Protein AF-A0A137QHN8-F1 (afdb_monomer_lite)

Foldseek 3Di:
DDDDDDDDDDDDDDDDDDDDDDDDPPPPDPVVVLLVDPVSLLVVLLVLCVDDCSLVVLVVQLVPDPSSVVSSLLNNLQEEAECVVLVVQQDPQQWDDPPDPETAGPDQDDPVRCPRSQVSLQSYAEYAYACVVDVHVRCLVSLVPDPDQASRANHAEYHAEDADLVSLVSVLNHLAANHAEYAYHYEDDHPCVLVSLLSSLVHYQYQYYHYAYQEDDDPCNLVSNLSNLNHQYYHDHYPPCLALSVLQSQLPNPRHAEYHYEPAPHDLVSNVNVCPNQPPDDDDDDDDDDDDDDDDDDDDPDPCVVVVVVVVVVVPPPDPDDDDPSHGPANHAYYEYEYALQSVLSNLVPDQYAHQYYAYAYAPPHDQVSLLSSLQSCCVRHQARHAEDEYHYNDPDDPPDDQQAAAHANVSQDARANHAYDHYAHQNHQADALVRLLSCLARYQQYAYYAGRLPHDDAPDAHNAEPLSLLSNQLRHQQHAEEEHAHAHDADDPVSLPDLSSAHQNHAYYEHEHHHDDALVRSLSNCCRRHLNHNYYHYDPDPVDPPDDVVRVVSSVSNVVCNVVSSVVVVVVVVVDDDDDDPDDPPPDPPDPPPDDDDDDDDDDDDDDDDDDDDDDDDDDDDDDDDDDDDDDDDDDDDDDDDDDDDDDDDDDDDDDDDDDDDDDDDDDDDDDPPPPDDDDDDDDDDDDDDDDDDDDDDDDDDDDDDDDPVVCPPPPVVPLVPPVVVLVVVLVVLLVVLVVCLVVVNNVVSLVVLVVSLVVCLVVVPPVSNLVSLQSSLVSCVVSVPLVSNLVSLQVQLPDDRHDLVSNVNNLVVLLVCLVVCCPPVHDVSSVSSLVSSLVSLPPPLSCLVVNLVSLLVVLVVLCVCLVVDPDPVSSLVSLVVSLVSLVVRPLLPNPPDDLVVSLVSLLVNLVSLLVNQVSQQVVVVVDDDDDDPGGSVVSLVVSVVSLVSRDVVVLVDPPCQVVSLVSLVSSLVSVLSSCVVVLVLLVNLVSLVVNLPRPVQVVVLDPRNVVSLVSNLLSLLLHADDPSSLVVLVVNLPDPSCVVVVLSNVVSVVLNDLDQDDPVVCCVSCVVPVCVDPQVVDPVSVVSSLLSSLLSNVLSCLVPDQKDALVVNCVSSVHDSVVSVVSVVVCCVVVVFDWDAPPVVRMIGRDDDDDPVNVVVVVVVVVVVVVVVVVVVVVVVVVVVVVVVVVVVVVVVVVD

Secondary structure (DSSP, 8-state):
-----------------------------THHHHTT-HHHHHHHHHHHHHSTTHHHHHHHHHTT-HHHHHHHHHHHHSEES-SHHHHTTS-TTTBPP-SSSS--BSSPPPTTTTHHHHHHHTT--EEEEETTT---TTTHHHHHS-SSS-SSTT--EEEEEESSHHHHHHHGGG--TT--EEEEEE-S--TTHHHHHHHHHHH---SEEEEE-SSPPPTTHHHHHTT-TT-SEEEEESTTTT-HHHHHHHHT-TT--EEEEE-TT--HHHHHHTTTTTS--S-PPPP-----------S----HHHHHHHHHHHSSSS--SS-----TTTT--EEEEES-HHHHHHHHHT--S--SEEEEEE-SSPPHHHHHHHHHHHHHHHTTT--EEEEEES--S--SS-----B---TT----TT--EEEE--SSS-B--HHHHHHHHHH-TT--EEEE-TT---SSS--S-BGGGHHHHHHH-TT--EEE---EEPPPPHHHHH-GGG--TT--EEE-TT-EES-HHHHHHHHHHH-TT--EEE----TTSTT--HHHHHHHHHHHHHHHHHHHHHHHHHHTS-PPP----------------------------------------------------------PPPP--------------------------------TT-----------------------------S-SSSHHHHHSTTTSHHHHHHHHHHHHHHHHHHHHHHHTT-HHHHHHHHHHHHHHHHHTT-HHHHHHHHHHHHHHHHHTT-HHHHHHHHHHHHHSTT--HHHHHHHHHHHHHTHHHHHHHT-HHHHHHHHHHHHHHHTT-GGGHHHHHHHHHHHHHHHHHHHHH-SSHHHHHHHHHHHHHHHHT--GGG-TTS-HHHHHHHHHHHHHHHHHHHHHHHHHHTTS-S---S-STHHHHHHHHHHHHHS-TTGGG-GGGHHHHHHHHHHHHHHHHHHHHHTT-HHHHHHHHHHHHTSHHHHH-TTTHHHHHHHHHHHHHHHSPP-HHHHHHHHHHHH-HHHHT-HHHHHHHHHHHS-----HHHHHHHHHHHHTTSGGGSSHHHHHHHHHHHHHHHHHHHHHH-SEEEHHHHHHHHT--HHHHHHHHHHHHHTTSS--EEETTTTEEE-S----HHHHHHHHHHHHHHHHHHHHHHHHHHHHHHHHHHHHHHHHHHHH-

Structure (mmCIF, N/CA/C/O backbone):
data_AF-A0A137QHN8-F1
#
_entry.id   AF-A0A137QHN8-F1
#
loop_
_atom_site.group_PDB
_atom_site.id
_atom_site.type_symbol
_atom_site.label_atom_id
_atom_site.label_alt_id
_atom_site.label_comp_id
_atom_site.label_asym_id
_atom_site.label_entity_id
_atom_site.label_seq_id
_atom_site.pdbx_PDB_ins_code
_atom_site.Cartn_x
_atom_site.Cartn_y
_atom_site.Cartn_z
_atom_site.occupancy
_atom_site.B_iso_or_equiv
_atom_site.auth_seq_id
_atom_site.auth_comp_id
_atom_site.auth_asym_id
_atom_site.auth_atom_id
_atom_site.pdbx_PDB_model_num
ATOM 1 N N . MET A 1 1 ? -27.269 -1.041 -76.968 1.00 34.88 1 MET A N 1
ATOM 2 C CA . MET A 1 1 ? -27.097 -1.698 -78.283 1.00 34.88 1 MET A CA 1
ATOM 3 C C . MET A 1 1 ? -26.861 -3.197 -78.068 1.00 34.88 1 MET A C 1
ATOM 5 O O . MET A 1 1 ? -26.045 -3.518 -77.224 1.00 34.88 1 MET A O 1
ATOM 9 N N . ALA A 1 2 ? -27.638 -4.041 -78.771 1.00 32.44 2 ALA A N 1
ATOM 10 C CA . ALA A 1 2 ? -27.547 -5.503 -79.041 1.00 32.44 2 ALA A CA 1
ATOM 11 C C . ALA A 1 2 ? -27.070 -6.482 -77.922 1.00 32.44 2 ALA A C 1
ATOM 13 O O . ALA A 1 2 ? -25.924 -6.430 -77.510 1.00 32.44 2 ALA A O 1
ATOM 14 N N . LYS A 1 3 ? -27.911 -7.346 -77.311 1.00 33.31 3 LYS A N 1
ATOM 15 C CA . LYS A 1 3 ? -28.491 -8.661 -77.743 1.00 33.31 3 LYS A CA 1
ATOM 16 C C . LYS A 1 3 ? -27.482 -9.778 -78.115 1.00 33.31 3 LYS A C 1
ATOM 18 O O . LYS A 1 3 ? -26.904 -9.681 -79.189 1.00 33.31 3 LYS A O 1
ATOM 23 N N . LYS A 1 4 ? -27.462 -10.883 -77.326 1.00 33.84 4 LYS A N 1
ATOM 24 C CA . LYS A 1 4 ? -27.634 -12.337 -77.690 1.00 33.84 4 LYS A CA 1
ATOM 25 C C . LYS A 1 4 ? -26.834 -13.302 -76.770 1.00 33.84 4 LYS A C 1
ATOM 27 O O . LYS A 1 4 ? -25.630 -13.151 -76.658 1.00 33.84 4 LYS A O 1
ATOM 32 N N . THR A 1 5 ? -27.490 -14.137 -75.936 1.00 35.00 5 THR A N 1
ATOM 33 C CA . THR A 1 5 ? -27.808 -15.600 -76.101 1.00 35.00 5 THR A CA 1
ATOM 34 C C . THR A 1 5 ? -26.565 -16.497 -76.279 1.00 35.00 5 THR A C 1
ATOM 36 O O . THR A 1 5 ? -25.790 -16.217 -77.177 1.00 35.00 5 THR A O 1
ATOM 39 N N . GLY A 1 6 ? -26.274 -17.591 -75.557 1.00 32.88 6 GLY A N 1
ATOM 40 C CA . GLY A 1 6 ? -27.089 -18.614 -74.882 1.00 32.88 6 GLY A CA 1
ATOM 41 C C . GLY A 1 6 ? -27.035 -19.953 -75.658 1.00 32.88 6 GLY A C 1
ATOM 42 O O . GLY A 1 6 ? -27.482 -19.946 -76.800 1.00 32.88 6 GLY A O 1
ATOM 43 N N . ARG A 1 7 ? -26.524 -21.056 -75.051 1.00 29.73 7 ARG A N 1
ATOM 44 C CA . ARG A 1 7 ? -26.784 -22.526 -75.277 1.00 29.73 7 ARG A CA 1
ATOM 45 C C . ARG A 1 7 ? -25.543 -23.401 -74.970 1.00 29.73 7 ARG A C 1
ATOM 47 O O . ARG A 1 7 ? -24.463 -23.101 -75.452 1.00 29.73 7 ARG A O 1
ATOM 54 N N . ASN A 1 8 ? -25.621 -24.354 -74.027 1.00 30.72 8 ASN A N 1
ATOM 55 C CA . ASN A 1 8 ? -25.974 -25.794 -74.161 1.00 30.72 8 ASN A CA 1
ATOM 56 C C . ASN A 1 8 ? -25.097 -26.601 -75.144 1.00 30.72 8 ASN A C 1
ATOM 58 O O . ASN A 1 8 ? -25.213 -26.373 -76.341 1.00 30.72 8 ASN A O 1
ATOM 62 N N . ASN A 1 9 ? -24.369 -27.642 -74.695 1.00 28.55 9 ASN A N 1
ATOM 63 C CA . ASN A 1 9 ? -24.865 -29.036 -74.645 1.00 28.55 9 ASN A CA 1
ATOM 64 C C . ASN A 1 9 ? -23.818 -30.073 -74.159 1.00 28.55 9 ASN A C 1
ATOM 66 O O . ASN A 1 9 ? -22.615 -29.892 -74.300 1.00 28.55 9 ASN A O 1
ATOM 70 N N . ARG A 1 10 ? -24.341 -31.182 -73.615 1.00 33.44 10 ARG A N 1
ATOM 71 C CA . ARG A 1 10 ? -23.687 -32.432 -73.155 1.00 33.44 10 ARG A CA 1
ATOM 72 C C . ARG A 1 10 ? -23.207 -33.331 -74.314 1.00 33.44 10 ARG A C 1
ATOM 74 O O . ARG A 1 10 ? -23.874 -33.302 -75.341 1.00 33.44 10 ARG A O 1
ATOM 81 N N . HIS A 1 11 ? -22.261 -34.259 -74.068 1.00 31.05 11 HIS A N 1
ATOM 82 C CA . HIS A 1 11 ? -22.323 -35.733 -74.335 1.00 31.05 11 HIS A CA 1
ATOM 83 C C . HIS A 1 11 ? -20.973 -36.422 -73.982 1.00 31.05 11 HIS A C 1
ATOM 85 O O . HIS A 1 11 ? -19.928 -35.854 -74.266 1.00 31.05 11 HIS A O 1
ATOM 91 N N . ARG A 1 12 ? -20.953 -37.472 -73.124 1.00 28.77 12 ARG A N 1
ATOM 92 C CA . ARG A 1 12 ? -20.819 -38.938 -73.419 1.00 28.77 12 ARG A CA 1
ATOM 93 C C . ARG A 1 12 ? -19.609 -39.270 -74.316 1.00 28.77 12 ARG A C 1
ATOM 95 O O . ARG A 1 12 ? -19.515 -38.684 -75.377 1.00 28.77 12 ARG A O 1
ATOM 102 N N . GLY A 1 13 ? -18.695 -40.209 -74.066 1.00 29.89 13 GLY A N 1
ATOM 103 C CA . GLY A 1 13 ? -18.495 -41.333 -73.135 1.00 29.89 13 GLY A CA 1
ATOM 104 C C . GLY A 1 13 ? -17.502 -42.308 -73.823 1.00 29.89 13 GLY A C 1
ATOM 105 O O . GLY A 1 13 ? -17.411 -42.244 -75.041 1.00 29.89 13 GLY A O 1
ATOM 106 N N . HIS A 1 14 ? -16.741 -43.137 -73.089 1.00 30.39 14 HIS A N 1
ATOM 107 C CA . HIS A 1 14 ? -16.327 -44.523 -73.439 1.00 30.39 14 HIS A CA 1
ATOM 108 C C . HIS A 1 14 ? -15.144 -45.028 -72.586 1.00 30.39 14 HIS A C 1
ATOM 110 O O . HIS A 1 14 ? -14.139 -44.349 -72.400 1.00 30.39 14 HIS A O 1
ATOM 116 N N . TYR A 1 15 ? -15.307 -46.254 -72.082 1.00 32.75 15 TYR A N 1
ATOM 117 C CA . TYR A 1 15 ? -14.342 -47.086 -71.359 1.00 32.75 15 TYR A CA 1
ATOM 118 C C . TYR A 1 15 ? -13.464 -47.885 -72.336 1.00 32.75 15 TYR A C 1
ATOM 120 O O . TYR A 1 15 ? -14.028 -48.448 -73.265 1.00 32.75 15 TYR A O 1
ATOM 128 N N . THR A 1 16 ? -12.161 -48.054 -72.049 1.00 29.50 16 THR A N 1
ATOM 129 C CA . THR A 1 16 ? -11.463 -49.366 -72.102 1.00 29.50 16 THR A CA 1
ATOM 130 C C . THR A 1 16 ? -10.076 -49.321 -71.442 1.00 29.50 16 THR A C 1
ATOM 132 O O . THR A 1 16 ? -9.439 -48.278 -71.335 1.00 29.50 16 THR A O 1
ATOM 135 N N . ILE A 1 17 ? -9.680 -50.493 -70.955 1.00 37.50 17 ILE A N 1
ATOM 136 C CA . ILE A 1 17 ? -8.702 -50.848 -69.915 1.00 37.50 17 ILE A CA 1
ATOM 137 C C . ILE A 1 17 ? -7.257 -50.922 -70.445 1.00 37.50 17 ILE A C 1
ATOM 139 O O . ILE A 1 17 ? -7.048 -51.464 -71.523 1.00 37.50 17 ILE A O 1
ATOM 143 N N . THR A 1 18 ? -6.259 -50.475 -69.664 1.00 29.88 18 THR A N 1
ATOM 144 C CA . THR A 1 18 ? -4.958 -51.167 -69.442 1.00 29.88 18 THR A CA 1
ATOM 145 C C . THR A 1 18 ? -4.103 -50.440 -68.389 1.00 29.88 18 THR A C 1
ATOM 147 O O . THR A 1 18 ? -4.167 -49.228 -68.216 1.00 29.88 18 THR A O 1
ATOM 150 N N . GLN A 1 19 ? -3.361 -51.236 -67.621 1.00 37.19 19 GLN A N 1
ATOM 151 C CA . GLN A 1 19 ? -2.779 -50.961 -66.305 1.00 37.19 19 GLN A CA 1
ATOM 152 C C . GLN A 1 19 ? -1.736 -49.825 -66.266 1.00 37.19 19 GLN A C 1
ATOM 154 O O . GLN A 1 19 ? -0.745 -49.847 -66.992 1.00 37.19 19 GLN A O 1
ATOM 159 N N . ARG A 1 20 ? -1.886 -48.897 -65.309 1.00 31.11 20 ARG A N 1
ATOM 160 C CA . ARG A 1 20 ? -0.785 -48.102 -64.738 1.00 31.11 20 ARG A CA 1
ATOM 161 C C . ARG A 1 20 ? -0.940 -48.040 -63.218 1.00 31.11 20 ARG A C 1
ATOM 163 O O . ARG A 1 20 ? -2.051 -47.934 -62.712 1.00 31.11 20 ARG A O 1
ATOM 170 N N . ALA A 1 21 ? 0.200 -48.171 -62.542 1.00 31.52 21 ALA A N 1
ATOM 171 C CA . ALA A 1 21 ? 0.400 -48.221 -61.096 1.00 31.52 21 ALA A CA 1
ATOM 172 C C . ALA A 1 21 ? -0.452 -47.210 -60.297 1.00 31.52 21 ALA A C 1
ATOM 174 O O . ALA A 1 21 ? -0.741 -46.128 -60.816 1.00 31.52 21 ALA A O 1
ATOM 175 N N . PRO A 1 22 ? -0.812 -47.515 -59.031 1.00 33.41 22 PRO A N 1
ATOM 176 C CA . PRO A 1 22 ? -1.567 -46.581 -58.205 1.00 33.41 22 PRO A CA 1
ATOM 177 C C . PRO A 1 22 ? -0.802 -45.252 -58.098 1.00 33.41 22 PRO A C 1
ATOM 179 O O . PRO A 1 22 ? 0.387 -45.262 -57.754 1.00 33.41 22 PRO A O 1
ATOM 182 N N . PRO A 1 23 ? -1.435 -44.100 -58.386 1.00 33.59 23 PRO A N 1
ATOM 183 C CA . PRO A 1 23 ? -0.834 -42.828 -58.043 1.00 33.59 23 PRO A CA 1
ATOM 184 C C . PRO A 1 23 ? -0.726 -42.784 -56.520 1.00 33.59 23 PRO A C 1
ATOM 186 O O . PRO A 1 23 ? -1.703 -43.000 -55.803 1.00 33.59 23 PRO A O 1
ATOM 189 N N . LYS A 1 24 ? 0.493 -42.542 -56.033 1.00 31.95 24 LYS A N 1
ATOM 190 C CA . LYS A 1 24 ? 0.761 -42.231 -54.627 1.00 31.95 24 LYS A CA 1
ATOM 191 C C . LYS A 1 24 ? -0.287 -41.217 -54.146 1.00 31.95 24 LYS A C 1
ATOM 193 O O . LYS A 1 24 ? -0.530 -40.254 -54.880 1.00 31.95 24 LYS A O 1
ATOM 198 N N . PRO A 1 25 ? -0.880 -41.376 -52.949 1.00 32.56 25 PRO A N 1
ATOM 199 C CA . PRO A 1 25 ? -1.679 -40.308 -52.380 1.00 32.56 25 PRO A CA 1
ATOM 200 C C . PRO A 1 25 ? -0.764 -39.091 -52.271 1.00 32.56 25 PRO A C 1
ATOM 202 O O . PRO A 1 25 ? 0.235 -39.107 -51.549 1.00 32.56 25 PRO A O 1
ATOM 205 N N . VAL A 1 26 ? -1.067 -38.045 -53.038 1.00 36.53 26 VAL A N 1
ATOM 206 C CA . VAL A 1 26 ? -0.554 -36.721 -52.721 1.00 36.53 26 VAL A CA 1
ATOM 207 C C . VAL A 1 26 ? -1.151 -36.429 -51.357 1.00 36.53 26 VAL A C 1
ATOM 209 O O . VAL A 1 26 ? -2.350 -36.181 -51.246 1.00 36.53 26 VAL A O 1
ATOM 212 N N . MET A 1 27 ? -0.333 -36.551 -50.312 1.00 35.56 27 MET A N 1
ATOM 213 C CA . MET A 1 27 ? -0.651 -35.994 -49.009 1.00 35.56 27 MET A CA 1
ATOM 214 C C . MET A 1 27 ? -0.806 -34.487 -49.211 1.00 35.56 27 MET A C 1
ATOM 216 O O . MET A 1 27 ? 0.162 -33.732 -49.137 1.00 35.56 27 MET A O 1
ATOM 220 N N . MET A 1 28 ? -2.024 -34.054 -49.536 1.00 33.47 28 MET A N 1
ATOM 221 C CA . MET A 1 28 ? -2.431 -32.679 -49.318 1.00 33.47 28 MET A CA 1
ATOM 222 C C . MET A 1 28 ? -2.337 -32.459 -47.815 1.00 33.47 28 MET A C 1
ATOM 224 O O . MET A 1 28 ? -3.014 -33.108 -47.020 1.00 33.47 28 MET A O 1
ATOM 228 N N . THR A 1 29 ? -1.395 -31.609 -47.440 1.00 37.59 29 THR A N 1
ATOM 229 C CA . THR A 1 29 ? -1.089 -31.266 -46.062 1.00 37.59 29 THR A CA 1
ATOM 230 C C . THR A 1 29 ? -2.341 -30.709 -45.364 1.00 37.59 29 THR A C 1
ATOM 232 O O . THR A 1 29 ? -3.020 -29.845 -45.923 1.00 37.59 29 THR A O 1
ATOM 235 N N . PRO A 1 30 ? -2.645 -31.128 -44.122 1.00 43.91 30 PRO A N 1
ATOM 236 C CA . PRO A 1 30 ? -3.827 -30.672 -43.376 1.00 43.91 30 PRO A CA 1
ATOM 237 C C . PRO A 1 30 ? -3.821 -29.163 -43.050 1.00 43.91 30 PRO A C 1
ATOM 239 O O . PRO A 1 30 ? -4.833 -28.612 -42.625 1.00 43.91 30 PRO A O 1
ATOM 242 N N . ILE A 1 31 ? -2.702 -28.472 -43.291 1.00 45.50 31 ILE A N 1
ATOM 243 C CA . ILE A 1 31 ? -2.509 -27.039 -43.023 1.00 45.50 31 ILE A CA 1
ATOM 244 C C . ILE A 1 31 ? -3.373 -26.150 -43.937 1.00 45.50 31 ILE A C 1
ATOM 246 O O . ILE A 1 31 ? -3.768 -25.062 -43.526 1.00 45.50 31 ILE A O 1
ATOM 250 N N . LEU A 1 32 ? -3.711 -26.596 -45.153 1.00 45.44 32 LEU A N 1
ATOM 251 C CA . LEU A 1 32 ? -4.478 -25.778 -46.106 1.00 45.44 32 LEU A CA 1
ATOM 252 C C . LEU A 1 32 ? -5.994 -25.767 -45.839 1.00 45.44 32 LEU A C 1
ATOM 254 O O . LEU A 1 32 ? -6.652 -24.796 -46.203 1.00 45.44 32 LEU A O 1
ATOM 258 N N . ASN A 1 33 ? -6.546 -26.773 -45.149 1.00 49.44 33 ASN A N 1
ATOM 259 C CA . ASN A 1 33 ? -7.982 -26.813 -44.833 1.00 49.44 33 ASN A CA 1
ATOM 260 C C . ASN A 1 33 ? -8.372 -25.858 -43.691 1.00 49.44 33 ASN A C 1
ATOM 262 O O . ASN A 1 33 ? -9.469 -25.307 -43.713 1.00 49.44 33 ASN A O 1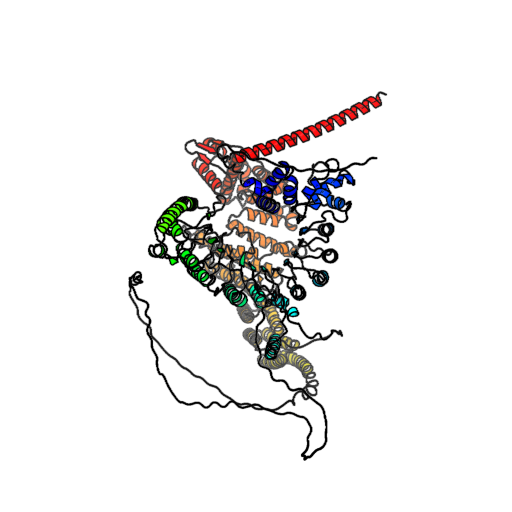
ATOM 266 N N . ILE A 1 34 ? -7.467 -25.593 -42.740 1.00 54.78 34 ILE A N 1
ATOM 267 C CA . ILE A 1 34 ? -7.697 -24.641 -41.633 1.00 54.78 34 ILE A CA 1
ATOM 268 C C . ILE A 1 34 ? -7.901 -23.209 -42.162 1.00 54.78 34 ILE A C 1
ATOM 270 O O . ILE A 1 34 ? -8.618 -22.421 -41.554 1.00 54.78 34 ILE A O 1
ATOM 274 N N . LEU A 1 35 ? -7.305 -22.885 -43.315 1.00 55.78 35 LEU A N 1
ATOM 275 C CA . LEU A 1 35 ? -7.346 -21.553 -43.928 1.00 55.78 35 LEU A CA 1
ATOM 276 C C . LEU A 1 35 ? -8.621 -21.271 -44.734 1.00 55.78 35 LEU A C 1
ATOM 278 O O . LEU A 1 35 ? -8.878 -20.119 -45.080 1.00 55.78 35 LEU A O 1
ATOM 282 N N . HIS A 1 36 ? -9.399 -22.307 -45.055 1.00 61.34 36 HIS A N 1
ATOM 283 C CA . HIS A 1 36 ? -10.691 -22.162 -45.726 1.00 61.34 36 HIS A CA 1
ATOM 284 C C . HIS A 1 36 ? -11.846 -21.965 -44.740 1.00 61.34 36 HIS A C 1
ATOM 286 O O . HIS A 1 36 ? -12.849 -21.354 -45.106 1.00 61.34 36 HIS A O 1
ATOM 292 N N . ASP A 1 37 ? -11.696 -22.435 -43.500 1.00 73.81 37 ASP A N 1
ATOM 293 C CA . ASP A 1 37 ? -12.655 -22.175 -42.434 1.00 73.81 37 ASP A CA 1
ATOM 294 C C . ASP A 1 37 ? -12.382 -20.802 -41.795 1.00 73.81 37 ASP A C 1
ATOM 296 O O . ASP A 1 37 ? -11.355 -20.554 -41.148 1.00 73.81 37 ASP A O 1
ATOM 300 N N . GLN A 1 38 ? -13.326 -19.883 -42.005 1.00 69.56 38 GLN A N 1
ATOM 301 C CA . GLN A 1 38 ? -13.260 -18.509 -41.520 1.00 69.56 38 GLN A CA 1
ATOM 302 C C . GLN A 1 38 ? -13.273 -18.442 -39.984 1.00 69.56 38 GLN A C 1
ATOM 304 O O . GLN A 1 38 ? -12.639 -17.552 -39.407 1.00 69.56 38 GLN A O 1
ATOM 309 N N . GLU A 1 39 ? -13.936 -19.382 -39.305 1.00 74.56 39 GLU A N 1
ATOM 310 C CA . GLU A 1 39 ? -13.979 -19.418 -37.843 1.00 74.56 39 GLU A CA 1
ATOM 311 C C . GLU A 1 39 ? -12.677 -19.945 -37.246 1.00 74.56 39 GLU A C 1
ATOM 313 O O . GLU A 1 39 ? -12.149 -19.341 -36.306 1.00 74.56 39 GLU A O 1
ATOM 318 N N . ALA A 1 40 ? -12.127 -21.020 -37.817 1.00 74.75 40 ALA A N 1
ATOM 319 C CA . ALA A 1 40 ? -10.840 -21.572 -37.404 1.00 74.75 40 ALA A CA 1
ATOM 320 C C . ALA A 1 40 ? -9.700 -20.569 -37.632 1.00 74.75 40 ALA A C 1
ATOM 322 O O . ALA A 1 40 ? -8.876 -20.351 -36.740 1.00 74.75 40 ALA A O 1
ATOM 323 N N . THR A 1 41 ? -9.695 -19.887 -38.784 1.00 77.31 41 THR A N 1
ATOM 324 C CA . THR A 1 41 ? -8.713 -18.837 -39.092 1.00 77.31 41 THR A CA 1
ATOM 325 C C . THR A 1 41 ? -8.815 -17.676 -38.103 1.00 77.31 41 THR A C 1
ATOM 327 O O . THR A 1 41 ? -7.796 -17.206 -37.601 1.00 77.31 41 THR A O 1
ATOM 330 N N . ARG A 1 42 ? -10.034 -17.233 -37.764 1.00 77.56 42 ARG A N 1
ATOM 331 C CA . ARG A 1 42 ? -10.245 -16.177 -36.764 1.00 77.56 42 ARG A CA 1
ATOM 332 C C . ARG A 1 42 ? -9.722 -16.586 -35.385 1.00 77.56 42 ARG A C 1
ATOM 334 O O . ARG A 1 42 ? -8.950 -15.828 -34.807 1.00 77.56 42 ARG A O 1
ATOM 341 N N . LYS A 1 43 ? -10.082 -17.776 -34.889 1.00 79.50 43 LYS A N 1
ATOM 342 C CA . LYS A 1 43 ? -9.610 -18.284 -33.586 1.00 79.50 43 LYS A CA 1
ATOM 343 C C . LYS A 1 43 ? -8.087 -18.422 -33.544 1.00 79.50 43 LYS A C 1
ATOM 345 O O . LYS A 1 43 ? -7.464 -18.059 -32.555 1.00 79.50 43 LYS A O 1
ATOM 350 N N . LEU A 1 44 ? -7.471 -18.889 -34.630 1.00 82.19 44 LEU A N 1
ATOM 351 C CA . LEU A 1 44 ? -6.014 -18.975 -34.738 1.00 82.19 44 LEU A CA 1
ATOM 352 C C . LEU A 1 44 ? -5.356 -17.589 -34.652 1.00 82.19 44 LEU A C 1
ATOM 354 O O . LEU A 1 44 ? -4.376 -17.418 -33.932 1.00 82.19 44 LEU A O 1
ATOM 358 N N . LEU A 1 45 ? -5.902 -16.589 -35.349 1.00 81.75 45 LEU A N 1
ATOM 359 C CA . LEU A 1 45 ? -5.400 -15.215 -35.274 1.00 81.75 45 LEU A CA 1
ATOM 360 C C . LEU A 1 45 ? -5.603 -14.603 -33.879 1.00 81.75 45 LEU A C 1
ATOM 362 O O . LEU A 1 45 ? -4.717 -13.888 -33.419 1.00 81.75 45 LEU A O 1
ATOM 366 N N . GLU A 1 46 ? -6.705 -14.912 -33.189 1.00 82.38 46 GLU A N 1
ATOM 367 C CA . GLU A 1 46 ? -6.949 -14.503 -31.794 1.00 82.38 46 GLU A CA 1
ATOM 368 C C . GLU A 1 46 ? -5.897 -15.087 -30.841 1.00 82.38 46 GLU A C 1
ATOM 370 O O . GLU A 1 46 ? -5.268 -14.336 -30.099 1.00 82.38 46 GLU A O 1
ATOM 375 N N . VAL A 1 47 ? -5.602 -16.385 -30.948 1.00 81.62 47 VAL A N 1
ATOM 376 C CA . VAL A 1 47 ? -4.533 -17.034 -30.166 1.00 81.62 47 VAL A CA 1
ATOM 377 C C . VAL A 1 47 ? -3.163 -16.408 -30.463 1.00 81.62 47 VAL A C 1
ATOM 379 O O . VAL A 1 47 ? -2.336 -16.240 -29.566 1.00 81.62 47 VAL A O 1
ATOM 382 N N . ILE A 1 48 ? -2.908 -16.007 -31.714 1.00 82.12 48 ILE A N 1
ATOM 383 C CA . ILE A 1 48 ? -1.667 -15.309 -32.076 1.00 82.12 48 ILE A CA 1
ATOM 384 C C . ILE A 1 48 ? -1.598 -13.921 -31.422 1.00 82.12 48 ILE A C 1
ATOM 386 O O . ILE A 1 48 ? -0.503 -13.545 -31.006 1.00 82.12 48 ILE A O 1
ATOM 390 N N . VAL A 1 49 ? -2.704 -13.169 -31.284 1.00 80.75 49 VAL A N 1
ATOM 391 C CA . VAL A 1 49 ? -2.706 -11.877 -30.551 1.00 80.75 49 VAL A CA 1
ATOM 392 C C . VAL A 1 49 ? -2.233 -12.067 -29.114 1.00 80.75 49 VAL A C 1
ATOM 394 O O . VAL A 1 49 ? -1.438 -11.257 -28.639 1.00 80.75 49 VAL A O 1
ATOM 397 N N . GLU A 1 50 ? -2.717 -13.117 -28.448 1.00 75.25 50 GLU A N 1
ATOM 398 C CA . GLU A 1 50 ? -2.465 -13.395 -27.027 1.00 75.25 50 GLU A CA 1
ATOM 399 C C . GLU A 1 50 ? -1.015 -13.827 -26.740 1.00 75.25 50 GLU A C 1
ATOM 401 O O . GLU A 1 50 ? -0.563 -13.786 -25.595 1.00 75.25 50 GLU A O 1
ATOM 406 N N . SER A 1 51 ? -0.248 -14.198 -27.771 1.00 76.56 51 SER A N 1
ATOM 407 C CA . SER A 1 51 ? 1.173 -14.541 -27.642 1.00 76.56 51 SER A CA 1
ATOM 408 C C . SER A 1 51 ? 2.075 -13.319 -27.394 1.00 76.56 51 SER A C 1
ATOM 410 O O . SER A 1 51 ? 1.771 -12.186 -27.784 1.00 76.56 51 SER A O 1
ATOM 412 N N . SER A 1 52 ? 3.248 -13.535 -26.788 1.00 62.62 52 SER A N 1
ATOM 413 C CA . SER A 1 52 ? 4.251 -12.478 -26.622 1.00 62.62 52 SER A CA 1
ATOM 414 C C . SER A 1 52 ? 4.719 -11.974 -27.999 1.00 62.62 52 SER A C 1
ATOM 416 O O . SER A 1 52 ? 5.213 -12.731 -28.829 1.00 62.62 52 SER A O 1
ATOM 418 N N . ASN A 1 53 ? 4.541 -10.673 -28.265 1.00 73.25 53 ASN A N 1
ATOM 419 C CA . ASN A 1 53 ? 4.697 -10.016 -29.580 1.00 73.25 53 ASN A CA 1
ATOM 420 C C . ASN A 1 53 ? 3.601 -10.301 -30.634 1.00 73.25 53 ASN A C 1
ATOM 422 O O . ASN A 1 53 ? 3.782 -9.965 -31.812 1.00 73.25 53 ASN A O 1
ATOM 426 N N . GLY A 1 54 ? 2.441 -10.821 -30.230 1.00 79.00 54 GLY A N 1
ATOM 427 C CA . GLY A 1 54 ? 1.316 -11.167 -31.105 1.00 79.00 54 GLY A CA 1
ATOM 428 C C . GLY A 1 54 ? 0.861 -10.062 -32.064 1.00 79.00 54 GLY A C 1
ATOM 429 O O . GLY A 1 54 ? 0.806 -10.282 -33.276 1.00 79.00 54 GLY A O 1
ATOM 430 N N . LYS A 1 55 ? 0.637 -8.828 -31.573 1.00 80.56 55 LYS A N 1
ATOM 431 C CA . LYS A 1 55 ? 0.232 -7.669 -32.410 1.00 80.56 55 LYS A CA 1
ATOM 432 C C . LYS A 1 55 ? 1.248 -7.367 -33.533 1.00 80.56 55 LYS A C 1
ATOM 434 O O . LYS A 1 55 ? 0.876 -7.061 -34.671 1.00 80.56 55 LYS A O 1
ATOM 439 N N . ARG A 1 56 ? 2.554 -7.512 -33.260 1.00 82.62 56 ARG A N 1
ATOM 440 C CA . ARG A 1 56 ? 3.627 -7.327 -34.261 1.00 82.62 56 ARG A CA 1
ATOM 441 C C . ARG A 1 56 ? 3.616 -8.448 -35.297 1.00 82.62 56 ARG A C 1
ATOM 443 O O . ARG A 1 56 ? 3.798 -8.190 -36.485 1.00 82.62 56 ARG A O 1
ATOM 450 N N . THR A 1 57 ? 3.392 -9.678 -34.862 1.00 82.19 57 THR A N 1
ATOM 451 C CA . THR A 1 57 ? 3.277 -10.840 -35.745 1.00 82.19 57 THR A CA 1
ATOM 452 C C . THR A 1 57 ? 2.058 -10.712 -36.664 1.00 82.19 57 THR A C 1
ATOM 454 O O . THR A 1 57 ? 2.197 -10.852 -37.877 1.00 82.19 57 THR A O 1
ATOM 457 N N . LEU A 1 58 ? 0.903 -10.300 -36.139 1.00 83.50 58 LEU A N 1
ATOM 458 C CA . LEU A 1 58 ? -0.319 -10.056 -36.915 1.00 83.50 58 LEU A CA 1
ATOM 459 C C . LEU A 1 58 ? -0.197 -8.930 -37.937 1.00 83.50 58 LEU A C 1
ATOM 461 O O . LEU A 1 58 ? -0.623 -9.097 -39.076 1.00 83.50 58 LEU A O 1
ATOM 465 N N . SER A 1 59 ? 0.440 -7.811 -37.581 1.00 85.06 59 SER A N 1
ATOM 466 C CA . SER A 1 59 ? 0.699 -6.738 -38.555 1.00 85.06 59 SER A CA 1
ATOM 467 C C . SER A 1 59 ? 1.609 -7.189 -39.705 1.00 85.06 59 SER A C 1
ATOM 469 O O . SER A 1 59 ? 1.455 -6.725 -40.835 1.00 85.06 59 SER A O 1
ATOM 471 N N . ARG A 1 60 ? 2.533 -8.127 -39.456 1.00 84.00 60 ARG A N 1
ATOM 472 C CA . ARG A 1 60 ? 3.326 -8.770 -40.514 1.00 84.00 60 ARG A CA 1
ATOM 473 C C . ARG A 1 60 ? 2.463 -9.717 -41.346 1.00 84.00 60 ARG A C 1
ATOM 475 O O . ARG A 1 60 ? 2.518 -9.617 -42.565 1.00 84.00 60 ARG A O 1
ATOM 482 N N . PHE A 1 61 ? 1.629 -10.550 -40.720 1.00 79.88 61 PHE A N 1
ATOM 483 C CA . PHE A 1 61 ? 0.684 -11.440 -41.414 1.00 79.88 61 PHE A CA 1
ATOM 484 C C . PHE A 1 61 ? -0.309 -10.684 -42.306 1.00 79.88 61 PHE A C 1
ATOM 486 O O . PHE A 1 61 ? -0.563 -11.100 -43.432 1.00 79.88 61 PHE A O 1
ATOM 493 N N . ALA A 1 62 ? -0.803 -9.526 -41.866 1.00 82.19 62 ALA A N 1
ATOM 494 C CA . ALA A 1 62 ? -1.672 -8.678 -42.680 1.00 82.19 62 ALA A CA 1
ATOM 495 C C . ALA A 1 62 ? -0.987 -8.191 -43.975 1.00 82.19 62 ALA A C 1
ATOM 497 O O . ALA A 1 62 ? -1.655 -7.905 -44.966 1.00 82.19 62 ALA A O 1
ATOM 498 N N . ARG A 1 63 ? 0.353 -8.122 -43.988 1.00 84.81 63 ARG A N 1
ATOM 499 C CA . ARG A 1 63 ? 1.164 -7.652 -45.121 1.00 84.81 63 ARG A CA 1
ATOM 500 C C . ARG A 1 63 ? 1.671 -8.772 -46.036 1.00 84.81 63 ARG A C 1
ATOM 502 O O . ARG A 1 63 ? 2.242 -8.451 -47.075 1.00 84.81 63 ARG A O 1
ATOM 509 N N . THR A 1 64 ? 1.498 -10.051 -45.686 1.00 83.94 64 THR A N 1
ATOM 510 C CA . THR A 1 64 ? 2.026 -11.171 -46.491 1.00 83.94 64 THR A CA 1
ATOM 511 C C . THR A 1 64 ? 1.091 -11.608 -47.618 1.00 83.94 64 THR A C 1
ATOM 513 O O . THR A 1 64 ? 1.572 -11.950 -48.695 1.00 83.94 64 THR A O 1
ATOM 516 N N . CYS A 1 65 ? -0.231 -11.610 -47.413 1.00 75.31 65 CYS A N 1
ATOM 517 C CA . CYS A 1 65 ? -1.189 -12.121 -48.401 1.00 75.31 65 CYS A CA 1
ATOM 518 C C . CYS A 1 65 ? -2.542 -11.392 -48.347 1.00 75.31 65 CYS A C 1
ATOM 520 O O . CYS A 1 65 ? -3.046 -11.060 -47.275 1.00 75.31 65 CYS A O 1
ATOM 522 N N . ARG A 1 66 ? -3.170 -11.189 -49.517 1.00 75.75 66 ARG A N 1
ATOM 523 C CA . ARG A 1 66 ? -4.467 -10.493 -49.652 1.00 75.75 66 ARG A CA 1
ATOM 524 C C . ARG A 1 66 ? -5.616 -11.200 -48.924 1.00 75.75 66 ARG A C 1
ATOM 526 O O . ARG A 1 66 ? -6.487 -10.512 -48.406 1.00 75.75 66 ARG A O 1
ATOM 533 N N . ALA A 1 67 ? -5.597 -12.534 -48.852 1.00 73.00 67 ALA A N 1
ATOM 534 C CA . ALA A 1 67 ? -6.616 -13.314 -48.145 1.00 73.00 67 ALA A CA 1
ATOM 535 C C . ALA A 1 67 ? -6.539 -13.131 -46.619 1.00 73.00 67 ALA A C 1
ATOM 537 O O . ALA A 1 67 ? -7.567 -13.052 -45.957 1.00 73.00 67 ALA A O 1
ATOM 538 N N . PHE A 1 68 ? -5.327 -12.990 -46.070 1.00 73.25 68 PHE A N 1
ATOM 539 C CA . PHE A 1 68 ? -5.108 -12.756 -44.640 1.00 73.25 68 PHE A CA 1
ATOM 540 C C . PHE A 1 68 ? -5.214 -11.287 -44.243 1.00 73.25 68 PHE A C 1
ATOM 542 O O . PHE A 1 68 ? -5.488 -10.998 -43.085 1.00 73.25 68 PHE A O 1
ATOM 549 N N . CYS A 1 69 ? -5.025 -10.361 -45.186 1.00 81.31 69 CYS A N 1
ATOM 550 C CA . CYS A 1 69 ? -5.055 -8.925 -44.924 1.00 81.31 69 CYS A CA 1
ATOM 551 C C . CYS A 1 69 ? -6.356 -8.486 -44.233 1.00 81.31 69 CYS A C 1
ATOM 553 O O . CYS A 1 69 ? -6.293 -7.832 -43.200 1.00 81.31 69 CYS A O 1
ATOM 555 N N . GLY A 1 70 ? -7.525 -8.902 -44.732 1.00 83.19 70 GLY A N 1
ATOM 556 C CA . GLY A 1 70 ? -8.816 -8.564 -44.118 1.00 83.19 70 GLY A CA 1
ATOM 557 C C . GLY A 1 70 ? -8.968 -9.110 -42.689 1.00 83.19 70 GLY A C 1
ATOM 558 O O . GLY A 1 70 ? -9.014 -8.306 -41.758 1.00 83.19 70 GLY A O 1
ATOM 559 N N . PRO A 1 71 ? -8.973 -10.445 -42.495 1.00 83.38 71 PRO A N 1
ATOM 560 C CA . PRO A 1 71 ? -9.151 -11.062 -41.178 1.00 83.38 71 PRO A CA 1
ATOM 561 C C . PRO A 1 71 ? -8.080 -10.663 -40.154 1.00 83.38 71 PRO A C 1
ATOM 563 O O . PRO A 1 71 ? -8.391 -10.457 -38.983 1.00 83.38 71 PRO A O 1
ATOM 566 N N . ALA A 1 72 ? -6.819 -10.511 -40.576 1.00 84.12 72 ALA A N 1
ATOM 567 C CA . ALA A 1 72 ? -5.745 -10.082 -39.682 1.00 84.12 72 ALA A CA 1
ATOM 568 C C . ALA A 1 72 ? -5.888 -8.609 -39.275 1.00 84.12 72 ALA A C 1
ATOM 570 O O . ALA A 1 72 ? -5.603 -8.280 -38.126 1.00 84.12 72 ALA A O 1
ATOM 571 N N . LEU A 1 73 ? -6.345 -7.725 -40.174 1.00 86.00 73 LEU A N 1
ATOM 572 C CA . LEU A 1 73 ? -6.645 -6.333 -39.824 1.00 86.00 73 LEU A CA 1
ATOM 573 C C . LEU A 1 73 ? -7.873 -6.221 -38.918 1.00 86.00 73 LEU A C 1
ATOM 575 O O . LEU A 1 73 ? -7.849 -5.395 -38.012 1.00 86.00 73 LEU A O 1
ATOM 579 N N . ASP A 1 74 ? -8.898 -7.056 -39.116 1.00 86.56 74 ASP A N 1
ATOM 580 C CA . ASP A 1 74 ? -10.064 -7.111 -38.223 1.00 86.56 74 ASP A CA 1
ATOM 581 C C . ASP A 1 74 ? -9.660 -7.464 -36.796 1.00 86.56 74 ASP A C 1
ATOM 583 O O . ASP A 1 74 ? -10.100 -6.805 -35.863 1.00 86.56 74 ASP A O 1
ATOM 587 N N . VAL A 1 75 ? -8.780 -8.452 -36.618 1.00 86.56 75 VAL A N 1
ATOM 588 C CA . VAL A 1 75 ? -8.278 -8.842 -35.293 1.00 86.56 75 VAL A CA 1
ATOM 589 C C . VAL A 1 75 ? -7.311 -7.793 -34.722 1.00 86.56 75 VAL A C 1
ATOM 591 O O . VAL A 1 75 ? -7.386 -7.480 -33.536 1.00 86.56 75 VAL A O 1
ATOM 594 N N . LEU A 1 76 ? -6.436 -7.206 -35.549 1.00 86.56 76 LEU A N 1
ATOM 595 C CA . LEU A 1 76 ? -5.444 -6.213 -35.113 1.00 86.56 76 LEU A CA 1
ATOM 596 C C . LEU A 1 76 ? -6.079 -4.890 -34.657 1.00 86.56 76 LEU A C 1
ATOM 598 O O . LEU A 1 76 ? -5.619 -4.309 -33.678 1.00 86.56 76 LEU A O 1
ATOM 602 N N . TRP A 1 77 ? -7.104 -4.412 -35.370 1.00 88.31 77 TRP A N 1
ATOM 603 C CA . TRP A 1 77 ? -7.798 -3.151 -35.074 1.00 88.31 77 TRP A CA 1
ATOM 604 C C . TRP A 1 77 ? -9.011 -3.324 -34.154 1.00 88.31 77 TRP A C 1
ATOM 606 O O . TRP A 1 77 ? -9.603 -2.325 -33.754 1.00 88.31 77 TRP A O 1
ATOM 616 N N . ARG A 1 78 ? -9.369 -4.564 -33.780 1.00 88.06 78 ARG A N 1
ATOM 617 C CA . ARG A 1 78 ? -10.493 -4.848 -32.875 1.00 88.06 78 ARG A CA 1
ATOM 618 C C . ARG A 1 78 ? -10.358 -4.134 -31.534 1.00 88.06 78 ARG A C 1
ATOM 620 O O . ARG A 1 78 ? -11.353 -3.611 -31.035 1.00 88.06 78 ARG A O 1
ATOM 627 N N . GLU A 1 79 ? -9.153 -4.153 -30.962 1.00 87.56 79 GLU A N 1
ATOM 628 C CA . GLU A 1 79 ? -8.847 -3.659 -29.616 1.00 87.56 79 GLU A CA 1
ATOM 629 C C . GLU A 1 79 ? -7.707 -2.640 -29.660 1.00 87.56 79 GLU A C 1
ATOM 631 O O . GLU A 1 79 ? -6.553 -2.976 -29.955 1.00 87.56 79 GLU A O 1
ATOM 636 N N . LEU A 1 80 ? -8.035 -1.383 -29.362 1.00 87.38 80 LEU A N 1
ATOM 637 C CA . LEU A 1 80 ? -7.085 -0.275 -29.358 1.00 87.38 80 LEU A CA 1
ATOM 638 C C . LEU A 1 80 ? -6.831 0.227 -27.934 1.00 87.38 80 LEU A C 1
ATOM 640 O O . LEU A 1 80 ? -7.753 0.637 -27.236 1.00 87.38 80 LEU A O 1
ATOM 644 N N . ASP A 1 81 ? -5.558 0.267 -27.540 1.00 83.81 81 ASP A N 1
ATOM 645 C CA . ASP A 1 81 ? -5.127 0.752 -26.218 1.00 83.81 81 ASP A CA 1
ATOM 646 C C . ASP A 1 81 ? -4.952 2.287 -26.173 1.00 83.81 81 ASP A C 1
ATOM 648 O O . ASP A 1 81 ? -4.659 2.864 -25.126 1.00 83.81 81 ASP A O 1
ATOM 652 N N . SER A 1 82 ? -5.060 2.961 -27.326 1.00 84.38 82 SER A N 1
ATOM 653 C CA . SER A 1 82 ? -4.996 4.423 -27.446 1.00 84.38 82 SER A CA 1
ATOM 654 C C . SER A 1 82 ? -5.646 4.916 -28.745 1.00 84.38 82 SER A C 1
ATOM 656 O O . SER A 1 82 ? -5.830 4.149 -29.690 1.00 84.38 82 SER A O 1
ATOM 658 N N . LEU A 1 83 ? -5.928 6.222 -28.821 1.00 82.44 83 LEU A N 1
ATOM 659 C CA . LEU A 1 83 ? -6.415 6.897 -30.036 1.00 82.44 83 LEU A CA 1
ATOM 660 C C . LEU A 1 83 ? -5.298 7.198 -31.058 1.00 82.44 83 LEU A C 1
ATOM 662 O O . LEU A 1 83 ? -5.581 7.564 -32.198 1.00 82.44 83 LEU A O 1
ATOM 666 N N . VAL A 1 84 ? -4.026 7.028 -30.682 1.00 81.62 84 VAL A N 1
ATOM 667 C CA . VAL A 1 84 ? -2.860 7.367 -31.519 1.00 81.62 84 VAL A CA 1
ATOM 668 C C . VAL A 1 84 ? -2.842 6.628 -32.868 1.00 81.62 84 VAL A C 1
ATOM 670 O O . VAL A 1 84 ? -2.563 7.282 -33.873 1.00 81.62 84 VAL A O 1
ATOM 673 N N . PRO A 1 85 ? -3.169 5.320 -32.964 1.00 82.75 85 PRO A N 1
ATOM 674 C CA . PRO A 1 85 ? -3.209 4.613 -34.244 1.00 82.75 85 PRO A CA 1
ATOM 675 C C . PRO A 1 85 ? -4.226 5.195 -35.228 1.00 82.75 85 PRO A C 1
ATOM 677 O O . PRO A 1 85 ? -3.935 5.252 -36.416 1.00 82.75 85 PRO A O 1
ATOM 680 N N . ILE A 1 86 ? -5.379 5.670 -34.741 1.00 83.56 86 ILE A N 1
ATOM 681 C CA . ILE A 1 86 ? -6.410 6.311 -35.575 1.00 83.56 86 ILE A CA 1
ATOM 682 C C . ILE A 1 86 ? -5.887 7.649 -36.102 1.00 83.56 86 ILE A C 1
ATOM 684 O O . ILE A 1 86 ? -6.007 7.946 -37.286 1.00 83.56 86 ILE A O 1
ATOM 688 N N . ILE A 1 87 ? -5.236 8.429 -35.239 1.00 79.38 87 ILE A N 1
ATOM 689 C CA . ILE A 1 87 ? -4.647 9.722 -35.606 1.00 79.38 87 ILE A CA 1
ATOM 690 C C . ILE A 1 87 ? -3.495 9.541 -36.608 1.00 79.38 87 ILE A C 1
ATOM 692 O O . ILE A 1 87 ? -3.303 10.363 -37.501 1.00 79.38 87 ILE A O 1
ATOM 696 N N . GLY A 1 88 ? -2.743 8.445 -36.499 1.00 77.94 88 GLY A N 1
ATOM 697 C CA . GLY A 1 88 ? -1.660 8.099 -37.420 1.00 77.94 88 GLY A CA 1
ATOM 698 C C . GLY A 1 88 ? -2.108 7.759 -38.847 1.00 77.94 88 GLY A C 1
ATOM 699 O O . GLY A 1 88 ? -1.247 7.651 -39.717 1.00 77.94 88 GLY A O 1
ATOM 700 N N . LEU A 1 89 ? -3.414 7.595 -39.095 1.00 81.25 89 LEU A N 1
ATOM 701 C CA . LEU A 1 89 ? -3.970 7.374 -40.434 1.00 81.25 89 LEU A CA 1
ATOM 702 C C . LEU A 1 89 ? -4.168 8.676 -41.224 1.00 81.25 89 LEU A C 1
ATOM 704 O O . LEU A 1 89 ? -4.323 8.610 -42.441 1.00 81.25 89 LEU A O 1
ATOM 708 N N . PHE A 1 90 ? -4.148 9.845 -40.570 1.00 80.12 90 PHE A N 1
ATOM 709 C CA . PHE A 1 90 ? -4.233 11.119 -41.284 1.00 80.12 90 PHE A CA 1
ATOM 710 C C . PHE A 1 90 ? -2.954 11.374 -42.098 1.00 80.12 90 PHE A C 1
ATOM 712 O O . PHE A 1 90 ? -1.843 11.153 -41.598 1.00 80.12 90 PHE A O 1
ATOM 719 N N . PRO A 1 91 ? -3.072 11.874 -43.339 1.00 76.88 91 PRO A N 1
ATOM 720 C CA . PRO A 1 91 ? -1.916 12.082 -44.194 1.00 76.88 91 PRO A CA 1
ATOM 721 C C . PRO A 1 91 ? -0.950 13.145 -43.633 1.00 76.88 91 PRO A C 1
ATOM 723 O O . PRO A 1 91 ? -1.314 14.100 -42.939 1.00 76.88 91 PRO A O 1
ATOM 726 N N . HIS A 1 92 ? 0.344 12.963 -43.919 1.00 69.75 92 HIS A N 1
ATOM 727 C CA . HIS A 1 92 ? 1.443 13.738 -43.320 1.00 69.75 92 HIS A CA 1
ATOM 728 C C . HIS A 1 92 ? 1.421 15.246 -43.637 1.00 69.75 92 HIS A C 1
ATOM 730 O O . HIS A 1 92 ? 2.130 16.016 -42.994 1.00 69.75 92 HIS A O 1
ATOM 736 N N . ASN A 1 93 ? 0.629 15.672 -44.622 1.00 69.19 93 ASN A N 1
ATOM 737 C CA . ASN A 1 93 ? 0.389 17.072 -44.988 1.00 69.19 93 ASN A CA 1
ATOM 738 C C . ASN A 1 93 ? -0.497 17.824 -43.972 1.00 69.19 93 ASN A C 1
ATOM 740 O O . ASN A 1 93 ? -0.475 19.053 -43.945 1.00 69.19 93 ASN A O 1
ATOM 744 N N . ILE A 1 94 ? -1.249 17.110 -43.131 1.00 70.56 94 ILE A N 1
ATOM 745 C CA . ILE A 1 94 ? -2.169 17.682 -42.133 1.00 70.56 94 ILE A CA 1
ATOM 746 C C . ILE A 1 94 ? -1.540 17.693 -40.735 1.00 70.56 94 ILE A C 1
ATOM 748 O O . ILE A 1 94 ? -1.815 18.580 -39.925 1.00 70.56 94 ILE A O 1
ATOM 752 N N . MET A 1 95 ? -0.642 16.748 -40.464 1.00 66.62 95 MET A N 1
ATOM 753 C CA . MET A 1 95 ? -0.012 16.545 -39.160 1.00 66.62 95 MET A CA 1
ATOM 754 C C . MET A 1 95 ? 1.292 17.352 -39.021 1.00 66.62 95 MET A C 1
ATOM 756 O O . MET A 1 95 ? 2.184 17.274 -39.867 1.00 66.62 95 MET A O 1
ATOM 760 N N . LYS A 1 96 ? 1.461 18.112 -37.928 1.00 63.16 96 LYS A N 1
ATOM 761 C CA . LYS A 1 96 ? 2.729 18.801 -37.613 1.00 63.16 96 LYS A CA 1
ATOM 762 C C . LYS A 1 96 ? 3.835 17.779 -37.343 1.00 63.16 96 LYS A C 1
ATOM 764 O O . LYS A 1 96 ? 3.632 16.811 -36.614 1.00 63.16 96 LYS A O 1
ATOM 769 N N . LYS A 1 97 ? 5.040 18.035 -37.871 1.00 55.16 97 LYS A N 1
ATOM 770 C CA . LYS A 1 97 ? 6.230 17.223 -37.561 1.00 55.16 97 LYS A CA 1
ATOM 771 C C . LYS A 1 97 ? 6.488 17.203 -36.040 1.00 55.16 97 LYS A C 1
ATOM 773 O O . LYS A 1 97 ? 6.449 18.266 -35.412 1.00 55.16 97 LYS A O 1
ATOM 778 N N . PRO A 1 98 ? 6.797 16.035 -35.449 1.00 53.00 98 PRO A N 1
ATOM 779 C CA . PRO A 1 98 ? 6.863 15.840 -34.002 1.00 53.00 98 PRO A CA 1
ATOM 780 C C . PRO A 1 98 ? 8.148 16.445 -33.415 1.00 53.00 98 PRO A C 1
ATOM 782 O O . PRO A 1 98 ? 9.139 15.757 -33.202 1.00 53.00 98 PRO A O 1
ATOM 785 N N . ARG A 1 99 ? 8.168 17.761 -33.170 1.00 47.94 99 ARG A N 1
ATOM 786 C CA . ARG A 1 99 ? 9.279 18.439 -32.467 1.00 47.94 99 ARG A CA 1
ATOM 787 C C . ARG A 1 99 ? 9.016 18.685 -30.970 1.00 47.94 99 ARG A C 1
ATOM 789 O O . ARG A 1 99 ? 9.934 19.105 -30.274 1.00 47.94 99 ARG A O 1
ATOM 796 N N . LYS A 1 100 ? 7.804 18.410 -30.471 1.00 39.16 100 LYS A N 1
ATOM 797 C CA . LYS A 1 100 ? 7.382 18.466 -29.052 1.00 39.16 100 LYS A CA 1
ATOM 798 C C . LYS A 1 100 ? 6.362 17.344 -28.772 1.00 39.16 100 LYS A C 1
ATOM 800 O O . LYS A 1 100 ? 5.745 16.883 -29.734 1.00 39.16 100 LYS A O 1
ATOM 805 N N . PRO A 1 101 ? 6.162 16.901 -27.514 1.00 39.78 101 PRO A N 1
ATOM 806 C CA . PRO A 1 101 ? 5.144 15.905 -27.189 1.00 39.78 101 PRO A CA 1
ATOM 807 C C . PRO A 1 101 ? 3.762 16.556 -27.321 1.00 39.78 101 PRO A C 1
ATOM 809 O O . PRO A 1 101 ? 3.295 17.253 -26.428 1.00 39.78 101 PRO A O 1
ATOM 812 N N . GLY A 1 102 ? 3.157 16.411 -28.495 1.00 52.22 102 GLY A N 1
ATOM 813 C CA . GLY A 1 102 ? 1.839 16.946 -28.813 1.00 52.22 102 GLY A CA 1
ATOM 814 C C . GLY A 1 102 ? 1.543 16.789 -30.299 1.00 52.22 102 GLY A C 1
ATOM 815 O O . GLY A 1 102 ? 2.280 17.299 -31.145 1.00 52.22 102 GLY A O 1
ATOM 816 N N . PHE A 1 103 ? 0.468 16.071 -30.621 1.00 58.72 103 PHE A N 1
ATOM 817 C CA . PHE A 1 103 ? -0.047 15.976 -31.983 1.00 58.72 103 PHE A CA 1
ATOM 818 C C . PHE A 1 103 ? -0.792 17.277 -32.301 1.00 58.72 103 PHE A C 1
ATOM 820 O O . PHE A 1 103 ? -1.816 17.588 -31.694 1.00 58.72 103 PHE A O 1
ATOM 827 N N . GLY A 1 104 ? -0.240 18.081 -33.207 1.00 56.97 104 GLY A N 1
ATOM 828 C CA . GLY A 1 104 ? -0.842 19.339 -33.643 1.00 56.97 104 GLY A CA 1
ATOM 829 C C . GLY A 1 104 ? -1.121 19.317 -35.138 1.00 56.97 104 GLY A C 1
ATOM 830 O O . GLY A 1 104 ? -0.367 18.718 -35.899 1.00 56.97 104 GLY A O 1
ATOM 831 N N . LEU A 1 105 ? -2.176 20.000 -35.564 1.00 58.84 105 LEU A N 1
ATOM 832 C CA . LEU A 1 105 ? -2.556 20.091 -36.972 1.00 58.84 105 LEU A CA 1
ATOM 833 C C . LEU A 1 105 ? -1.937 21.333 -37.628 1.00 58.84 105 LEU A C 1
ATOM 835 O O . LEU A 1 105 ? -1.690 22.349 -36.962 1.00 58.84 105 LEU A O 1
ATOM 839 N N . ILE A 1 106 ? -1.644 21.228 -38.926 1.00 65.62 106 ILE A N 1
ATOM 840 C CA . ILE A 1 106 ? -1.222 22.336 -39.800 1.00 65.62 106 ILE A CA 1
ATOM 841 C C . ILE A 1 106 ? -2.453 22.997 -40.442 1.00 65.62 106 ILE A C 1
ATOM 843 O O . ILE A 1 106 ? -2.492 24.221 -40.536 1.00 65.62 106 ILE A O 1
ATOM 847 N N . ARG A 1 107 ? -3.455 22.197 -40.835 1.00 70.12 107 ARG A N 1
ATOM 848 C CA . ARG A 1 107 ? -4.744 22.618 -41.416 1.00 70.12 107 ARG A CA 1
ATOM 849 C C . ARG A 1 107 ? -5.882 21.716 -40.913 1.00 70.12 107 ARG A C 1
ATOM 851 O O . ARG A 1 107 ? -5.596 20.615 -40.448 1.00 70.12 107 ARG A O 1
ATOM 858 N N . ALA A 1 108 ? -7.135 22.165 -41.005 1.00 67.56 108 ALA A N 1
ATOM 859 C CA . ALA A 1 108 ? -8.302 21.305 -40.768 1.00 67.56 108 ALA A CA 1
ATOM 860 C C . ALA A 1 108 ? -8.438 20.261 -41.904 1.00 67.56 108 ALA A C 1
ATOM 862 O O . ALA A 1 108 ? -8.075 20.579 -43.039 1.00 67.56 108 ALA A O 1
ATOM 863 N N . PRO A 1 109 ? -8.881 19.023 -41.618 1.00 72.12 109 PRO A N 1
ATOM 864 C CA . PRO A 1 109 ? -8.989 17.953 -42.607 1.00 72.12 109 PRO A CA 1
ATOM 865 C C . PRO A 1 109 ? -10.210 18.153 -43.507 1.00 72.12 109 PRO A C 1
ATOM 867 O O . PRO A 1 109 ? -11.292 18.504 -43.041 1.00 72.12 109 PRO A O 1
ATOM 870 N N . GLU A 1 110 ? -10.044 17.880 -44.796 1.00 76.00 110 GLU A N 1
ATOM 871 C CA . GLU A 1 110 ? -11.134 17.908 -45.774 1.00 76.00 110 GLU A CA 1
ATOM 872 C C . GLU A 1 110 ? -11.790 16.518 -45.876 1.00 76.00 110 GLU A C 1
ATOM 874 O O . GLU A 1 110 ? -11.239 15.523 -45.403 1.00 76.00 110 GLU A O 1
ATOM 879 N N . SER A 1 111 ? -12.971 16.403 -46.496 1.00 74.25 111 SER A N 1
ATOM 880 C CA . SER A 1 111 ? -13.729 15.136 -46.549 1.00 74.25 111 SER A CA 1
ATOM 881 C C . SER A 1 111 ? -12.959 13.958 -47.175 1.00 74.25 111 SER A C 1
ATOM 883 O O . SER A 1 111 ? -13.243 12.806 -46.847 1.00 74.25 111 SER A O 1
ATOM 885 N N . GLU A 1 112 ? -11.972 14.226 -48.034 1.00 77.12 112 GLU A N 1
ATOM 886 C CA . GLU A 1 112 ? -11.108 13.215 -48.662 1.00 77.12 112 GLU A CA 1
ATOM 887 C C . GLU A 1 112 ? -10.102 12.597 -47.677 1.00 77.12 112 GLU A C 1
ATOM 889 O O . GLU A 1 112 ? -9.814 11.400 -47.744 1.00 77.12 112 GLU A O 1
ATOM 894 N N . ASP A 1 113 ? -9.637 13.378 -46.699 1.00 78.94 113 ASP A N 1
ATOM 895 C CA . ASP A 1 113 ? -8.639 12.958 -45.709 1.00 78.94 113 ASP A CA 1
ATOM 896 C C . ASP A 1 113 ? -9.211 11.944 -44.693 1.00 78.94 113 ASP A C 1
ATOM 898 O O . ASP A 1 113 ? -8.467 11.258 -43.990 1.00 78.94 113 ASP A O 1
ATOM 902 N N . TRP A 1 114 ? -10.542 11.813 -44.633 1.00 81.00 114 TRP A N 1
ATOM 903 C CA . TRP A 1 114 ? -11.252 10.901 -43.732 1.00 81.00 114 TRP A CA 1
ATOM 904 C C . TRP A 1 114 ? -11.465 9.492 -44.299 1.00 81.00 114 TRP A C 1
ATOM 906 O O . TRP A 1 114 ? -11.849 8.602 -43.540 1.00 81.00 114 TRP A O 1
ATOM 916 N N . ILE A 1 115 ? -11.232 9.255 -45.597 1.00 83.00 115 ILE A N 1
ATOM 917 C CA . ILE A 1 115 ? -11.591 7.992 -46.277 1.00 83.00 115 ILE A CA 1
ATOM 918 C C . ILE A 1 115 ? -10.880 6.785 -45.646 1.00 83.00 115 ILE A C 1
ATOM 920 O O . ILE A 1 115 ? -11.523 5.781 -45.322 1.00 83.00 115 ILE A O 1
ATOM 924 N N . ASP A 1 116 ? -9.565 6.885 -45.435 1.00 81.31 116 ASP A N 1
ATOM 925 C CA . ASP A 1 116 ? -8.784 5.805 -44.829 1.00 81.31 116 ASP A CA 1
ATOM 926 C C . ASP A 1 116 ? -9.095 5.655 -43.335 1.00 81.31 116 ASP A C 1
ATOM 928 O O . ASP A 1 116 ? -9.271 4.535 -42.858 1.00 81.31 116 ASP A O 1
ATOM 932 N N . VAL A 1 117 ? -9.256 6.768 -42.611 1.00 83.19 117 VAL A N 1
ATOM 933 C CA . VAL A 1 117 ? -9.618 6.780 -41.182 1.00 83.19 117 VAL A CA 1
ATOM 934 C C . VAL A 1 117 ? -10.917 6.007 -40.956 1.00 83.19 117 VAL A C 1
ATOM 936 O O . VAL A 1 117 ? -10.959 5.056 -40.177 1.00 83.19 117 VAL A O 1
ATOM 939 N N . ILE A 1 118 ? -11.950 6.350 -41.721 1.00 85.25 118 ILE A N 1
ATOM 940 C CA . ILE A 1 118 ? -13.266 5.712 -41.712 1.00 85.25 118 ILE A CA 1
ATOM 941 C C . ILE A 1 118 ? -13.169 4.190 -41.899 1.00 85.25 118 ILE A C 1
ATOM 943 O O . ILE A 1 118 ? -13.777 3.428 -41.149 1.00 85.25 118 ILE A O 1
ATOM 947 N N . LYS A 1 119 ? -12.379 3.738 -42.880 1.00 85.38 119 LYS A N 1
ATOM 948 C CA . LYS A 1 119 ? -12.274 2.319 -43.246 1.00 85.38 119 LYS A CA 1
ATOM 949 C C . LYS A 1 119 ? -11.700 1.455 -42.120 1.00 85.38 119 LYS A C 1
ATOM 951 O O . LYS A 1 119 ? -12.048 0.276 -42.012 1.00 85.38 119 LYS A O 1
ATOM 956 N N . TYR A 1 120 ? -10.789 2.010 -41.322 1.00 86.50 120 TYR A N 1
ATOM 957 C CA . TYR A 1 120 ? -10.217 1.319 -40.165 1.00 86.50 120 TYR A CA 1
ATOM 958 C C . TYR A 1 120 ? -11.072 1.502 -38.907 1.00 86.50 120 TYR A C 1
ATOM 960 O O . TYR A 1 120 ? -11.208 0.554 -38.137 1.00 86.50 120 TYR A O 1
ATOM 968 N N . CYS A 1 121 ? -11.708 2.663 -38.728 1.00 85.75 121 CYS A N 1
ATOM 969 C CA . CYS A 1 121 ? -12.629 2.928 -37.623 1.00 85.75 121 CYS A CA 1
ATOM 970 C C . CYS A 1 121 ? -13.820 1.956 -37.579 1.00 85.75 121 CYS A C 1
ATOM 972 O O . CYS A 1 121 ? -14.209 1.538 -36.491 1.00 85.75 121 CYS A O 1
ATOM 974 N N . ASP A 1 122 ? -14.339 1.521 -38.734 1.00 88.19 122 ASP A N 1
ATOM 975 C CA . ASP A 1 122 ? -15.434 0.538 -38.814 1.00 88.19 122 ASP A CA 1
ATOM 976 C C . ASP A 1 122 ? -15.070 -0.840 -38.207 1.00 88.19 122 ASP A C 1
ATOM 978 O O . ASP A 1 122 ? -15.964 -1.629 -37.884 1.00 88.19 122 ASP A O 1
ATOM 982 N N . ARG A 1 123 ? -13.770 -1.136 -38.032 1.00 89.50 123 ARG A N 1
ATOM 983 C CA . ARG A 1 123 ? -13.250 -2.404 -37.477 1.00 89.50 123 ARG A CA 1
ATOM 984 C C . ARG A 1 123 ? -13.066 -2.377 -35.957 1.00 89.50 123 ARG A C 1
ATOM 986 O O . ARG A 1 123 ? -12.929 -3.437 -35.346 1.00 89.50 123 ARG A O 1
ATOM 993 N N . VAL A 1 124 ? -13.046 -1.190 -35.351 1.00 91.12 124 VAL A N 1
ATOM 994 C CA . VAL A 1 124 ? -12.768 -1.014 -33.920 1.00 91.12 124 VAL A CA 1
ATOM 995 C C . VAL A 1 124 ? -13.997 -1.398 -33.102 1.00 91.12 124 VAL A C 1
ATOM 997 O O . VAL A 1 124 ? -15.080 -0.853 -33.308 1.00 91.12 124 VAL A O 1
ATOM 1000 N N . ARG A 1 125 ? -13.817 -2.316 -32.146 1.00 91.25 125 ARG A N 1
ATOM 1001 C CA . ARG A 1 125 ? -14.883 -2.776 -31.238 1.00 91.25 125 ARG A CA 1
ATOM 1002 C C . ARG A 1 125 ? -14.619 -2.430 -29.782 1.00 91.25 125 ARG A C 1
ATOM 1004 O O . ARG A 1 125 ? -15.573 -2.213 -29.043 1.00 91.25 125 ARG A O 1
ATOM 1011 N N . ARG A 1 126 ? -13.350 -2.370 -29.371 1.00 92.19 126 ARG A N 1
ATOM 1012 C CA . ARG A 1 126 ? -12.939 -1.997 -28.016 1.00 92.19 126 ARG A CA 1
ATOM 1013 C C . ARG A 1 126 ? -11.915 -0.881 -28.063 1.00 92.19 126 ARG A C 1
ATOM 1015 O O . ARG A 1 126 ? -10.944 -0.971 -28.820 1.00 92.19 126 ARG A O 1
ATOM 1022 N N . ILE A 1 127 ? -12.100 0.133 -27.230 1.00 91.44 127 ILE A N 1
ATOM 1023 C CA . ILE A 1 127 ? -11.116 1.202 -27.092 1.00 91.44 127 ILE A CA 1
ATOM 1024 C C . ILE A 1 127 ? -10.848 1.534 -25.631 1.00 91.44 127 ILE A C 1
ATOM 1026 O O . ILE A 1 127 ? -11.773 1.670 -24.831 1.00 91.44 127 ILE A O 1
ATOM 1030 N N . THR A 1 128 ? -9.565 1.680 -25.309 1.00 90.69 128 THR A N 1
ATOM 1031 C CA . THR A 1 128 ? -9.089 2.161 -24.016 1.00 90.69 128 THR A CA 1
ATOM 1032 C C . THR A 1 128 ? -8.427 3.517 -24.199 1.00 90.69 128 THR A C 1
ATOM 1034 O O . THR A 1 128 ? -7.571 3.698 -25.066 1.00 90.69 128 THR A O 1
ATOM 1037 N N . TYR A 1 129 ? -8.812 4.482 -23.374 1.00 89.06 129 TYR A N 1
ATOM 1038 C CA . TYR A 1 129 ? -8.188 5.795 -23.329 1.00 89.06 129 TYR A CA 1
ATOM 1039 C C . TYR A 1 129 ? -7.820 6.151 -21.893 1.00 89.06 129 TYR A C 1
ATOM 1041 O O . TYR A 1 129 ? -8.640 6.037 -20.985 1.00 89.06 129 TYR A O 1
ATOM 1049 N N . ASN A 1 130 ? -6.577 6.590 -21.702 1.00 86.19 130 ASN A N 1
ATOM 1050 C CA . ASN A 1 130 ? -6.078 7.105 -20.437 1.00 86.19 130 ASN A CA 1
ATOM 1051 C C . ASN A 1 130 ? -5.576 8.538 -20.629 1.00 86.19 130 ASN A C 1
ATOM 1053 O O . ASN A 1 130 ? -4.602 8.757 -21.356 1.00 86.19 130 ASN A O 1
ATOM 1057 N N . GLU A 1 131 ? -6.244 9.497 -19.988 1.00 82.69 131 GLU A N 1
ATOM 1058 C CA . GLU A 1 131 ? -5.917 10.922 -20.081 1.00 82.69 131 GLU A CA 1
ATOM 1059 C C . GLU A 1 131 ? -4.510 11.242 -19.548 1.00 82.69 131 GLU A C 1
ATOM 1061 O O . GLU A 1 131 ? -3.808 12.053 -20.150 1.00 82.69 131 GLU A O 1
ATOM 1066 N N . ALA A 1 132 ? -4.050 10.540 -18.505 1.00 78.06 132 ALA A N 1
ATOM 1067 C CA . ALA A 1 132 ? -2.744 10.772 -17.882 1.00 78.06 132 ALA A CA 1
ATOM 1068 C C . ALA A 1 132 ? -1.569 10.481 -18.832 1.00 78.06 132 ALA A C 1
ATOM 1070 O O . ALA A 1 132 ? -0.556 11.179 -18.834 1.00 78.06 132 ALA A O 1
ATOM 1071 N N . THR A 1 133 ? -1.695 9.428 -19.648 1.00 74.69 133 THR A N 1
ATOM 1072 C CA . THR A 1 133 ? -0.630 8.979 -20.558 1.00 74.69 133 THR A CA 1
ATOM 1073 C C . THR A 1 133 ? -0.766 9.570 -21.958 1.00 74.69 133 THR A C 1
ATOM 1075 O O . THR A 1 133 ? 0.233 9.723 -22.659 1.00 74.69 133 THR A O 1
ATOM 1078 N N . ASN A 1 134 ? -1.990 9.907 -22.379 1.00 67.00 134 ASN A N 1
ATOM 1079 C CA . ASN A 1 134 ? -2.299 10.362 -23.732 1.00 67.00 134 ASN A CA 1
ATOM 1080 C C . ASN A 1 134 ? -2.785 11.818 -23.709 1.00 67.00 134 ASN A C 1
ATOM 1082 O O . ASN A 1 134 ? -3.981 12.072 -23.811 1.00 67.00 134 ASN A O 1
ATOM 1086 N N . ASN A 1 135 ? -1.873 12.794 -23.635 1.00 62.97 135 ASN A N 1
ATOM 1087 C CA . ASN A 1 135 ? -2.244 14.212 -23.729 1.00 62.97 135 ASN A CA 1
ATOM 1088 C C . ASN A 1 135 ? -2.603 14.596 -25.185 1.00 62.97 135 ASN A C 1
ATOM 1090 O O . ASN A 1 135 ? -1.802 15.169 -25.925 1.00 62.97 135 ASN A O 1
ATOM 1094 N N . LEU A 1 136 ? -3.807 14.203 -25.615 1.00 67.81 136 LEU A N 1
ATOM 1095 C CA . LEU A 1 136 ? -4.374 14.425 -26.952 1.00 67.81 136 LEU A CA 1
ATOM 1096 C C . LEU A 1 136 ? -5.409 15.561 -26.972 1.00 67.81 136 LEU A C 1
ATOM 1098 O O . LEU A 1 136 ? -6.227 15.631 -27.887 1.00 67.81 136 LEU A O 1
ATOM 1102 N N . ALA A 1 137 ? -5.378 16.470 -25.990 1.00 64.69 137 ALA A N 1
ATOM 1103 C CA . ALA A 1 137 ? -6.355 17.555 -25.849 1.00 64.69 137 ALA A CA 1
ATOM 1104 C C . ALA A 1 137 ? -6.532 18.394 -27.133 1.00 64.69 137 ALA A C 1
ATOM 1106 O O . ALA A 1 137 ? -7.643 18.804 -27.454 1.00 64.69 137 ALA A O 1
ATOM 1107 N N . THR A 1 138 ? -5.458 18.590 -27.903 1.00 67.69 138 THR A N 1
ATOM 1108 C CA . THR A 1 138 ? -5.450 19.335 -29.174 1.00 67.69 138 THR A CA 1
ATOM 1109 C C . THR A 1 138 ? -6.104 18.602 -30.347 1.00 67.69 138 THR A C 1
ATOM 1111 O O . THR A 1 138 ? -6.357 19.227 -31.373 1.00 67.69 138 THR A O 1
ATOM 1114 N N . VAL A 1 139 ? -6.358 17.295 -30.225 1.00 69.62 139 VAL A N 1
ATOM 1115 C CA . VAL A 1 139 ? -6.896 16.450 -31.303 1.00 69.62 139 VAL A CA 1
ATOM 1116 C C . VAL A 1 139 ? -8.398 16.209 -31.150 1.00 69.62 139 VAL A C 1
ATOM 1118 O O . VAL A 1 139 ? -9.064 15.927 -32.131 1.00 69.62 139 VAL A O 1
ATOM 1121 N N . PHE A 1 140 ? -8.985 16.366 -29.966 1.00 75.94 140 PHE A N 1
ATOM 1122 C CA . PHE A 1 140 ? -10.432 16.169 -29.798 1.00 75.94 140 PHE A CA 1
ATOM 1123 C C . PHE A 1 140 ? -11.316 17.133 -30.610 1.00 75.94 140 PHE A C 1
ATOM 1125 O O . PHE A 1 140 ? -12.260 16.637 -31.219 1.00 75.94 140 PHE A O 1
ATOM 1132 N N . PRO A 1 141 ? -10.981 18.431 -30.762 1.00 71.81 141 PRO A N 1
ATOM 1133 C CA . PRO A 1 141 ? -11.719 19.321 -31.665 1.00 71.81 141 PRO A CA 1
ATOM 1134 C C . PRO A 1 141 ? -11.716 18.853 -33.134 1.00 71.81 141 PRO A C 1
ATOM 1136 O O . PRO A 1 141 ? -12.644 19.139 -33.879 1.00 71.81 141 PRO A O 1
ATOM 1139 N N . LEU A 1 142 ? -10.703 18.080 -33.558 1.00 71.19 142 LEU A N 1
ATOM 1140 C CA . LEU A 1 142 ? -10.662 17.444 -34.886 1.00 71.19 142 LEU A CA 1
ATOM 1141 C C . LEU A 1 142 ? -11.757 16.390 -35.057 1.00 71.19 142 LEU A C 1
ATOM 1143 O O . LEU A 1 142 ? -12.315 16.214 -36.132 1.00 71.19 142 LEU A O 1
ATOM 1147 N N . LEU A 1 143 ? -11.992 15.633 -33.989 1.00 73.38 143 LEU A N 1
ATOM 1148 C CA . LEU A 1 143 ? -12.947 14.534 -33.945 1.00 73.38 143 LEU A CA 1
ATOM 1149 C C . LEU A 1 143 ? -14.390 15.045 -33.769 1.00 73.38 143 LEU A C 1
ATOM 1151 O O . LEU A 1 143 ? -15.347 14.299 -33.999 1.00 73.38 143 LEU A O 1
ATOM 1155 N N . GLU A 1 144 ? -14.557 16.309 -33.382 1.00 73.31 144 GLU A N 1
ATOM 1156 C CA . GLU A 1 144 ? -15.849 16.997 -33.361 1.00 73.31 144 GLU A CA 1
ATOM 1157 C C . GLU A 1 144 ? -16.310 17.375 -34.776 1.00 73.31 144 GLU A C 1
ATOM 1159 O O . GLU A 1 144 ? -17.472 17.137 -35.099 1.00 73.31 144 GLU A O 1
ATOM 1164 N N . ASP A 1 145 ? -15.407 17.833 -35.654 1.00 72.31 145 ASP A N 1
ATOM 1165 C CA . ASP A 1 145 ? -15.697 18.213 -37.055 1.00 72.31 145 ASP A CA 1
ATOM 1166 C C . ASP A 1 145 ? -15.729 17.006 -38.022 1.00 72.31 145 ASP A C 1
ATOM 1168 O O . ASP A 1 145 ? -15.192 16.997 -39.132 1.00 72.31 145 ASP A O 1
ATOM 1172 N N . ARG A 1 146 ? -16.315 15.906 -37.549 1.00 75.31 146 ARG A N 1
ATOM 1173 C CA . ARG A 1 146 ? -16.355 14.615 -38.242 1.00 75.31 146 ARG A CA 1
ATOM 1174 C C . ARG A 1 146 ? -17.428 14.582 -39.343 1.00 75.31 146 ARG A C 1
ATOM 1176 O O . ARG A 1 146 ? -18.552 15.025 -39.121 1.00 75.31 146 ARG A O 1
ATOM 1183 N N . PRO A 1 147 ? -17.179 13.905 -40.483 1.00 73.75 147 PRO A N 1
ATOM 1184 C CA . PRO A 1 147 ? -18.154 13.786 -41.577 1.00 73.75 147 PRO A CA 1
ATOM 1185 C C . PRO A 1 147 ? -19.307 12.799 -41.294 1.00 73.75 147 PRO A C 1
ATOM 1187 O O . PRO A 1 147 ? -20.136 12.544 -42.165 1.00 73.75 147 PRO A O 1
ATOM 1190 N N . ARG A 1 148 ? -19.346 12.177 -40.106 1.00 77.50 148 ARG A N 1
ATOM 1191 C CA . ARG A 1 148 ? -20.322 11.147 -39.707 1.00 77.50 148 ARG A CA 1
ATOM 1192 C C . ARG A 1 148 ? -20.778 11.377 -38.271 1.00 77.50 148 ARG A C 1
ATOM 1194 O O . ARG A 1 148 ? -19.994 11.832 -37.450 1.00 77.50 148 ARG A O 1
ATOM 1201 N N . ALA A 1 149 ? -22.003 10.968 -37.935 1.00 76.06 149 ALA A N 1
ATOM 1202 C CA . ALA A 1 149 ? -22.553 11.130 -36.582 1.00 76.06 149 ALA A CA 1
ATOM 1203 C C . ALA A 1 149 ? -21.671 10.497 -35.482 1.00 76.06 149 ALA A C 1
ATOM 1205 O O . ALA A 1 149 ? -21.460 11.113 -34.435 1.00 76.06 149 ALA A O 1
ATOM 1206 N N . TYR A 1 150 ? -21.087 9.323 -35.754 1.00 82.69 150 TYR A N 1
ATOM 1207 C CA . TYR A 1 150 ? -20.166 8.610 -34.864 1.00 82.69 150 TYR A CA 1
ATOM 1208 C C . TYR A 1 150 ? -18.879 8.243 -35.612 1.00 82.69 150 TYR A C 1
ATOM 1210 O O . TYR A 1 150 ? -18.945 7.710 -36.720 1.00 82.69 150 TYR A O 1
ATOM 1218 N N . ILE A 1 151 ? -17.712 8.496 -35.005 1.00 82.69 151 ILE A N 1
ATOM 1219 C CA . ILE A 1 151 ? -16.408 8.090 -35.571 1.00 82.69 151 ILE A CA 1
ATOM 1220 C C . ILE A 1 151 ? -16.234 6.574 -35.522 1.00 82.69 151 ILE A C 1
ATOM 1222 O O . ILE A 1 151 ? -15.713 5.994 -36.465 1.00 82.69 151 ILE A O 1
ATOM 1226 N N . LEU A 1 152 ? -16.681 5.939 -34.435 1.00 87.25 152 LEU A N 1
ATOM 1227 C CA . LEU A 1 152 ? -16.598 4.495 -34.224 1.00 87.25 152 LEU A CA 1
ATOM 1228 C C . LEU A 1 152 ? -18.020 3.916 -34.208 1.00 87.25 152 LEU A C 1
ATOM 1230 O O . LEU A 1 152 ? -18.628 3.845 -33.142 1.00 87.25 152 LEU A O 1
ATOM 1234 N N . PRO A 1 153 ? -18.603 3.548 -35.361 1.00 83.69 153 PRO A N 1
ATOM 1235 C CA . PRO A 1 153 ? -20.006 3.135 -35.432 1.00 83.69 153 PRO A CA 1
ATOM 1236 C C . PRO A 1 153 ? -20.278 1.736 -34.858 1.00 83.69 153 PRO A C 1
ATOM 1238 O O . PRO A 1 153 ? -21.405 1.478 -34.459 1.00 83.69 153 PRO A O 1
ATOM 1241 N N . ASN A 1 154 ? -19.264 0.863 -34.793 1.00 89.62 154 ASN A N 1
ATOM 1242 C CA . ASN A 1 154 ? -19.373 -0.525 -34.315 1.00 89.62 154 ASN A CA 1
ATOM 1243 C C . ASN A 1 154 ? -18.704 -0.748 -32.945 1.00 89.62 154 ASN A C 1
ATOM 1245 O O . ASN A 1 154 ? -18.354 -1.879 -32.602 1.00 89.62 154 ASN A O 1
ATOM 1249 N N . LEU A 1 155 ? -18.478 0.322 -32.173 1.00 91.88 155 LEU A N 1
ATOM 1250 C CA . LEU A 1 155 ? -17.878 0.207 -30.844 1.00 91.88 155 LEU A CA 1
ATOM 1251 C C . LEU A 1 155 ? -18.825 -0.563 -29.911 1.00 91.88 155 LEU A C 1
ATOM 1253 O O . LEU A 1 155 ? -19.998 -0.211 -29.794 1.00 91.88 155 LEU A O 1
ATOM 1257 N N . GLU A 1 156 ? -18.308 -1.607 -29.265 1.00 92.69 156 GLU A N 1
ATOM 1258 C CA . GLU A 1 156 ? -19.032 -2.454 -28.311 1.00 92.69 156 GLU A CA 1
ATOM 1259 C C . GLU A 1 156 ? -18.576 -2.192 -26.865 1.00 92.69 156 GLU A C 1
ATOM 1261 O O . GLU A 1 156 ? -19.400 -2.274 -25.955 1.00 92.69 156 GLU A O 1
ATOM 1266 N N . GLU A 1 157 ? -17.299 -1.853 -26.646 1.00 93.69 157 GLU A N 1
ATOM 1267 C CA . GLU A 1 157 ? -16.721 -1.615 -25.317 1.00 93.69 157 GLU A CA 1
ATOM 1268 C C . GLU A 1 157 ? -15.852 -0.350 -25.269 1.00 93.69 157 GLU A C 1
ATOM 1270 O O . GLU A 1 157 ? -14.937 -0.166 -26.078 1.00 93.69 157 GLU A O 1
ATOM 1275 N N . LEU A 1 158 ? -16.113 0.506 -24.283 1.00 93.56 158 LEU A N 1
ATOM 1276 C CA . LEU A 1 158 ? -15.393 1.758 -24.063 1.00 93.56 158 LEU A CA 1
ATOM 1277 C C . LEU A 1 158 ? -14.800 1.776 -22.653 1.00 93.56 158 LEU A C 1
ATOM 1279 O O . LEU A 1 158 ? -15.539 1.794 -21.675 1.00 93.56 158 LEU A O 1
ATOM 1283 N N . THR A 1 159 ? -13.472 1.818 -22.549 1.00 93.56 159 THR A N 1
ATOM 1284 C CA . THR A 1 159 ? -12.764 2.036 -21.280 1.00 93.56 159 THR A CA 1
ATOM 1285 C C . THR A 1 159 ? -12.149 3.429 -21.273 1.00 93.56 159 THR A C 1
ATOM 1287 O O . THR A 1 159 ? -11.261 3.728 -22.074 1.00 93.56 159 THR A O 1
ATOM 1290 N N . TRP A 1 160 ? -12.606 4.291 -20.371 1.00 91.81 160 TRP A N 1
ATOM 1291 C CA . TRP A 1 160 ? -12.216 5.697 -20.329 1.00 91.81 160 TRP A CA 1
ATOM 1292 C C . TRP A 1 160 ? -11.724 6.091 -18.939 1.00 91.81 160 TRP A C 1
ATOM 1294 O O . TRP A 1 160 ? -12.479 6.032 -17.968 1.00 91.81 160 TRP A O 1
ATOM 1304 N N . LYS A 1 161 ? -10.456 6.503 -18.845 1.00 90.38 161 LYS A N 1
ATOM 1305 C CA . LYS A 1 161 ? -9.858 7.039 -17.616 1.00 90.38 161 LYS A CA 1
ATOM 1306 C C . LYS A 1 161 ? -9.720 8.552 -17.731 1.00 90.38 161 LYS A C 1
ATOM 1308 O O . LYS A 1 161 ? -8.914 9.029 -18.537 1.00 90.38 161 LYS A O 1
ATOM 1313 N N . ALA A 1 162 ? -10.521 9.278 -16.958 1.00 87.06 162 ALA A N 1
ATOM 1314 C CA . ALA A 1 162 ? -10.597 10.733 -16.966 1.00 87.06 162 ALA A CA 1
ATOM 1315 C C . ALA A 1 162 ? -10.057 11.330 -15.657 1.00 87.06 162 ALA A C 1
ATOM 1317 O O . ALA A 1 162 ? -10.376 10.873 -14.559 1.00 87.06 162 ALA A O 1
ATOM 1318 N N . GLN A 1 163 ? -9.270 12.393 -15.795 1.00 84.00 163 GLN A N 1
ATOM 1319 C CA . GLN A 1 163 ? -8.770 13.231 -14.703 1.00 84.00 163 GLN A CA 1
ATOM 1320 C C . GLN A 1 163 ? -9.447 14.606 -14.688 1.00 84.00 163 GLN A C 1
ATOM 1322 O O . GLN A 1 163 ? -9.531 15.229 -13.629 1.00 84.00 163 GLN A O 1
ATOM 1327 N N . THR A 1 164 ? -9.926 15.086 -15.844 1.00 84.81 164 THR A N 1
ATOM 1328 C CA . THR A 1 164 ? -10.525 16.421 -15.997 1.00 84.81 164 THR A CA 1
ATOM 1329 C C . THR A 1 164 ? -11.981 16.373 -16.471 1.00 84.81 164 THR A C 1
ATOM 1331 O O . THR A 1 164 ? -12.405 15.426 -17.135 1.00 84.81 164 THR A O 1
ATOM 1334 N N . ALA A 1 165 ? -12.749 17.434 -16.184 1.00 81.75 165 ALA A N 1
ATOM 1335 C CA . ALA A 1 165 ? -14.141 17.573 -16.635 1.00 81.75 165 ALA A CA 1
ATOM 1336 C C . ALA A 1 165 ? -14.251 17.540 -18.167 1.00 81.75 165 ALA A C 1
ATOM 1338 O O . ALA A 1 165 ? -15.032 16.775 -18.727 1.00 81.75 165 ALA A O 1
ATOM 1339 N N . SER A 1 166 ? -13.373 18.274 -18.856 1.00 81.25 166 SER A N 1
ATOM 1340 C CA . SER A 1 166 ? -13.299 18.254 -20.320 1.00 81.25 166 SER A CA 1
ATOM 1341 C C . SER A 1 166 ? -12.908 16.876 -20.863 1.00 81.25 166 SER A C 1
ATOM 1343 O O . SER A 1 166 ? -13.334 16.493 -21.949 1.00 81.25 166 SER A O 1
ATOM 1345 N N . GLY A 1 167 ? -12.095 16.109 -20.129 1.00 83.06 167 GLY A N 1
ATOM 1346 C CA . GLY A 1 167 ? -11.778 14.715 -20.443 1.00 83.06 167 GLY A CA 1
ATOM 1347 C C . GLY A 1 167 ? -13.016 13.817 -20.465 1.00 83.06 167 GLY A C 1
ATOM 1348 O O . GLY A 1 167 ? -13.141 12.977 -21.358 1.00 83.06 167 GLY A O 1
ATOM 1349 N N . LEU A 1 168 ? -13.944 14.019 -19.527 1.00 85.31 168 LEU A N 1
ATOM 1350 C CA . LEU A 1 168 ? -15.217 13.300 -19.466 1.00 85.31 168 LEU A CA 1
ATOM 1351 C C . LEU A 1 168 ? -16.196 13.762 -20.556 1.00 85.31 168 LEU A C 1
ATOM 1353 O O . LEU A 1 168 ? -16.796 12.922 -21.222 1.00 85.31 168 LEU A O 1
ATOM 1357 N N . GLU A 1 169 ? -16.315 15.069 -20.806 1.00 83.62 169 GLU A N 1
ATOM 1358 C CA . GLU A 1 169 ? -17.146 15.594 -21.904 1.00 83.62 169 GLU A CA 1
ATOM 1359 C C . GLU A 1 169 ? -16.717 15.012 -23.257 1.00 83.62 169 GLU A C 1
ATOM 1361 O O . GLU A 1 169 ? -17.560 14.606 -24.057 1.00 83.62 169 GLU A O 1
ATOM 1366 N N . ARG A 1 170 ? -15.408 14.862 -23.495 1.00 85.38 170 ARG A N 1
ATOM 1367 C CA . ARG A 1 170 ? -14.884 14.241 -24.725 1.00 85.38 170 ARG A CA 1
ATOM 1368 C C . ARG A 1 170 ? -15.289 12.774 -24.885 1.00 85.38 170 ARG A C 1
ATOM 1370 O O . ARG A 1 170 ? -15.387 12.306 -26.019 1.00 85.38 170 ARG A O 1
ATOM 1377 N N . ALA A 1 171 ? -15.559 12.054 -23.794 1.00 87.69 171 ALA A N 1
ATOM 1378 C CA . ALA A 1 171 ? -16.042 10.675 -23.864 1.00 87.69 171 ALA A CA 1
ATOM 1379 C C . ALA A 1 171 ? -17.431 10.586 -24.523 1.00 87.69 171 ALA A C 1
ATOM 1381 O O . ALA A 1 171 ? -17.735 9.582 -25.170 1.00 87.69 171 ALA A O 1
ATOM 1382 N N . SER A 1 172 ? -18.247 11.648 -24.433 1.00 86.94 172 SER A N 1
ATOM 1383 C CA . SER A 1 172 ? -19.599 11.690 -25.018 1.00 86.94 172 SER A CA 1
ATOM 1384 C C . SER A 1 172 ? -19.604 11.456 -26.534 1.00 86.94 172 SER A C 1
ATOM 1386 O O . SER A 1 172 ? -20.536 10.863 -27.078 1.00 86.94 172 SER A O 1
ATOM 1388 N N . MET A 1 173 ? -18.519 11.826 -27.227 1.00 84.19 173 MET A N 1
ATOM 1389 C CA . MET A 1 173 ? -18.360 11.618 -28.670 1.00 84.19 173 MET A CA 1
ATOM 1390 C C . MET A 1 173 ? -18.313 10.143 -29.085 1.00 84.19 173 MET A C 1
ATOM 1392 O O . MET A 1 173 ? -18.570 9.827 -30.248 1.00 84.19 173 MET A O 1
ATOM 1396 N N . PHE A 1 174 ? -17.978 9.250 -28.152 1.00 87.69 174 PHE A N 1
ATOM 1397 C CA . PHE A 1 174 ? -17.855 7.812 -28.385 1.00 87.69 174 PHE A CA 1
ATOM 1398 C C . PHE A 1 174 ? -19.076 7.021 -27.886 1.00 87.69 174 PHE A C 1
ATOM 1400 O O . PHE A 1 174 ? -19.102 5.799 -28.021 1.00 87.69 174 PHE A O 1
ATOM 1407 N N . LEU A 1 175 ? -20.105 7.699 -27.359 1.00 88.25 175 LEU A N 1
ATOM 1408 C CA . LEU A 1 175 ? -21.369 7.082 -26.954 1.00 88.25 175 LEU A CA 1
ATOM 1409 C C . LEU A 1 175 ? -22.236 6.792 -28.184 1.00 88.25 175 LEU A C 1
ATOM 1411 O O . LEU A 1 175 ? -23.009 7.640 -28.638 1.00 88.25 175 LEU A O 1
ATOM 1415 N N . ASN A 1 176 ? -22.096 5.588 -28.736 1.00 88.00 176 ASN A N 1
ATOM 1416 C CA . ASN A 1 176 ? -22.903 5.110 -29.854 1.00 88.00 176 ASN A CA 1
ATOM 1417 C C . ASN A 1 176 ? -24.018 4.141 -29.382 1.00 88.00 176 ASN A C 1
ATOM 1419 O O . ASN A 1 176 ? -23.926 3.566 -28.297 1.00 88.00 176 ASN A O 1
ATOM 1423 N N . PRO A 1 177 ? -25.066 3.904 -30.192 1.00 87.38 177 PRO A N 1
ATOM 1424 C CA . PRO A 1 177 ? -26.141 2.977 -29.825 1.00 87.38 177 PRO A CA 1
ATOM 1425 C C . PRO A 1 177 ? -25.727 1.497 -29.765 1.00 87.38 177 PRO A C 1
ATOM 1427 O O . PRO A 1 177 ? -26.452 0.691 -29.185 1.00 87.38 177 PRO A O 1
ATOM 1430 N N . THR A 1 178 ? -24.601 1.117 -30.384 1.00 89.69 178 THR A N 1
ATOM 1431 C CA . THR A 1 178 ? -24.094 -0.268 -30.386 1.00 89.69 178 THR A CA 1
ATOM 1432 C C . THR A 1 178 ? -23.270 -0.605 -29.143 1.00 89.69 178 THR A C 1
ATOM 1434 O O . THR A 1 178 ? -22.904 -1.769 -28.965 1.00 89.69 178 THR A O 1
ATOM 1437 N N . LEU A 1 179 ? -22.977 0.390 -28.300 1.00 91.88 179 LEU A N 1
ATOM 1438 C CA . LEU A 1 179 ? -22.163 0.246 -27.105 1.00 91.88 179 LEU A CA 1
ATOM 1439 C C . LEU A 1 179 ? -22.875 -0.665 -26.106 1.00 91.88 179 LEU A C 1
ATOM 1441 O O . LEU A 1 179 ? -24.011 -0.409 -25.703 1.00 91.88 179 LEU A O 1
ATOM 1445 N N . LYS A 1 180 ? -22.185 -1.731 -25.704 1.00 92.00 180 LYS A N 1
ATOM 1446 C CA . LYS A 1 180 ? -22.679 -2.731 -24.753 1.00 92.00 180 LYS A CA 1
ATOM 1447 C C . LYS A 1 180 ? -22.037 -2.564 -23.385 1.00 92.00 180 LYS A C 1
ATOM 1449 O O . LYS A 1 180 ? -22.716 -2.744 -22.379 1.00 92.00 180 LYS A O 1
ATOM 1454 N N . VAL A 1 181 ? -20.746 -2.243 -23.335 1.00 93.75 181 VAL A N 1
ATOM 1455 C CA . VAL A 1 181 ? -19.979 -2.166 -22.087 1.00 93.75 181 VAL A CA 1
ATOM 1456 C C . VAL A 1 181 ? -19.277 -0.821 -21.979 1.00 93.75 181 VAL A C 1
ATOM 1458 O O . VAL A 1 181 ? -18.621 -0.377 -22.922 1.00 93.75 181 VAL A O 1
ATOM 1461 N N . ILE A 1 182 ? -19.383 -0.184 -20.816 1.00 93.88 182 ILE A N 1
ATOM 1462 C CA . ILE A 1 182 ? -18.612 1.016 -20.496 1.00 93.88 182 ILE A CA 1
ATOM 1463 C C . ILE A 1 182 ? -17.885 0.845 -19.162 1.00 93.88 182 ILE A C 1
ATOM 1465 O O . ILE A 1 182 ? -18.489 0.423 -18.177 1.00 93.88 182 ILE A O 1
ATOM 1469 N N . ASN A 1 183 ? -16.599 1.189 -19.141 1.00 93.88 183 ASN A N 1
ATOM 1470 C CA . ASN A 1 183 ? -15.755 1.189 -17.953 1.00 93.88 183 ASN A CA 1
ATOM 1471 C C . ASN A 1 183 ? -15.198 2.602 -17.747 1.00 93.88 183 ASN A C 1
ATOM 1473 O O . ASN A 1 183 ? -14.387 3.080 -18.543 1.00 93.88 183 ASN A O 1
ATOM 1477 N N . LEU A 1 184 ? -15.637 3.278 -16.692 1.00 91.88 184 LEU A N 1
ATOM 1478 C CA . LEU A 1 184 ? -15.260 4.652 -16.372 1.00 91.88 184 LEU A CA 1
ATOM 1479 C C . LEU A 1 184 ? -14.373 4.665 -15.130 1.00 91.88 184 LEU A C 1
ATOM 1481 O O . LEU A 1 184 ? -14.772 4.175 -14.076 1.00 91.88 184 LEU A O 1
ATOM 1485 N N . GLN A 1 185 ? -13.183 5.251 -15.246 1.00 91.31 185 GLN A N 1
ATOM 1486 C CA . GLN A 1 185 ? -12.301 5.512 -14.108 1.00 91.31 185 GLN A CA 1
ATOM 1487 C C . GLN A 1 185 ? -12.121 7.020 -13.967 1.00 91.31 185 GLN A C 1
ATOM 1489 O O . GLN A 1 185 ? -11.589 7.659 -14.874 1.00 91.31 185 GLN A O 1
ATOM 1494 N N . ILE A 1 186 ? -12.592 7.589 -12.861 1.00 88.12 186 ILE A N 1
ATOM 1495 C CA . ILE A 1 186 ? -12.539 9.033 -12.612 1.00 88.12 186 ILE A CA 1
ATOM 1496 C C . ILE A 1 186 ? -11.681 9.281 -11.377 1.00 88.12 186 ILE A C 1
ATOM 1498 O O . ILE A 1 186 ? -12.018 8.792 -10.305 1.00 88.12 186 ILE A O 1
ATOM 1502 N N . GLU A 1 187 ? -10.593 10.039 -11.512 1.00 81.94 187 GLU A N 1
ATOM 1503 C CA . GLU A 1 187 ? -9.644 10.288 -10.411 1.00 81.94 187 GLU A CA 1
ATOM 1504 C C . GLU A 1 187 ? -9.991 11.520 -9.549 1.00 81.94 187 GLU A C 1
ATOM 1506 O O . GLU A 1 187 ? -9.485 11.645 -8.436 1.00 81.94 187 GLU A O 1
ATOM 1511 N N . SER A 1 188 ? -10.850 12.429 -10.029 1.00 79.50 188 SER A N 1
ATOM 1512 C CA . SER A 1 188 ? -11.193 13.695 -9.359 1.00 79.50 188 SER A CA 1
ATOM 1513 C C . SER A 1 188 ? -12.707 13.962 -9.328 1.00 79.50 188 SER A C 1
ATOM 1515 O O . SER A 1 188 ? -13.460 13.397 -10.114 1.00 79.50 188 SER A O 1
ATOM 1517 N N . GLN A 1 189 ? -13.178 14.828 -8.420 1.00 71.75 189 GLN A N 1
ATOM 1518 C CA . GLN A 1 189 ? -14.601 15.199 -8.330 1.00 71.75 189 GLN A CA 1
ATOM 1519 C C . GLN A 1 189 ? -15.033 15.970 -9.586 1.00 71.75 189 GLN A C 1
ATOM 1521 O O . GLN A 1 189 ? -14.576 17.093 -9.809 1.00 71.75 189 GLN A O 1
ATOM 1526 N N . LEU A 1 190 ? -15.935 15.393 -10.389 1.00 74.31 190 LEU A N 1
ATOM 1527 C CA . LEU A 1 190 ? -16.446 16.011 -11.616 1.00 74.31 190 LEU A CA 1
ATOM 1528 C C . LEU A 1 190 ? -17.945 16.343 -11.486 1.00 74.31 190 LEU A C 1
ATOM 1530 O O . LEU A 1 190 ? -18.781 15.449 -11.625 1.00 74.31 190 LEU A O 1
ATOM 1534 N N . PRO A 1 191 ? -18.328 17.623 -11.305 1.00 69.62 191 PRO A N 1
ATOM 1535 C CA . PRO A 1 191 ? -19.731 18.015 -11.114 1.00 69.62 191 PRO A CA 1
ATOM 1536 C C . PRO A 1 191 ? -20.624 17.730 -12.335 1.00 69.62 191 PRO A C 1
ATOM 1538 O O . PRO A 1 191 ? -21.838 17.624 -12.212 1.00 69.62 191 PRO A O 1
ATOM 1541 N N . GLN A 1 192 ? -20.037 17.570 -13.524 1.00 75.06 192 GLN A N 1
ATOM 1542 C CA . GLN A 1 192 ? -20.760 17.278 -14.767 1.00 75.06 192 GLN A CA 1
ATOM 1543 C C . GLN A 1 192 ? -21.082 15.785 -14.970 1.00 75.06 192 GLN A C 1
ATOM 1545 O O . GLN A 1 192 ? -21.717 15.430 -15.965 1.00 75.06 192 GLN A O 1
ATOM 1550 N N . PHE A 1 193 ? -20.666 14.896 -14.062 1.00 82.62 193 PHE A N 1
ATOM 1551 C CA . PHE A 1 193 ? -20.834 13.450 -14.238 1.00 82.62 193 PHE A CA 1
ATOM 1552 C C . PHE A 1 193 ? -22.305 13.018 -14.367 1.00 82.62 193 PHE A C 1
ATOM 1554 O O . PHE A 1 193 ? -22.624 12.190 -15.218 1.00 82.62 193 PHE A O 1
ATOM 1561 N N . GLY A 1 194 ? -23.221 13.643 -13.617 1.00 81.94 194 GLY A N 1
ATOM 1562 C CA . GLY A 1 194 ? -24.661 13.380 -13.745 1.00 81.94 194 GLY A CA 1
ATOM 1563 C C . GLY A 1 194 ? -25.211 13.686 -15.146 1.00 81.94 194 GLY A C 1
ATOM 1564 O O . GLY A 1 194 ? -25.977 12.897 -15.696 1.00 81.94 194 GLY A O 1
ATOM 1565 N N . ASN A 1 195 ? -24.757 14.773 -15.780 1.00 85.12 195 ASN A N 1
ATOM 1566 C CA . ASN A 1 195 ? -25.170 15.129 -17.145 1.00 85.12 195 ASN A CA 1
ATOM 1567 C C . ASN A 1 195 ? -24.664 14.107 -18.169 1.00 85.12 195 ASN A C 1
ATOM 1569 O O . ASN A 1 195 ? -25.393 13.727 -19.083 1.00 85.12 195 ASN A O 1
ATOM 1573 N N . PHE A 1 196 ? -23.430 13.631 -17.992 1.00 88.62 196 PHE A N 1
ATOM 1574 C CA . PHE A 1 196 ? -22.867 12.578 -18.831 1.00 88.62 196 PHE A CA 1
ATOM 1575 C C . PHE A 1 196 ? -23.647 11.263 -18.692 1.00 88.62 196 PHE A C 1
ATOM 1577 O O . PHE A 1 196 ? -23.955 10.629 -19.700 1.00 88.62 196 PHE A O 1
ATOM 1584 N N . LEU A 1 197 ? -24.017 10.864 -17.469 1.00 87.62 197 LEU A N 1
ATOM 1585 C CA . LEU A 1 197 ? -24.833 9.668 -17.240 1.00 87.62 197 LEU A CA 1
ATOM 1586 C C . LEU A 1 197 ? -26.229 9.784 -17.863 1.00 87.62 197 LEU A C 1
ATOM 1588 O O . LEU A 1 197 ? -26.709 8.809 -18.439 1.00 87.62 197 LEU A O 1
ATOM 1592 N N . ALA A 1 198 ? -26.856 10.962 -17.799 1.00 86.25 198 ALA A N 1
ATOM 1593 C CA . ALA A 1 198 ? -28.129 11.219 -18.471 1.00 86.25 198 ALA A CA 1
ATOM 1594 C C . ALA A 1 198 ? -28.005 11.052 -19.998 1.00 86.25 198 ALA A C 1
ATOM 1596 O O . ALA A 1 198 ? -28.824 10.375 -20.626 1.00 86.25 198 ALA A O 1
ATOM 1597 N N . ASP A 1 199 ? -26.947 11.615 -20.590 1.00 86.44 199 ASP A N 1
ATOM 1598 C CA . ASP A 1 199 ? -26.677 11.507 -22.025 1.00 86.44 199 ASP A CA 1
ATOM 1599 C C . ASP A 1 199 ? -26.413 10.050 -22.440 1.00 86.44 199 ASP A C 1
ATOM 1601 O O . ASP A 1 199 ? -27.016 9.535 -23.386 1.00 86.44 199 ASP A O 1
ATOM 1605 N N . LEU A 1 200 ? -25.600 9.338 -21.661 1.00 89.38 200 LEU A N 1
ATOM 1606 C CA . LEU A 1 200 ? -25.311 7.917 -21.834 1.00 89.38 200 LEU A CA 1
ATOM 1607 C C . LEU A 1 200 ? -26.567 7.052 -21.750 1.00 89.38 200 LEU A C 1
ATOM 1609 O O . LEU A 1 200 ? -26.785 6.204 -22.622 1.00 89.38 200 LEU A O 1
ATOM 1613 N N . ALA A 1 201 ? -27.412 7.282 -20.746 1.00 86.62 201 ALA A N 1
ATOM 1614 C CA . ALA A 1 201 ? -28.639 6.523 -20.560 1.00 86.62 201 ALA A CA 1
ATOM 1615 C C . ALA A 1 201 ? -29.639 6.742 -21.707 1.00 86.62 201 ALA A C 1
ATOM 1617 O O . ALA A 1 201 ? -30.403 5.829 -22.019 1.00 86.62 201 ALA A O 1
ATOM 1618 N N . SER A 1 202 ? -29.619 7.918 -22.346 1.00 88.06 202 SER A N 1
ATOM 1619 C CA . SER A 1 202 ? -30.500 8.243 -23.474 1.00 88.06 202 SER A CA 1
ATOM 1620 C C . SER A 1 202 ? -30.060 7.608 -24.801 1.00 88.06 202 SER A C 1
ATOM 1622 O O . SER A 1 202 ? -30.906 7.206 -25.601 1.00 88.06 202 SER A O 1
ATOM 1624 N N . ARG A 1 203 ? -28.744 7.490 -25.041 1.00 87.25 203 ARG A N 1
ATOM 1625 C CA . ARG A 1 203 ? -28.187 7.048 -26.335 1.00 87.25 203 ARG A CA 1
ATOM 1626 C C . ARG A 1 203 ? -27.874 5.558 -26.410 1.00 87.25 203 ARG A C 1
ATOM 1628 O O . ARG A 1 203 ? -27.780 5.025 -27.515 1.00 87.25 203 ARG A O 1
ATOM 1635 N N . THR A 1 204 ? -27.678 4.893 -25.273 1.00 89.50 204 THR A N 1
ATOM 1636 C CA . THR A 1 204 ? -27.121 3.529 -25.219 1.00 89.50 204 THR A CA 1
ATOM 1637 C C . THR A 1 204 ? -28.067 2.536 -24.541 1.00 89.50 204 THR A C 1
ATOM 1639 O O . THR A 1 204 ? -28.988 2.922 -23.823 1.00 89.50 204 THR A O 1
ATOM 1642 N N . LYS A 1 205 ? -27.862 1.235 -24.783 1.00 89.19 205 LYS A N 1
ATOM 1643 C CA . LYS A 1 205 ? -28.535 0.135 -24.070 1.00 89.19 205 LYS A CA 1
ATOM 1644 C C . LYS A 1 205 ? -27.477 -0.832 -23.558 1.00 89.19 205 LYS A C 1
ATOM 1646 O O . LYS A 1 205 ? -27.141 -1.807 -24.229 1.00 89.19 205 LYS A O 1
ATOM 1651 N N . LEU A 1 206 ? -26.930 -0.521 -22.392 1.00 91.62 206 LEU A N 1
ATOM 1652 C CA . LEU A 1 206 ? -25.765 -1.210 -21.858 1.00 91.62 206 LEU A CA 1
ATOM 1653 C C . LEU A 1 206 ? -26.124 -2.592 -21.306 1.00 91.62 206 LEU A C 1
ATOM 1655 O O . LEU A 1 206 ? -27.159 -2.790 -20.670 1.00 91.62 206 LEU A O 1
ATOM 1659 N N . THR A 1 207 ? -25.214 -3.538 -21.518 1.00 92.19 207 THR A N 1
ATOM 1660 C CA . THR A 1 207 ? -25.166 -4.841 -20.848 1.00 92.19 207 THR A CA 1
ATOM 1661 C C . THR A 1 207 ? -24.131 -4.856 -19.723 1.00 92.19 207 THR A C 1
ATOM 1663 O O . THR A 1 207 ? -24.225 -5.691 -18.831 1.00 92.19 207 THR A O 1
ATOM 1666 N N . GLY A 1 208 ? -23.135 -3.966 -19.753 1.00 93.12 208 GLY A N 1
ATOM 1667 C CA . GLY A 1 208 ? -22.097 -3.861 -18.732 1.00 93.12 208 GLY A CA 1
ATOM 1668 C C . GLY A 1 208 ? -21.810 -2.412 -18.354 1.00 93.12 208 GLY A C 1
ATOM 1669 O O . GLY A 1 208 ? -21.603 -1.573 -19.229 1.00 93.12 208 GLY A O 1
ATOM 1670 N N . PHE A 1 209 ? -21.769 -2.129 -17.059 1.00 93.38 209 PHE A N 1
ATOM 1671 C CA . PHE A 1 209 ? -21.407 -0.820 -16.526 1.00 93.38 209 PHE A CA 1
ATOM 1672 C C . PHE A 1 209 ? -20.376 -0.989 -15.413 1.00 93.38 209 PHE A C 1
ATOM 1674 O O . PHE A 1 209 ? -20.617 -1.729 -14.462 1.00 93.38 209 PHE A O 1
ATOM 1681 N N . SER A 1 210 ? -19.237 -0.316 -15.537 1.00 92.88 210 SER A N 1
ATOM 1682 C CA . SER A 1 210 ? -18.186 -0.274 -14.524 1.00 92.88 210 SER A CA 1
ATOM 1683 C C . SER A 1 210 ? -17.831 1.173 -14.213 1.00 92.88 210 SER A C 1
ATOM 1685 O O . SER A 1 210 ? -17.589 1.973 -15.122 1.00 92.88 210 SER A O 1
ATOM 1687 N N . PHE A 1 211 ? -17.821 1.509 -12.930 1.00 91.56 211 PHE A N 1
ATOM 1688 C CA . PHE A 1 211 ? -17.469 2.825 -12.425 1.00 91.56 211 PHE A CA 1
ATOM 1689 C C . PHE A 1 211 ? -16.501 2.690 -11.252 1.00 91.56 211 PHE A C 1
ATOM 1691 O O . PHE A 1 211 ? -16.827 2.087 -10.230 1.00 91.56 211 PHE A O 1
ATOM 1698 N N . THR A 1 212 ? -15.315 3.273 -11.401 1.00 90.50 212 THR A N 1
ATOM 1699 C CA . THR A 1 212 ? -14.291 3.341 -10.357 1.00 90.50 212 THR A CA 1
ATOM 1700 C C . THR A 1 212 ? -13.947 4.796 -10.088 1.00 90.50 212 THR A C 1
ATOM 1702 O O . THR A 1 212 ? -13.507 5.507 -10.995 1.00 90.50 212 THR A O 1
ATOM 1705 N N . SER A 1 213 ? -14.115 5.249 -8.851 1.00 87.19 213 SER A N 1
ATOM 1706 C CA . SER A 1 213 ? -13.763 6.611 -8.472 1.00 87.19 213 SER A CA 1
ATOM 1707 C C . SER A 1 213 ? -13.495 6.739 -6.970 1.00 87.19 213 SER A C 1
ATOM 1709 O O . SER A 1 213 ? -14.207 6.124 -6.184 1.00 87.19 213 SER A O 1
ATOM 1711 N N . PRO A 1 214 ? -12.525 7.564 -6.529 1.00 80.75 214 PRO A N 1
ATOM 1712 C CA . PRO A 1 214 ? -12.341 7.866 -5.111 1.00 80.75 214 PRO A CA 1
ATOM 1713 C C . PRO A 1 214 ? -13.411 8.837 -4.575 1.00 80.75 214 PRO A C 1
ATOM 1715 O O . PRO A 1 214 ? -13.367 9.225 -3.411 1.00 80.75 214 PRO A O 1
ATOM 1718 N N . THR A 1 215 ? -14.351 9.273 -5.418 1.00 80.38 215 THR A N 1
ATOM 1719 C CA . THR A 1 215 ? -15.366 10.276 -5.100 1.00 80.38 215 THR A CA 1
ATOM 1720 C C . THR A 1 215 ? -16.759 9.686 -4.978 1.00 80.38 215 THR A C 1
ATOM 1722 O O . THR A 1 215 ? -17.061 8.691 -5.631 1.00 80.38 215 THR A O 1
ATOM 1725 N N . PHE A 1 216 ? -17.622 10.335 -4.193 1.00 79.88 216 PHE A N 1
ATOM 1726 C CA . PHE A 1 216 ? -19.004 9.898 -4.003 1.00 79.88 216 PHE A CA 1
ATOM 1727 C C . PHE A 1 216 ? -19.793 9.804 -5.315 1.00 79.88 216 PHE A C 1
ATOM 1729 O O . PHE A 1 216 ? -19.649 10.641 -6.209 1.00 79.88 216 PHE A O 1
ATOM 1736 N N . LEU A 1 217 ? -20.652 8.788 -5.406 1.00 82.38 217 LEU A N 1
ATOM 1737 C CA . LEU A 1 217 ? -21.652 8.693 -6.467 1.00 82.38 217 LEU A CA 1
ATOM 1738 C C . LEU A 1 217 ? -22.661 9.855 -6.372 1.00 82.38 217 LEU A C 1
ATOM 1740 O O . LEU A 1 217 ? -22.992 10.274 -5.264 1.00 82.38 217 LEU A O 1
ATOM 1744 N N . PRO A 1 218 ? -23.183 10.367 -7.503 1.00 81.19 218 PRO A N 1
ATOM 1745 C CA . PRO A 1 218 ? -24.252 11.364 -7.489 1.00 81.19 218 PRO A CA 1
ATOM 1746 C C . PRO A 1 218 ? -25.529 10.843 -6.819 1.00 81.19 218 PRO A C 1
ATOM 1748 O O . PRO A 1 218 ? -25.939 9.713 -7.081 1.00 81.19 218 PRO A O 1
ATOM 1751 N N . ASP A 1 219 ? -26.223 11.695 -6.062 1.00 78.75 219 ASP A N 1
ATOM 1752 C CA . ASP A 1 219 ? -27.467 11.327 -5.362 1.00 78.75 219 ASP A CA 1
ATOM 1753 C C . ASP A 1 219 ? -28.577 10.839 -6.315 1.00 78.75 219 ASP A C 1
ATOM 1755 O O . ASP A 1 219 ? -29.391 9.991 -5.963 1.00 78.75 219 ASP A O 1
ATOM 1759 N N . ASN A 1 220 ? -28.588 11.332 -7.558 1.00 81.25 220 ASN A N 1
ATOM 1760 C CA . ASN A 1 220 ? -29.546 10.955 -8.603 1.00 81.25 220 ASN A CA 1
ATOM 1761 C C . ASN A 1 220 ? -29.072 9.792 -9.498 1.00 81.25 220 ASN A C 1
ATOM 1763 O O . ASN A 1 220 ? -29.659 9.542 -10.551 1.00 81.25 220 ASN A O 1
ATOM 1767 N N . PHE A 1 221 ? -28.005 9.080 -9.127 1.00 85.69 221 PHE A N 1
ATOM 1768 C CA . PHE A 1 221 ? -27.404 8.024 -9.950 1.00 85.69 221 PHE A CA 1
ATOM 1769 C C . PHE A 1 221 ? -28.403 6.927 -10.362 1.00 85.69 221 PHE A C 1
ATOM 1771 O O . PHE A 1 221 ? -28.465 6.533 -11.530 1.00 85.69 221 PHE A O 1
ATOM 1778 N N . THR A 1 222 ? -29.212 6.453 -9.414 1.00 84.25 222 THR A N 1
ATOM 1779 C CA . THR A 1 222 ? -30.204 5.387 -9.629 1.00 84.25 222 THR A CA 1
ATOM 1780 C C . THR A 1 222 ? -31.340 5.841 -10.546 1.00 84.25 222 THR A C 1
ATOM 1782 O O . THR A 1 222 ? -31.751 5.093 -11.438 1.00 84.25 222 THR A O 1
ATOM 1785 N N . ASP A 1 223 ? -31.784 7.090 -10.392 1.00 83.56 223 ASP A N 1
ATOM 1786 C CA . ASP A 1 223 ? -32.791 7.720 -11.246 1.00 83.56 223 ASP A CA 1
ATOM 1787 C C . ASP A 1 223 ? -32.272 7.957 -12.663 1.00 83.56 223 ASP A C 1
ATOM 1789 O O . ASP A 1 223 ? -33.035 7.867 -13.616 1.00 83.56 223 ASP A O 1
ATOM 1793 N N . LEU A 1 224 ? -30.979 8.206 -12.865 1.00 83.75 224 LEU A N 1
ATOM 1794 C CA . LEU A 1 224 ? -30.425 8.378 -14.212 1.00 83.75 224 LEU A CA 1
ATOM 1795 C C . LEU A 1 224 ? -30.324 7.047 -14.975 1.00 83.75 224 LEU A C 1
ATOM 1797 O O . LEU A 1 224 ? -30.563 7.001 -16.183 1.00 83.75 224 LEU A O 1
ATOM 1801 N N . LEU A 1 225 ? -30.032 5.946 -14.277 1.00 83.75 225 LEU A N 1
ATOM 1802 C CA . LEU A 1 225 ? -29.836 4.623 -14.883 1.00 83.75 225 LEU A CA 1
ATOM 1803 C C . LEU A 1 225 ? -31.075 3.713 -14.854 1.00 83.75 225 LEU A C 1
ATOM 1805 O O . LEU A 1 225 ? -31.007 2.579 -15.332 1.00 83.75 225 LEU A O 1
ATOM 1809 N N . HIS A 1 226 ? -32.230 4.183 -14.372 1.00 81.50 226 HIS A N 1
ATOM 1810 C CA . HIS A 1 226 ? -33.473 3.391 -14.315 1.00 81.50 226 HIS A CA 1
ATOM 1811 C C . HIS A 1 226 ? -33.911 2.803 -15.674 1.00 81.50 226 HIS A C 1
ATOM 1813 O O . HIS A 1 226 ? -34.517 1.729 -15.734 1.00 81.50 226 HIS A O 1
ATOM 1819 N N . ASN A 1 227 ? -33.588 3.490 -16.777 1.00 81.19 227 ASN A N 1
ATOM 1820 C CA . ASN A 1 227 ? -33.928 3.065 -18.137 1.00 81.19 227 ASN A CA 1
ATOM 1821 C C . ASN A 1 227 ? -33.056 1.904 -18.652 1.00 81.19 227 ASN A C 1
ATOM 1823 O O . ASN A 1 227 ? -33.423 1.234 -19.620 1.00 81.19 227 ASN A O 1
ATOM 1827 N N . GLN A 1 228 ? -31.937 1.604 -17.987 1.00 83.50 228 GLN A N 1
ATOM 1828 C CA . GLN A 1 228 ? -30.969 0.582 -18.396 1.00 83.50 228 GLN A CA 1
ATOM 1829 C C . GLN A 1 228 ? -31.319 -0.812 -17.848 1.00 83.50 228 GLN A C 1
ATOM 1831 O O . GLN A 1 228 ? -30.542 -1.456 -17.149 1.00 83.50 228 GLN A O 1
ATOM 1836 N N . LYS A 1 229 ? -32.494 -1.337 -18.216 1.00 82.69 229 LYS A N 1
ATOM 1837 C CA . LYS A 1 229 ? -32.966 -2.673 -17.781 1.00 82.69 229 LYS A CA 1
ATOM 1838 C C . LYS A 1 229 ? -32.187 -3.854 -18.390 1.00 82.69 229 LYS A C 1
ATOM 1840 O O . LYS A 1 229 ? -32.444 -5.005 -18.041 1.00 82.69 229 LYS A O 1
ATOM 1845 N N . GLY A 1 230 ? -31.290 -3.579 -19.340 1.00 85.38 230 GLY A N 1
ATOM 1846 C CA . GLY A 1 230 ? -30.481 -4.572 -20.051 1.00 85.38 230 GLY A CA 1
ATOM 1847 C C . GLY A 1 230 ? -29.168 -4.954 -19.362 1.00 85.38 230 GLY A C 1
ATOM 1848 O O . GLY A 1 230 ? -28.481 -5.834 -19.874 1.00 85.38 230 GLY A O 1
ATOM 1849 N N . LEU A 1 231 ? -28.828 -4.320 -18.234 1.00 91.50 231 LEU A N 1
ATOM 1850 C CA . LEU A 1 231 ? -27.562 -4.534 -17.534 1.00 91.50 231 LEU A CA 1
ATOM 1851 C C . LEU A 1 231 ? -27.445 -5.970 -16.998 1.00 91.50 231 LEU A C 1
ATOM 1853 O O . LEU A 1 231 ? -28.263 -6.426 -16.200 1.00 91.50 231 LEU A O 1
ATOM 1857 N N . GLU A 1 232 ? -26.398 -6.666 -17.441 1.00 93.06 232 GLU A N 1
ATOM 1858 C CA . GLU A 1 232 ? -26.001 -8.002 -16.986 1.00 93.06 232 GLU A CA 1
ATOM 1859 C C . GLU A 1 232 ? -24.795 -7.964 -16.040 1.00 93.06 232 GLU A C 1
ATOM 1861 O O . GLU A 1 232 ? -24.675 -8.827 -15.170 1.00 93.06 232 GLU A O 1
ATOM 1866 N N . LYS A 1 233 ? -23.909 -6.972 -16.192 1.00 93.44 233 LYS A N 1
ATOM 1867 C CA . LYS A 1 233 ? -22.736 -6.759 -15.339 1.00 93.44 233 LYS A CA 1
ATOM 1868 C C . LYS A 1 233 ? -22.733 -5.340 -14.773 1.00 93.44 233 LYS A C 1
ATOM 1870 O O . LYS A 1 233 ? -22.797 -4.381 -15.540 1.00 93.44 233 LYS A O 1
ATOM 1875 N N . VAL A 1 234 ? -22.599 -5.214 -13.456 1.00 93.81 234 VAL A N 1
ATOM 1876 C CA . VAL A 1 234 ? -22.446 -3.930 -12.760 1.00 93.81 234 VAL A CA 1
ATOM 1877 C C . VAL A 1 234 ? -21.231 -3.995 -11.837 1.00 93.81 234 VAL A C 1
ATOM 1879 O O . VAL A 1 234 ? -21.122 -4.908 -11.025 1.00 93.81 234 VAL A O 1
ATOM 1882 N N . GLU A 1 235 ? -20.320 -3.037 -11.970 1.00 92.81 235 GLU A N 1
ATOM 1883 C CA . GLU A 1 235 ? -19.143 -2.857 -11.118 1.00 92.81 235 GLU A CA 1
ATOM 1884 C C . GLU A 1 235 ? -19.137 -1.429 -10.571 1.00 92.81 235 GLU A C 1
ATOM 1886 O O . GLU A 1 235 ? -19.094 -0.467 -11.338 1.00 92.81 235 GLU A O 1
ATOM 1891 N N . LEU A 1 236 ? -19.213 -1.291 -9.248 1.00 92.31 236 LEU A N 1
ATOM 1892 C CA . LEU A 1 236 ? -19.226 -0.004 -8.560 1.00 92.31 236 LEU A CA 1
ATOM 1893 C C . LEU A 1 236 ? -18.150 -0.010 -7.474 1.00 92.31 236 LEU A C 1
ATOM 1895 O O . LEU A 1 236 ? -18.279 -0.681 -6.453 1.00 92.31 236 LEU A O 1
ATOM 1899 N N . VAL A 1 237 ? -17.091 0.756 -7.710 1.00 88.94 237 VAL A N 1
ATOM 1900 C CA . VAL A 1 237 ? -15.979 0.964 -6.778 1.00 88.94 237 VAL A CA 1
ATOM 1901 C C . VAL A 1 237 ? -15.894 2.462 -6.518 1.00 88.94 237 VAL A C 1
ATOM 1903 O O . VAL A 1 237 ? -15.132 3.178 -7.167 1.00 88.94 237 VAL A O 1
ATOM 1906 N N . ALA A 1 238 ? -16.772 2.955 -5.648 1.00 85.06 238 ALA A N 1
ATOM 1907 C CA . ALA A 1 238 ? -16.829 4.357 -5.262 1.00 85.06 238 ALA A CA 1
ATOM 1908 C C . ALA A 1 238 ? -17.500 4.529 -3.891 1.00 85.06 238 ALA A C 1
ATOM 1910 O O . ALA A 1 238 ? -18.429 3.776 -3.575 1.00 85.06 238 ALA A O 1
ATOM 1911 N N . PRO A 1 239 ? -17.097 5.535 -3.093 1.00 78.88 239 PRO A N 1
ATOM 1912 C CA . PRO A 1 239 ? -17.815 5.903 -1.878 1.00 78.88 239 PRO A CA 1
ATOM 1913 C C . PRO A 1 239 ? -19.313 6.126 -2.150 1.00 78.88 239 PRO A C 1
ATOM 1915 O O . PRO A 1 239 ? -19.696 6.776 -3.123 1.00 78.88 239 PRO A O 1
ATOM 1918 N N . GLY A 1 240 ? -20.178 5.569 -1.301 1.00 78.56 240 GLY A N 1
ATOM 1919 C CA . GLY A 1 240 ? -21.636 5.640 -1.468 1.00 78.56 240 GLY A CA 1
ATOM 1920 C C . GLY A 1 240 ? -22.258 4.520 -2.313 1.00 78.56 240 GLY A C 1
ATOM 1921 O O . GLY A 1 240 ? -23.481 4.435 -2.358 1.00 78.56 240 GLY A O 1
ATOM 1922 N N . ALA A 1 241 ? -21.466 3.617 -2.911 1.00 84.25 241 ALA A N 1
ATOM 1923 C CA . ALA A 1 241 ? -21.972 2.447 -3.648 1.00 84.25 241 ALA A CA 1
ATOM 1924 C C . ALA A 1 241 ? -22.824 1.485 -2.791 1.00 84.25 241 ALA A C 1
ATOM 1926 O O . ALA A 1 241 ? -23.660 0.763 -3.333 1.00 84.25 241 ALA A O 1
ATOM 1927 N N . LEU A 1 242 ? -22.650 1.511 -1.464 1.00 84.94 242 LEU A N 1
ATOM 1928 C CA . LEU A 1 242 ? -23.414 0.714 -0.497 1.00 84.94 242 LEU A CA 1
ATOM 1929 C C . LEU A 1 242 ? -24.717 1.371 -0.014 1.00 84.94 242 LEU A C 1
ATOM 1931 O O . LEU A 1 242 ? -25.353 0.883 0.916 1.00 84.94 242 LEU A O 1
ATOM 1935 N N . GLY A 1 243 ? -25.157 2.463 -0.642 1.00 86.38 243 GLY A N 1
ATOM 1936 C CA . GLY A 1 243 ? -26.437 3.085 -0.308 1.00 86.38 243 GLY A CA 1
ATOM 1937 C C . GLY A 1 243 ? -27.642 2.169 -0.574 1.00 86.38 243 GLY A C 1
ATOM 1938 O O . GLY A 1 243 ? -27.701 1.468 -1.588 1.00 86.38 243 GLY A O 1
ATOM 1939 N N . SER A 1 244 ? -28.656 2.243 0.295 1.00 86.62 244 SER A N 1
ATOM 1940 C CA . SER A 1 244 ? -29.912 1.472 0.179 1.00 86.62 244 SER A CA 1
ATOM 1941 C C . SER A 1 244 ? -30.626 1.632 -1.176 1.00 86.62 244 SER A C 1
ATOM 1943 O O . SER A 1 244 ? -31.257 0.697 -1.676 1.00 86.62 244 SER A O 1
ATOM 1945 N N . ASP A 1 245 ? -30.509 2.802 -1.810 1.00 85.50 245 ASP A N 1
ATOM 1946 C CA . ASP A 1 245 ? -31.126 3.075 -3.111 1.00 85.50 245 ASP A CA 1
ATOM 1947 C C . ASP A 1 245 ? -30.422 2.327 -4.253 1.00 85.50 245 ASP A C 1
ATOM 1949 O O . ASP A 1 245 ? -31.082 1.836 -5.173 1.00 85.50 245 ASP A O 1
ATOM 1953 N N . ILE A 1 246 ? -29.098 2.163 -4.168 1.00 88.44 246 ILE A N 1
ATOM 1954 C CA . ILE A 1 246 ? -28.303 1.379 -5.125 1.00 88.44 246 ILE A CA 1
ATOM 1955 C C . ILE A 1 246 ? -28.586 -0.111 -4.940 1.00 88.44 246 ILE A C 1
ATOM 1957 O O . ILE A 1 246 ? -28.744 -0.830 -5.932 1.00 88.44 246 ILE A O 1
ATOM 1961 N N . GLY A 1 247 ? -28.743 -0.568 -3.696 1.00 87.25 247 GLY A N 1
ATOM 1962 C CA . GLY A 1 247 ? -29.211 -1.921 -3.393 1.00 87.25 247 GLY A CA 1
ATOM 1963 C C . GLY A 1 247 ? -30.569 -2.214 -4.028 1.00 87.25 247 GLY A C 1
ATOM 1964 O O . GLY A 1 247 ? -30.719 -3.179 -4.779 1.00 87.25 247 GLY A O 1
ATOM 1965 N N . LYS A 1 248 ? -31.545 -1.317 -3.846 1.00 85.75 248 LYS A N 1
ATOM 1966 C CA . LYS A 1 248 ? -32.872 -1.428 -4.475 1.00 85.75 248 LYS A CA 1
ATOM 1967 C C . LYS A 1 248 ? -32.810 -1.398 -6.002 1.00 85.75 248 LYS A C 1
ATOM 1969 O O . LYS A 1 248 ? -33.535 -2.147 -6.657 1.00 85.75 248 LYS A O 1
ATOM 1974 N N . TRP A 1 249 ? -31.991 -0.526 -6.584 1.00 88.75 249 TRP A N 1
ATOM 1975 C CA . TRP A 1 249 ? -31.831 -0.438 -8.035 1.00 88.75 249 TRP A CA 1
ATOM 1976 C C . TRP A 1 249 ? -31.200 -1.710 -8.611 1.00 88.75 249 TRP A C 1
ATOM 1978 O O . TRP A 1 249 ? -31.763 -2.296 -9.534 1.00 88.75 249 TRP A O 1
ATOM 1988 N N . SER A 1 250 ? -30.091 -2.177 -8.034 1.00 88.62 250 SER A N 1
ATOM 1989 C CA . SER A 1 250 ? -29.374 -3.368 -8.501 1.00 88.62 250 SER A CA 1
ATOM 1990 C C . SER A 1 250 ? -30.204 -4.648 -8.351 1.00 88.62 250 SER A C 1
ATOM 1992 O O . SER A 1 250 ? -30.243 -5.450 -9.284 1.00 88.62 250 SER A O 1
ATOM 1994 N N . ALA A 1 251 ? -30.961 -4.797 -7.259 1.00 85.50 251 ALA A N 1
ATOM 1995 C CA . ALA A 1 251 ? -31.881 -5.921 -7.067 1.00 85.50 251 ALA A CA 1
ATOM 1996 C C . ALA A 1 251 ? -33.049 -5.931 -8.071 1.00 85.50 251 ALA A C 1
ATOM 1998 O O . ALA A 1 251 ? -33.560 -6.998 -8.410 1.00 85.50 251 ALA A O 1
ATOM 1999 N N . LYS A 1 252 ? -33.468 -4.760 -8.576 1.00 85.44 252 LYS A N 1
ATOM 2000 C CA . LYS A 1 252 ? -34.532 -4.625 -9.589 1.00 85.44 252 LYS A CA 1
ATOM 2001 C C . LYS A 1 252 ? -34.075 -4.940 -11.017 1.00 85.44 252 LYS A C 1
ATOM 2003 O O . LYS A 1 252 ? -34.918 -4.975 -11.916 1.00 85.44 252 LYS A O 1
ATOM 2008 N N . LEU A 1 253 ? -32.779 -5.139 -11.264 1.00 87.12 253 LEU A N 1
ATOM 2009 C CA . LEU A 1 253 ? -32.266 -5.429 -12.603 1.00 87.12 253 LEU A CA 1
ATOM 2010 C C . LEU A 1 253 ? -32.565 -6.894 -12.993 1.00 87.12 253 LEU A C 1
ATOM 2012 O O . LEU A 1 253 ? -31.959 -7.815 -12.449 1.00 87.12 253 LEU A O 1
ATOM 2016 N N . PRO A 1 254 ? -33.434 -7.154 -13.992 1.00 83.44 254 PRO A N 1
ATOM 2017 C CA . PRO A 1 254 ? -33.947 -8.502 -14.284 1.00 83.44 254 PRO A CA 1
ATOM 2018 C C . PRO A 1 254 ? -32.944 -9.419 -15.004 1.00 83.44 254 PRO A C 1
ATOM 2020 O O . PRO A 1 254 ? -33.238 -10.585 -15.288 1.00 83.44 254 PRO A O 1
ATOM 2023 N N . ARG A 1 255 ? -31.791 -8.884 -15.413 1.00 87.56 255 ARG A N 1
ATOM 2024 C CA . ARG A 1 255 ? -30.754 -9.608 -16.162 1.00 87.56 255 ARG A CA 1
ATOM 2025 C C . ARG A 1 255 ? -29.386 -9.568 -15.488 1.00 87.56 255 ARG A C 1
ATOM 2027 O O . ARG A 1 255 ? -28.439 -10.068 -16.087 1.00 87.56 255 ARG A O 1
ATOM 2034 N N . LEU A 1 256 ? -29.286 -9.023 -14.274 1.00 90.88 256 LEU A N 1
ATOM 2035 C CA . LEU A 1 256 ? -28.019 -8.911 -13.562 1.00 90.88 256 LEU A CA 1
ATOM 2036 C C . LEU A 1 256 ? -27.476 -10.306 -13.228 1.00 90.88 256 LEU A C 1
ATOM 2038 O O . LEU A 1 256 ? -28.087 -11.048 -12.467 1.00 90.88 256 LEU A O 1
ATOM 2042 N N . LYS A 1 257 ? -26.332 -10.648 -13.824 1.00 91.94 257 LYS A N 1
ATOM 2043 C CA . LYS A 1 257 ? -25.598 -11.903 -13.611 1.00 91.94 257 LYS A CA 1
ATOM 2044 C C . LYS A 1 257 ? -24.320 -11.692 -12.816 1.00 91.94 257 LYS A C 1
ATOM 2046 O O . LYS A 1 257 ? -23.899 -12.602 -12.113 1.00 91.94 257 LYS A O 1
ATOM 2051 N N . SER A 1 258 ? -23.695 -10.521 -12.949 1.00 93.75 258 SER A N 1
ATOM 2052 C CA . SER A 1 258 ? -22.422 -10.193 -12.311 1.00 93.75 258 SER A CA 1
ATOM 2053 C C . SER A 1 258 ? -22.512 -8.871 -11.560 1.00 93.75 258 SER A C 1
ATOM 2055 O O . SER A 1 258 ? -22.804 -7.842 -12.169 1.00 93.75 258 SER A O 1
ATOM 2057 N N . LEU A 1 259 ? -22.188 -8.892 -10.270 1.00 93.75 259 LEU A N 1
ATOM 2058 C CA . LEU A 1 259 ? -22.127 -7.705 -9.418 1.00 93.75 259 LEU A CA 1
ATOM 2059 C C . LEU A 1 259 ? -20.741 -7.598 -8.781 1.00 93.75 259 LEU A C 1
ATOM 2061 O O . LEU A 1 259 ? -20.214 -8.595 -8.291 1.00 93.75 259 LEU A O 1
ATOM 2065 N N . GLN A 1 260 ? -20.161 -6.402 -8.799 1.00 94.38 260 GLN A N 1
ATOM 2066 C CA . GLN A 1 260 ? -18.913 -6.098 -8.113 1.00 94.38 260 GLN A CA 1
ATOM 2067 C C . GLN A 1 260 ? -19.061 -4.845 -7.253 1.00 94.38 260 GLN A C 1
ATOM 2069 O O . GLN A 1 260 ? -19.470 -3.802 -7.767 1.00 94.38 260 GLN A O 1
ATOM 2074 N N . LEU A 1 261 ? -18.716 -4.963 -5.970 1.00 93.25 261 LEU A N 1
ATOM 2075 C CA . LEU A 1 261 ? -18.823 -3.900 -4.969 1.00 93.25 261 LEU A CA 1
ATOM 2076 C C . LEU A 1 261 ? -17.557 -3.820 -4.111 1.00 93.25 261 LEU A C 1
ATOM 2078 O O . LEU A 1 261 ? -16.873 -4.823 -3.895 1.00 93.25 261 LEU A O 1
ATOM 2082 N N . ASP A 1 262 ? -17.276 -2.622 -3.606 1.00 90.25 262 ASP A N 1
ATOM 2083 C CA . ASP A 1 262 ? -16.204 -2.360 -2.648 1.00 90.25 262 ASP A CA 1
ATOM 2084 C C . ASP A 1 262 ? -16.788 -2.040 -1.263 1.00 90.25 262 ASP A C 1
ATOM 2086 O O . ASP A 1 262 ? -17.553 -1.089 -1.103 1.00 90.25 262 ASP A O 1
ATOM 2090 N N . LEU A 1 263 ? -16.447 -2.877 -0.285 1.00 89.56 263 LEU A N 1
ATOM 2091 C CA . LEU A 1 263 ? -16.852 -2.830 1.120 1.00 89.56 263 LEU A CA 1
ATOM 2092 C C . LEU A 1 263 ? -15.745 -2.265 2.026 1.00 89.56 263 LEU A C 1
ATOM 2094 O O . LEU A 1 263 ? -15.932 -2.191 3.242 1.00 89.56 263 LEU A O 1
ATOM 2098 N N . THR A 1 264 ? -14.586 -1.882 1.476 1.00 85.25 264 THR A N 1
ATOM 2099 C CA . THR A 1 264 ? -13.451 -1.384 2.270 1.00 85.25 264 THR A CA 1
ATOM 2100 C C . THR A 1 264 ? -13.827 -0.136 3.073 1.00 85.25 264 THR A C 1
ATOM 2102 O O . THR A 1 264 ? -14.480 0.778 2.568 1.00 85.25 264 THR A O 1
ATOM 2105 N N . GLY A 1 265 ? -13.450 -0.098 4.355 1.00 79.00 265 GLY A N 1
ATOM 2106 C CA . GLY A 1 265 ? -13.666 1.062 5.230 1.00 79.00 265 GLY A CA 1
ATOM 2107 C C . GLY A 1 265 ? -15.119 1.338 5.650 1.00 79.00 265 GLY A C 1
ATOM 2108 O O . GLY A 1 265 ? -15.383 2.404 6.206 1.00 79.00 265 GLY A O 1
ATOM 2109 N N . HIS A 1 266 ? -16.057 0.416 5.403 1.00 83.25 266 HIS A N 1
ATOM 2110 C CA . HIS A 1 266 ? -17.458 0.536 5.828 1.00 83.25 266 HIS A CA 1
ATOM 2111 C C . HIS A 1 266 ? -17.734 -0.297 7.092 1.00 83.25 266 HIS A C 1
ATOM 2113 O O . HIS A 1 266 ? -17.053 -1.285 7.354 1.00 83.25 266 HIS A O 1
ATOM 2119 N N . SER A 1 267 ? -18.726 0.095 7.898 1.00 85.69 267 SER A N 1
ATOM 2120 C CA . SER A 1 267 ? -19.181 -0.700 9.048 1.00 85.69 267 SER A CA 1
ATOM 2121 C C . SER A 1 267 ? -20.186 -1.773 8.618 1.00 85.69 267 SER A C 1
ATOM 2123 O O . SER A 1 267 ? -20.909 -1.578 7.641 1.00 85.69 267 SER A O 1
ATOM 2125 N N . ALA A 1 268 ? -20.311 -2.859 9.390 1.00 83.06 268 ALA A N 1
ATOM 2126 C CA . ALA A 1 268 ? -21.315 -3.904 9.154 1.00 83.06 268 ALA A CA 1
ATOM 2127 C C . ALA A 1 268 ? -22.741 -3.334 9.005 1.00 83.06 268 ALA A C 1
ATOM 2129 O O . ALA A 1 268 ? -23.464 -3.713 8.093 1.00 83.06 268 ALA A O 1
ATOM 2130 N N . ILE A 1 269 ? -23.098 -2.324 9.808 1.00 82.38 269 ILE A N 1
ATOM 2131 C CA . ILE A 1 269 ? -24.398 -1.629 9.744 1.00 82.38 269 ILE A CA 1
ATOM 2132 C C . ILE A 1 269 ? -24.614 -0.957 8.378 1.00 82.38 269 ILE A C 1
ATOM 2134 O O . ILE A 1 269 ? -25.718 -0.966 7.841 1.00 82.38 269 ILE A O 1
ATOM 2138 N N . ALA A 1 270 ? -23.568 -0.373 7.783 1.00 82.25 270 ALA A N 1
ATOM 2139 C CA . ALA A 1 270 ? -23.673 0.226 6.453 1.00 82.25 270 ALA A CA 1
ATOM 2140 C C . ALA A 1 270 ? -23.887 -0.839 5.362 1.00 82.25 270 ALA A C 1
ATOM 2142 O O . ALA A 1 270 ? -24.599 -0.586 4.391 1.00 82.25 270 ALA A O 1
ATOM 2143 N N . VAL A 1 271 ? -23.306 -2.031 5.538 1.00 85.25 271 VAL A N 1
ATOM 2144 C CA . VAL A 1 271 ? -23.518 -3.187 4.655 1.00 85.25 271 VAL A CA 1
ATOM 2145 C C . VAL A 1 271 ? -24.941 -3.733 4.802 1.00 85.25 271 VAL A C 1
ATOM 2147 O O . VAL A 1 271 ? -25.586 -4.012 3.795 1.00 85.25 271 VAL A O 1
ATOM 2150 N N . GLU A 1 272 ? -25.475 -3.824 6.021 1.00 85.25 272 GLU A N 1
ATOM 2151 C CA . GLU A 1 272 ? -26.880 -4.189 6.260 1.00 85.25 272 GLU A CA 1
ATOM 2152 C C . GLU A 1 272 ? -27.840 -3.163 5.641 1.00 85.25 272 GLU A C 1
ATOM 2154 O O . GLU A 1 272 ? -28.791 -3.536 4.947 1.00 85.25 272 GLU A O 1
ATOM 2159 N N . GLY A 1 273 ? -27.514 -1.872 5.772 1.00 83.56 273 GLY A N 1
ATOM 2160 C CA . GLY A 1 273 ? -28.266 -0.760 5.190 1.00 83.56 273 GLY A CA 1
ATOM 2161 C C . GLY A 1 273 ? -28.431 -0.834 3.666 1.00 83.56 273 GLY A C 1
ATOM 2162 O O . GLY A 1 273 ? -29.422 -0.335 3.126 1.00 83.56 273 GLY A O 1
ATOM 2163 N N . PHE A 1 274 ? -27.527 -1.515 2.951 1.00 87.00 274 PHE A N 1
ATOM 2164 C CA . PHE A 1 274 ? -27.682 -1.802 1.518 1.00 87.00 274 PHE A CA 1
ATOM 2165 C C . PHE A 1 274 ? -28.956 -2.618 1.225 1.00 87.00 274 PHE A C 1
ATOM 2167 O O . PHE A 1 274 ? -29.589 -2.431 0.181 1.00 87.00 274 PHE A O 1
ATOM 2174 N N . PHE A 1 275 ? -29.371 -3.490 2.152 1.00 85.62 275 PHE A N 1
ATOM 2175 C CA . PHE A 1 275 ? -30.500 -4.411 1.992 1.00 85.62 275 PHE A CA 1
ATOM 2176 C C . PHE A 1 275 ? -31.827 -3.916 2.601 1.00 85.62 275 PHE A C 1
ATOM 2178 O O . PHE A 1 275 ? -32.879 -4.477 2.273 1.00 85.62 275 PHE A O 1
ATOM 2185 N N . ASP A 1 276 ? -31.828 -2.863 3.426 1.00 75.75 276 ASP A N 1
ATOM 2186 C CA . ASP A 1 276 ? -33.004 -2.393 4.187 1.00 75.75 276 ASP A CA 1
ATOM 2187 C C . ASP A 1 276 ? -34.245 -2.116 3.325 1.00 75.75 276 ASP A C 1
ATOM 2189 O O . ASP A 1 276 ? -35.362 -2.528 3.649 1.00 75.75 276 ASP A O 1
ATOM 2193 N N . LYS A 1 277 ? -34.061 -1.456 2.176 1.00 66.19 277 LYS A N 1
ATOM 2194 C CA . LYS A 1 277 ? -35.157 -1.108 1.250 1.00 66.19 277 LYS A CA 1
ATOM 2195 C C . LYS A 1 277 ? -35.485 -2.211 0.236 1.00 66.19 277 LYS A C 1
ATOM 2197 O O . LYS A 1 277 ? -36.429 -2.054 -0.540 1.00 66.19 277 LYS A O 1
ATOM 2202 N N . ILE A 1 278 ? -34.709 -3.297 0.203 1.00 68.38 278 ILE A N 1
ATOM 2203 C CA . ILE A 1 278 ? -34.894 -4.422 -0.729 1.00 68.38 278 ILE A CA 1
ATOM 2204 C C . ILE A 1 278 ? -35.944 -5.402 -0.186 1.00 68.38 278 ILE A C 1
ATOM 2206 O O . ILE A 1 278 ? -36.739 -5.939 -0.952 1.00 68.38 278 ILE A O 1
ATOM 2210 N N . LYS A 1 279 ? -35.992 -5.586 1.140 1.00 54.56 279 LYS A N 1
ATOM 2211 C CA . LYS A 1 279 ? -36.909 -6.514 1.831 1.00 54.56 279 LYS A CA 1
ATOM 2212 C C . LYS A 1 279 ? -38.351 -5.981 1.966 1.00 54.56 279 LYS A C 1
ATOM 2214 O O . LYS A 1 279 ? -39.233 -6.713 2.403 1.00 54.56 279 LYS A O 1
ATOM 2219 N N . GLN A 1 280 ? -38.615 -4.728 1.579 1.00 44.22 280 GLN A N 1
ATOM 2220 C CA . GLN A 1 280 ? -39.963 -4.150 1.509 1.00 44.22 280 GLN A CA 1
ATOM 2221 C C . GLN A 1 280 ? -40.605 -4.445 0.145 1.00 44.22 280 GLN A C 1
ATOM 2223 O O . GLN A 1 280 ? -40.601 -3.606 -0.757 1.00 44.22 280 GLN A O 1
ATOM 2228 N N . SER A 1 281 ? -41.170 -5.639 -0.020 1.00 36.34 281 SER A N 1
ATOM 2229 C CA . SER A 1 281 ? -42.074 -5.938 -1.134 1.00 36.34 281 SER A CA 1
ATOM 2230 C C . SER A 1 281 ? -43.453 -6.318 -0.602 1.00 36.34 281 SER A C 1
ATOM 2232 O O . SER A 1 281 ? -43.639 -7.427 -0.108 1.00 36.34 281 SER A O 1
ATOM 2234 N N . GLY A 1 282 ? -44.408 -5.394 -0.742 1.00 37.00 282 GLY A N 1
ATOM 2235 C CA . GLY A 1 282 ? -45.841 -5.618 -0.537 1.00 37.00 282 GLY A CA 1
ATOM 2236 C C . GLY A 1 282 ? -46.451 -4.628 0.454 1.00 37.00 282 GLY A C 1
ATOM 2237 O O . GLY A 1 282 ? -46.125 -4.680 1.630 1.00 37.00 282 GLY A O 1
ATOM 2238 N N . TYR A 1 283 ? -47.364 -3.783 -0.029 1.00 31.36 283 TYR A N 1
ATOM 2239 C CA . TYR A 1 283 ? -48.111 -2.727 0.678 1.00 31.36 283 TYR A CA 1
ATOM 2240 C C . TYR A 1 283 ? -47.417 -1.358 0.765 1.00 31.36 283 TYR A C 1
ATOM 2242 O O . TYR A 1 283 ? -46.884 -0.945 1.792 1.00 31.36 283 TYR A O 1
ATOM 2250 N N . ASP A 1 284 ? -47.512 -0.622 -0.345 1.00 29.84 284 ASP A N 1
ATOM 2251 C CA . ASP A 1 284 ? -47.430 0.836 -0.355 1.00 29.84 284 ASP A CA 1
ATOM 2252 C C . ASP A 1 284 ? -48.626 1.420 0.421 1.00 29.84 284 ASP A C 1
ATOM 2254 O O . ASP A 1 284 ? -49.778 1.263 0.013 1.00 29.84 284 ASP A O 1
ATOM 2258 N N . THR A 1 285 ? -48.371 2.156 1.502 1.00 28.73 285 THR A N 1
ATOM 2259 C CA . THR A 1 285 ? -49.245 3.275 1.890 1.00 28.73 285 THR A CA 1
ATOM 2260 C C . THR A 1 285 ? -48.658 4.559 1.309 1.00 28.73 285 THR A C 1
ATOM 2262 O O . THR A 1 285 ? -47.455 4.787 1.460 1.00 28.73 285 THR A O 1
ATOM 2265 N N . PRO A 1 286 ? -49.464 5.398 0.635 1.00 32.12 286 PRO A N 1
ATOM 2266 C CA . PRO A 1 286 ? -48.960 6.556 -0.082 1.00 32.12 286 PRO A CA 1
ATOM 2267 C C . PRO A 1 286 ? -48.434 7.605 0.897 1.00 32.12 286 PRO A C 1
ATOM 2269 O O . PRO A 1 286 ? -49.049 7.914 1.918 1.00 32.12 286 PRO A O 1
ATOM 2272 N N . SER A 1 287 ? -47.290 8.177 0.552 1.00 36.19 287 SER A N 1
ATOM 2273 C CA . SER A 1 287 ? -46.734 9.358 1.192 1.00 36.19 287 SER A CA 1
ATOM 2274 C C . SER A 1 287 ? -47.661 10.558 0.992 1.00 36.19 287 SER A C 1
ATOM 2276 O O . SER A 1 287 ? -47.963 10.917 -0.144 1.00 36.19 287 SER A O 1
ATOM 2278 N N . SER A 1 288 ? -48.085 11.206 2.084 1.00 29.25 288 SER A N 1
ATOM 2279 C CA . SER A 1 288 ? -48.424 12.640 2.126 1.00 29.25 288 SER A CA 1
ATOM 2280 C C . SER A 1 288 ? -48.784 13.097 3.541 1.00 29.25 288 SER A C 1
ATOM 2282 O O . SER A 1 288 ? -49.848 12.766 4.050 1.00 29.25 288 SER A O 1
ATOM 2284 N N . ILE A 1 289 ? -47.906 13.902 4.144 1.00 28.36 289 ILE A N 1
ATOM 2285 C CA . ILE A 1 289 ? -48.141 15.290 4.600 1.00 28.36 289 ILE A CA 1
ATOM 2286 C C . ILE A 1 289 ? -47.005 15.641 5.563 1.00 28.36 289 ILE A C 1
ATOM 2288 O O . ILE A 1 289 ? -46.804 14.997 6.588 1.00 28.36 289 ILE A O 1
ATOM 2292 N N . GLY A 1 290 ? -46.225 16.651 5.181 1.00 31.89 290 GLY A N 1
ATOM 2293 C CA . GLY A 1 290 ? -45.140 17.169 5.994 1.00 31.89 290 GLY A CA 1
ATOM 2294 C C . GLY A 1 290 ? -45.639 17.878 7.248 1.00 31.89 290 GLY A C 1
ATOM 2295 O O . GLY A 1 290 ? -46.674 18.533 7.232 1.00 31.89 290 GLY A O 1
ATOM 2296 N N . SER A 1 291 ? -44.842 17.801 8.306 1.00 25.53 291 SER A N 1
ATOM 2297 C CA . SER A 1 291 ? -44.642 18.902 9.244 1.00 25.53 291 SER A CA 1
ATOM 2298 C C . SER A 1 291 ? -43.410 18.601 10.085 1.00 25.53 291 SER A C 1
ATOM 2300 O O . SER A 1 291 ? -43.257 17.502 10.610 1.00 25.53 291 SER A O 1
ATOM 2302 N N . HIS A 1 292 ? -42.542 19.600 10.203 1.00 37.62 292 HIS A N 1
ATOM 2303 C CA . HIS A 1 292 ? -41.541 19.685 11.256 1.00 37.62 292 HIS A CA 1
ATOM 2304 C C . HIS A 1 292 ? -42.228 19.632 12.630 1.00 37.62 292 HIS A C 1
ATOM 2306 O O . HIS A 1 292 ? -43.291 20.235 12.782 1.00 37.62 292 HIS A O 1
ATOM 2312 N N . ASP A 1 293 ? -41.618 18.952 13.604 1.00 25.38 293 ASP A N 1
ATOM 2313 C CA . ASP A 1 293 ? -41.185 19.514 14.897 1.00 25.38 293 ASP A CA 1
ATOM 2314 C C . ASP A 1 293 ? -41.070 18.445 16.014 1.00 25.38 293 ASP A C 1
ATOM 2316 O O . ASP A 1 293 ? -41.829 17.484 16.068 1.00 25.38 293 ASP A O 1
ATOM 2320 N N . SER A 1 294 ? -40.067 18.674 16.868 1.00 29.88 294 SER A N 1
ATOM 2321 C CA . SER A 1 294 ? -39.869 18.270 18.269 1.00 29.88 294 SER A CA 1
ATOM 2322 C C . SER A 1 294 ? -40.010 16.803 18.745 1.00 29.88 294 SER A C 1
ATOM 2324 O O . SER A 1 294 ? -41.084 16.285 19.001 1.00 29.88 294 SER A O 1
ATOM 2326 N N . GLY A 1 295 ? -38.852 16.229 19.110 1.00 31.03 295 GLY A N 1
ATOM 2327 C CA . GLY A 1 295 ? -38.509 15.961 20.516 1.00 31.03 295 GLY A CA 1
ATOM 2328 C C . GLY A 1 295 ? -39.008 14.679 21.212 1.00 31.03 295 GLY A C 1
ATOM 2329 O O . GLY A 1 295 ? -40.197 14.457 21.367 1.00 31.03 295 GLY A O 1
ATOM 2330 N N . ILE A 1 296 ? -38.044 14.000 21.857 1.00 33.16 296 ILE A N 1
ATOM 2331 C CA . ILE A 1 296 ? -38.196 13.236 23.114 1.00 33.16 296 ILE A CA 1
ATOM 2332 C C . ILE A 1 296 ? -38.912 11.873 22.982 1.00 33.16 296 ILE A C 1
ATOM 2334 O O . ILE A 1 296 ? -40.128 11.805 23.061 1.00 33.16 296 ILE A O 1
ATOM 2338 N N . PHE A 1 297 ? -38.150 10.770 22.897 1.00 25.22 297 PHE A N 1
ATOM 2339 C CA . PHE A 1 297 ? -38.071 9.707 23.923 1.00 25.22 297 PHE A CA 1
ATOM 2340 C C . PHE A 1 297 ? -37.173 8.529 23.483 1.00 25.22 297 PHE A C 1
ATOM 2342 O O . PHE A 1 297 ? -37.178 8.112 22.333 1.00 25.22 297 PHE A O 1
ATOM 2349 N N . SER A 1 298 ? -36.466 7.996 24.489 1.00 30.86 298 SER A N 1
ATOM 2350 C CA . SER A 1 298 ? -36.044 6.597 24.695 1.00 30.86 298 SER A CA 1
ATOM 2351 C C . SER A 1 298 ? -35.033 5.928 23.753 1.00 30.86 298 SER A C 1
ATOM 2353 O O . SER A 1 298 ? -35.375 5.382 22.713 1.00 30.86 298 SER A O 1
ATOM 2355 N N . ASN A 1 299 ? -33.805 5.819 24.281 1.00 32.41 299 ASN A N 1
ATOM 2356 C CA . ASN A 1 299 ? -32.977 4.616 24.179 1.00 32.41 299 ASN A CA 1
ATOM 2357 C C . ASN A 1 299 ? -33.806 3.376 24.546 1.00 32.41 299 ASN A C 1
ATOM 2359 O O . ASN A 1 299 ? -34.214 3.254 25.699 1.00 32.41 299 ASN A O 1
ATOM 2363 N N . GLU A 1 300 ? -34.028 2.531 23.546 1.00 35.03 300 GLU A N 1
ATOM 2364 C CA . GLU A 1 300 ? -34.296 1.083 23.525 1.00 35.03 300 GLU A CA 1
ATOM 2365 C C . GLU A 1 300 ? -35.122 0.829 22.254 1.00 35.03 300 GLU A C 1
ATOM 2367 O O . GLU A 1 300 ? -36.322 0.561 22.294 1.00 35.03 300 GLU A O 1
ATOM 2372 N N . GLU A 1 301 ? -34.484 0.987 21.087 1.00 30.44 301 GLU A N 1
ATOM 2373 C CA . GLU A 1 301 ? -35.046 0.475 19.837 1.00 30.44 301 GLU A CA 1
ATOM 2374 C C . GLU A 1 301 ? -34.948 -1.051 19.884 1.00 30.44 301 GLU A C 1
ATOM 2376 O O . GLU A 1 301 ? -33.917 -1.646 19.579 1.00 30.44 301 GLU A O 1
ATOM 2381 N N . PHE A 1 302 ? -36.030 -1.692 20.328 1.00 33.41 302 PHE A N 1
ATOM 2382 C CA . PHE A 1 302 ? -36.273 -3.090 20.008 1.00 33.41 302 PHE A CA 1
ATOM 2383 C C . PHE A 1 302 ? -36.296 -3.229 18.486 1.00 33.41 302 PHE A C 1
ATOM 2385 O O . PHE A 1 302 ? -37.062 -2.546 17.803 1.00 33.41 302 PHE A O 1
ATOM 2392 N N . ASP A 1 303 ? -35.458 -4.119 17.965 1.00 35.06 303 ASP A N 1
ATOM 2393 C CA . ASP A 1 303 ? -35.414 -4.447 16.550 1.00 35.06 303 ASP A CA 1
ATOM 2394 C C . ASP A 1 303 ? -36.721 -5.149 16.132 1.00 35.06 303 ASP A C 1
ATOM 2396 O O . ASP A 1 303 ? -36.896 -6.363 16.245 1.00 35.06 303 ASP A O 1
ATOM 2400 N N . TYR A 1 304 ? -37.686 -4.366 15.642 1.00 35.56 304 TYR A N 1
ATOM 2401 C CA . TYR A 1 304 ? -38.944 -4.873 15.085 1.00 35.56 304 TYR A CA 1
ATOM 2402 C C . TYR A 1 304 ? -38.739 -5.666 13.778 1.00 35.56 304 TYR A C 1
ATOM 2404 O O . TYR A 1 304 ? -39.716 -6.175 13.212 1.00 35.56 304 TYR A O 1
ATOM 2412 N N . SER A 1 305 ? -37.502 -5.804 13.279 1.00 43.66 305 SER A N 1
ATOM 2413 C CA . SER A 1 305 ? -37.203 -6.631 12.113 1.00 43.66 305 SER A CA 1
ATOM 2414 C C . SER A 1 305 ? -37.347 -8.126 12.416 1.00 43.66 305 SER A C 1
ATOM 2416 O O . SER A 1 305 ? -37.880 -8.851 11.574 1.00 43.66 305 SER A O 1
ATOM 2418 N N . GLU A 1 306 ? -37.014 -8.587 13.629 1.00 40.19 306 GLU A N 1
ATOM 2419 C CA . GLU A 1 306 ? -37.240 -9.979 14.043 1.00 40.19 306 GLU A CA 1
ATOM 2420 C C . GLU A 1 306 ? -38.727 -10.300 14.195 1.00 40.19 306 GLU A C 1
ATOM 2422 O O . GLU A 1 306 ? -39.178 -11.354 13.747 1.00 40.19 306 GLU A O 1
ATOM 2427 N N . PHE A 1 307 ? -39.513 -9.363 14.736 1.00 35.28 307 PHE A N 1
ATOM 2428 C CA . PHE A 1 307 ? -40.958 -9.542 14.897 1.00 35.28 307 PHE A CA 1
ATOM 2429 C C . PHE A 1 307 ? -41.701 -9.510 13.548 1.00 35.28 307 PHE A C 1
ATOM 2431 O O . PHE A 1 307 ? -42.682 -10.221 13.355 1.00 35.28 307 PHE A O 1
ATOM 2438 N N . LYS A 1 308 ? -41.210 -8.747 12.560 1.00 40.78 308 LYS A N 1
ATOM 2439 C CA . LYS A 1 308 ? -41.699 -8.840 11.171 1.00 40.78 308 LYS A CA 1
ATOM 2440 C C . LYS A 1 308 ? -41.271 -10.140 10.486 1.00 40.78 308 LYS A C 1
ATOM 2442 O O . LYS A 1 308 ? -42.065 -10.714 9.744 1.00 40.78 308 LYS A O 1
ATOM 2447 N N . ARG A 1 309 ? -40.045 -10.623 10.731 1.00 38.69 309 ARG A N 1
ATOM 2448 C CA . ARG A 1 309 ? -39.534 -11.898 10.187 1.00 38.69 309 ARG A CA 1
ATOM 2449 C C . ARG A 1 309 ? -40.285 -13.105 10.752 1.00 38.69 309 ARG A C 1
ATOM 2451 O O . ARG A 1 309 ? -40.500 -14.063 10.015 1.00 38.69 309 ARG A O 1
ATOM 2458 N N . SER A 1 310 ? -40.706 -13.064 12.016 1.00 38.34 310 SER A N 1
ATOM 2459 C CA . SER A 1 310 ? -41.511 -14.126 12.628 1.00 38.34 310 SER A CA 1
ATOM 2460 C C . SER A 1 310 ? -42.962 -14.110 12.144 1.00 38.34 310 SER A C 1
ATOM 2462 O O . SER A 1 310 ? -43.499 -15.174 11.858 1.00 38.34 310 SER A O 1
ATOM 2464 N N . VAL A 1 311 ? -43.568 -12.932 11.941 1.00 35.47 311 VAL A N 1
ATOM 2465 C CA . VAL A 1 311 ? -44.926 -12.820 11.372 1.00 35.47 311 VAL A CA 1
ATOM 2466 C C . VAL A 1 311 ? -44.980 -13.305 9.918 1.00 35.47 311 VAL A C 1
ATOM 2468 O O . VAL A 1 311 ? -45.912 -14.018 9.569 1.00 35.47 311 VAL A O 1
ATOM 2471 N N . ILE A 1 312 ? -43.966 -13.007 9.094 1.00 41.50 312 ILE A N 1
ATOM 2472 C CA . ILE A 1 312 ? -43.893 -13.503 7.705 1.00 41.50 312 ILE A CA 1
ATOM 2473 C C . ILE A 1 312 ? -43.693 -15.029 7.664 1.00 41.50 312 ILE A C 1
ATOM 2475 O O . ILE A 1 312 ? -44.299 -15.695 6.833 1.00 41.50 312 ILE A O 1
ATOM 2479 N N . ARG A 1 313 ? -42.902 -15.599 8.587 1.00 42.94 313 ARG A N 1
ATOM 2480 C CA . ARG A 1 313 ? -42.717 -17.060 8.696 1.00 42.94 313 ARG A CA 1
ATOM 2481 C C . ARG A 1 313 ? -43.979 -17.797 9.152 1.00 42.94 313 ARG A C 1
ATOM 2483 O O . ARG A 1 313 ? -44.167 -18.934 8.750 1.00 42.94 313 ARG A O 1
ATOM 2490 N N . LEU A 1 314 ? -44.825 -17.159 9.961 1.00 33.31 314 LEU A N 1
ATOM 2491 C CA . LEU A 1 314 ? -46.059 -17.756 10.485 1.00 33.31 314 LEU A CA 1
ATOM 2492 C C . LEU A 1 314 ? -47.239 -17.695 9.502 1.00 33.31 314 LEU A C 1
ATOM 2494 O O . LEU A 1 314 ? -48.188 -18.451 9.663 1.00 33.31 314 LEU A O 1
ATOM 2498 N N . THR A 1 315 ? -47.205 -16.821 8.493 1.00 39.09 315 THR A N 1
ATOM 2499 C CA . THR A 1 315 ? -48.262 -16.732 7.463 1.00 39.09 315 THR A CA 1
ATOM 2500 C C . THR A 1 315 ? -47.990 -17.576 6.216 1.00 39.09 315 THR A C 1
ATOM 2502 O O . THR A 1 315 ? -48.799 -17.570 5.298 1.00 39.09 315 THR A O 1
ATOM 2505 N N . ASP A 1 316 ? -46.855 -18.273 6.167 1.00 37.56 316 ASP A N 1
ATOM 2506 C CA . ASP A 1 316 ? -46.376 -18.999 4.986 1.00 37.56 316 ASP A CA 1
ATOM 2507 C C . ASP A 1 316 ? -46.614 -20.521 5.037 1.00 37.56 316 ASP A C 1
ATOM 2509 O O . ASP A 1 316 ? -46.195 -21.221 4.116 1.00 37.56 316 ASP A O 1
ATOM 2513 N N . GLU A 1 317 ? -47.260 -21.044 6.084 1.00 36.06 317 GLU A N 1
ATOM 2514 C CA . GLU A 1 317 ? -47.460 -22.495 6.249 1.00 36.06 317 GLU A CA 1
ATOM 2515 C C . GLU A 1 317 ? -48.698 -23.053 5.523 1.00 36.06 317 GLU A C 1
ATOM 2517 O O . GLU A 1 317 ? -48.780 -24.261 5.332 1.00 36.06 317 GLU A O 1
ATOM 2522 N N . ASP A 1 318 ? -49.586 -22.203 4.998 1.00 34.53 318 ASP A N 1
ATOM 2523 C CA . ASP A 1 318 ? -50.803 -22.635 4.300 1.00 34.53 318 ASP A CA 1
ATOM 2524 C C . ASP A 1 318 ? -50.933 -21.952 2.927 1.00 34.53 318 ASP A C 1
ATOM 2526 O O . ASP A 1 318 ? -51.678 -20.990 2.796 1.00 34.53 318 ASP A O 1
ATOM 2530 N N . GLU A 1 319 ? -50.171 -22.403 1.918 1.00 33.47 319 GLU A N 1
ATOM 2531 C CA . GLU A 1 319 ? -50.533 -22.412 0.477 1.00 33.47 319 GLU A CA 1
ATOM 2532 C C . GLU A 1 319 ? -49.313 -22.786 -0.400 1.00 33.47 319 GLU A C 1
ATOM 2534 O O . GLU A 1 319 ? -48.726 -21.984 -1.132 1.00 33.47 319 GLU A O 1
ATOM 2539 N N . GLU A 1 320 ? -48.933 -24.068 -0.377 1.00 35.41 320 GLU A N 1
ATOM 2540 C CA . GLU A 1 320 ? -48.104 -24.677 -1.423 1.00 35.41 320 GLU A CA 1
ATOM 2541 C C . GLU A 1 320 ? -48.909 -24.788 -2.731 1.00 35.41 320 GLU A C 1
ATOM 2543 O O . GLU A 1 320 ? -49.475 -25.833 -3.041 1.00 35.41 320 GLU A O 1
ATOM 2548 N N . SER A 1 321 ? -48.996 -23.713 -3.521 1.00 33.12 321 SER A N 1
ATOM 2549 C CA . SER A 1 321 ? -48.968 -23.781 -4.995 1.00 33.12 321 SER A CA 1
ATOM 2550 C C . SER A 1 321 ? -49.100 -22.398 -5.664 1.00 33.12 321 SER A C 1
ATOM 2552 O O . SER A 1 321 ? -49.966 -21.596 -5.350 1.00 33.12 321 SER A O 1
ATOM 2554 N N . VAL A 1 322 ? -48.268 -22.177 -6.694 1.00 32.84 322 VAL A N 1
ATOM 2555 C CA . VAL A 1 322 ? -48.421 -21.219 -7.821 1.00 32.84 322 VAL A CA 1
ATOM 2556 C C . VAL A 1 322 ? -47.662 -19.871 -7.806 1.00 32.84 322 VAL A C 1
ATOM 2558 O O . VAL A 1 322 ? -47.350 -19.397 -8.899 1.00 32.84 322 VAL A O 1
ATOM 2561 N N . TYR A 1 323 ? -47.179 -19.297 -6.697 1.00 32.62 323 TYR A N 1
ATOM 2562 C CA . TYR A 1 323 ? -46.354 -18.066 -6.773 1.00 32.62 323 TYR A CA 1
ATOM 2563 C C . TYR A 1 323 ? -44.900 -18.274 -6.332 1.00 32.62 323 TYR A C 1
ATOM 2565 O O . TYR A 1 323 ? -44.548 -18.204 -5.160 1.00 32.62 323 TYR A O 1
ATOM 2573 N N . LYS A 1 324 ? -44.025 -18.494 -7.321 1.00 35.56 324 LYS A N 1
ATOM 2574 C CA . LYS A 1 324 ? -42.561 -18.437 -7.186 1.00 35.56 324 LYS A CA 1
ATOM 2575 C C . LYS A 1 324 ? -42.178 -17.077 -6.579 1.00 35.56 324 LYS A C 1
ATOM 2577 O O . LYS A 1 324 ? -42.266 -16.058 -7.262 1.00 35.56 324 LYS A O 1
ATOM 2582 N N . ARG A 1 325 ? -41.783 -17.045 -5.301 1.00 38.31 325 ARG A N 1
ATOM 2583 C CA . ARG A 1 325 ? -41.263 -15.837 -4.643 1.00 38.31 325 ARG A CA 1
ATOM 2584 C C . ARG A 1 325 ? -40.020 -15.359 -5.393 1.00 38.31 325 ARG A C 1
ATOM 2586 O O . ARG A 1 325 ? -38.975 -15.999 -5.338 1.00 38.31 325 ARG A O 1
ATOM 2593 N N . THR A 1 326 ? -40.128 -14.248 -6.113 1.00 47.19 326 THR A N 1
ATOM 2594 C CA . THR A 1 326 ? -38.987 -13.575 -6.746 1.00 47.19 326 THR A CA 1
ATOM 2595 C C . THR A 1 326 ? -38.157 -12.895 -5.661 1.00 47.19 326 THR A C 1
ATOM 2597 O O . THR A 1 326 ? -38.435 -11.756 -5.286 1.00 47.19 326 THR A O 1
ATOM 2600 N N . GLY A 1 327 ? -37.179 -13.614 -5.109 1.00 56.97 327 GLY A N 1
ATOM 2601 C CA . GLY A 1 327 ? -36.182 -13.037 -4.210 1.00 56.97 327 GLY A CA 1
ATOM 2602 C C . GLY A 1 327 ? -35.309 -11.992 -4.926 1.00 56.97 327 GLY A C 1
ATOM 2603 O O . GLY A 1 327 ? -35.181 -12.029 -6.156 1.00 56.97 327 GLY A O 1
ATOM 2604 N N . PRO A 1 328 ? -34.708 -11.039 -4.192 1.00 65.81 328 PRO A N 1
ATOM 2605 C CA . PRO A 1 328 ? -33.764 -10.094 -4.779 1.00 65.81 328 PRO A CA 1
ATOM 2606 C C . PRO A 1 328 ? -32.565 -10.836 -5.387 1.00 65.81 328 PRO A C 1
ATOM 2608 O O . PRO A 1 328 ? -32.107 -11.831 -4.834 1.00 65.81 328 PRO A O 1
ATOM 2611 N N . PHE A 1 329 ? -32.055 -10.341 -6.521 1.00 78.31 329 PHE A N 1
ATOM 2612 C CA . PHE A 1 329 ? -30.908 -10.923 -7.239 1.00 78.31 329 PHE A CA 1
ATOM 2613 C C . PHE A 1 329 ? -31.128 -12.337 -7.833 1.00 78.31 329 PHE A C 1
ATOM 2615 O O . PHE A 1 329 ? -30.194 -13.127 -7.899 1.00 78.31 329 PHE A O 1
ATOM 2622 N N . GLU A 1 330 ? -32.326 -12.643 -8.355 1.00 73.75 330 GLU A N 1
ATOM 2623 C CA . GLU A 1 330 ? -32.704 -13.973 -8.898 1.00 73.75 330 GLU A CA 1
ATOM 2624 C C . GLU A 1 330 ? -31.704 -14.586 -9.904 1.00 73.75 330 GLU A C 1
ATOM 2626 O O . GLU A 1 330 ? -31.537 -15.801 -9.956 1.00 73.75 330 GLU A O 1
ATOM 2631 N N . ARG A 1 331 ? -31.042 -13.764 -10.730 1.00 83.62 331 ARG A N 1
ATOM 2632 C CA . ARG A 1 331 ? -30.114 -14.230 -11.781 1.00 83.62 331 ARG A CA 1
ATOM 2633 C C . ARG A 1 331 ? -28.639 -13.999 -11.472 1.00 83.62 331 ARG A C 1
ATOM 2635 O O . ARG A 1 331 ? -27.802 -14.260 -12.340 1.00 83.62 331 ARG A O 1
ATOM 2642 N N . LEU A 1 332 ? -28.323 -13.498 -10.279 1.00 89.25 332 LEU A N 1
ATOM 2643 C CA . LEU A 1 332 ? -26.951 -13.203 -9.901 1.00 89.25 332 LEU A CA 1
ATOM 2644 C C . LEU A 1 332 ? -26.184 -14.514 -9.731 1.00 89.25 332 LEU A C 1
ATOM 2646 O O . LEU A 1 332 ? -26.464 -15.293 -8.830 1.00 89.25 332 LEU A O 1
ATOM 2650 N N . SER A 1 333 ? -25.211 -14.747 -10.609 1.00 91.25 333 SER A N 1
ATOM 2651 C CA . SER A 1 333 ? -24.412 -15.973 -10.624 1.00 91.25 333 SER A CA 1
ATOM 2652 C C . SER A 1 333 ? -22.946 -15.714 -10.296 1.00 91.25 333 SER A C 1
ATOM 2654 O O . SER A 1 333 ? -22.241 -16.642 -9.898 1.00 91.25 333 SER A O 1
ATOM 2656 N N . LYS A 1 334 ? -22.469 -14.481 -10.502 1.00 93.94 334 LYS A N 1
ATOM 2657 C CA . LYS A 1 334 ? -21.100 -14.051 -10.235 1.00 93.94 334 LYS A CA 1
ATOM 2658 C C . LYS A 1 334 ? -21.092 -12.852 -9.292 1.00 93.94 334 LYS A C 1
ATOM 2660 O O . LYS A 1 334 ? -21.687 -11.817 -9.590 1.00 93.94 334 LYS A O 1
ATOM 2665 N N . LEU A 1 335 ? -20.351 -12.968 -8.201 1.00 94.56 335 LEU A N 1
ATOM 2666 C CA . LEU A 1 335 ? -20.188 -11.901 -7.225 1.00 94.56 335 LEU A CA 1
ATOM 2667 C C . LEU A 1 335 ? -18.704 -11.633 -6.997 1.00 94.56 335 LEU A C 1
ATOM 2669 O O . LEU A 1 335 ? -17.924 -12.568 -6.817 1.00 94.56 335 LEU A O 1
ATOM 2673 N N . GLN A 1 336 ? -18.327 -10.357 -7.024 1.00 94.44 336 GLN A N 1
ATOM 2674 C CA . GLN A 1 336 ? -16.991 -9.917 -6.661 1.00 94.44 336 GLN A CA 1
ATOM 2675 C C . GLN A 1 336 ? -17.059 -8.876 -5.544 1.00 94.44 336 GLN A C 1
ATOM 2677 O O . GLN A 1 336 ? -17.691 -7.836 -5.707 1.00 94.44 336 GLN A O 1
ATOM 2682 N N . LEU A 1 337 ? -16.408 -9.146 -4.419 1.00 94.38 337 LEU A N 1
ATOM 2683 C CA . LEU A 1 337 ? -16.404 -8.248 -3.265 1.00 94.38 337 LEU A CA 1
ATOM 2684 C C . LEU A 1 337 ? -14.972 -7.893 -2.886 1.00 94.38 337 LEU A C 1
ATOM 2686 O O . LEU A 1 337 ? -14.100 -8.762 -2.856 1.00 94.38 337 LEU A O 1
ATOM 2690 N N . THR A 1 338 ? -14.750 -6.620 -2.585 1.00 92.88 338 THR A N 1
ATOM 2691 C CA . THR A 1 338 ? -13.496 -6.120 -2.015 1.00 92.88 338 THR A CA 1
ATOM 2692 C C . THR A 1 338 ? -13.757 -5.666 -0.582 1.00 92.88 338 THR A C 1
ATOM 2694 O O . THR A 1 338 ? -14.753 -4.990 -0.367 1.00 92.88 338 THR A O 1
ATOM 2697 N N . GLY A 1 339 ? -12.919 -6.009 0.396 1.00 90.06 339 GLY A N 1
ATOM 2698 C CA . GLY A 1 339 ? -13.071 -5.543 1.783 1.00 90.06 339 GLY A CA 1
ATOM 2699 C C . GLY A 1 339 ? -12.726 -6.582 2.845 1.00 90.06 339 GLY A C 1
ATOM 2700 O O . GLY A 1 339 ? -12.175 -7.639 2.541 1.00 90.06 339 GLY A O 1
ATOM 2701 N N . ASP A 1 340 ? -13.061 -6.261 4.093 1.00 89.81 340 ASP A N 1
ATOM 2702 C CA . ASP A 1 340 ? -12.820 -7.123 5.252 1.00 89.81 340 ASP A CA 1
ATOM 2703 C C . ASP A 1 340 ? -13.775 -8.325 5.253 1.00 89.81 340 ASP A C 1
ATOM 2705 O O . ASP A 1 340 ? -14.931 -8.222 4.830 1.00 89.81 340 ASP A O 1
ATOM 2709 N N . ILE A 1 341 ? -13.314 -9.474 5.757 1.00 91.69 341 ILE A N 1
ATOM 2710 C CA . ILE A 1 341 ? -14.108 -10.715 5.746 1.00 91.69 341 ILE A CA 1
ATOM 2711 C C . ILE A 1 341 ? -15.371 -10.596 6.595 1.00 91.69 341 ILE A C 1
ATOM 2713 O O . ILE A 1 341 ? -16.409 -11.108 6.189 1.00 91.69 341 ILE A O 1
ATOM 2717 N N . SER A 1 342 ? -15.326 -9.884 7.721 1.00 90.62 342 SER A N 1
ATOM 2718 C CA . SER A 1 342 ? -16.504 -9.628 8.558 1.00 90.62 342 SER A CA 1
ATOM 2719 C C . SER A 1 342 ? -17.632 -8.952 7.765 1.00 90.62 342 SER A C 1
ATOM 2721 O O . SER A 1 342 ? -18.766 -9.430 7.756 1.00 90.62 342 SER A O 1
ATOM 2723 N N . ASN A 1 343 ? -17.312 -7.905 7.002 1.00 90.69 343 ASN A N 1
ATOM 2724 C CA . ASN A 1 343 ? -18.265 -7.216 6.129 1.00 90.69 343 ASN A CA 1
ATOM 2725 C C . ASN A 1 343 ? -18.744 -8.100 4.969 1.00 90.69 343 ASN A C 1
ATOM 2727 O O . ASN A 1 343 ? -19.918 -8.055 4.597 1.00 90.69 343 ASN A O 1
ATOM 2731 N N . ILE A 1 344 ? -17.853 -8.919 4.401 1.00 92.31 344 ILE A N 1
ATOM 2732 C CA . ILE A 1 344 ? -18.211 -9.890 3.357 1.00 92.31 344 ILE A CA 1
ATOM 2733 C C . ILE A 1 344 ? -19.187 -10.937 3.910 1.00 92.31 344 ILE A C 1
ATOM 2735 O O . ILE A 1 344 ? -20.174 -11.236 3.242 1.00 92.31 344 ILE A O 1
ATOM 2739 N N . ASN A 1 345 ? -18.970 -11.449 5.123 1.00 92.00 345 ASN A N 1
ATOM 2740 C CA . ASN A 1 345 ? -19.855 -12.416 5.776 1.00 92.00 345 ASN A CA 1
ATOM 2741 C C . ASN A 1 345 ? -21.262 -11.843 5.967 1.00 92.00 345 ASN A C 1
ATOM 2743 O O . ASN A 1 345 ? -22.237 -12.485 5.581 1.00 92.00 345 ASN A O 1
ATOM 2747 N N . VAL A 1 346 ? -21.365 -10.608 6.469 1.00 91.06 346 VAL A N 1
ATOM 2748 C CA . VAL A 1 346 ? -22.648 -9.898 6.620 1.00 91.06 346 VAL A CA 1
ATOM 2749 C C . VAL A 1 346 ? -23.351 -9.733 5.268 1.00 91.06 346 VAL A C 1
ATOM 2751 O O . VAL A 1 346 ? -24.550 -9.988 5.148 1.00 91.06 346 VAL A O 1
ATOM 2754 N N . PHE A 1 347 ? -22.610 -9.366 4.217 1.00 91.56 347 PHE A N 1
ATOM 2755 C CA . PHE A 1 347 ? -23.178 -9.235 2.874 1.00 91.56 347 PHE A CA 1
ATOM 2756 C C . PHE A 1 347 ? -23.683 -10.578 2.327 1.00 91.56 347 PHE A C 1
ATOM 2758 O O . PHE A 1 347 ? -24.790 -10.648 1.791 1.00 91.56 347 PHE A O 1
ATOM 2765 N N . LEU A 1 348 ? -22.882 -11.641 2.453 1.00 90.56 348 LEU A N 1
ATOM 2766 C CA . LEU A 1 348 ? -23.217 -12.977 1.960 1.00 90.56 348 LEU A CA 1
ATOM 2767 C C . LEU A 1 348 ? -24.402 -13.592 2.711 1.00 90.56 348 LEU A C 1
ATOM 2769 O O . LEU A 1 348 ? -25.218 -14.262 2.079 1.00 90.56 348 LEU A O 1
ATOM 2773 N N . ASP A 1 349 ? -24.548 -13.337 4.014 1.00 88.94 349 ASP A N 1
ATOM 2774 C CA . ASP A 1 349 ? -25.677 -13.863 4.787 1.00 88.94 349 ASP A CA 1
ATOM 2775 C C . ASP A 1 349 ? -27.030 -13.313 4.300 1.00 88.94 349 ASP A C 1
ATOM 2777 O O . ASP A 1 349 ? -28.043 -14.022 4.292 1.00 88.94 349 ASP A O 1
ATOM 2781 N N . HIS A 1 350 ? -27.043 -12.072 3.807 1.00 85.25 350 HIS A N 1
ATOM 2782 C CA . HIS A 1 350 ? -28.232 -11.423 3.255 1.00 85.25 350 HIS A CA 1
ATOM 2783 C C . HIS A 1 350 ? -28.575 -11.802 1.808 1.00 85.25 350 HIS A C 1
ATOM 2785 O O . HIS A 1 350 ? -29.649 -11.421 1.327 1.00 85.25 350 HIS A O 1
ATOM 2791 N N . LEU A 1 351 ? -27.725 -12.565 1.118 1.00 85.00 351 LEU A N 1
ATOM 2792 C CA . LEU A 1 351 ? -28.021 -13.064 -0.223 1.00 85.00 351 LEU A CA 1
ATOM 2793 C C . LEU A 1 351 ? -28.857 -14.346 -0.167 1.00 85.00 351 LEU A C 1
ATOM 2795 O O . LEU A 1 351 ? -28.619 -15.248 0.631 1.00 85.00 351 LEU A O 1
ATOM 2799 N N . SER A 1 352 ? -29.841 -14.442 -1.060 1.00 77.62 352 SER A N 1
ATOM 2800 C CA . SER A 1 352 ? -30.688 -15.635 -1.237 1.00 77.62 352 SER A CA 1
ATOM 2801 C C . SER A 1 352 ? -30.530 -16.255 -2.632 1.00 77.62 352 SER A C 1
ATOM 2803 O O . SER A 1 352 ? -31.386 -17.018 -3.064 1.00 77.62 352 SER A O 1
ATOM 2805 N N . CYS A 1 353 ? -29.481 -15.875 -3.367 1.00 81.50 353 CYS A N 1
ATOM 2806 C CA . CYS A 1 353 ? -29.245 -16.281 -4.752 1.00 81.50 353 CYS A CA 1
ATOM 2807 C C . CYS A 1 353 ? -28.214 -17.414 -4.862 1.00 81.50 353 CYS A C 1
ATOM 2809 O O . CYS A 1 353 ? -27.274 -17.491 -4.075 1.00 81.50 353 CYS A O 1
ATOM 2811 N N . ASP A 1 354 ? -28.328 -18.219 -5.916 1.00 84.94 354 ASP A N 1
ATOM 2812 C CA . ASP A 1 354 ? -27.403 -19.316 -6.204 1.00 84.94 354 ASP A CA 1
ATOM 2813 C C . ASP A 1 354 ? -26.135 -18.818 -6.916 1.00 84.94 354 ASP A C 1
ATOM 2815 O O . ASP A 1 354 ? -26.079 -18.684 -8.144 1.00 84.94 354 ASP A O 1
ATOM 2819 N N . LEU A 1 355 ? -25.085 -18.544 -6.140 1.00 90.50 355 LEU A N 1
ATOM 2820 C CA . LEU A 1 355 ? -23.801 -18.098 -6.679 1.00 90.50 355 LEU A CA 1
ATOM 2821 C C . LEU A 1 355 ? -22.996 -19.261 -7.272 1.00 90.50 355 LEU A C 1
ATOM 2823 O O . LEU A 1 355 ? -22.695 -20.246 -6.611 1.00 90.50 355 LEU A O 1
ATOM 2827 N N . THR A 1 356 ? -22.560 -19.091 -8.520 1.00 93.38 356 THR A N 1
ATOM 2828 C CA . THR A 1 356 ? -21.662 -20.031 -9.218 1.00 93.38 356 THR A CA 1
ATOM 2829 C C . THR A 1 356 ? -20.196 -19.605 -9.137 1.00 93.38 356 THR A C 1
ATOM 2831 O O . THR A 1 356 ? -19.302 -20.448 -9.159 1.00 93.38 356 THR A O 1
ATOM 2834 N N . HIS A 1 357 ? -19.930 -18.299 -9.057 1.00 95.69 357 HIS A N 1
ATOM 2835 C CA . HIS A 1 357 ? -18.586 -17.727 -9.043 1.00 95.69 357 HIS A CA 1
ATOM 2836 C C . HIS A 1 357 ? -18.483 -16.663 -7.948 1.00 95.69 357 HIS A C 1
ATOM 2838 O O . HIS A 1 357 ? -19.218 -15.673 -7.986 1.00 95.69 357 HIS A O 1
ATOM 2844 N N . LEU A 1 358 ? -17.541 -16.841 -7.023 1.00 95.81 358 LEU A N 1
ATOM 2845 C CA . LEU A 1 358 ? -17.246 -15.898 -5.947 1.00 95.81 358 LEU A CA 1
ATOM 2846 C C . LEU A 1 358 ? -15.772 -15.480 -6.027 1.00 95.81 358 LEU A C 1
ATOM 2848 O O . LEU A 1 358 ? -14.876 -16.307 -5.853 1.00 95.81 358 LEU A O 1
ATOM 2852 N N . ASP A 1 359 ? -15.534 -14.201 -6.320 1.00 95.31 359 ASP A N 1
ATOM 2853 C CA . ASP A 1 359 ? -14.199 -13.600 -6.400 1.00 95.31 359 ASP A CA 1
ATOM 2854 C C . ASP A 1 359 ? -14.038 -12.585 -5.247 1.00 95.31 359 ASP A C 1
ATOM 2856 O O . ASP A 1 359 ? -14.758 -11.594 -5.179 1.00 95.31 359 ASP A O 1
ATOM 2860 N N . LEU A 1 360 ? -13.095 -12.801 -4.334 1.00 95.31 360 LEU A N 1
ATOM 2861 C CA . LEU A 1 360 ? -12.874 -11.946 -3.165 1.00 95.31 360 LEU A CA 1
ATOM 2862 C C . LEU A 1 360 ? -11.513 -11.253 -3.226 1.00 95.31 360 LEU A C 1
ATOM 2864 O O . LEU A 1 360 ? -10.495 -11.855 -3.593 1.00 95.31 360 LEU A O 1
ATOM 2868 N N . VAL A 1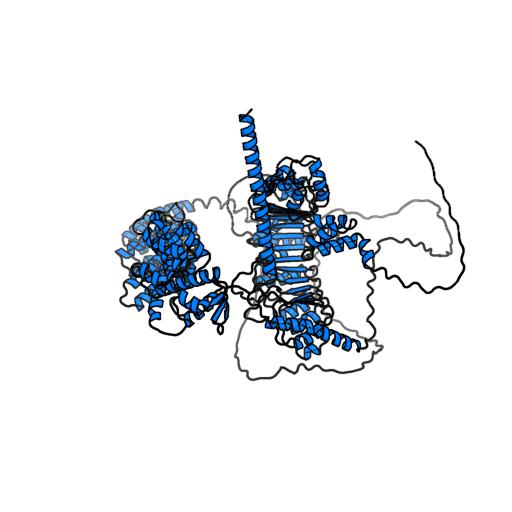 361 ? -11.501 -9.980 -2.846 1.00 93.56 361 VAL A N 1
ATOM 2869 C CA . VAL A 1 361 ? -10.298 -9.164 -2.675 1.00 93.56 361 VAL A CA 1
ATOM 2870 C C . VAL A 1 361 ? -10.245 -8.715 -1.214 1.00 93.56 361 VAL A C 1
ATOM 2872 O O . VAL A 1 361 ? -11.021 -7.853 -0.813 1.00 93.56 361 VAL A O 1
ATOM 2875 N N . ILE A 1 362 ? -9.373 -9.330 -0.418 1.00 92.62 362 ILE A N 1
ATOM 2876 C CA . ILE A 1 362 ? -9.337 -9.161 1.044 1.00 92.62 362 ILE A CA 1
ATOM 2877 C C . ILE A 1 362 ? -7.992 -8.615 1.526 1.00 92.62 362 ILE A C 1
ATOM 2879 O O . ILE A 1 362 ? -6.976 -8.720 0.832 1.00 92.62 362 ILE A O 1
ATOM 2883 N N . GLU A 1 363 ? -7.972 -8.039 2.725 1.00 88.31 363 GLU A N 1
ATOM 2884 C CA . GLU A 1 363 ? -6.723 -7.737 3.428 1.00 88.31 363 GLU A CA 1
ATOM 2885 C C . GLU A 1 363 ? -6.022 -9.038 3.874 1.00 88.31 363 GLU A C 1
ATOM 2887 O O . GLU A 1 363 ? -6.670 -10.022 4.228 1.00 88.31 363 GLU A O 1
ATOM 2892 N N . ASP A 1 364 ? -4.689 -9.059 3.800 1.00 85.75 364 ASP A N 1
ATOM 2893 C CA . ASP A 1 364 ? -3.839 -10.199 4.162 1.00 85.75 364 ASP A CA 1
ATOM 2894 C C . ASP A 1 364 ? -2.883 -9.739 5.279 1.00 85.75 364 ASP A C 1
ATOM 2896 O O . ASP A 1 364 ? -2.170 -8.760 5.041 1.00 85.75 364 ASP A O 1
ATOM 2900 N N . PRO A 1 365 ? -2.848 -10.386 6.464 1.00 85.88 365 PRO A N 1
ATOM 2901 C CA . PRO A 1 365 ? -3.584 -11.592 6.856 1.00 85.88 365 PRO A CA 1
ATOM 2902 C C . PRO A 1 365 ? -5.020 -11.336 7.359 1.00 85.88 365 PRO A C 1
ATOM 2904 O O . PRO A 1 365 ? -5.257 -10.355 8.063 1.00 85.88 365 PRO A O 1
ATOM 2907 N N . PRO A 1 366 ? -5.970 -12.249 7.079 1.00 87.38 366 PRO A N 1
ATOM 2908 C CA . PRO A 1 366 ? -7.327 -12.165 7.605 1.00 87.38 366 PRO A CA 1
ATOM 2909 C C . PRO A 1 366 ? -7.426 -12.560 9.086 1.00 87.38 366 PRO A C 1
ATOM 2911 O O . PRO A 1 366 ? -6.623 -13.356 9.585 1.00 87.38 366 PRO A O 1
ATOM 2914 N N . ASP A 1 367 ? -8.466 -12.073 9.776 1.00 88.62 367 ASP A N 1
ATOM 2915 C CA . ASP A 1 367 ? -8.804 -12.564 11.116 1.00 88.62 367 ASP A CA 1
ATOM 2916 C C . ASP A 1 367 ? -9.245 -14.038 11.070 1.00 88.62 367 ASP A C 1
ATOM 2918 O O . ASP A 1 367 ? -9.978 -14.473 10.178 1.00 88.62 367 ASP A O 1
ATOM 2922 N N . ARG A 1 368 ? -8.772 -14.834 12.036 1.00 86.00 368 ARG A N 1
ATOM 2923 C CA . ARG A 1 368 ? -8.985 -16.289 12.037 1.00 86.00 368 ARG A CA 1
ATOM 2924 C C . ARG A 1 368 ? -10.417 -16.694 12.366 1.00 86.00 368 ARG A C 1
ATOM 2926 O O . ARG A 1 368 ? -10.858 -17.721 11.850 1.00 86.00 368 ARG A O 1
ATOM 2933 N N . ALA A 1 369 ? -11.096 -15.958 13.246 1.00 87.38 369 ALA A N 1
ATOM 2934 C CA . ALA A 1 369 ? -12.477 -16.260 13.606 1.00 87.38 369 ALA A CA 1
ATOM 2935 C C . ALA A 1 369 ? -13.386 -15.940 12.415 1.00 87.38 369 ALA A C 1
ATOM 2937 O O . ALA A 1 369 ? -14.065 -16.836 11.913 1.00 87.38 369 ALA A O 1
ATOM 2938 N N . ASP A 1 370 ? -13.254 -14.730 11.864 1.00 89.19 370 ASP A N 1
ATOM 2939 C CA . ASP A 1 370 ? -14.029 -14.286 10.699 1.00 89.19 370 ASP A CA 1
ATOM 2940 C C . ASP A 1 370 ? -13.810 -15.187 9.470 1.00 89.19 370 ASP A C 1
ATOM 2942 O O . ASP A 1 370 ? -14.748 -15.485 8.727 1.00 89.19 370 ASP A O 1
ATOM 2946 N N . TRP A 1 371 ? -12.575 -15.662 9.256 1.00 91.56 371 TRP A N 1
ATOM 2947 C CA . TRP A 1 371 ? -12.244 -16.604 8.183 1.00 91.56 371 TRP A CA 1
ATOM 2948 C C . TRP A 1 371 ? -12.899 -17.980 8.360 1.00 91.56 371 TRP A C 1
ATOM 2950 O O . TRP A 1 371 ? -13.355 -18.590 7.386 1.00 91.56 371 TRP A O 1
ATOM 2960 N N . SER A 1 372 ? -12.937 -18.491 9.593 1.00 90.25 372 SER A N 1
ATOM 2961 C CA . SER A 1 372 ? -13.611 -19.756 9.894 1.00 90.25 372 SER A CA 1
ATOM 2962 C C . SER A 1 372 ? -15.113 -19.639 9.640 1.00 90.25 372 SER A C 1
ATOM 2964 O O . SER A 1 372 ? -15.694 -20.517 8.995 1.00 90.25 372 SER A O 1
ATOM 2966 N N . ASP A 1 373 ? -15.715 -18.535 10.081 1.00 89.81 373 ASP A N 1
ATOM 2967 C CA . ASP A 1 373 ? -17.135 -18.244 9.877 1.00 89.81 373 ASP A CA 1
ATOM 2968 C C . ASP A 1 373 ? -17.460 -18.094 8.387 1.00 89.81 373 ASP A C 1
ATOM 2970 O O . ASP A 1 373 ? -18.441 -18.660 7.907 1.00 89.81 373 ASP A O 1
ATOM 2974 N N . PHE A 1 374 ? -16.579 -17.442 7.623 1.00 93.69 374 PHE A N 1
ATOM 2975 C CA . PHE A 1 374 ? -16.679 -17.356 6.167 1.00 93.69 374 PHE A CA 1
ATOM 2976 C C . PHE A 1 374 ? -16.694 -18.738 5.500 1.00 93.69 374 PHE A C 1
ATOM 2978 O O . PHE A 1 374 ? -17.565 -19.024 4.674 1.00 93.69 374 PHE A O 1
ATOM 2985 N N . CYS A 1 375 ? -15.752 -19.617 5.861 1.00 91.69 375 CYS A N 1
ATOM 2986 C CA . CYS A 1 375 ? -15.693 -20.970 5.304 1.00 91.69 375 CYS A CA 1
ATOM 2987 C C . CYS A 1 375 ? -16.981 -21.755 5.600 1.00 91.69 375 CYS A C 1
ATOM 2989 O O . CYS A 1 375 ? -17.497 -22.432 4.706 1.00 91.69 375 CYS A O 1
ATOM 2991 N N . GLY A 1 376 ? -17.510 -21.631 6.822 1.00 90.25 376 GLY A N 1
ATOM 2992 C CA . GLY A 1 376 ? -18.779 -22.240 7.223 1.00 90.25 376 GLY A CA 1
ATOM 2993 C C . GLY A 1 376 ? -19.962 -21.700 6.418 1.00 90.25 376 GLY A C 1
ATOM 2994 O O . GLY A 1 376 ? -20.688 -22.481 5.802 1.00 90.25 376 GLY A O 1
ATOM 2995 N N . LEU A 1 377 ? -20.094 -20.373 6.342 1.00 91.06 377 LEU A N 1
ATOM 2996 C CA . LEU A 1 377 ? -21.177 -19.680 5.642 1.00 91.06 377 LEU A CA 1
ATOM 2997 C C . LEU A 1 377 ? -21.220 -20.029 4.149 1.00 91.06 377 LEU A C 1
ATOM 2999 O O . LEU A 1 377 ? -22.289 -20.310 3.605 1.00 91.06 377 LEU A O 1
ATOM 3003 N N . VAL A 1 378 ? -20.064 -20.047 3.476 1.00 91.75 378 VAL A N 1
ATOM 3004 C CA . VAL A 1 378 ? -19.987 -20.393 2.047 1.00 91.75 378 VAL A CA 1
ATOM 3005 C C . VAL A 1 378 ? -20.420 -21.835 1.802 1.00 91.75 378 VAL A C 1
ATOM 3007 O O . VAL A 1 378 ? -21.144 -22.097 0.840 1.00 91.75 378 VAL A O 1
ATOM 3010 N N . CYS A 1 379 ? -20.014 -22.766 2.668 1.00 90.12 379 CYS A N 1
ATOM 3011 C CA . CYS A 1 379 ? -20.430 -24.161 2.546 1.00 90.12 379 CYS A CA 1
ATOM 3012 C C . CYS A 1 379 ? -21.929 -24.342 2.832 1.00 90.12 379 CYS A C 1
ATOM 3014 O O . CYS A 1 379 ? -22.583 -25.122 2.143 1.00 90.12 379 CYS A O 1
ATOM 3016 N N . GLU A 1 380 ? -22.479 -23.617 3.810 1.00 89.38 380 GLU A N 1
ATOM 3017 C CA . GLU A 1 380 ? -23.899 -23.681 4.175 1.00 89.38 380 GLU A CA 1
ATOM 3018 C C . GLU A 1 380 ? -24.805 -23.105 3.077 1.00 89.38 380 GLU A C 1
ATOM 3020 O O . GLU A 1 380 ? -25.766 -23.753 2.664 1.00 89.38 380 GLU A O 1
ATOM 3025 N N . LYS A 1 381 ? -24.489 -21.905 2.575 1.00 85.81 381 LYS A N 1
ATOM 3026 C CA . LYS A 1 381 ? -25.351 -21.167 1.636 1.00 85.81 381 LYS A CA 1
ATOM 3027 C C . LYS A 1 381 ? -25.119 -21.557 0.177 1.00 85.81 381 LYS A C 1
ATOM 3029 O O . LYS A 1 381 ? -26.075 -21.651 -0.586 1.00 85.81 381 LYS A O 1
ATOM 3034 N N . PHE A 1 382 ? -23.864 -21.777 -0.227 1.00 89.31 382 PHE A N 1
ATOM 3035 C CA . PHE A 1 382 ? -23.480 -21.944 -1.639 1.00 89.31 382 PHE A CA 1
ATOM 3036 C C . PHE A 1 382 ? -22.836 -23.305 -1.943 1.00 89.31 382 PHE A C 1
ATOM 3038 O O . PHE A 1 382 ? -22.305 -23.508 -3.036 1.00 89.31 382 PHE A O 1
ATOM 3045 N N . GLY A 1 383 ? -22.906 -24.263 -1.012 1.00 85.56 383 GLY A N 1
ATOM 3046 C CA . GLY A 1 383 ? -22.254 -25.572 -1.117 1.00 85.56 383 GLY A CA 1
ATOM 3047 C C . GLY A 1 383 ? -22.516 -26.318 -2.434 1.00 85.56 383 GLY A C 1
ATOM 3048 O O . GLY A 1 383 ? -21.599 -26.853 -3.056 1.00 85.56 383 GLY A O 1
ATOM 3049 N N . GLN A 1 384 ? -23.775 -26.330 -2.882 1.00 87.62 384 GLN A N 1
ATOM 3050 C CA . GLN A 1 384 ? -24.224 -27.092 -4.057 1.00 87.62 384 GLN A CA 1
ATOM 3051 C C . GLN A 1 384 ? -24.057 -26.348 -5.389 1.00 87.62 384 GLN A C 1
ATOM 3053 O O . GLN A 1 384 ? -24.129 -26.964 -6.451 1.00 87.62 384 GLN A O 1
ATOM 3058 N N . THR A 1 385 ? -23.876 -25.028 -5.352 1.00 91.62 385 THR A N 1
ATOM 3059 C CA . THR A 1 385 ? -23.979 -24.154 -6.532 1.00 91.62 385 THR A CA 1
ATOM 3060 C C . THR A 1 385 ? -22.638 -23.551 -6.933 1.00 91.62 385 THR A C 1
ATOM 3062 O O . THR A 1 385 ? -22.404 -23.315 -8.124 1.00 91.62 385 THR A O 1
ATOM 3065 N N . LEU A 1 386 ? -21.730 -23.356 -5.972 1.00 93.56 386 LEU A N 1
ATOM 3066 C CA . LEU A 1 386 ? -20.453 -22.689 -6.186 1.00 93.56 386 LEU A CA 1
ATOM 3067 C C . LEU A 1 386 ? -19.481 -23.553 -7.002 1.00 93.56 386 LEU A C 1
ATOM 3069 O O . LEU A 1 386 ? -19.032 -24.607 -6.561 1.00 93.56 386 LEU A O 1
ATOM 3073 N N . GLN A 1 387 ? -19.105 -23.062 -8.184 1.00 94.81 387 GLN A N 1
ATOM 3074 C CA . GLN A 1 387 ? -18.173 -23.713 -9.112 1.00 94.81 387 GLN A CA 1
ATOM 3075 C C . GLN A 1 387 ? -16.759 -23.127 -9.042 1.00 94.81 387 GLN A C 1
ATOM 3077 O O . GLN A 1 387 ? -15.783 -23.841 -9.275 1.00 94.81 387 GLN A O 1
ATOM 3082 N N . SER A 1 388 ? -16.620 -21.837 -8.723 1.00 96.31 388 SER A N 1
ATOM 3083 C CA . SER A 1 388 ? -15.323 -21.158 -8.644 1.00 96.31 388 SER A CA 1
ATOM 3084 C C . SER A 1 388 ? -15.247 -20.239 -7.430 1.00 96.31 388 SER A C 1
ATOM 3086 O O . SER A 1 388 ? -16.034 -19.299 -7.328 1.00 96.31 388 SER A O 1
ATOM 3088 N N . LEU A 1 389 ? -14.238 -20.454 -6.585 1.00 95.69 389 LEU A N 1
ATOM 3089 C CA . LEU A 1 389 ? -13.875 -19.584 -5.467 1.00 95.69 389 LEU A CA 1
ATOM 3090 C C . LEU A 1 389 ? -12.460 -19.040 -5.682 1.00 95.69 389 LEU A C 1
ATOM 3092 O O . LEU A 1 389 ? -11.501 -19.813 -5.781 1.00 95.69 389 LEU A O 1
ATOM 3096 N N . ARG A 1 390 ? -12.326 -17.714 -5.767 1.00 95.75 390 ARG A N 1
ATOM 3097 C CA . ARG A 1 390 ? -11.034 -17.028 -5.883 1.00 95.75 390 ARG A CA 1
ATOM 3098 C C . ARG A 1 390 ? -10.868 -16.008 -4.773 1.00 95.75 390 ARG A C 1
ATOM 3100 O O . ARG A 1 390 ? -11.770 -15.217 -4.538 1.00 95.75 390 ARG A O 1
ATOM 3107 N N . ILE A 1 391 ? -9.694 -15.978 -4.160 1.00 94.75 391 ILE A N 1
ATOM 3108 C CA . ILE A 1 391 ? -9.351 -15.078 -3.063 1.00 94.75 391 ILE A CA 1
ATOM 3109 C C . ILE A 1 391 ? -7.994 -14.456 -3.376 1.00 94.75 391 ILE A C 1
ATOM 3111 O O . ILE A 1 391 ? -7.029 -15.163 -3.667 1.00 94.75 391 ILE A O 1
ATOM 3115 N N . THR A 1 392 ? -7.942 -13.129 -3.381 1.00 92.62 392 THR A N 1
ATOM 3116 C CA . THR A 1 392 ? -6.762 -12.335 -3.754 1.00 92.62 392 THR A CA 1
ATOM 3117 C C . THR A 1 392 ? -6.540 -11.199 -2.757 1.00 92.62 392 THR A C 1
ATOM 3119 O O . THR A 1 392 ? -7.496 -10.805 -2.088 1.00 92.62 392 THR A O 1
ATOM 3122 N N . PRO A 1 393 ? -5.323 -10.640 -2.649 1.00 89.69 393 PRO A N 1
ATOM 3123 C CA . PRO A 1 393 ? -5.028 -9.613 -1.666 1.00 89.69 393 PRO A CA 1
ATOM 3124 C C . PRO A 1 393 ? -5.339 -8.215 -2.223 1.00 89.69 393 PRO A C 1
ATOM 3126 O O . PRO A 1 393 ? -5.116 -7.942 -3.410 1.00 89.69 393 PRO A O 1
ATOM 3129 N N . THR A 1 394 ? -5.792 -7.296 -1.367 1.00 82.38 394 THR A N 1
ATOM 3130 C CA . THR A 1 394 ? -6.087 -5.897 -1.739 1.00 82.38 394 THR A CA 1
ATOM 3131 C C . THR A 1 394 ? -4.834 -5.152 -2.217 1.00 82.38 394 THR A C 1
ATOM 3133 O O . THR A 1 394 ? -4.889 -4.380 -3.179 1.00 82.38 394 THR A O 1
ATOM 3136 N N . SER A 1 395 ? -3.666 -5.433 -1.625 1.00 67.25 395 SER A N 1
ATOM 3137 C CA . SER A 1 395 ? -2.378 -4.909 -2.093 1.00 67.25 395 SER A CA 1
ATOM 3138 C C . SER A 1 395 ? -1.652 -5.921 -2.981 1.00 67.25 395 SER A C 1
ATOM 3140 O O . SER A 1 395 ? -1.150 -6.943 -2.522 1.00 67.25 395 SER A O 1
ATOM 3142 N N . LYS A 1 396 ? -1.493 -5.596 -4.269 1.00 51.03 396 LYS A N 1
ATOM 3143 C CA . LYS A 1 396 ? -0.571 -6.322 -5.171 1.00 51.03 396 LYS A CA 1
ATOM 3144 C C . LYS A 1 396 ? 0.900 -5.953 -4.932 1.00 51.03 396 LYS A C 1
ATOM 3146 O O . LYS A 1 396 ? 1.800 -6.607 -5.462 1.00 51.03 396 LYS A O 1
ATOM 3151 N N . LEU A 1 397 ? 1.154 -4.879 -4.179 1.00 43.97 397 LEU A N 1
ATOM 3152 C CA . LEU A 1 397 ? 2.488 -4.410 -3.823 1.00 43.97 397 LEU A CA 1
ATOM 3153 C C . LEU A 1 397 ? 2.925 -5.132 -2.553 1.00 43.97 397 LEU A C 1
ATOM 3155 O O . LEU A 1 397 ? 2.627 -4.702 -1.444 1.00 43.97 397 LEU A O 1
ATOM 3159 N N . VAL A 1 398 ? 3.653 -6.231 -2.749 1.00 44.53 398 VAL A N 1
ATOM 3160 C CA . VAL A 1 398 ? 4.390 -6.914 -1.684 1.00 44.53 398 VAL A CA 1
ATOM 3161 C C . VAL A 1 398 ? 5.231 -5.874 -0.942 1.00 44.53 398 VAL A C 1
ATOM 3163 O O . VAL A 1 398 ? 6.165 -5.301 -1.517 1.00 44.53 398 VAL A O 1
ATOM 3166 N N . SER A 1 399 ? 4.869 -5.604 0.311 1.00 39.62 399 SER A N 1
ATOM 3167 C CA . SER A 1 399 ? 5.607 -4.728 1.213 1.00 39.62 399 SER A CA 1
ATOM 3168 C C . SER A 1 399 ? 7.078 -5.174 1.240 1.00 39.62 399 SER A C 1
ATOM 3170 O O . SER A 1 399 ? 7.404 -6.358 1.318 1.00 39.62 399 SER A O 1
ATOM 3172 N N . LYS A 1 400 ? 8.014 -4.228 1.101 1.00 41.44 400 LYS A N 1
ATOM 3173 C CA . LYS A 1 400 ? 9.468 -4.489 1.129 1.00 41.44 400 LYS A CA 1
ATOM 3174 C C . LYS A 1 400 ? 9.986 -4.768 2.561 1.00 41.44 400 LYS A C 1
ATOM 3176 O O . LYS A 1 400 ? 11.113 -4.396 2.873 1.00 41.44 400 LYS A O 1
ATOM 3181 N N . GLY A 1 401 ? 9.157 -5.350 3.431 1.00 42.56 401 GLY A N 1
ATOM 3182 C CA . GLY A 1 401 ? 9.480 -5.704 4.819 1.00 42.56 401 GLY A CA 1
ATOM 3183 C C . GLY A 1 401 ? 9.780 -7.198 4.997 1.00 42.56 401 GLY A C 1
ATOM 3184 O O . GLY A 1 401 ? 9.550 -7.993 4.085 1.00 42.56 401 GLY A O 1
ATOM 3185 N N . GLU A 1 402 ? 10.314 -7.581 6.164 1.00 45.91 402 GLU A N 1
ATOM 3186 C CA . GLU A 1 402 ? 10.408 -8.989 6.583 1.00 45.91 402 GLU A CA 1
ATOM 3187 C C . GLU A 1 402 ? 8.992 -9.586 6.634 1.00 45.91 402 GLU A C 1
ATOM 3189 O O . GLU A 1 402 ? 8.157 -9.136 7.413 1.00 45.91 402 GLU A O 1
ATOM 3194 N N . GLN A 1 403 ? 8.706 -10.567 5.774 1.00 55.47 403 GLN A N 1
ATOM 3195 C CA . GLN A 1 403 ? 7.396 -11.216 5.715 1.00 55.47 403 GLN A CA 1
ATOM 3196 C C . GLN A 1 403 ? 7.257 -12.211 6.870 1.00 55.47 403 GLN A C 1
ATOM 3198 O O . GLN A 1 403 ? 8.040 -13.159 6.981 1.00 55.47 403 GLN A O 1
ATOM 3203 N N . THR A 1 404 ? 6.255 -12.012 7.722 1.00 62.91 404 THR A N 1
ATOM 3204 C CA . THR A 1 404 ? 5.825 -13.012 8.700 1.00 62.91 404 THR A CA 1
ATOM 3205 C C . THR A 1 404 ? 4.810 -13.930 8.036 1.00 62.91 404 THR A C 1
ATOM 3207 O O . THR A 1 404 ? 3.674 -13.531 7.813 1.00 62.91 404 THR A O 1
ATOM 3210 N N . ASN A 1 405 ? 5.215 -15.155 7.707 1.00 77.25 405 ASN A N 1
ATOM 3211 C CA . ASN A 1 405 ? 4.296 -16.144 7.149 1.00 77.25 405 ASN A CA 1
ATOM 3212 C C . ASN A 1 405 ? 3.335 -16.623 8.257 1.00 77.25 405 ASN A C 1
ATOM 3214 O O . ASN A 1 405 ? 3.791 -17.125 9.289 1.00 77.25 405 ASN A O 1
ATOM 3218 N N . VAL A 1 406 ? 2.024 -16.473 8.057 1.00 83.75 406 VAL A N 1
ATOM 3219 C CA . VAL A 1 406 ? 0.967 -16.849 9.018 1.00 83.75 406 VAL A CA 1
ATOM 3220 C C . VAL A 1 406 ? 0.194 -18.068 8.489 1.00 83.75 406 VAL A C 1
ATOM 3222 O O . VAL A 1 406 ? 0.012 -18.191 7.274 1.00 83.75 406 VAL A O 1
ATOM 3225 N N . PRO A 1 407 ? -0.247 -19.008 9.350 1.00 85.12 407 PRO A N 1
ATOM 3226 C CA . PRO A 1 407 ? -1.093 -20.111 8.910 1.00 85.12 407 PRO A CA 1
ATOM 3227 C C . PRO A 1 407 ? -2.542 -19.692 8.686 1.00 85.12 407 PRO A C 1
ATOM 3229 O O . PRO A 1 407 ? -3.123 -18.990 9.518 1.00 85.12 407 PRO A O 1
ATOM 3232 N N . LEU A 1 408 ? -3.116 -20.196 7.591 1.00 86.00 408 LEU A N 1
ATOM 3233 C CA . LEU A 1 408 ? -4.511 -20.009 7.197 1.00 86.00 408 LEU A CA 1
ATOM 3234 C C . LEU A 1 408 ? -5.252 -21.354 7.299 1.00 86.00 408 LEU A C 1
ATOM 3236 O O . LEU A 1 408 ? -5.175 -22.163 6.372 1.00 86.00 408 LEU A O 1
ATOM 3240 N N . PRO A 1 409 ? -5.927 -21.643 8.425 1.00 84.31 409 PRO A N 1
ATOM 3241 C CA . PRO A 1 409 ? -6.584 -22.929 8.615 1.00 84.31 409 PRO A CA 1
ATOM 3242 C C . PRO A 1 409 ? -7.768 -23.085 7.654 1.00 84.31 409 PRO A C 1
ATOM 3244 O O . PRO A 1 409 ? -8.609 -22.193 7.539 1.00 84.31 409 PRO A O 1
ATOM 3247 N N . LEU A 1 410 ? -7.874 -24.244 7.000 1.00 86.00 410 LEU A N 1
ATOM 3248 C CA . LEU A 1 410 ? -8.994 -24.575 6.103 1.00 86.00 410 LEU A CA 1
ATOM 3249 C C . LEU A 1 410 ? -9.997 -25.541 6.749 1.00 86.00 410 LEU A C 1
ATOM 3251 O O . LEU A 1 410 ? -10.809 -26.164 6.069 1.00 86.00 410 LEU A O 1
ATOM 3255 N N . GLN A 1 411 ? -9.961 -25.673 8.077 1.00 80.06 411 GLN A N 1
ATOM 3256 C CA . GLN A 1 411 ? -10.784 -26.633 8.818 1.00 80.06 411 GLN A CA 1
ATOM 3257 C C . GLN A 1 411 ? -12.290 -26.343 8.751 1.00 80.06 411 GLN A C 1
ATOM 3259 O O . GLN A 1 411 ? -13.075 -27.278 8.886 1.00 80.06 411 GLN A O 1
ATOM 3264 N N . GLY A 1 412 ? -12.682 -25.090 8.501 1.00 77.94 412 GLY A N 1
ATOM 3265 C CA . GLY A 1 412 ? -14.081 -24.688 8.332 1.00 77.94 412 GLY A CA 1
ATOM 3266 C C . GLY A 1 412 ? -14.718 -25.132 7.009 1.00 77.94 412 GLY A C 1
ATOM 3267 O O . GLY A 1 412 ? -15.935 -25.049 6.872 1.00 77.94 412 GLY A O 1
ATOM 3268 N N . LEU A 1 413 ? -13.938 -25.619 6.033 1.00 86.25 413 LEU A N 1
ATOM 3269 C CA . LEU A 1 413 ? -14.485 -26.153 4.782 1.00 86.25 413 LEU A CA 1
ATOM 3270 C C . LEU A 1 413 ? -15.117 -27.531 5.024 1.00 86.25 413 LEU A C 1
ATOM 3272 O O . LEU A 1 413 ? -14.418 -28.492 5.359 1.00 86.25 413 LEU A O 1
ATOM 3276 N N . SER A 1 414 ? -16.434 -27.632 4.831 1.00 86.38 414 SER A N 1
ATOM 3277 C CA . SER A 1 414 ? -17.197 -28.859 5.082 1.00 86.38 414 SER A CA 1
ATOM 3278 C C . SER A 1 414 ? -17.444 -29.672 3.807 1.00 86.38 414 SER A C 1
ATOM 3280 O O . SER A 1 414 ? -16.842 -30.735 3.643 1.00 86.38 414 SER A O 1
ATOM 3282 N N . TYR A 1 415 ? -18.311 -29.203 2.902 1.00 90.00 415 TYR A N 1
ATOM 3283 C CA . TYR A 1 415 ? -18.682 -29.938 1.690 1.00 90.00 415 TYR A CA 1
ATOM 3284 C C . TYR A 1 415 ? -19.083 -29.010 0.530 1.00 90.00 415 TYR A C 1
ATOM 3286 O O . TYR A 1 415 ? -20.090 -28.310 0.594 1.00 90.00 415 TYR A O 1
ATOM 3294 N N . LEU A 1 416 ? -18.294 -29.041 -0.547 1.00 90.44 416 LEU A N 1
ATOM 3295 C CA . LEU A 1 416 ? -18.416 -28.228 -1.763 1.00 90.44 416 LEU A CA 1
ATOM 3296 C C . LEU A 1 416 ? -18.336 -29.135 -3.014 1.00 90.44 416 LEU A C 1
ATOM 3298 O O . LEU A 1 416 ? -17.322 -29.154 -3.720 1.00 90.44 416 LEU A O 1
ATOM 3302 N N . PRO A 1 417 ? -19.384 -29.931 -3.303 1.00 89.06 417 PRO A N 1
ATOM 3303 C CA . PRO A 1 417 ? -19.374 -30.954 -4.354 1.00 89.06 417 PRO A CA 1
ATOM 3304 C C . PRO A 1 417 ? -19.406 -30.417 -5.787 1.00 89.06 417 PRO A C 1
ATOM 3306 O O . PRO A 1 417 ? -19.148 -31.187 -6.708 1.00 89.06 417 PRO A O 1
ATOM 3309 N N . ALA A 1 418 ? -19.763 -29.145 -5.981 1.00 90.69 418 ALA A N 1
ATOM 3310 C CA . ALA A 1 418 ? -19.816 -28.505 -7.295 1.00 90.69 418 ALA A CA 1
ATOM 3311 C C . ALA A 1 418 ? -18.558 -27.679 -7.616 1.00 90.69 418 ALA A C 1
ATOM 3313 O O . ALA A 1 418 ? -18.428 -27.173 -8.733 1.00 90.69 418 ALA A O 1
ATOM 3314 N N . LEU A 1 419 ? -17.626 -27.538 -6.663 1.00 94.31 419 LEU A N 1
ATOM 3315 C CA . LEU A 1 419 ? -16.468 -26.665 -6.816 1.00 94.31 419 LEU A CA 1
ATOM 3316 C C . LEU A 1 419 ? -15.466 -27.268 -7.806 1.00 94.31 419 LEU A C 1
ATOM 3318 O O . LEU A 1 419 ? -14.866 -28.317 -7.565 1.00 94.31 419 LEU A O 1
ATOM 3322 N N . LEU A 1 420 ? -15.272 -26.582 -8.930 1.00 94.94 420 LEU A N 1
ATOM 3323 C CA . LEU A 1 420 ? -14.324 -26.945 -9.985 1.00 94.94 420 LEU A CA 1
ATOM 3324 C C . LEU A 1 420 ? -12.989 -26.216 -9.807 1.00 94.94 420 LEU A C 1
ATOM 3326 O O . LEU A 1 420 ? -11.934 -26.748 -10.158 1.00 94.94 420 LEU A O 1
ATOM 3330 N N . ARG A 1 421 ? -13.012 -24.997 -9.253 1.00 95.75 421 ARG A N 1
ATOM 3331 C CA . ARG A 1 421 ? -11.820 -24.160 -9.090 1.00 95.75 421 ARG A CA 1
ATOM 3332 C C . ARG A 1 421 ? -11.737 -23.519 -7.708 1.00 95.75 421 ARG A C 1
ATOM 3334 O O . ARG A 1 421 ? -12.626 -22.767 -7.323 1.00 95.75 421 ARG A O 1
ATOM 3341 N N . LEU A 1 422 ? -10.604 -23.733 -7.041 1.00 95.56 422 LEU A N 1
ATOM 3342 C CA . LEU A 1 422 ? -10.221 -23.074 -5.794 1.00 95.56 422 LEU A CA 1
ATOM 3343 C C . LEU A 1 422 ? -8.874 -22.368 -5.986 1.00 95.56 422 LEU A C 1
ATOM 3345 O O . LEU A 1 422 ? -7.875 -23.002 -6.331 1.00 95.56 422 LEU A O 1
ATOM 3349 N N . ASP A 1 423 ? -8.855 -21.050 -5.811 1.00 94.81 423 ASP A N 1
ATOM 3350 C CA . ASP A 1 423 ? -7.689 -20.199 -6.068 1.00 94.81 423 ASP A CA 1
ATOM 3351 C C . ASP A 1 423 ? -7.493 -19.242 -4.884 1.00 94.81 423 ASP A C 1
ATOM 3353 O O . ASP A 1 423 ? -8.233 -18.272 -4.751 1.00 94.81 423 ASP A O 1
ATOM 3357 N N . ILE A 1 424 ? -6.539 -19.536 -4.000 1.00 93.81 424 ILE A N 1
ATOM 3358 C CA . ILE A 1 424 ? -6.198 -18.708 -2.835 1.00 93.81 424 ILE A CA 1
ATOM 3359 C C . ILE A 1 424 ? -4.811 -18.121 -3.085 1.00 93.81 424 ILE A C 1
ATOM 3361 O O . ILE A 1 424 ? -3.838 -18.868 -3.147 1.00 93.81 424 ILE A O 1
ATOM 3365 N N . ASP A 1 425 ? -4.705 -16.803 -3.235 1.00 90.56 425 ASP A N 1
ATOM 3366 C CA . ASP A 1 425 ? -3.434 -16.097 -3.433 1.00 90.56 425 ASP A CA 1
ATOM 3367 C C . ASP A 1 425 ? -3.235 -15.045 -2.337 1.00 90.56 425 ASP A C 1
ATOM 3369 O O . ASP A 1 425 ? -3.530 -13.870 -2.524 1.00 90.56 425 ASP A O 1
ATOM 3373 N N . LEU A 1 426 ? -2.761 -15.486 -1.170 1.00 89.81 426 LEU A N 1
ATOM 3374 C CA . LEU A 1 426 ? -2.476 -14.645 -0.005 1.00 89.81 426 LEU A CA 1
ATOM 3375 C C . LEU A 1 426 ? -0.993 -14.816 0.379 1.00 89.81 426 LEU A C 1
ATOM 3377 O O . LEU A 1 426 ? -0.613 -15.857 0.927 1.00 89.81 426 LEU A O 1
ATOM 3381 N N . PRO A 1 427 ? -0.104 -13.886 -0.020 1.00 81.62 427 PRO A N 1
ATOM 3382 C CA . PRO A 1 427 ? 1.338 -14.051 0.141 1.00 81.62 427 PRO A CA 1
ATOM 3383 C C . PRO A 1 427 ? 1.829 -14.034 1.598 1.00 81.62 427 PRO A C 1
ATOM 3385 O O . PRO A 1 427 ? 2.878 -14.630 1.848 1.00 81.62 427 PRO A O 1
ATOM 3388 N N . GLU A 1 428 ? 1.127 -13.384 2.532 1.00 82.25 428 GLU A N 1
ATOM 3389 C CA . GLU A 1 428 ? 1.459 -13.384 3.968 1.00 82.25 428 GLU A CA 1
ATOM 3390 C C . GLU A 1 428 ? 0.831 -14.601 4.673 1.00 82.25 428 GLU A C 1
ATOM 3392 O O . GLU A 1 428 ? 1.513 -15.317 5.414 1.00 82.25 428 GLU A O 1
ATOM 3397 N N . SER A 1 429 ? -0.422 -14.935 4.349 1.00 84.75 429 SER A N 1
ATOM 3398 C CA . SER A 1 429 ? -1.145 -16.110 4.871 1.00 84.75 429 SER A CA 1
ATOM 3399 C C . SER A 1 429 ? -0.891 -17.392 4.066 1.00 84.75 429 SER A C 1
ATOM 3401 O O . SER A 1 429 ? -1.810 -18.016 3.535 1.00 84.75 429 SER A O 1
ATOM 3403 N N . CYS A 1 430 ? 0.379 -17.783 3.932 1.00 82.44 430 CYS A N 1
ATOM 3404 C CA . CYS A 1 430 ? 0.804 -18.860 3.030 1.00 82.44 430 CYS A CA 1
ATOM 3405 C C . CYS A 1 430 ? 1.198 -20.187 3.706 1.00 82.44 430 CYS A C 1
ATOM 3407 O O . CYS A 1 430 ? 1.636 -21.110 3.011 1.00 82.44 430 CYS A O 1
ATOM 3409 N N . ILE A 1 431 ? 1.079 -20.313 5.036 1.00 85.75 431 ILE A N 1
ATOM 3410 C CA . ILE A 1 431 ? 1.385 -21.575 5.731 1.00 85.75 431 ILE A CA 1
ATOM 3411 C C . ILE A 1 431 ? 0.144 -22.475 5.734 1.00 85.75 431 ILE A C 1
ATOM 3413 O O . ILE A 1 431 ? -0.839 -22.197 6.415 1.00 85.75 431 ILE A O 1
ATOM 3417 N N . PHE A 1 432 ? 0.232 -23.589 5.012 1.00 89.19 432 PHE A N 1
ATOM 3418 C CA . PHE A 1 432 ? -0.774 -24.651 4.987 1.00 89.19 432 PHE A CA 1
ATOM 3419 C C . PHE A 1 432 ? -0.191 -25.939 5.576 1.00 89.19 432 PHE A C 1
ATOM 3421 O O . PHE A 1 432 ? 0.993 -26.228 5.386 1.00 89.19 432 PHE A O 1
ATOM 3428 N N . THR A 1 433 ? -1.015 -26.722 6.268 1.00 89.75 433 THR A N 1
ATOM 3429 C CA . THR A 1 433 ? -0.626 -28.001 6.882 1.00 89.75 433 THR A CA 1
ATOM 3430 C C . THR A 1 433 ? -1.088 -29.198 6.039 1.00 89.75 433 THR A C 1
ATOM 3432 O O . THR A 1 433 ? -2.021 -29.075 5.239 1.00 89.75 433 THR A O 1
ATOM 3435 N N . PRO A 1 434 ? -0.502 -30.398 6.219 1.00 88.56 434 PRO A N 1
ATOM 3436 C CA . PRO A 1 434 ? -1.004 -31.619 5.581 1.00 88.56 434 PRO A CA 1
ATOM 3437 C C . PRO A 1 434 ? -2.488 -31.906 5.871 1.00 88.56 434 PRO A C 1
ATOM 3439 O O . PRO A 1 434 ? -3.199 -32.394 4.995 1.00 88.56 434 PRO A O 1
ATOM 3442 N N . SER A 1 435 ? -2.972 -31.543 7.064 1.00 89.69 435 SER A N 1
ATOM 3443 C CA . SER A 1 435 ? -4.377 -31.690 7.461 1.00 89.69 435 SER A CA 1
ATOM 3444 C C . SER A 1 435 ? -5.326 -30.810 6.636 1.00 89.69 435 SER A C 1
ATOM 3446 O O . SER A 1 435 ? -6.482 -31.177 6.422 1.00 89.69 435 SER A O 1
ATOM 3448 N N . ASP A 1 436 ? -4.855 -29.662 6.139 1.00 90.56 436 ASP A N 1
ATOM 3449 C CA . ASP A 1 436 ? -5.654 -28.776 5.283 1.00 90.56 436 ASP A CA 1
ATOM 3450 C C . ASP A 1 436 ? -5.857 -29.391 3.886 1.00 90.56 436 ASP A C 1
ATOM 3452 O O . ASP A 1 436 ? -6.947 -29.314 3.321 1.00 90.56 436 ASP A O 1
ATOM 3456 N N . LEU A 1 437 ? -4.843 -30.080 3.350 1.00 91.31 437 LEU A N 1
ATOM 3457 C CA . LEU A 1 437 ? -4.943 -30.822 2.084 1.00 91.31 437 LEU A CA 1
ATOM 3458 C C . LEU A 1 437 ? -5.894 -32.015 2.187 1.00 91.31 437 LEU A C 1
ATOM 3460 O O . LEU A 1 437 ? -6.662 -32.272 1.258 1.00 91.31 437 LEU A O 1
ATOM 3464 N N . GLU A 1 438 ? -5.864 -32.727 3.314 1.00 90.69 438 GLU A N 1
ATOM 3465 C CA . GLU A 1 438 ? -6.826 -33.792 3.606 1.00 90.69 438 GLU A CA 1
ATOM 3466 C C . GLU A 1 438 ? -8.258 -33.244 3.629 1.00 90.69 438 GLU A C 1
ATOM 3468 O O . GLU A 1 438 ? -9.153 -33.815 2.997 1.00 90.69 438 GLU A O 1
ATOM 3473 N N . ARG A 1 439 ? -8.466 -32.091 4.278 1.00 91.06 439 ARG A N 1
ATOM 3474 C CA . ARG A 1 439 ? -9.770 -31.419 4.312 1.00 91.06 439 ARG A CA 1
ATOM 3475 C C . ARG A 1 439 ? -10.236 -30.999 2.917 1.00 91.06 439 ARG A C 1
ATOM 3477 O O . ARG A 1 439 ? -11.384 -31.276 2.586 1.00 91.06 439 ARG A O 1
ATOM 3484 N N . ILE A 1 440 ? -9.374 -30.417 2.075 1.00 91.94 440 ILE A N 1
ATOM 3485 C CA . ILE A 1 440 ? -9.720 -30.086 0.675 1.00 91.94 440 ILE A CA 1
ATOM 3486 C C . ILE A 1 440 ? -10.113 -31.351 -0.099 1.00 91.94 440 ILE A C 1
ATOM 3488 O O . ILE A 1 440 ? -11.122 -31.346 -0.804 1.00 91.94 440 ILE A O 1
ATOM 3492 N N . GLY A 1 441 ? -9.347 -32.435 0.053 1.00 90.31 441 GLY A N 1
ATOM 3493 C CA . GLY A 1 441 ? -9.620 -33.709 -0.612 1.00 90.31 441 GLY A CA 1
ATOM 3494 C C . GLY A 1 441 ? -10.977 -34.310 -0.237 1.00 90.31 441 GLY A C 1
ATOM 3495 O O . GLY A 1 441 ? -11.627 -34.918 -1.086 1.00 90.31 441 GLY A O 1
ATOM 3496 N N . TYR A 1 442 ? -11.419 -34.119 1.010 1.00 90.44 442 TYR A N 1
ATOM 3497 C CA . TYR A 1 442 ? -12.746 -34.532 1.475 1.00 90.44 442 TYR A CA 1
ATOM 3498 C C . TYR A 1 442 ? -13.857 -33.566 1.034 1.00 90.44 442 TYR A C 1
ATOM 3500 O O . TYR A 1 442 ? -14.906 -34.002 0.561 1.00 90.44 442 TYR A O 1
ATOM 3508 N N . ALA A 1 443 ? -13.634 -32.258 1.183 1.00 91.62 443 ALA A N 1
ATOM 3509 C CA . ALA A 1 443 ? -14.652 -31.238 0.960 1.00 91.62 443 ALA A CA 1
ATOM 3510 C C . ALA A 1 443 ? -14.946 -30.998 -0.530 1.00 91.62 443 ALA A C 1
ATOM 3512 O O . ALA A 1 443 ? -16.090 -30.716 -0.873 1.00 91.62 443 ALA A O 1
ATOM 3513 N N . CYS A 1 444 ? -13.948 -31.105 -1.416 1.00 92.88 444 CYS A N 1
ATOM 3514 C CA . CYS A 1 444 ? -14.039 -30.689 -2.824 1.00 92.88 444 CYS A CA 1
ATOM 3515 C C . CYS A 1 444 ? -13.762 -31.856 -3.804 1.00 92.88 444 CYS A C 1
ATOM 3517 O O . CYS A 1 444 ? -12.701 -31.896 -4.436 1.00 92.88 444 CYS A O 1
ATOM 3519 N N . PRO A 1 445 ? -14.685 -32.820 -3.982 1.00 90.50 445 PRO A N 1
ATOM 3520 C CA . PRO A 1 445 ? -14.444 -34.014 -4.805 1.00 90.50 445 PRO A CA 1
ATOM 3521 C C . PRO A 1 445 ? -14.336 -33.734 -6.319 1.00 90.50 445 PRO A C 1
ATOM 3523 O O . PRO A 1 445 ? -13.616 -34.438 -7.031 1.00 90.50 445 PRO A O 1
ATOM 3526 N N . SER A 1 446 ? -15.029 -32.709 -6.824 1.00 91.88 446 SER A N 1
ATOM 3527 C CA . SER A 1 446 ? -15.092 -32.342 -8.251 1.00 91.88 446 SER A CA 1
ATOM 3528 C C . SER A 1 446 ? -13.960 -31.427 -8.728 1.00 91.88 446 SER A C 1
ATOM 3530 O O . SER A 1 446 ? -13.977 -30.991 -9.877 1.00 91.88 446 SER A O 1
ATOM 3532 N N . LEU A 1 447 ? -12.999 -31.101 -7.862 1.00 94.38 447 LEU A N 1
ATOM 3533 C CA . LEU A 1 447 ? -12.023 -30.042 -8.103 1.00 94.38 447 LEU A CA 1
ATOM 3534 C C . LEU A 1 447 ? -11.120 -30.338 -9.314 1.00 94.38 447 LEU A C 1
ATOM 3536 O O . LEU A 1 447 ? -10.454 -31.370 -9.358 1.00 94.38 447 LEU A O 1
ATOM 3540 N N . GLU A 1 448 ? -11.053 -29.404 -10.267 1.00 94.75 448 GLU A N 1
ATOM 3541 C CA . GLU A 1 448 ? -10.209 -29.469 -11.470 1.00 94.75 448 GLU A CA 1
ATOM 3542 C C . GLU A 1 448 ? -8.950 -28.597 -11.358 1.00 94.75 448 GLU A C 1
ATOM 3544 O O . GLU A 1 448 ? -7.886 -28.940 -11.890 1.00 94.75 448 GLU A O 1
ATOM 3549 N N . VAL A 1 449 ? -9.059 -27.451 -10.680 1.00 95.06 449 VAL A N 1
ATOM 3550 C CA . VAL A 1 449 ? -7.977 -26.471 -10.532 1.00 95.06 449 VAL A CA 1
ATOM 3551 C C . VAL A 1 449 ? -7.830 -26.071 -9.071 1.00 95.06 449 VAL A C 1
ATOM 3553 O O . VAL A 1 449 ? -8.730 -25.451 -8.508 1.00 95.06 449 VAL A O 1
ATOM 3556 N N . LEU A 1 450 ? -6.662 -26.349 -8.496 1.00 95.25 450 LEU A N 1
ATOM 3557 C CA . LEU A 1 450 ? -6.281 -25.898 -7.161 1.00 95.25 450 LEU A CA 1
ATOM 3558 C C . LEU A 1 450 ? -5.043 -25.010 -7.243 1.00 95.25 450 LEU A C 1
ATOM 3560 O O . LEU A 1 450 ? -4.017 -25.410 -7.802 1.00 95.25 450 LEU A O 1
ATOM 3564 N N . ARG A 1 451 ? -5.123 -23.812 -6.667 1.00 93.69 451 ARG A N 1
ATOM 3565 C CA . ARG A 1 451 ? -3.978 -22.914 -6.515 1.00 93.69 451 ARG A CA 1
ATOM 3566 C C . ARG A 1 451 ? -3.890 -22.409 -5.086 1.00 93.69 451 ARG A C 1
ATOM 3568 O O . ARG A 1 451 ? -4.815 -21.763 -4.610 1.00 93.69 451 ARG A O 1
ATOM 3575 N N . LEU A 1 452 ? -2.770 -22.711 -4.437 1.00 92.50 452 LEU A N 1
ATOM 3576 C CA . LEU A 1 452 ? -2.461 -22.301 -3.072 1.00 92.50 452 LEU A CA 1
ATOM 3577 C C . LEU A 1 452 ? -1.213 -21.415 -3.088 1.00 92.50 452 LEU A C 1
ATOM 3579 O O . LEU A 1 452 ? -0.106 -21.891 -3.339 1.00 92.50 452 LEU A O 1
ATOM 3583 N N . CYS A 1 453 ? -1.434 -20.120 -2.882 1.00 87.31 453 CYS A N 1
ATOM 3584 C CA . CYS A 1 453 ? -0.476 -19.021 -2.780 1.00 87.31 453 CYS A CA 1
ATOM 3585 C C . CYS A 1 453 ? 0.722 -19.140 -3.736 1.00 87.31 453 CYS A C 1
ATOM 3587 O O . CYS A 1 453 ? 1.870 -19.224 -3.288 1.00 87.31 453 CYS A O 1
ATOM 3589 N N . PRO A 1 454 ? 0.499 -19.116 -5.067 1.00 81.19 454 PRO A N 1
ATOM 3590 C CA . PRO A 1 454 ? 1.575 -19.279 -6.037 1.00 81.19 454 PRO A CA 1
ATOM 3591 C C . PRO A 1 454 ? 2.686 -18.236 -5.861 1.00 81.19 454 PRO A C 1
ATOM 3593 O O . PRO A 1 454 ? 3.844 -18.541 -6.121 1.00 81.19 454 PRO A O 1
ATOM 3596 N N . LEU A 1 455 ? 2.382 -17.019 -5.403 1.00 77.25 455 LEU A N 1
ATOM 3597 C CA . LEU A 1 455 ? 3.373 -15.948 -5.262 1.00 77.25 455 LEU A CA 1
ATOM 3598 C C . LEU A 1 455 ? 4.117 -15.933 -3.911 1.00 77.25 455 LEU A C 1
ATOM 3600 O O . LEU A 1 455 ? 5.040 -15.115 -3.757 1.00 77.25 455 LEU A O 1
ATOM 3604 N N . ALA A 1 456 ? 3.759 -16.827 -2.980 1.00 77.62 456 ALA A N 1
ATOM 3605 C CA . ALA A 1 456 ? 4.305 -16.896 -1.623 1.00 77.62 456 ALA A CA 1
ATOM 3606 C C . ALA A 1 456 ? 5.830 -17.068 -1.588 1.00 77.62 456 ALA A C 1
ATOM 3608 O O . ALA A 1 456 ? 6.435 -17.709 -2.458 1.00 77.62 456 ALA A O 1
ATOM 3609 N N . ARG A 1 457 ? 6.462 -16.496 -0.555 1.00 76.94 457 ARG A N 1
ATOM 3610 C CA . ARG A 1 457 ? 7.919 -16.523 -0.357 1.00 76.94 457 ARG A CA 1
ATOM 3611 C C . ARG A 1 457 ? 8.250 -17.237 0.950 1.00 76.94 457 ARG A C 1
ATOM 3613 O O . ARG A 1 457 ? 7.715 -16.921 2.004 1.00 76.94 457 ARG A O 1
ATOM 3620 N N . PHE A 1 458 ? 9.192 -18.170 0.878 1.00 73.75 458 PHE A N 1
ATOM 3621 C CA . PHE A 1 458 ? 9.684 -18.923 2.031 1.00 73.75 458 PHE A CA 1
ATOM 3622 C C . PHE A 1 458 ? 11.165 -18.574 2.212 1.00 73.75 458 PHE A C 1
ATOM 3624 O O . PHE A 1 458 ? 11.985 -18.954 1.378 1.00 73.75 458 PHE A O 1
ATOM 3631 N N . GLN A 1 459 ? 11.479 -17.750 3.224 1.00 65.81 459 GLN A N 1
ATOM 3632 C CA . GLN A 1 459 ? 12.829 -17.198 3.452 1.00 65.81 459 GLN A CA 1
ATOM 3633 C C . GLN A 1 459 ? 13.615 -17.939 4.542 1.00 65.81 459 GLN A C 1
ATOM 3635 O O . GLN A 1 459 ? 14.780 -18.264 4.333 1.00 65.81 459 GLN A O 1
ATOM 3640 N N . ARG A 1 460 ? 13.002 -18.171 5.713 1.00 66.06 460 ARG A N 1
ATOM 3641 C CA . ARG A 1 460 ? 13.645 -18.820 6.877 1.00 66.06 460 ARG A CA 1
ATOM 3642 C C . ARG A 1 460 ? 13.044 -20.180 7.226 1.00 66.06 460 ARG A C 1
ATOM 3644 O O . ARG A 1 460 ? 13.732 -21.011 7.804 1.00 66.06 460 ARG A O 1
ATOM 3651 N N . THR A 1 461 ? 11.775 -20.396 6.896 1.00 73.94 461 THR A N 1
ATOM 3652 C CA . THR A 1 461 ? 11.023 -21.612 7.211 1.00 73.94 461 THR A CA 1
ATOM 3653 C C . THR A 1 461 ? 10.673 -22.355 5.929 1.00 73.94 461 THR A C 1
ATOM 3655 O O . THR A 1 461 ? 10.235 -21.738 4.957 1.00 73.94 461 THR A O 1
ATOM 3658 N N . ALA A 1 462 ? 10.878 -23.672 5.924 1.00 79.81 462 ALA A N 1
ATOM 3659 C CA . ALA A 1 462 ? 10.427 -24.531 4.837 1.00 79.81 462 ALA A CA 1
ATOM 3660 C C . ALA A 1 462 ? 8.884 -24.552 4.777 1.00 79.81 462 ALA A C 1
ATOM 3662 O O . ALA A 1 462 ? 8.227 -24.357 5.809 1.00 79.81 462 ALA A O 1
ATOM 3663 N N . PRO A 1 463 ? 8.283 -24.787 3.597 1.00 83.75 463 PRO A N 1
ATOM 3664 C CA . PRO A 1 463 ? 6.859 -25.091 3.502 1.00 83.75 463 PRO A CA 1
ATOM 3665 C C . PRO A 1 463 ? 6.505 -26.303 4.380 1.00 83.75 463 PRO A C 1
ATOM 3667 O O . PRO A 1 463 ? 7.248 -27.276 4.415 1.00 83.75 463 PRO A O 1
ATOM 3670 N N . GLN A 1 464 ? 5.369 -26.271 5.082 1.00 86.38 464 GLN A N 1
ATOM 3671 C CA . GLN A 1 464 ? 4.956 -27.380 5.963 1.00 86.38 464 GLN A CA 1
ATOM 3672 C C . GLN A 1 464 ? 4.286 -28.543 5.213 1.00 86.38 464 GLN A C 1
ATOM 3674 O O . GLN A 1 464 ? 4.120 -29.630 5.768 1.00 86.38 464 GLN A O 1
ATOM 3679 N N . ILE A 1 465 ? 3.882 -28.327 3.959 1.00 88.94 465 ILE A N 1
ATOM 3680 C CA . ILE A 1 465 ? 3.318 -29.374 3.111 1.00 88.94 465 ILE A CA 1
ATOM 3681 C C . ILE A 1 465 ? 4.453 -30.265 2.610 1.00 88.94 465 ILE A C 1
ATOM 3683 O O . ILE A 1 465 ? 5.316 -29.806 1.863 1.00 88.94 465 ILE A O 1
ATOM 3687 N N . SER A 1 466 ? 4.405 -31.553 2.946 1.00 89.25 466 SER A N 1
ATOM 3688 C CA . SER A 1 466 ? 5.263 -32.559 2.322 1.00 89.25 466 SER A CA 1
ATOM 3689 C C . SER A 1 466 ? 4.733 -32.958 0.942 1.00 89.25 466 SER A C 1
ATOM 3691 O O . SER A 1 466 ? 3.529 -32.924 0.677 1.00 89.25 466 SER A O 1
ATOM 3693 N N . LEU A 1 467 ? 5.622 -33.406 0.053 1.00 88.94 467 LEU A N 1
ATOM 3694 C CA . LEU A 1 467 ? 5.225 -33.925 -1.263 1.00 88.94 467 LEU A CA 1
ATOM 3695 C C . LEU A 1 467 ? 4.274 -35.137 -1.166 1.00 88.94 467 LEU A C 1
ATOM 3697 O O . LEU A 1 467 ? 3.408 -35.329 -2.018 1.00 88.94 467 LEU A O 1
ATOM 3701 N N . GLU A 1 468 ? 4.397 -35.927 -0.101 1.00 88.00 468 GLU A N 1
ATOM 3702 C CA . GLU A 1 468 ? 3.513 -37.055 0.201 1.00 88.00 468 GLU A CA 1
ATOM 3703 C C . GLU A 1 468 ? 2.069 -36.637 0.481 1.00 88.00 468 GLU A C 1
ATOM 3705 O O . GLU A 1 468 ? 1.136 -37.355 0.113 1.00 88.00 468 GLU A O 1
ATOM 3710 N N . ALA A 1 469 ? 1.870 -35.459 1.081 1.00 88.19 469 ALA A N 1
ATOM 3711 C CA . ALA A 1 469 ? 0.543 -34.947 1.403 1.00 88.19 469 ALA A CA 1
ATOM 3712 C C . ALA A 1 469 ? -0.310 -34.691 0.146 1.00 88.19 469 ALA A C 1
ATOM 3714 O O . ALA A 1 469 ? -1.537 -34.657 0.228 1.00 88.19 469 ALA A O 1
ATOM 3715 N N . LEU A 1 470 ? 0.305 -34.601 -1.042 1.00 89.88 470 LEU A N 1
ATOM 3716 C CA . LEU A 1 470 ? -0.430 -34.559 -2.311 1.00 89.88 470 LEU A CA 1
ATOM 3717 C C . LEU A 1 470 ? -1.242 -35.838 -2.567 1.00 89.88 470 LEU A C 1
ATOM 3719 O O . LEU A 1 470 ? -2.241 -35.782 -3.283 1.00 89.88 470 LEU A O 1
ATOM 3723 N N . GLY A 1 471 ? -0.861 -36.962 -1.948 1.00 86.75 471 GLY A N 1
ATOM 3724 C CA . GLY A 1 471 ? -1.609 -38.218 -1.985 1.00 86.75 471 GLY A CA 1
ATOM 3725 C C . GLY A 1 471 ? -3.055 -38.082 -1.493 1.00 86.75 471 GLY A C 1
ATOM 3726 O O . GLY A 1 471 ? -3.947 -38.772 -1.991 1.00 86.75 471 GLY A O 1
ATOM 3727 N N . TRP A 1 472 ? -3.314 -37.166 -0.554 1.00 89.12 472 TRP A N 1
ATOM 3728 C CA . TRP A 1 472 ? -4.666 -36.883 -0.067 1.00 89.12 472 TRP A CA 1
ATOM 3729 C C . TRP A 1 472 ? -5.534 -36.238 -1.152 1.00 89.12 472 TRP A C 1
ATOM 3731 O O . TRP A 1 472 ? -6.670 -36.665 -1.371 1.00 89.12 472 TRP A O 1
ATOM 3741 N N . LEU A 1 473 ? -4.971 -35.283 -1.899 1.00 90.19 473 LEU A N 1
ATOM 3742 C CA . LEU A 1 473 ? -5.655 -34.631 -3.017 1.00 90.19 473 LEU A CA 1
ATOM 3743 C C . LEU A 1 473 ? -5.878 -35.584 -4.189 1.00 90.19 473 LEU A C 1
ATOM 3745 O O . LEU A 1 473 ? -6.967 -35.615 -4.749 1.00 90.19 473 LEU A O 1
ATOM 3749 N N . THR A 1 474 ? -4.881 -36.382 -4.570 1.00 88.12 474 THR A N 1
ATOM 3750 C CA . THR A 1 474 ? -5.019 -37.323 -5.696 1.00 88.12 474 THR A CA 1
ATOM 3751 C C . THR A 1 474 ? -6.008 -38.452 -5.398 1.00 88.12 474 THR A C 1
ATOM 3753 O O . THR A 1 474 ? -6.626 -38.990 -6.321 1.00 88.12 474 THR A O 1
ATOM 3756 N N . ARG A 1 475 ? -6.192 -38.806 -4.119 1.00 89.50 475 ARG A N 1
ATOM 3757 C CA . ARG A 1 475 ? -7.212 -39.765 -3.680 1.00 89.50 475 ARG A CA 1
ATOM 3758 C C . ARG A 1 475 ? -8.621 -39.165 -3.689 1.00 89.50 475 ARG A C 1
ATOM 3760 O O . ARG A 1 475 ? -9.537 -39.852 -4.144 1.00 89.50 475 ARG A O 1
ATOM 3767 N N . GLY A 1 476 ? -8.779 -37.945 -3.166 1.00 86.44 476 GLY A N 1
ATOM 3768 C CA . GLY A 1 476 ? -10.073 -37.269 -2.992 1.00 86.44 476 GLY A CA 1
ATOM 3769 C C . GLY A 1 476 ? -10.591 -36.547 -4.242 1.00 86.44 476 GLY A C 1
ATOM 3770 O O . GLY A 1 476 ? -11.747 -36.720 -4.620 1.00 86.44 476 GLY A O 1
ATOM 3771 N N . CYS A 1 477 ? -9.728 -35.809 -4.943 1.00 90.38 477 CYS A N 1
ATOM 3772 C CA . CYS A 1 477 ? -10.063 -34.986 -6.109 1.00 90.38 477 CYS A CA 1
ATOM 3773 C C . CYS A 1 477 ? -9.679 -35.702 -7.416 1.00 90.38 477 CYS A C 1
ATOM 3775 O O . CYS A 1 477 ? -8.619 -35.464 -8.003 1.00 90.38 477 CYS A O 1
ATOM 3777 N N . ARG A 1 478 ? -10.548 -36.595 -7.905 1.00 87.94 478 ARG A N 1
ATOM 3778 C CA . ARG A 1 478 ? -10.268 -37.436 -9.091 1.00 87.94 478 ARG A CA 1
ATOM 3779 C C . ARG A 1 478 ? -10.214 -36.676 -10.419 1.00 87.94 478 ARG A C 1
ATOM 3781 O O . ARG A 1 478 ? -9.657 -37.204 -11.376 1.00 87.94 478 ARG A O 1
ATOM 3788 N N . ASN A 1 479 ? -10.755 -35.460 -10.466 1.00 90.12 479 ASN A N 1
ATOM 3789 C CA . ASN A 1 479 ? -10.771 -34.616 -11.663 1.00 90.12 479 ASN A CA 1
ATOM 3790 C C . ASN A 1 479 ? -9.669 -33.546 -11.662 1.00 90.12 479 ASN A C 1
ATOM 3792 O O . ASN A 1 479 ? -9.628 -32.721 -12.572 1.00 90.12 479 ASN A O 1
ATOM 3796 N N . LEU A 1 480 ? -8.757 -33.553 -10.682 1.00 92.88 480 LEU A N 1
ATOM 3797 C CA . LEU A 1 480 ? -7.749 -32.505 -10.530 1.00 92.88 480 LEU A CA 1
ATOM 3798 C C . LEU A 1 480 ? -6.767 -32.520 -11.707 1.00 92.88 480 LEU A C 1
ATOM 3800 O O . LEU A 1 480 ? -6.037 -33.493 -11.888 1.00 92.88 480 LEU A O 1
ATOM 3804 N N . GLN A 1 481 ? -6.741 -31.440 -12.492 1.00 93.25 481 GLN A N 1
ATOM 3805 C CA . GLN A 1 481 ? -5.902 -31.287 -13.687 1.00 93.25 481 GLN A CA 1
ATOM 3806 C C . GLN A 1 481 ? -4.721 -30.345 -13.460 1.00 93.25 481 GLN A C 1
ATOM 3808 O O . GLN A 1 481 ? -3.621 -30.609 -13.954 1.00 93.25 481 GLN A O 1
ATOM 3813 N N . ASN A 1 482 ? -4.950 -29.237 -12.748 1.00 93.06 482 ASN A N 1
ATOM 3814 C CA . ASN A 1 482 ? -3.954 -28.191 -12.527 1.00 93.06 482 ASN A CA 1
ATOM 3815 C C . ASN A 1 482 ? -3.771 -27.950 -11.027 1.00 93.06 482 ASN A C 1
ATOM 3817 O O . ASN A 1 482 ? -4.709 -27.525 -10.354 1.00 93.06 482 ASN A O 1
ATOM 3821 N N . LEU A 1 483 ? -2.554 -28.165 -10.531 1.00 93.94 483 LEU A N 1
ATOM 3822 C CA . LEU A 1 483 ? -2.206 -27.978 -9.125 1.00 93.94 483 LEU A CA 1
ATOM 3823 C C . LEU A 1 483 ? -1.050 -26.985 -8.987 1.00 93.94 483 LEU A C 1
ATOM 3825 O O . LEU A 1 483 ? 0.010 -27.175 -9.581 1.00 93.94 483 LEU A O 1
ATOM 3829 N N . HIS A 1 484 ? -1.246 -25.928 -8.204 1.00 93.00 484 HIS A N 1
ATOM 3830 C CA . HIS A 1 484 ? -0.184 -25.015 -7.782 1.00 93.00 484 HIS A CA 1
ATOM 3831 C C . HIS A 1 484 ? -0.078 -25.065 -6.261 1.00 93.00 484 HIS A C 1
ATOM 3833 O O . HIS A 1 484 ? -1.054 -24.763 -5.574 1.00 93.00 484 HIS A O 1
ATOM 3839 N N . VAL A 1 485 ? 1.087 -25.451 -5.749 1.00 92.00 485 VAL A N 1
ATOM 3840 C CA . VAL A 1 485 ? 1.314 -25.654 -4.315 1.00 92.00 485 VAL A CA 1
ATOM 3841 C C . VAL A 1 485 ? 2.797 -25.492 -3.990 1.00 92.00 485 VAL A C 1
ATOM 3843 O O . VAL A 1 485 ? 3.658 -25.836 -4.801 1.00 92.00 485 VAL A O 1
ATOM 3846 N N . ASN A 1 486 ? 3.097 -24.975 -2.802 1.00 89.94 486 ASN A N 1
ATOM 3847 C CA . ASN A 1 486 ? 4.455 -24.865 -2.284 1.00 89.94 486 ASN A CA 1
ATOM 3848 C C . ASN A 1 486 ? 4.700 -26.018 -1.303 1.00 89.94 486 ASN A C 1
ATOM 3850 O O . ASN A 1 486 ? 3.951 -26.166 -0.339 1.00 89.94 486 ASN A O 1
ATOM 3854 N N . VAL A 1 487 ? 5.732 -26.824 -1.548 1.00 90.69 487 VAL A N 1
ATOM 3855 C CA . VAL A 1 487 ? 6.037 -28.033 -0.772 1.00 90.69 487 VAL A CA 1
ATOM 3856 C C . VAL A 1 487 ? 7.491 -28.064 -0.316 1.00 90.69 487 VAL A C 1
ATOM 3858 O O . VAL A 1 487 ? 8.374 -27.470 -0.941 1.00 90.69 487 VAL A O 1
ATOM 3861 N N . ASP A 1 488 ? 7.734 -28.797 0.760 1.00 90.12 488 ASP A N 1
ATOM 3862 C CA . ASP A 1 488 ? 9.042 -29.345 1.087 1.00 90.12 488 ASP A CA 1
ATOM 3863 C C . ASP A 1 488 ? 9.135 -30.758 0.482 1.00 90.12 488 ASP A C 1
ATOM 3865 O O . ASP A 1 488 ? 8.459 -31.704 0.910 1.00 90.12 488 ASP A O 1
ATOM 3869 N N . ALA A 1 489 ? 9.888 -30.878 -0.613 1.00 87.81 489 ALA A N 1
ATOM 3870 C CA . ALA A 1 489 ? 9.982 -32.098 -1.403 1.00 87.81 489 ALA A CA 1
ATOM 3871 C C . ALA A 1 489 ? 10.992 -33.073 -0.785 1.00 87.81 489 ALA A C 1
ATOM 3873 O O . ALA A 1 489 ? 12.138 -33.184 -1.225 1.00 87.81 489 ALA A O 1
ATOM 3874 N N . GLN A 1 490 ? 10.520 -33.787 0.234 1.00 85.44 490 GLN A N 1
ATOM 3875 C CA . GLN A 1 490 ? 11.230 -34.883 0.886 1.00 85.44 490 GLN A CA 1
ATOM 3876 C C . GLN A 1 490 ? 11.032 -36.221 0.136 1.00 85.44 490 GLN A C 1
ATOM 3878 O O . GLN A 1 490 ? 10.048 -36.375 -0.600 1.00 85.44 490 GLN A O 1
ATOM 3883 N N . PRO A 1 491 ? 11.948 -37.200 0.295 1.00 80.31 491 PRO A N 1
ATOM 3884 C CA . PRO A 1 491 ? 11.824 -38.526 -0.311 1.00 80.31 491 PRO A CA 1
ATOM 3885 C C . PRO A 1 491 ? 10.543 -39.251 0.119 1.00 80.31 491 PRO A C 1
ATOM 3887 O O . PRO A 1 491 ? 10.151 -39.194 1.281 1.00 80.31 491 PRO A O 1
ATOM 3890 N N . GLY A 1 492 ? 9.913 -39.969 -0.815 1.00 75.81 492 GLY A N 1
ATOM 3891 C CA . GLY A 1 492 ? 8.700 -40.736 -0.534 1.00 75.81 492 GLY A CA 1
ATOM 3892 C C . GLY A 1 492 ? 8.962 -42.009 0.272 1.00 75.81 492 GLY A C 1
ATOM 3893 O O . GLY A 1 492 ? 9.884 -42.773 -0.013 1.00 75.81 492 GLY A O 1
ATOM 3894 N N . THR A 1 493 ? 8.092 -42.281 1.234 1.00 83.06 493 THR A N 1
ATOM 3895 C CA . THR A 1 493 ? 8.110 -43.469 2.081 1.00 83.06 493 THR A CA 1
ATOM 3896 C C . THR A 1 493 ? 7.545 -44.669 1.313 1.00 83.06 493 THR A C 1
ATOM 3898 O O . THR A 1 493 ? 6.576 -44.567 0.553 1.00 83.06 493 THR A O 1
ATOM 3901 N N . ILE A 1 494 ? 8.118 -45.852 1.547 1.00 80.12 494 ILE A N 1
ATOM 3902 C CA . ILE A 1 494 ? 7.744 -47.117 0.885 1.00 80.12 494 ILE A CA 1
ATOM 3903 C C . ILE A 1 494 ? 6.222 -47.414 0.914 1.00 80.12 494 ILE A C 1
ATOM 3905 O O . ILE A 1 494 ? 5.694 -47.818 -0.126 1.00 80.12 494 ILE A O 1
ATOM 3909 N N . PRO A 1 495 ? 5.473 -47.179 2.015 1.00 81.50 495 PRO A N 1
ATOM 3910 C CA . PRO A 1 495 ? 4.032 -47.455 2.070 1.00 81.50 495 PRO A CA 1
ATOM 3911 C C . PRO A 1 495 ? 3.198 -46.683 1.037 1.00 81.50 495 PRO A C 1
ATOM 3913 O O . PRO A 1 495 ? 2.199 -47.197 0.533 1.00 81.50 495 PRO A O 1
ATOM 3916 N N . ILE A 1 496 ? 3.609 -45.464 0.675 1.00 81.75 496 ILE A N 1
ATOM 3917 C CA . ILE A 1 496 ? 2.897 -44.640 -0.314 1.00 81.75 496 ILE A CA 1
ATOM 3918 C C . ILE A 1 496 ? 3.109 -45.191 -1.722 1.00 81.75 496 ILE A C 1
ATOM 3920 O O . ILE A 1 496 ? 2.160 -45.285 -2.502 1.00 81.75 496 ILE A O 1
ATOM 3924 N N . LEU A 1 497 ? 4.336 -45.617 -2.029 1.00 80.94 497 LEU A N 1
ATOM 3925 C CA . LEU A 1 497 ? 4.688 -46.212 -3.320 1.00 80.94 497 LEU A CA 1
ATOM 3926 C C . LEU A 1 497 ? 3.991 -47.563 -3.555 1.00 80.94 497 LEU A C 1
ATOM 3928 O O . LEU A 1 497 ? 3.736 -47.928 -4.701 1.00 80.94 497 LEU A O 1
ATOM 3932 N N . GLN A 1 498 ? 3.622 -48.280 -2.490 1.00 83.00 498 GLN A N 1
ATOM 3933 C CA . GLN A 1 498 ? 2.846 -49.523 -2.578 1.00 83.00 498 GLN A CA 1
ATOM 3934 C C . GLN A 1 498 ? 1.338 -49.286 -2.769 1.00 83.00 498 GLN A C 1
ATOM 3936 O O . GLN A 1 498 ? 0.628 -50.158 -3.272 1.00 83.00 498 GLN A O 1
ATOM 3941 N N . ASN A 1 499 ? 0.824 -48.105 -2.414 1.00 82.88 499 ASN A N 1
ATOM 3942 C CA . ASN A 1 499 ? -0.606 -47.829 -2.447 1.00 82.88 499 ASN A CA 1
ATOM 3943 C C . ASN A 1 499 ? -1.048 -47.210 -3.787 1.00 82.88 499 ASN A C 1
ATOM 3945 O O . ASN A 1 499 ? -0.838 -46.025 -4.055 1.00 82.88 499 ASN A O 1
ATOM 3949 N N . ARG A 1 500 ? -1.725 -48.002 -4.633 1.00 80.19 500 ARG A N 1
ATOM 3950 C CA . ARG A 1 500 ? -2.247 -47.550 -5.941 1.00 80.19 500 ARG A CA 1
ATOM 3951 C C . ARG A 1 500 ? -3.381 -46.526 -5.822 1.00 80.19 500 ARG A C 1
ATOM 3953 O O . ARG A 1 500 ? -3.573 -45.732 -6.739 1.00 80.19 500 ARG A O 1
ATOM 3960 N N . SER A 1 501 ? -4.127 -46.520 -4.714 1.00 80.19 501 SER A N 1
ATOM 3961 C CA . SER A 1 501 ? -5.300 -45.644 -4.553 1.00 80.19 501 SER A CA 1
ATOM 3962 C C . SER A 1 501 ? -4.956 -44.148 -4.524 1.00 80.19 501 SER A C 1
ATOM 3964 O O . SER A 1 501 ? -5.817 -43.332 -4.862 1.00 80.19 501 SER A O 1
ATOM 3966 N N . LEU A 1 502 ? -3.700 -43.824 -4.185 1.00 82.06 502 LEU A N 1
ATOM 3967 C CA . LEU A 1 502 ? -3.117 -42.478 -4.128 1.00 82.06 502 LEU A CA 1
ATOM 3968 C C . LEU A 1 502 ? -2.627 -41.969 -5.499 1.00 82.06 502 LEU A C 1
ATOM 3970 O O . LEU A 1 502 ? -2.172 -40.835 -5.607 1.00 82.06 502 LEU A O 1
ATOM 3974 N N . SER A 1 503 ? -2.689 -42.784 -6.555 1.00 84.69 503 SER A N 1
ATOM 3975 C CA . SER A 1 503 ? -2.320 -42.365 -7.912 1.00 84.69 503 SER A CA 1
ATOM 3976 C C . SER A 1 503 ? -3.529 -41.755 -8.629 1.00 84.69 503 SER A C 1
ATOM 3978 O O . SER A 1 503 ? -4.605 -42.366 -8.648 1.00 84.69 503 SER A O 1
ATOM 3980 N N . SER A 1 504 ? -3.359 -40.578 -9.242 1.00 83.44 504 SER A N 1
ATOM 3981 C CA . SER A 1 504 ? -4.377 -39.952 -10.095 1.00 83.44 504 SER A CA 1
ATOM 3982 C C . SER A 1 504 ? -3.856 -39.691 -11.515 1.00 83.44 504 SER A C 1
ATOM 3984 O O . SER A 1 504 ? -2.890 -38.944 -11.685 1.00 83.44 504 SER A O 1
ATOM 3986 N N . PRO A 1 505 ? -4.496 -40.246 -12.562 1.00 83.50 505 PRO A N 1
ATOM 3987 C CA . PRO A 1 505 ? -4.118 -39.997 -13.952 1.00 83.50 505 PRO A CA 1
ATOM 3988 C C . PRO A 1 505 ? -4.618 -38.647 -14.492 1.00 83.50 505 PRO A C 1
ATOM 3990 O O . PRO A 1 505 ? -4.251 -38.283 -15.609 1.00 83.50 505 PRO A O 1
ATOM 3993 N N . SER A 1 506 ? -5.459 -37.922 -13.746 1.00 88.25 506 SER A N 1
ATOM 3994 C CA . SER A 1 506 ? -6.057 -36.655 -14.187 1.00 88.25 506 SER A CA 1
ATOM 3995 C C . SER A 1 506 ? -5.084 -35.476 -14.138 1.00 88.25 506 SER A C 1
ATOM 3997 O O . SER A 1 506 ? -5.272 -34.505 -14.868 1.00 88.25 506 SER A O 1
ATOM 3999 N N . LEU A 1 507 ? -4.055 -35.545 -13.284 1.00 90.44 507 LEU A N 1
ATOM 4000 C CA . LEU A 1 507 ? -3.166 -34.419 -13.014 1.00 90.44 507 LEU A CA 1
ATOM 4001 C C . LEU A 1 507 ? -2.187 -34.203 -14.174 1.00 90.44 507 LEU A C 1
ATOM 4003 O O . LEU A 1 507 ? -1.268 -34.993 -14.382 1.00 90.44 507 LEU A O 1
ATOM 4007 N N . GLN A 1 508 ? -2.380 -33.108 -14.915 1.00 90.06 508 GLN A N 1
ATOM 4008 C CA . GLN A 1 508 ? -1.623 -32.792 -16.132 1.00 90.06 508 GLN A CA 1
ATOM 4009 C C . GLN A 1 508 ? -0.569 -31.704 -15.922 1.00 90.06 508 GLN A C 1
ATOM 4011 O O . GLN A 1 508 ? 0.485 -31.742 -16.564 1.00 90.06 508 GLN A O 1
ATOM 4016 N N . ARG A 1 509 ? -0.842 -30.718 -15.057 1.00 91.00 509 ARG A N 1
ATOM 4017 C CA . ARG A 1 509 ? 0.052 -29.575 -14.819 1.00 91.00 509 ARG A CA 1
ATOM 4018 C C . ARG A 1 509 ? 0.273 -29.361 -13.330 1.00 91.00 509 ARG A C 1
ATOM 4020 O O . ARG A 1 509 ? -0.690 -29.216 -12.577 1.00 91.00 509 ARG A O 1
ATOM 4027 N N . LEU A 1 510 ? 1.537 -29.280 -12.931 1.00 91.94 510 LEU A N 1
ATOM 4028 C CA . LEU A 1 510 ? 1.932 -29.065 -11.544 1.00 91.94 510 LEU A CA 1
ATOM 4029 C C . LEU A 1 510 ? 2.940 -27.912 -11.468 1.00 91.94 510 LEU A C 1
ATOM 4031 O O . LEU A 1 510 ? 3.946 -27.900 -12.180 1.00 91.94 510 LEU A O 1
ATOM 4035 N N . HIS A 1 511 ? 2.639 -26.919 -10.634 1.00 90.75 511 HIS A N 1
ATOM 4036 C CA . HIS A 1 511 ? 3.496 -25.768 -10.383 1.00 90.75 511 HIS A CA 1
ATOM 4037 C C . HIS A 1 511 ? 3.967 -25.740 -8.924 1.00 90.75 511 HIS A C 1
ATOM 4039 O O . HIS A 1 511 ? 3.153 -25.562 -8.020 1.00 90.75 511 HIS A O 1
ATOM 4045 N N . PHE A 1 512 ? 5.277 -25.855 -8.706 1.00 87.62 512 PHE A N 1
ATOM 4046 C CA . PHE A 1 512 ? 5.899 -25.909 -7.377 1.00 87.62 512 PHE A CA 1
ATOM 4047 C C . PHE A 1 512 ? 6.360 -24.550 -6.835 1.00 87.62 512 PHE A C 1
ATOM 4049 O O . PHE A 1 512 ? 6.842 -24.455 -5.711 1.00 87.62 512 PHE A O 1
ATOM 4056 N N . SER A 1 513 ? 6.227 -23.470 -7.602 1.00 81.44 513 SER A N 1
ATOM 4057 C CA . SER A 1 513 ? 6.518 -22.107 -7.138 1.00 81.44 513 SER A CA 1
ATOM 4058 C C . SER A 1 513 ? 7.909 -21.971 -6.472 1.00 81.44 513 SER A C 1
ATOM 4060 O O . SER A 1 513 ? 8.899 -22.079 -7.191 1.00 81.44 513 SER A O 1
ATOM 4062 N N . ASN A 1 514 ? 7.997 -21.718 -5.153 1.00 79.81 514 ASN A N 1
ATOM 4063 C CA . ASN A 1 514 ? 9.245 -21.605 -4.373 1.00 79.81 514 ASN A CA 1
ATOM 4064 C C . ASN A 1 514 ? 9.452 -22.817 -3.432 1.00 79.81 514 ASN A C 1
ATOM 4066 O O . ASN A 1 514 ? 9.732 -22.642 -2.246 1.00 79.81 514 ASN A O 1
ATOM 4070 N N . SER A 1 515 ? 9.227 -24.032 -3.941 1.00 87.38 515 SER A N 1
ATOM 4071 C CA . SER A 1 515 ? 9.364 -25.290 -3.185 1.00 87.38 515 SER A CA 1
ATOM 4072 C C . SER A 1 515 ? 10.818 -25.704 -2.982 1.00 87.38 515 SER A C 1
ATOM 4074 O O . SER A 1 515 ? 11.663 -25.498 -3.859 1.00 87.38 515 SER A O 1
ATOM 4076 N N . TRP A 1 516 ? 11.095 -26.336 -1.845 1.00 89.25 516 TRP A N 1
ATOM 4077 C CA . TRP A 1 516 ? 12.426 -26.828 -1.485 1.00 89.25 516 TRP A CA 1
ATOM 4078 C C . TRP A 1 516 ? 12.578 -28.284 -1.921 1.00 89.25 516 TRP A C 1
ATOM 4080 O O . TRP A 1 516 ? 11.600 -29.025 -1.950 1.00 89.25 516 TRP A O 1
ATOM 4090 N N . ILE A 1 517 ? 13.789 -28.673 -2.322 1.00 90.50 517 ILE A N 1
ATOM 4091 C CA . ILE A 1 517 ? 14.093 -30.028 -2.798 1.00 90.50 517 ILE A CA 1
ATOM 4092 C C . ILE A 1 517 ? 15.548 -30.402 -2.513 1.00 90.50 517 ILE A C 1
ATOM 4094 O O . ILE A 1 517 ? 16.471 -29.664 -2.880 1.00 90.50 517 ILE A O 1
ATOM 4098 N N . GLU A 1 518 ? 15.744 -31.568 -1.904 1.00 86.19 518 GLU A N 1
ATOM 4099 C CA . GLU A 1 518 ? 17.069 -32.121 -1.604 1.00 86.19 518 GLU A CA 1
ATOM 4100 C C . GLU A 1 518 ? 17.463 -33.225 -2.595 1.00 86.19 518 GLU A C 1
ATOM 4102 O O . GLU A 1 518 ? 18.487 -33.092 -3.265 1.00 86.19 518 GLU A O 1
ATOM 4107 N N . ASP A 1 519 ? 16.630 -34.264 -2.750 1.00 89.62 519 ASP A N 1
ATOM 4108 C CA . ASP A 1 519 ? 16.895 -35.412 -3.632 1.00 89.62 519 ASP A CA 1
ATOM 4109 C C . ASP A 1 519 ? 15.981 -35.417 -4.879 1.00 89.62 519 ASP A C 1
ATOM 4111 O O . ASP A 1 519 ? 14.806 -35.797 -4.795 1.00 89.62 519 ASP A O 1
ATOM 4115 N N . PRO A 1 520 ? 16.496 -35.042 -6.067 1.00 92.25 520 PRO A N 1
ATOM 4116 C CA . PRO A 1 520 ? 15.696 -34.980 -7.287 1.00 92.25 520 PRO A CA 1
ATOM 4117 C C . PRO A 1 520 ? 15.246 -36.356 -7.800 1.00 92.25 520 PRO A C 1
ATOM 4119 O O . PRO A 1 520 ? 14.189 -36.461 -8.429 1.00 92.25 520 PRO A O 1
ATOM 4122 N N . LEU A 1 521 ? 16.001 -37.429 -7.546 1.00 90.44 521 LEU A N 1
ATOM 4123 C CA . LEU A 1 521 ? 15.674 -38.748 -8.088 1.00 90.44 521 LEU A CA 1
ATOM 4124 C C . LEU A 1 521 ? 14.514 -39.381 -7.314 1.00 90.44 521 LEU A C 1
ATOM 4126 O O . LEU A 1 521 ? 13.537 -39.816 -7.928 1.00 90.44 521 LEU A O 1
ATOM 4130 N N . GLN A 1 522 ? 14.574 -39.368 -5.981 1.00 88.94 522 GLN A N 1
ATOM 4131 C CA . GLN A 1 522 ? 13.495 -39.894 -5.132 1.00 88.94 522 GLN A CA 1
ATOM 4132 C C . GLN A 1 522 ? 12.183 -39.124 -5.320 1.00 88.94 522 GLN A C 1
ATOM 4134 O O . GLN A 1 522 ? 11.109 -39.723 -5.412 1.00 88.94 522 GLN A O 1
ATOM 4139 N N . VAL A 1 523 ? 12.263 -37.799 -5.467 1.00 92.00 523 VAL A N 1
ATOM 4140 C CA . VAL A 1 523 ? 11.101 -36.955 -5.776 1.00 92.00 523 VAL A CA 1
ATOM 4141 C C . VAL A 1 523 ? 10.491 -37.320 -7.134 1.00 92.00 523 VAL A C 1
ATOM 4143 O O . VAL A 1 523 ? 9.269 -37.427 -7.251 1.00 92.00 523 VAL A O 1
ATOM 4146 N N . SER A 1 524 ? 11.313 -37.597 -8.150 1.00 91.88 524 SER A N 1
ATOM 4147 C CA . SER A 1 524 ? 10.836 -38.028 -9.475 1.00 91.88 524 SER A CA 1
ATOM 4148 C C . SER A 1 524 ? 10.179 -39.415 -9.442 1.00 91.88 524 SER A C 1
ATOM 4150 O O . SER A 1 524 ? 9.175 -39.658 -10.124 1.00 91.88 524 SER A O 1
ATOM 4152 N N . VAL A 1 525 ? 10.682 -40.326 -8.602 1.00 90.62 525 VAL A N 1
ATOM 4153 C CA . VAL A 1 525 ? 10.043 -41.624 -8.330 1.00 90.62 525 VAL A CA 1
ATOM 4154 C C . VAL A 1 525 ? 8.685 -41.422 -7.649 1.00 90.62 525 VAL A C 1
ATOM 4156 O O . VAL A 1 525 ? 7.698 -42.024 -8.071 1.00 90.62 525 VAL A O 1
ATOM 4159 N N . LEU A 1 526 ? 8.577 -40.548 -6.651 1.00 89.94 526 LEU A N 1
ATOM 4160 C CA . LEU A 1 526 ? 7.291 -40.284 -6.002 1.00 89.94 526 LEU A CA 1
ATOM 4161 C C . LEU A 1 526 ? 6.285 -39.624 -6.965 1.00 89.94 526 LEU A C 1
ATOM 4163 O O . LEU A 1 526 ? 5.137 -40.062 -7.057 1.00 89.94 526 LEU A O 1
ATOM 4167 N N . LEU A 1 527 ? 6.712 -38.634 -7.752 1.00 91.12 527 LEU A N 1
ATOM 4168 C CA . LEU A 1 527 ? 5.848 -37.945 -8.718 1.00 91.12 527 LEU A CA 1
ATOM 4169 C C . LEU A 1 527 ? 5.354 -38.852 -9.842 1.00 91.12 527 LEU A C 1
ATOM 4171 O O . LEU A 1 527 ? 4.174 -38.809 -10.188 1.00 91.12 527 LEU A O 1
ATOM 4175 N N . SER A 1 528 ? 6.216 -39.724 -10.366 1.00 90.31 528 SER A N 1
ATOM 4176 C CA . SER A 1 528 ? 5.808 -40.726 -11.357 1.00 90.31 528 SER A CA 1
ATOM 4177 C C . SER A 1 528 ? 4.799 -41.744 -10.796 1.00 90.31 528 SER A C 1
ATOM 4179 O O . SER A 1 528 ? 4.073 -42.379 -11.566 1.00 90.31 528 SER A O 1
ATOM 4181 N N . HIS A 1 529 ? 4.694 -41.881 -9.464 1.00 88.94 529 HIS A N 1
ATOM 4182 C CA . HIS A 1 529 ? 3.643 -42.661 -8.797 1.00 88.94 529 HIS A CA 1
ATOM 4183 C C . HIS A 1 529 ? 2.333 -41.906 -8.674 1.00 88.94 529 HIS A C 1
ATOM 4185 O O . HIS A 1 529 ? 1.298 -42.399 -9.129 1.00 88.94 529 HIS A O 1
ATOM 4191 N N . LEU A 1 530 ? 2.385 -40.723 -8.065 1.00 88.88 530 LEU A N 1
ATOM 4192 C CA . LEU A 1 530 ? 1.202 -39.930 -7.743 1.00 88.88 530 LEU A CA 1
ATOM 4193 C C . LEU A 1 530 ? 0.515 -39.392 -9.007 1.00 88.88 530 LEU A C 1
ATOM 4195 O O . LEU A 1 530 ? -0.711 -39.429 -9.087 1.00 88.88 530 LEU A O 1
ATOM 4199 N N . ALA A 1 531 ? 1.293 -38.959 -10.005 1.00 89.75 531 ALA A N 1
ATOM 4200 C CA . ALA A 1 531 ? 0.815 -38.308 -11.225 1.00 89.75 531 ALA A CA 1
ATOM 4201 C C . ALA A 1 531 ? 1.489 -38.900 -12.489 1.00 89.75 531 ALA A C 1
ATOM 4203 O O . ALA A 1 531 ? 2.435 -38.331 -13.044 1.00 89.75 531 ALA A O 1
ATOM 4204 N N . PRO A 1 532 ? 1.016 -40.060 -12.983 1.00 86.50 532 PRO A N 1
ATOM 4205 C CA . PRO A 1 532 ? 1.643 -40.765 -14.105 1.00 86.50 532 PRO A CA 1
ATOM 4206 C C . PRO A 1 532 ? 1.506 -40.062 -15.466 1.00 86.50 532 PRO A C 1
ATOM 4208 O O . PRO A 1 532 ? 2.309 -40.325 -16.357 1.00 86.50 532 PRO A O 1
ATOM 4211 N N . ASN A 1 533 ? 0.517 -39.177 -15.632 1.00 87.94 533 ASN A N 1
ATOM 4212 C CA . ASN A 1 533 ? 0.253 -38.435 -16.875 1.00 87.94 533 ASN A CA 1
ATOM 4213 C C . ASN A 1 533 ? 0.652 -36.953 -16.772 1.00 87.94 533 ASN A C 1
ATOM 4215 O O . ASN A 1 533 ? 0.109 -36.102 -17.480 1.00 87.94 533 ASN A O 1
ATOM 4219 N N . LEU A 1 534 ? 1.581 -36.627 -15.869 1.00 88.81 534 LEU A N 1
ATOM 4220 C CA . LEU A 1 534 ? 2.008 -35.252 -15.653 1.00 88.81 534 LEU A CA 1
ATOM 4221 C C . LEU A 1 534 ? 2.811 -34.753 -16.860 1.00 88.81 534 LEU A C 1
ATOM 4223 O O . LEU A 1 534 ? 3.930 -35.202 -17.082 1.00 88.81 534 LEU A O 1
ATOM 4227 N N . GLY A 1 535 ? 2.235 -33.830 -17.634 1.00 83.00 535 GLY A N 1
ATOM 4228 C CA . GLY A 1 535 ? 2.825 -33.318 -18.875 1.00 83.00 535 GLY A CA 1
ATOM 4229 C C . GLY A 1 535 ? 3.635 -32.031 -18.707 1.00 83.00 535 GLY A C 1
ATOM 4230 O O . GLY A 1 535 ? 4.441 -31.694 -19.571 1.00 83.00 535 GLY A O 1
ATOM 4231 N N . SER A 1 536 ? 3.431 -31.281 -17.619 1.00 85.94 536 SER A N 1
ATOM 4232 C CA . SER A 1 536 ? 4.181 -30.050 -17.354 1.00 85.94 536 SER A CA 1
ATOM 4233 C C . SER A 1 536 ? 4.455 -29.869 -15.865 1.00 85.94 536 SER A C 1
ATOM 4235 O O . SER A 1 536 ? 3.523 -29.757 -15.068 1.00 85.94 536 SER A O 1
ATOM 4237 N N . VAL A 1 537 ? 5.742 -29.782 -15.521 1.00 89.31 537 VAL A N 1
ATOM 4238 C CA . VAL A 1 537 ? 6.236 -29.354 -14.207 1.00 89.31 537 VAL A CA 1
ATOM 4239 C C . VAL A 1 537 ? 6.841 -27.964 -14.365 1.00 89.31 537 VAL A C 1
ATOM 4241 O O . VAL A 1 537 ? 7.703 -27.757 -15.218 1.00 89.31 537 VAL A O 1
ATOM 4244 N N . LYS A 1 538 ? 6.364 -26.999 -13.578 1.00 87.69 538 LYS A N 1
ATOM 4245 C CA . LYS A 1 538 ? 6.860 -25.616 -13.584 1.00 87.69 538 LYS A CA 1
ATOM 4246 C C . LYS A 1 538 ? 7.228 -25.166 -12.173 1.00 87.69 538 LYS A C 1
ATOM 4248 O O . LYS A 1 538 ? 6.634 -25.605 -11.194 1.00 87.69 538 LYS A O 1
ATOM 4253 N N . TRP A 1 539 ? 8.193 -24.268 -12.075 1.00 87.56 539 TRP A N 1
ATOM 4254 C CA . TRP A 1 539 ? 8.634 -23.633 -10.833 1.00 87.56 539 TRP A CA 1
ATOM 4255 C C . TRP A 1 539 ? 9.129 -22.214 -11.153 1.00 87.56 539 TRP A C 1
ATOM 4257 O O . TRP A 1 539 ? 9.247 -21.850 -12.328 1.00 87.56 539 TRP A O 1
ATOM 4267 N N . PHE A 1 540 ? 9.378 -21.379 -10.140 1.00 77.56 540 PHE A N 1
ATOM 4268 C CA . PHE A 1 540 ? 9.903 -20.031 -10.388 1.00 77.56 540 PHE A CA 1
ATOM 4269 C C . PHE A 1 540 ? 11.390 -20.067 -10.762 1.00 77.56 540 PHE A C 1
ATOM 4271 O O . PHE A 1 540 ? 12.211 -20.526 -9.979 1.00 77.56 540 PHE A O 1
ATOM 4278 N N . GLN A 1 541 ? 11.730 -19.504 -11.928 1.00 68.31 541 GLN A N 1
ATOM 4279 C CA . GLN A 1 541 ? 13.097 -19.448 -12.482 1.00 68.31 541 GLN A CA 1
ATOM 4280 C C . GLN A 1 541 ? 13.688 -18.019 -12.509 1.00 68.31 541 GLN A C 1
ATOM 4282 O O . GLN A 1 541 ? 14.701 -17.764 -13.163 1.00 68.31 541 GLN A O 1
ATOM 4287 N N . ASP A 1 542 ? 13.039 -17.045 -11.859 1.00 66.69 542 ASP A N 1
ATOM 4288 C CA . ASP A 1 542 ? 13.425 -15.633 -11.972 1.00 66.69 542 ASP A CA 1
ATOM 4289 C C . ASP A 1 542 ? 14.673 -15.300 -11.135 1.00 66.69 542 ASP A C 1
ATOM 4291 O O . ASP A 1 542 ? 14.601 -15.081 -9.923 1.00 66.69 542 ASP A O 1
ATOM 4295 N N . LYS A 1 543 ? 15.822 -15.225 -11.818 1.00 64.44 543 LYS A N 1
ATOM 4296 C CA . LYS A 1 543 ? 17.140 -14.906 -11.240 1.00 64.44 543 LYS A CA 1
ATOM 4297 C C . LYS A 1 543 ? 17.234 -13.493 -10.658 1.00 64.44 543 LYS A C 1
ATOM 4299 O O . LYS A 1 543 ? 18.135 -13.229 -9.867 1.00 64.44 543 LYS A O 1
ATOM 4304 N N . ASN A 1 544 ? 16.334 -12.585 -11.044 1.00 55.00 544 ASN A N 1
ATOM 4305 C CA . ASN A 1 544 ? 16.350 -11.192 -10.588 1.00 55.00 544 ASN A CA 1
ATOM 4306 C C . ASN A 1 544 ? 15.633 -10.997 -9.242 1.00 55.00 544 ASN A C 1
ATOM 4308 O O . ASN A 1 544 ? 15.587 -9.881 -8.718 1.00 55.00 544 ASN A O 1
ATOM 4312 N N . ARG A 1 545 ? 15.060 -12.064 -8.671 1.00 57.59 545 ARG A N 1
ATOM 4313 C CA . ARG A 1 545 ? 14.311 -12.007 -7.416 1.00 57.59 545 ARG A CA 1
ATOM 4314 C C . ARG A 1 545 ? 15.254 -12.166 -6.208 1.00 57.59 545 ARG A C 1
ATOM 4316 O O . ARG A 1 545 ? 16.101 -13.060 -6.210 1.00 57.59 545 ARG A O 1
ATOM 4323 N N . PRO A 1 546 ? 15.115 -11.344 -5.150 1.00 51.69 546 PRO A N 1
ATOM 4324 C CA . PRO A 1 546 ? 15.886 -11.525 -3.920 1.00 51.69 546 PRO A CA 1
ATOM 4325 C C . PRO A 1 546 ? 15.602 -12.905 -3.303 1.00 51.69 546 PRO A C 1
ATOM 4327 O O . PRO A 1 546 ? 14.446 -13.323 -3.242 1.00 51.69 546 PRO A O 1
ATOM 4330 N N . HIS A 1 547 ? 16.659 -13.583 -2.838 1.00 57.44 547 HIS A N 1
ATOM 4331 C CA . HIS A 1 547 ? 16.646 -14.941 -2.260 1.00 57.44 547 HIS A CA 1
ATOM 4332 C C . HIS A 1 547 ? 16.385 -16.105 -3.239 1.00 57.44 547 HIS A C 1
ATOM 4334 O O . HIS A 1 547 ? 15.956 -17.176 -2.818 1.00 57.44 547 HIS A O 1
ATOM 4340 N N . TYR A 1 548 ? 16.683 -15.935 -4.531 1.00 67.75 548 TYR A N 1
ATOM 4341 C CA . TYR A 1 548 ? 16.765 -17.056 -5.476 1.00 67.75 548 TYR A CA 1
ATOM 4342 C C . TYR A 1 548 ? 17.846 -18.066 -5.039 1.00 67.75 548 TYR A C 1
ATOM 4344 O O . TYR A 1 548 ? 19.014 -17.706 -4.878 1.00 67.75 548 TYR A O 1
ATOM 4352 N N . ASN A 1 549 ? 17.452 -19.329 -4.847 1.00 73.38 549 ASN A N 1
ATOM 4353 C CA . ASN A 1 549 ? 18.358 -20.423 -4.501 1.00 73.38 549 ASN A CA 1
ATOM 4354 C C . ASN A 1 549 ? 18.653 -21.276 -5.744 1.00 73.38 549 ASN A C 1
ATOM 4356 O O . ASN A 1 549 ? 17.829 -22.081 -6.178 1.00 73.38 549 ASN A O 1
ATOM 4360 N N . GLU A 1 550 ? 19.856 -21.108 -6.295 1.00 80.81 550 GLU A N 1
ATOM 4361 C CA . GLU A 1 550 ? 20.315 -21.807 -7.502 1.00 80.81 550 GLU A CA 1
ATOM 4362 C C . GLU A 1 550 ? 20.357 -23.339 -7.327 1.00 80.81 550 GLU A C 1
ATOM 4364 O O . GLU A 1 550 ? 20.222 -24.078 -8.302 1.00 80.81 550 GLU A O 1
ATOM 4369 N N . THR A 1 551 ? 20.521 -23.839 -6.098 1.00 84.88 551 THR A N 1
ATOM 4370 C CA . THR A 1 551 ? 20.595 -25.281 -5.812 1.00 84.88 551 THR A CA 1
ATOM 4371 C C . THR A 1 551 ? 19.250 -25.966 -6.046 1.00 84.88 551 THR A C 1
ATOM 4373 O O . THR A 1 551 ? 19.186 -26.972 -6.750 1.00 84.88 551 THR A O 1
ATOM 4376 N N . HIS A 1 552 ? 18.160 -25.404 -5.516 1.00 86.94 552 HIS A N 1
ATOM 4377 C CA . HIS A 1 552 ? 16.823 -25.969 -5.723 1.00 86.94 552 HIS A CA 1
ATOM 4378 C C . HIS A 1 552 ? 16.359 -25.820 -7.176 1.00 86.94 552 HIS A C 1
ATOM 4380 O O . HIS A 1 552 ? 15.717 -26.727 -7.695 1.00 86.94 552 HIS A O 1
ATOM 4386 N N . ASP A 1 553 ? 16.730 -24.731 -7.858 1.00 85.88 553 ASP A N 1
ATOM 4387 C CA . ASP A 1 553 ? 16.432 -24.537 -9.284 1.00 85.88 553 ASP A CA 1
ATOM 4388 C C . ASP A 1 553 ? 17.051 -25.646 -10.153 1.00 85.88 553 ASP A C 1
ATOM 4390 O O . ASP A 1 553 ? 16.360 -26.265 -10.962 1.00 85.88 553 ASP A O 1
ATOM 4394 N N . LYS A 1 554 ? 18.330 -25.977 -9.915 1.00 88.62 554 LYS A N 1
ATOM 4395 C CA . LYS A 1 554 ? 19.012 -27.100 -10.582 1.00 88.62 554 LYS A CA 1
ATOM 4396 C C . LYS A 1 554 ? 18.354 -28.442 -10.274 1.00 88.62 554 LYS A C 1
ATOM 4398 O O . LYS A 1 554 ? 18.164 -29.248 -11.180 1.00 88.62 554 LYS A O 1
ATOM 4403 N N . ASN A 1 555 ? 17.986 -28.682 -9.019 1.00 90.75 555 ASN A N 1
ATOM 4404 C CA . ASN A 1 555 ? 17.331 -29.926 -8.617 1.00 90.75 555 ASN A CA 1
ATOM 4405 C C . ASN A 1 555 ? 15.945 -30.082 -9.269 1.00 90.75 555 ASN A C 1
ATOM 4407 O O . ASN A 1 555 ? 15.637 -31.154 -9.785 1.00 90.75 555 ASN A O 1
ATOM 4411 N N . TRP A 1 556 ? 15.132 -29.023 -9.333 1.00 91.25 556 TRP A N 1
ATOM 4412 C CA . TRP A 1 556 ? 13.849 -29.049 -10.049 1.00 91.25 556 TRP A CA 1
ATOM 4413 C C . TRP A 1 556 ? 14.020 -29.206 -11.563 1.00 91.25 556 TRP A C 1
ATOM 4415 O O . TRP A 1 556 ? 13.227 -29.905 -12.200 1.00 91.25 556 TRP A O 1
ATOM 4425 N N . GLN A 1 557 ? 15.087 -28.640 -12.134 1.00 89.88 557 GLN A N 1
ATOM 4426 C CA . GLN A 1 557 ? 15.449 -28.893 -13.525 1.00 89.88 557 GLN A CA 1
ATOM 4427 C C . GLN A 1 557 ? 15.755 -30.382 -13.760 1.00 89.88 557 GLN A C 1
ATOM 4429 O O . GLN A 1 557 ? 15.178 -30.976 -14.672 1.00 89.88 557 GLN A O 1
ATOM 4434 N N . LEU A 1 558 ? 16.561 -31.014 -12.899 1.00 91.50 558 LEU A N 1
ATOM 4435 C CA . LEU A 1 558 ? 16.849 -32.454 -12.971 1.00 91.50 558 LEU A CA 1
ATOM 4436 C C . LEU A 1 558 ? 15.580 -33.313 -12.836 1.00 91.50 558 LEU A C 1
ATOM 4438 O O . LEU A 1 558 ? 15.429 -34.300 -13.556 1.00 91.50 558 LEU A O 1
ATOM 4442 N N . VAL A 1 559 ? 14.633 -32.935 -11.969 1.00 91.31 559 VAL A N 1
ATOM 4443 C CA . VAL A 1 559 ? 13.318 -33.603 -11.878 1.00 91.31 559 VAL A CA 1
ATOM 4444 C C . VAL A 1 559 ? 12.565 -33.506 -13.205 1.00 91.31 559 VAL A C 1
ATOM 4446 O O . VAL A 1 559 ? 12.034 -34.503 -13.689 1.00 91.31 559 VAL A O 1
ATOM 4449 N N . SER A 1 560 ? 12.539 -32.325 -13.831 1.00 90.19 560 SER A N 1
ATOM 4450 C CA . SER A 1 560 ? 11.842 -32.126 -15.109 1.00 90.19 560 SER A CA 1
ATOM 4451 C C . SER A 1 560 ? 12.440 -32.944 -16.262 1.00 90.19 560 SER A C 1
ATOM 4453 O O . SER A 1 560 ? 11.706 -33.370 -17.153 1.00 90.19 560 SER A O 1
ATOM 4455 N N . GLU A 1 561 ? 13.749 -33.205 -16.218 1.00 90.94 561 GLU A N 1
ATOM 4456 C CA . GLU A 1 561 ? 14.468 -34.023 -17.199 1.00 90.94 561 GLU A CA 1
ATOM 4457 C C . GLU A 1 561 ? 14.283 -35.530 -16.940 1.00 90.94 561 GLU A C 1
ATOM 4459 O O . GLU A 1 561 ? 14.109 -36.305 -17.877 1.00 90.94 561 GLU A O 1
ATOM 4464 N N . THR A 1 562 ? 14.279 -35.962 -15.675 1.00 92.38 562 THR A N 1
ATOM 4465 C CA . THR A 1 562 ? 14.221 -37.389 -15.298 1.00 92.38 562 THR A CA 1
ATOM 4466 C C . THR A 1 562 ? 12.803 -37.963 -15.245 1.00 92.38 562 THR A C 1
ATOM 4468 O O . THR A 1 562 ? 12.599 -39.136 -15.577 1.00 92.38 562 THR A O 1
ATOM 4471 N N . LEU A 1 563 ? 11.805 -37.158 -14.873 1.00 92.69 563 LEU A N 1
ATOM 4472 C CA . LEU A 1 563 ? 10.418 -37.595 -14.694 1.00 92.69 563 LEU A CA 1
ATOM 4473 C C . LEU A 1 563 ? 9.797 -38.254 -15.947 1.00 92.69 563 LEU A C 1
ATOM 4475 O O . LEU A 1 563 ? 9.211 -39.330 -15.787 1.00 92.69 563 LEU A O 1
ATOM 4479 N N . PRO A 1 564 ? 9.933 -37.709 -17.177 1.00 91.56 564 PRO A N 1
ATOM 4480 C CA . PRO A 1 564 ? 9.341 -38.321 -18.371 1.00 91.56 564 PRO A CA 1
ATOM 4481 C C . PRO A 1 564 ? 9.871 -39.734 -18.646 1.00 91.56 564 PRO A C 1
ATOM 4483 O O . PRO A 1 564 ? 9.126 -40.606 -19.096 1.00 91.56 564 PRO A O 1
ATOM 4486 N N . HIS A 1 565 ? 11.147 -39.987 -18.339 1.00 91.75 565 HIS A N 1
ATOM 4487 C CA . HIS A 1 565 ? 11.764 -41.303 -18.508 1.00 91.75 565 HIS A CA 1
ATOM 4488 C C . HIS A 1 565 ? 11.196 -42.328 -17.519 1.00 91.75 565 HIS A C 1
ATOM 4490 O O . HIS A 1 565 ? 10.844 -43.438 -17.919 1.00 91.75 565 HIS A O 1
ATOM 4496 N N . LEU A 1 566 ? 11.037 -41.946 -16.246 1.00 89.94 566 LEU A N 1
ATOM 4497 C CA . LEU A 1 566 ? 10.431 -42.806 -15.223 1.00 89.94 566 LEU A CA 1
ATOM 4498 C C . LEU A 1 566 ? 8.944 -43.066 -15.492 1.00 89.94 566 LEU A C 1
ATOM 4500 O O . LEU A 1 566 ? 8.468 -44.184 -15.298 1.00 89.94 566 LEU A O 1
ATOM 4504 N N . GLN A 1 567 ? 8.207 -42.061 -15.970 1.00 89.75 567 GLN A N 1
ATOM 4505 C CA . GLN A 1 567 ? 6.816 -42.235 -16.392 1.00 89.75 567 GLN A CA 1
ATOM 4506 C C . GLN A 1 567 ? 6.712 -43.211 -17.566 1.00 89.75 567 GLN A C 1
ATOM 4508 O O . GLN A 1 567 ? 5.876 -44.109 -17.522 1.00 89.75 567 GLN A O 1
ATOM 4513 N N . ALA A 1 568 ? 7.579 -43.094 -18.579 1.00 87.00 568 ALA A N 1
ATOM 4514 C CA . ALA A 1 568 ? 7.610 -44.030 -19.702 1.00 87.00 568 ALA A CA 1
ATOM 4515 C C . ALA A 1 568 ? 7.874 -45.473 -19.238 1.00 87.00 568 ALA A C 1
ATOM 4517 O O . ALA A 1 568 ? 7.148 -46.380 -19.644 1.00 87.00 568 ALA A O 1
ATOM 4518 N N . MET A 1 569 ? 8.845 -45.680 -18.339 1.00 87.50 569 MET A N 1
ATOM 4519 C CA . MET A 1 569 ? 9.107 -46.995 -17.737 1.00 87.50 569 MET A CA 1
ATOM 4520 C C . MET A 1 569 ? 7.881 -47.536 -16.995 1.00 87.50 569 MET A C 1
ATOM 4522 O O . MET A 1 569 ? 7.483 -48.672 -17.232 1.00 87.50 569 MET A O 1
ATOM 4526 N N . ARG A 1 570 ? 7.214 -46.715 -16.177 1.00 84.69 570 ARG A N 1
ATOM 4527 C CA . ARG A 1 570 ? 6.001 -47.132 -15.454 1.00 84.69 570 ARG A CA 1
ATOM 4528 C C . ARG A 1 570 ? 4.815 -47.417 -16.360 1.00 84.69 570 ARG A C 1
ATOM 4530 O O . ARG A 1 570 ? 4.025 -48.299 -16.046 1.00 84.69 570 ARG A O 1
ATOM 4537 N N . HIS A 1 571 ? 4.647 -46.675 -17.452 1.00 84.25 571 HIS A N 1
ATOM 4538 C CA . HIS A 1 571 ? 3.606 -46.959 -18.443 1.00 84.25 571 HIS A CA 1
ATOM 4539 C C . HIS A 1 571 ? 3.856 -48.308 -19.119 1.00 84.25 571 HIS A C 1
ATOM 4541 O O . HIS A 1 571 ? 2.925 -49.099 -19.246 1.00 84.25 571 HIS A O 1
ATOM 4547 N N . ILE A 1 572 ? 5.114 -48.607 -19.457 1.00 84.69 572 ILE A N 1
ATOM 4548 C CA . ILE A 1 572 ? 5.533 -49.917 -19.972 1.00 84.69 572 ILE A CA 1
ATOM 4549 C C . ILE A 1 572 ? 5.255 -51.015 -18.932 1.00 84.69 572 ILE A C 1
ATOM 4551 O O . ILE A 1 572 ? 4.555 -51.974 -19.246 1.00 84.69 572 ILE A O 1
ATOM 4555 N N . GLU A 1 573 ? 5.697 -50.851 -17.683 1.00 82.38 573 GLU A N 1
ATOM 4556 C CA . GLU A 1 573 ? 5.430 -51.796 -16.584 1.00 82.38 573 GLU A CA 1
ATOM 4557 C C . GLU A 1 573 ? 3.929 -52.038 -16.363 1.00 82.38 573 GLU A C 1
ATOM 4559 O O . GLU A 1 573 ? 3.493 -53.179 -16.215 1.00 82.38 573 GLU A O 1
ATOM 4564 N N . ARG A 1 574 ? 3.119 -50.972 -16.390 1.00 76.06 574 ARG A N 1
ATOM 4565 C CA . ARG A 1 574 ? 1.659 -51.047 -16.226 1.00 76.06 574 ARG A CA 1
ATOM 4566 C C . ARG A 1 574 ? 0.963 -51.677 -17.430 1.00 76.06 574 ARG A C 1
ATOM 4568 O O . ARG A 1 574 ? -0.049 -52.338 -17.233 1.00 76.06 574 ARG A O 1
ATOM 4575 N N . SER A 1 575 ? 1.506 -51.529 -18.640 1.00 73.38 575 SER A N 1
ATOM 4576 C CA . SER A 1 575 ? 0.969 -52.166 -19.853 1.00 73.38 575 SER A CA 1
ATOM 4577 C C . SER A 1 575 ? 1.109 -53.691 -19.874 1.00 73.38 575 SER A C 1
ATOM 4579 O O . SER A 1 575 ? 0.391 -54.351 -20.619 1.00 73.38 575 SER A O 1
ATOM 4581 N N . PHE A 1 576 ? 1.983 -54.267 -19.038 1.00 72.00 576 PHE A N 1
ATOM 4582 C CA . PHE A 1 576 ? 2.079 -55.721 -18.868 1.00 72.00 576 PHE A CA 1
ATOM 4583 C C . PHE A 1 576 ? 0.987 -56.290 -17.949 1.00 72.00 576 PHE A C 1
ATOM 4585 O O . PHE A 1 576 ? 0.850 -57.510 -17.845 1.00 72.00 576 PHE A O 1
ATOM 4592 N N . ILE A 1 577 ? 0.200 -55.433 -17.287 1.00 65.31 577 ILE A N 1
ATOM 4593 C CA . ILE A 1 577 ? -0.931 -55.850 -16.457 1.00 65.31 577 ILE A CA 1
ATOM 4594 C C . ILE A 1 577 ? -2.145 -56.041 -17.372 1.00 65.31 577 ILE A C 1
ATOM 4596 O O . ILE A 1 577 ? -2.710 -55.078 -17.881 1.00 65.31 577 ILE A O 1
ATOM 4600 N N . ILE A 1 578 ? -2.547 -57.297 -17.568 1.00 45.94 578 ILE A N 1
ATOM 4601 C CA . ILE A 1 578 ? -3.787 -57.680 -18.252 1.00 45.94 578 ILE A CA 1
ATOM 4602 C C . ILE A 1 578 ? -4.967 -57.069 -17.485 1.00 45.94 578 ILE A C 1
ATOM 4604 O O . ILE A 1 578 ? -5.215 -57.424 -16.330 1.00 45.94 578 ILE A O 1
ATOM 4608 N N . GLU A 1 579 ? -5.686 -56.140 -18.110 1.00 45.94 579 GLU A N 1
ATOM 4609 C CA . GLU A 1 579 ? -6.929 -55.600 -17.560 1.00 45.94 579 GLU A CA 1
ATOM 4610 C C . GLU A 1 579 ? -8.017 -56.695 -17.541 1.00 45.94 579 GLU A C 1
ATOM 4612 O O . GLU A 1 579 ? -8.251 -57.341 -18.567 1.00 45.94 579 GLU A O 1
ATOM 4617 N N . PRO A 1 580 ? -8.721 -56.927 -16.415 1.00 40.91 580 PRO A N 1
ATOM 4618 C CA . PRO A 1 580 ? -10.019 -57.595 -16.454 1.00 40.91 580 PRO A CA 1
ATOM 4619 C C . PRO A 1 580 ? -11.008 -56.742 -17.274 1.00 40.91 580 PRO A C 1
ATOM 4621 O O . PRO A 1 580 ? -10.854 -55.520 -17.333 1.00 40.91 580 PRO A O 1
ATOM 4624 N N . PRO A 1 581 ? -12.009 -57.358 -17.929 1.00 42.44 581 PRO A N 1
ATOM 4625 C CA . PRO A 1 581 ? -12.806 -56.702 -18.959 1.00 42.44 581 PRO A CA 1
ATOM 4626 C C . PRO A 1 581 ? -13.493 -55.439 -18.436 1.00 42.44 581 PRO A C 1
ATOM 4628 O O . PRO A 1 581 ? -14.080 -55.430 -17.353 1.00 42.44 581 PRO A O 1
ATOM 4631 N N . ALA A 1 582 ? -13.395 -54.394 -19.257 1.00 42.72 582 ALA A N 1
ATOM 4632 C CA . ALA A 1 582 ? -13.918 -53.054 -19.060 1.00 42.72 582 ALA A CA 1
ATOM 4633 C C . ALA A 1 582 ? -15.274 -53.022 -18.339 1.00 42.72 582 ALA A C 1
ATOM 4635 O O . ALA A 1 582 ? -16.260 -53.607 -18.795 1.00 42.72 582 ALA A O 1
ATOM 4636 N N . SER A 1 583 ? -15.360 -52.236 -17.263 1.00 39.94 583 SER A N 1
ATOM 4637 C CA . SER A 1 583 ? -16.640 -51.661 -16.868 1.00 39.94 583 SER A CA 1
ATOM 4638 C C . SER A 1 583 ? -17.095 -50.763 -18.016 1.00 39.94 583 SER A C 1
ATOM 4640 O O . SER A 1 583 ? -16.534 -49.687 -18.209 1.00 39.94 583 SER A O 1
ATOM 4642 N N . VAL A 1 584 ? -18.043 -51.285 -18.795 1.00 36.81 584 VAL A N 1
ATOM 4643 C CA . VAL A 1 584 ? -18.912 -50.625 -19.776 1.00 36.81 584 VAL A CA 1
ATOM 4644 C C . VAL A 1 584 ? -18.715 -49.108 -19.804 1.00 36.81 584 VAL A C 1
ATOM 4646 O O . VAL A 1 584 ? -19.086 -48.421 -18.849 1.00 36.81 584 VAL A O 1
ATOM 4649 N N . GLU A 1 585 ? -18.161 -48.586 -20.904 1.00 34.16 585 GLU A N 1
ATOM 4650 C CA . GLU A 1 585 ? -18.249 -47.160 -21.217 1.00 34.16 585 GLU A CA 1
ATOM 4651 C C . GLU A 1 585 ? -19.702 -46.726 -21.016 1.00 34.16 585 GLU A C 1
ATOM 4653 O O . GLU A 1 585 ? -20.611 -47.193 -21.709 1.00 34.16 585 GLU A O 1
ATOM 4658 N N . ARG A 1 586 ? -19.949 -45.835 -20.050 1.00 36.38 586 ARG A N 1
ATOM 4659 C CA . ARG A 1 586 ? -21.202 -45.089 -20.029 1.00 36.38 586 ARG A CA 1
ATOM 4660 C C . ARG A 1 586 ? -21.172 -44.180 -21.247 1.00 36.38 586 ARG A C 1
ATOM 4662 O O . ARG A 1 586 ? -20.665 -43.066 -21.187 1.00 36.38 586 ARG A O 1
ATOM 4669 N N . ILE A 1 587 ? -21.715 -44.680 -22.350 1.00 32.00 587 ILE A N 1
ATOM 4670 C CA . ILE A 1 587 ? -22.167 -43.852 -23.456 1.00 32.00 587 ILE A CA 1
ATOM 4671 C C . ILE A 1 587 ? -23.188 -42.893 -22.840 1.00 32.00 587 ILE A C 1
ATOM 4673 O O . ILE A 1 587 ? -24.282 -43.306 -22.447 1.00 32.00 587 ILE A O 1
ATOM 4677 N N . LEU A 1 588 ? -22.813 -41.623 -22.695 1.00 39.38 588 LEU A N 1
ATOM 4678 C CA . LEU A 1 588 ? -23.776 -40.554 -22.476 1.00 39.38 588 LEU A CA 1
ATOM 4679 C C . LEU A 1 588 ? -24.606 -40.456 -23.758 1.00 39.38 588 LEU A C 1
ATOM 4681 O O . LEU A 1 588 ? -24.218 -39.816 -24.729 1.00 39.38 588 LEU A O 1
ATOM 4685 N N . LEU A 1 589 ? -25.727 -41.171 -23.779 1.00 30.64 589 LEU A N 1
ATOM 4686 C CA . LEU A 1 589 ? -26.833 -40.840 -24.658 1.00 30.64 589 LEU A CA 1
ATOM 4687 C C . LEU A 1 589 ? -27.453 -39.561 -24.104 1.00 30.64 589 LEU A C 1
ATOM 4689 O O . LEU A 1 589 ? -28.065 -39.591 -23.034 1.00 30.64 589 LEU A O 1
ATOM 4693 N N . ASP A 1 590 ? -27.305 -38.460 -24.838 1.00 33.41 590 ASP A N 1
ATOM 4694 C CA . ASP A 1 590 ? -28.144 -37.279 -24.667 1.00 33.41 590 ASP A CA 1
ATOM 4695 C C . ASP A 1 590 ? -29.602 -37.709 -24.849 1.00 33.41 590 ASP A C 1
ATOM 4697 O O . ASP A 1 590 ? -30.129 -37.797 -25.960 1.00 33.41 590 ASP A O 1
ATOM 4701 N N . LYS A 1 591 ? -30.280 -38.002 -23.738 1.00 34.19 591 LYS A N 1
ATOM 4702 C CA . LYS A 1 591 ? -31.737 -37.978 -23.710 1.00 34.19 591 LYS A CA 1
ATOM 4703 C C . LYS A 1 591 ? -32.148 -36.513 -23.752 1.00 34.19 591 LYS A C 1
ATOM 4705 O O . LYS A 1 591 ? -32.376 -35.890 -22.719 1.00 34.19 591 LYS A O 1
ATOM 4710 N N . CYS A 1 592 ? -32.254 -35.970 -24.960 1.00 37.56 592 CYS A N 1
ATOM 4711 C CA . CYS A 1 592 ? -33.181 -34.877 -25.179 1.00 37.56 592 CYS A CA 1
ATOM 4712 C C . CYS A 1 592 ? -34.578 -35.398 -24.807 1.00 37.56 592 CYS A C 1
ATOM 4714 O O . CYS A 1 592 ? -35.056 -36.400 -25.338 1.00 37.56 592 CYS A O 1
ATOM 4716 N N . VAL A 1 593 ? -35.227 -34.757 -23.837 1.00 36.53 593 VAL A N 1
ATOM 4717 C CA . VAL A 1 593 ? -36.685 -34.824 -23.756 1.00 36.53 593 VAL A CA 1
ATOM 4718 C C . VAL A 1 593 ? -37.169 -33.902 -24.864 1.00 36.53 593 VAL A C 1
ATOM 4720 O O . VAL A 1 593 ? -37.347 -32.703 -24.662 1.00 36.53 593 VAL A O 1
ATOM 4723 N N . ASP A 1 594 ? -37.283 -34.463 -26.064 1.00 33.59 594 ASP A N 1
ATOM 4724 C CA . ASP A 1 594 ? -37.982 -33.823 -27.164 1.00 33.59 594 ASP A CA 1
ATOM 4725 C C . ASP A 1 594 ? -39.460 -33.755 -26.767 1.00 33.59 594 ASP A C 1
ATOM 4727 O O . ASP A 1 594 ? -40.202 -34.735 -26.821 1.00 33.59 594 ASP A O 1
ATOM 4731 N N . ALA A 1 595 ? -39.900 -32.587 -26.301 1.00 43.91 595 ALA A N 1
ATOM 4732 C CA . ALA A 1 595 ? -41.315 -32.272 -26.167 1.00 43.91 595 ALA A CA 1
ATOM 4733 C C . ALA A 1 595 ? -41.890 -31.983 -27.565 1.00 43.91 595 ALA A C 1
ATOM 4735 O O . ALA A 1 595 ? -42.325 -30.874 -27.870 1.00 43.91 595 ALA A O 1
ATOM 4736 N N . THR A 1 596 ? -41.864 -32.987 -28.437 1.00 35.69 596 THR A N 1
ATOM 4737 C CA . THR A 1 596 ? -42.571 -32.996 -29.715 1.00 35.69 596 THR A CA 1
ATOM 4738 C C . THR A 1 596 ? -43.489 -34.212 -29.744 1.00 35.69 596 THR A C 1
ATOM 4740 O O . THR A 1 596 ? -43.078 -35.357 -29.596 1.00 35.69 596 THR A O 1
ATOM 4743 N N . VAL A 1 597 ? -44.791 -33.948 -29.872 1.00 42.22 597 VAL A N 1
ATOM 4744 C CA . VAL A 1 597 ? -45.824 -34.984 -29.947 1.00 42.22 597 VAL A CA 1
ATOM 4745 C C . VAL A 1 597 ? -45.710 -35.687 -31.299 1.00 42.22 597 VAL A C 1
ATOM 4747 O O . VAL A 1 597 ? -46.257 -35.215 -32.299 1.00 42.22 597 VAL A O 1
ATOM 4750 N N . GLU A 1 598 ? -45.024 -36.827 -31.337 1.00 32.19 598 GLU A N 1
ATOM 4751 C CA . GLU A 1 598 ? -45.114 -37.758 -32.458 1.00 32.19 598 GLU A CA 1
ATOM 4752 C C . GLU A 1 598 ? -46.468 -38.475 -32.412 1.00 32.19 598 GLU A C 1
ATOM 4754 O O . GLU A 1 598 ? -46.732 -39.353 -31.589 1.00 32.19 598 GLU A O 1
ATOM 4759 N N . LYS A 1 599 ? -47.374 -38.073 -33.306 1.00 44.84 599 LYS A N 1
ATOM 4760 C CA . LYS A 1 599 ? -48.625 -38.795 -33.543 1.00 44.84 599 LYS A CA 1
ATOM 4761 C C . LYS A 1 599 ? -48.318 -40.056 -34.341 1.00 44.84 599 LYS A C 1
ATOM 4763 O O . LYS A 1 599 ? -48.073 -39.977 -35.543 1.00 44.84 599 LYS A O 1
ATOM 4768 N N . LEU A 1 600 ? -48.406 -41.212 -33.692 1.00 31.83 600 LEU A N 1
ATOM 4769 C CA . LEU A 1 600 ? -48.363 -42.509 -34.358 1.00 31.83 600 LEU A CA 1
ATOM 4770 C C . LEU A 1 600 ? -49.783 -43.079 -34.437 1.00 31.83 600 LEU A C 1
ATOM 4772 O O . LEU A 1 600 ? -50.386 -43.462 -33.438 1.00 31.83 600 LEU A O 1
ATOM 4776 N N . ASN A 1 601 ? -50.339 -43.096 -35.649 1.00 47.28 601 ASN A N 1
ATOM 4777 C CA . ASN A 1 601 ? -51.574 -43.814 -35.946 1.00 47.28 601 ASN A CA 1
ATOM 4778 C C . ASN A 1 601 ? -51.287 -45.316 -35.885 1.00 47.28 601 ASN A C 1
ATOM 4780 O O . ASN A 1 601 ? -50.508 -45.833 -36.684 1.00 47.28 601 ASN A O 1
ATOM 4784 N N . SER A 1 602 ? -51.931 -46.035 -34.972 1.00 36.62 602 SER A N 1
ATOM 4785 C CA . SER A 1 602 ? -51.967 -47.499 -34.986 1.00 36.62 602 SER A CA 1
ATOM 4786 C C . SER A 1 602 ? -53.303 -47.965 -34.422 1.00 36.62 602 SER A C 1
ATOM 4788 O O . SER A 1 602 ? -53.615 -47.764 -33.252 1.00 36.62 602 SER A O 1
ATOM 4790 N N . GLY A 1 603 ? -54.134 -48.498 -35.318 1.00 36.34 603 GLY A N 1
ATOM 4791 C CA . GLY A 1 603 ? -55.493 -48.931 -35.026 1.00 36.34 603 GLY A CA 1
ATOM 4792 C C . GLY A 1 603 ? -55.528 -50.245 -34.255 1.00 36.34 603 GLY A C 1
ATOM 4793 O O . GLY A 1 603 ? -54.784 -51.177 -34.553 1.00 36.34 603 GLY A O 1
ATOM 4794 N N . VAL A 1 604 ? -56.448 -50.327 -33.298 1.00 36.66 604 VAL A N 1
ATOM 4795 C CA . VAL A 1 604 ? -56.810 -51.568 -32.612 1.00 36.66 604 VAL A CA 1
ATOM 4796 C C . VAL A 1 604 ? -58.038 -52.144 -33.315 1.00 36.66 604 VAL A C 1
ATOM 4798 O O . VAL A 1 604 ? -59.098 -51.521 -33.345 1.00 36.66 604 VAL A O 1
ATOM 4801 N N . GLN A 1 605 ? -57.896 -53.330 -33.909 1.00 32.62 605 GLN A N 1
ATOM 4802 C CA . GLN A 1 605 ? -59.034 -54.115 -34.382 1.00 32.62 605 GLN A CA 1
ATOM 4803 C C . GLN A 1 605 ? -59.730 -54.765 -33.184 1.00 32.62 605 GLN A C 1
ATOM 4805 O O . GLN A 1 605 ? -59.175 -55.653 -32.543 1.00 32.62 605 GLN A O 1
ATOM 4810 N N . VAL A 1 606 ? -60.977 -54.373 -32.938 1.00 38.03 606 VAL A N 1
ATOM 4811 C CA . VAL A 1 606 ? -61.922 -55.134 -32.114 1.00 38.03 606 VAL A CA 1
ATOM 4812 C C . VAL A 1 606 ? -63.107 -55.477 -33.009 1.00 38.03 606 VAL A C 1
ATOM 4814 O O . VAL A 1 606 ? -63.762 -54.581 -33.540 1.00 38.03 606 VAL A O 1
ATOM 4817 N N . LYS A 1 607 ? -63.365 -56.774 -33.227 1.00 29.53 607 LYS A N 1
ATOM 4818 C CA . LYS A 1 607 ? -64.590 -57.244 -33.890 1.00 29.53 607 LYS A CA 1
ATOM 4819 C C . LYS A 1 607 ? -65.686 -57.435 -32.830 1.00 29.53 607 LYS A C 1
ATOM 4821 O O . LYS A 1 607 ? -65.500 -58.264 -31.942 1.00 29.53 607 LYS A O 1
ATOM 4826 N N . PRO A 1 608 ? -66.801 -56.691 -32.914 1.00 39.66 608 PRO A N 1
ATOM 4827 C CA . PRO A 1 608 ? -67.886 -56.727 -31.941 1.00 39.66 608 PRO A CA 1
ATOM 4828 C C . PRO A 1 608 ? -68.916 -57.815 -32.277 1.00 39.66 608 PRO A C 1
ATOM 4830 O O . PRO A 1 608 ? -69.122 -58.152 -33.444 1.00 39.66 608 PRO A O 1
ATOM 4833 N N . GLN A 1 609 ? -69.621 -58.304 -31.255 1.00 27.45 609 GLN A N 1
ATOM 4834 C CA . GLN A 1 609 ? -70.936 -58.925 -31.414 1.00 27.45 609 GLN A CA 1
ATOM 4835 C C . GLN A 1 609 ? -71.996 -57.988 -30.831 1.00 27.45 609 GLN A C 1
ATOM 4837 O O . GLN A 1 609 ? -71.984 -57.646 -29.653 1.00 27.45 609 GLN A O 1
ATOM 4842 N N . THR A 1 610 ? -72.871 -57.536 -31.719 1.00 43.25 610 THR A N 1
ATOM 4843 C CA . THR A 1 610 ? -73.948 -56.559 -31.529 1.00 43.25 610 THR A CA 1
ATOM 4844 C C . THR A 1 610 ? -75.284 -57.235 -31.272 1.00 43.25 610 THR A C 1
ATOM 4846 O O . THR A 1 610 ? -75.595 -58.180 -31.993 1.00 43.25 610 THR A O 1
ATOM 4849 N N . ILE A 1 611 ? -76.131 -56.631 -30.429 1.00 29.84 611 ILE A N 1
ATOM 4850 C CA . ILE A 1 611 ? -77.584 -56.548 -30.661 1.00 29.84 611 ILE A CA 1
ATOM 4851 C C . ILE A 1 611 ? -78.081 -55.166 -30.199 1.00 29.84 611 ILE A C 1
ATOM 4853 O O . ILE A 1 611 ? -77.715 -54.681 -29.132 1.00 29.84 611 ILE A O 1
ATOM 4857 N N . SER A 1 612 ? -78.872 -54.525 -31.057 1.00 37.44 612 SER A N 1
ATOM 4858 C CA . SER A 1 612 ? -79.403 -53.161 -30.980 1.00 37.44 612 SER A CA 1
ATOM 4859 C C . SER A 1 612 ? -80.787 -53.084 -30.332 1.00 37.44 612 SER A C 1
ATOM 4861 O O . SER A 1 612 ? -81.630 -53.922 -30.648 1.00 37.44 612 SER A O 1
ATOM 4863 N N . ALA A 1 613 ? -81.089 -52.004 -29.606 1.00 31.22 613 ALA A N 1
ATOM 4864 C CA . ALA A 1 613 ? -82.450 -51.459 -29.556 1.00 31.22 613 ALA A CA 1
ATOM 4865 C C . ALA A 1 613 ? -82.454 -49.959 -29.212 1.00 31.22 613 ALA A C 1
ATOM 4867 O O . ALA A 1 613 ? -81.619 -49.474 -28.454 1.00 31.22 613 ALA A O 1
ATOM 4868 N N . ILE A 1 614 ? -83.386 -49.249 -29.848 1.00 38.59 614 ILE A N 1
ATOM 4869 C CA . ILE A 1 614 ? -83.469 -47.797 -30.056 1.00 38.59 614 ILE A CA 1
ATOM 4870 C C . ILE A 1 614 ? -84.510 -47.183 -29.101 1.00 38.59 614 ILE A C 1
ATOM 4872 O O . ILE A 1 614 ? -85.437 -47.860 -28.666 1.00 38.59 614 ILE A O 1
ATOM 4876 N N . ILE A 1 615 ? -84.364 -45.889 -28.804 1.00 42.06 615 ILE A N 1
ATOM 4877 C CA . ILE A 1 615 ? -85.274 -45.081 -27.975 1.00 42.06 615 ILE A CA 1
ATOM 4878 C C . ILE A 1 615 ? -86.539 -44.678 -28.756 1.00 42.06 615 ILE A C 1
ATOM 4880 O O . ILE A 1 615 ? -86.449 -44.254 -29.908 1.00 42.06 615 ILE A O 1
ATOM 4884 N N . GLN A 1 616 ? -87.697 -44.680 -28.087 1.00 28.47 616 GLN A N 1
ATOM 4885 C CA . GLN A 1 616 ? -88.894 -43.931 -28.493 1.00 28.47 616 GLN A CA 1
ATOM 4886 C C . GLN A 1 616 ? -89.544 -43.255 -27.262 1.00 28.47 616 GLN A C 1
ATOM 4888 O O . GLN A 1 616 ? -89.397 -43.731 -26.140 1.00 28.47 616 GLN A O 1
ATOM 4893 N N . ALA A 1 617 ? -90.188 -42.101 -27.462 1.00 32.91 617 ALA A N 1
ATOM 4894 C CA . ALA A 1 617 ? -90.495 -41.086 -26.443 1.00 32.91 617 ALA A CA 1
ATOM 4895 C C . ALA A 1 617 ? -91.891 -41.167 -25.758 1.00 32.91 617 ALA A C 1
ATOM 4897 O O . ALA A 1 617 ? -92.853 -41.532 -26.423 1.00 32.91 617 ALA A O 1
ATOM 4898 N N . THR A 1 618 ? -91.962 -40.644 -24.505 1.00 31.47 618 THR A N 1
ATOM 4899 C CA . THR A 1 618 ? -93.045 -39.903 -23.747 1.00 31.47 618 THR A CA 1
ATOM 4900 C C . THR A 1 618 ? -94.471 -40.492 -23.571 1.00 31.47 618 THR A C 1
ATOM 4902 O O . THR A 1 618 ? -94.885 -41.227 -24.458 1.00 31.47 618 THR A O 1
ATOM 4905 N N . PRO A 1 619 ? -95.340 -40.085 -22.588 1.00 52.50 619 PRO A N 1
ATOM 4906 C CA . PRO A 1 619 ? -95.223 -39.353 -21.290 1.00 52.50 619 PRO A CA 1
ATOM 4907 C C . PRO A 1 619 ? -96.037 -39.991 -20.096 1.00 52.50 619 PRO A C 1
ATOM 4909 O O . PRO A 1 619 ? -96.741 -40.975 -20.288 1.00 52.50 619 PRO A O 1
ATOM 4912 N N . SER A 1 620 ? -96.008 -39.417 -18.871 1.00 25.67 620 SER A N 1
ATOM 4913 C CA . SER A 1 620 ? -97.177 -39.126 -17.971 1.00 25.67 620 SER A CA 1
ATOM 4914 C C . SER A 1 620 ? -96.773 -38.807 -16.504 1.00 25.67 620 SER A C 1
ATOM 4916 O O . SER A 1 620 ? -95.617 -38.954 -16.129 1.00 25.67 620 SER A O 1
ATOM 4918 N N . LEU A 1 621 ? -97.720 -38.261 -15.725 1.00 32.88 621 LEU A N 1
ATOM 4919 C CA . LEU A 1 621 ? -97.592 -37.314 -14.596 1.00 32.88 621 LEU A CA 1
ATOM 4920 C C . LEU A 1 621 ? -97.876 -37.952 -13.194 1.00 32.88 621 LEU A C 1
ATOM 4922 O O . LEU A 1 621 ? -98.679 -38.872 -13.111 1.00 32.88 621 LEU A O 1
ATOM 4926 N N . VAL A 1 622 ? -97.358 -37.314 -12.121 1.00 35.06 622 VAL A N 1
ATOM 4927 C CA . VAL A 1 622 ? -97.879 -37.173 -10.715 1.00 35.06 622 VAL A CA 1
ATOM 4928 C C . VAL A 1 622 ? -97.458 -38.120 -9.560 1.00 35.06 622 VAL A C 1
ATOM 4930 O O . VAL A 1 622 ? -97.818 -39.287 -9.520 1.00 35.06 622 VAL A O 1
ATOM 4933 N N . SER A 1 623 ? -96.793 -37.460 -8.586 1.00 35.25 623 SER A N 1
ATOM 4934 C CA . SER A 1 623 ? -96.838 -37.410 -7.093 1.00 35.25 623 SER A CA 1
ATOM 4935 C C . SER A 1 623 ? -97.072 -38.632 -6.188 1.00 35.25 623 SER A C 1
ATOM 4937 O O . SER A 1 623 ? -97.938 -39.462 -6.442 1.00 35.25 623 SER A O 1
ATOM 4939 N N . ARG A 1 624 ? -96.378 -38.648 -5.027 1.00 34.12 624 ARG A N 1
ATOM 4940 C CA . ARG A 1 624 ? -96.862 -38.145 -3.704 1.00 34.12 624 ARG A CA 1
ATOM 4941 C C . ARG A 1 624 ? -95.802 -38.390 -2.604 1.00 34.12 624 ARG A C 1
ATOM 4943 O O . ARG A 1 624 ? -95.314 -39.509 -2.515 1.00 34.12 624 ARG A O 1
ATOM 4950 N N . ASP A 1 625 ? -95.227 -37.330 -2.018 1.00 36.00 625 ASP A N 1
ATOM 4951 C CA . ASP A 1 625 ? -95.434 -36.728 -0.663 1.00 36.00 625 ASP A CA 1
ATOM 4952 C C . ASP A 1 625 ? -94.828 -37.584 0.494 1.00 36.00 625 ASP A C 1
ATOM 4954 O O . ASP A 1 625 ? -94.793 -38.801 0.386 1.00 36.00 625 ASP A O 1
ATOM 4958 N N . VAL A 1 626 ? -94.296 -37.092 1.627 1.00 33.75 626 VAL A N 1
ATOM 4959 C CA . VAL A 1 626 ? -94.572 -35.900 2.458 1.00 33.75 626 VAL A CA 1
ATOM 4960 C C . VAL A 1 626 ? -93.332 -35.527 3.316 1.00 33.75 626 VAL A C 1
ATOM 4962 O O . VAL A 1 626 ? -92.683 -36.406 3.877 1.00 33.75 626 VAL A O 1
ATOM 4965 N N . ASP A 1 627 ? -93.090 -34.213 3.405 1.00 31.25 627 ASP A N 1
ATOM 4966 C CA . ASP A 1 627 ? -92.565 -33.320 4.468 1.00 31.25 627 ASP A CA 1
ATOM 4967 C C . ASP A 1 627 ? -91.753 -33.807 5.689 1.00 31.25 627 ASP A C 1
ATOM 4969 O O . ASP A 1 627 ? -92.193 -34.661 6.452 1.00 31.25 627 ASP A O 1
ATOM 4973 N N . ALA A 1 628 ? -90.681 -33.053 6.008 1.00 32.12 628 ALA A N 1
ATOM 4974 C CA . ALA A 1 628 ? -90.702 -32.049 7.096 1.00 32.12 628 ALA A CA 1
ATOM 4975 C C . ALA A 1 628 ? -89.421 -31.166 7.165 1.00 32.12 628 ALA A C 1
ATOM 4977 O O . ALA A 1 628 ? -88.344 -31.637 7.511 1.00 32.12 628 ALA A O 1
ATOM 4978 N N . THR A 1 629 ? -89.608 -29.875 6.842 1.00 26.92 629 THR A N 1
ATOM 4979 C CA . THR A 1 629 ? -89.109 -28.620 7.482 1.00 26.92 629 THR A CA 1
ATOM 4980 C C . THR A 1 629 ? -87.623 -28.445 7.881 1.00 26.92 629 THR A C 1
ATOM 4982 O O . THR A 1 629 ? -87.128 -29.168 8.730 1.00 26.92 629 THR A O 1
ATOM 4985 N N . VAL A 1 630 ? -86.857 -27.535 7.246 1.00 35.16 630 VAL A N 1
ATOM 4986 C CA . VAL A 1 630 ? -86.606 -26.084 7.547 1.00 35.16 630 VAL A CA 1
ATOM 4987 C C . VAL A 1 630 ? -85.590 -25.854 8.681 1.00 35.16 630 VAL A C 1
ATOM 4989 O O . VAL A 1 630 ? -85.845 -26.274 9.794 1.00 35.16 630 VAL A O 1
ATOM 4992 N N . GLU A 1 631 ? -84.491 -25.126 8.416 1.00 28.36 631 GLU A N 1
ATOM 4993 C CA . GLU A 1 631 ? -84.117 -23.886 9.132 1.00 28.36 631 GLU A CA 1
ATOM 4994 C C . GLU A 1 631 ? -82.818 -23.242 8.608 1.00 28.36 631 GLU A C 1
ATOM 4996 O O . GLU A 1 631 ? -82.079 -23.782 7.790 1.00 28.36 631 GLU A O 1
ATOM 5001 N N . ARG A 1 632 ? -82.642 -21.987 9.012 1.00 33.47 632 ARG A N 1
ATOM 5002 C CA . ARG A 1 632 ? -81.759 -20.942 8.497 1.00 33.47 632 ARG A CA 1
ATOM 5003 C C . ARG A 1 632 ? -80.671 -20.634 9.542 1.00 33.47 632 ARG A C 1
ATOM 5005 O O . ARG A 1 632 ? -80.901 -20.822 10.726 1.00 33.47 632 ARG A O 1
ATOM 5012 N N . HIS A 1 633 ? -79.624 -19.946 9.082 1.00 26.69 633 HIS A N 1
ATOM 5013 C CA . HIS A 1 633 ? -78.759 -19.009 9.827 1.00 26.69 633 HIS A CA 1
ATOM 5014 C C . HIS A 1 633 ? -77.422 -19.494 10.407 1.00 26.69 633 HIS A C 1
ATOM 5016 O O . HIS A 1 633 ? -77.102 -20.666 10.520 1.00 26.69 633 HIS A O 1
ATOM 5022 N N . SER A 1 634 ? -76.614 -18.457 10.605 1.00 33.03 634 SER A N 1
ATOM 5023 C CA . SER A 1 634 ? -75.180 -18.324 10.787 1.00 33.03 634 SER A CA 1
ATOM 5024 C C . SER A 1 634 ? -74.691 -18.509 12.227 1.00 33.03 634 SER A C 1
ATOM 5026 O O . SER A 1 634 ? -75.462 -18.296 13.156 1.00 33.03 634 SER A O 1
ATOM 5028 N N . ILE A 1 635 ? -73.360 -18.627 12.339 1.00 28.66 635 ILE A N 1
ATOM 5029 C CA . ILE A 1 635 ? -72.459 -18.234 13.447 1.00 28.66 635 ILE A CA 1
ATOM 5030 C C . ILE A 1 635 ? -71.769 -19.406 14.168 1.00 28.66 635 ILE A C 1
ATOM 5032 O O . ILE A 1 635 ? -72.314 -20.483 14.361 1.00 28.66 635 ILE A O 1
ATOM 5036 N N . CYS A 1 636 ? -70.496 -19.121 14.448 1.00 36.12 636 CYS A N 1
ATOM 5037 C CA . CYS A 1 636 ? -69.357 -19.911 14.894 1.00 36.12 636 CYS A CA 1
ATOM 5038 C C . CYS A 1 636 ? -69.515 -20.668 16.225 1.00 36.12 636 CYS A C 1
ATOM 5040 O O . CYS A 1 636 ? -70.308 -20.270 17.070 1.00 36.12 636 CYS A O 1
ATOM 5042 N N . ILE A 1 637 ? -68.660 -21.682 16.444 1.00 29.58 637 ILE A N 1
ATOM 5043 C CA . ILE A 1 637 ? -67.626 -21.748 17.507 1.00 29.58 637 ILE A CA 1
ATOM 5044 C C . ILE A 1 637 ? -67.110 -23.193 17.672 1.00 29.58 637 ILE A C 1
ATOM 5046 O O . ILE A 1 637 ? -67.889 -24.135 17.739 1.00 29.58 637 ILE A O 1
ATOM 5050 N N . ASP A 1 638 ? -65.779 -23.265 17.749 1.00 38.09 638 ASP A N 1
ATOM 5051 C CA . ASP A 1 638 ? -64.861 -24.309 18.227 1.00 38.09 638 ASP A CA 1
ATOM 5052 C C . ASP A 1 638 ? -64.985 -25.766 17.767 1.00 38.09 638 ASP A C 1
ATOM 5054 O O . ASP A 1 638 ? -65.943 -26.482 18.042 1.00 38.09 638 ASP A O 1
ATOM 5058 N N . ALA A 1 639 ? -63.871 -26.249 17.216 1.00 29.48 639 ALA A N 1
ATOM 5059 C CA . ALA A 1 639 ? -63.511 -27.657 17.225 1.00 29.48 639 ALA A CA 1
ATOM 5060 C C . ALA A 1 639 ? -61.993 -27.771 17.414 1.00 29.48 639 ALA A C 1
ATOM 5062 O O . ALA A 1 639 ? -61.246 -27.999 16.467 1.00 29.48 639 ALA A O 1
ATOM 5063 N N . THR A 1 640 ? -61.528 -27.596 18.649 1.00 34.12 640 THR A N 1
ATOM 5064 C CA . THR A 1 640 ? -60.292 -28.242 19.102 1.00 34.12 640 THR A CA 1
ATOM 5065 C C . THR A 1 640 ? -60.626 -29.694 19.448 1.00 34.12 640 THR A C 1
ATOM 5067 O O . THR A 1 640 ? -61.439 -29.919 20.346 1.00 34.12 640 THR A O 1
ATOM 5070 N N . PRO A 1 641 ? -60.014 -30.705 18.808 1.00 34.25 641 PRO A N 1
ATOM 5071 C CA . PRO A 1 641 ? -59.940 -32.033 19.388 1.00 34.25 641 PRO A CA 1
ATOM 5072 C C . PRO A 1 641 ? -58.666 -32.140 20.225 1.00 34.25 641 PRO A C 1
ATOM 5074 O O . PRO A 1 641 ? -57.569 -31.793 19.788 1.00 34.25 641 PRO A O 1
ATOM 5077 N N . ALA A 1 642 ? -58.855 -32.618 21.449 1.00 30.59 642 ALA A N 1
ATOM 5078 C CA . ALA A 1 642 ? -57.822 -32.885 22.428 1.00 30.59 642 ALA A CA 1
ATOM 5079 C C . ALA A 1 642 ? -56.895 -34.031 21.991 1.00 30.59 642 ALA A C 1
ATOM 5081 O O . ALA A 1 642 ? -57.344 -35.046 21.461 1.00 30.59 642 ALA A O 1
ATOM 5082 N N . MET A 1 643 ? -55.603 -33.859 22.276 1.00 34.44 643 MET A N 1
ATOM 5083 C CA . MET A 1 643 ? -54.636 -34.951 22.363 1.00 34.44 643 MET A CA 1
ATOM 5084 C C . MET A 1 643 ? -54.943 -35.776 23.610 1.00 34.44 643 MET A C 1
ATOM 5086 O O . MET A 1 643 ? -55.092 -35.204 24.691 1.00 34.44 643 MET A O 1
ATOM 5090 N N . GLU A 1 644 ? -54.953 -37.100 23.488 1.00 28.73 644 GLU A N 1
ATOM 5091 C CA . GLU A 1 644 ? -54.769 -37.965 24.649 1.00 28.73 644 GLU A CA 1
ATOM 5092 C C . GLU A 1 644 ? -53.951 -39.204 24.264 1.00 28.73 644 GLU A C 1
ATOM 5094 O O . GLU A 1 644 ? -54.364 -40.034 23.454 1.00 28.73 644 GLU A O 1
ATOM 5099 N N . ASP A 1 645 ? -52.752 -39.266 24.844 1.00 41.81 645 ASP A N 1
ATOM 5100 C CA . ASP A 1 645 ? -51.825 -40.391 24.814 1.00 41.81 645 ASP A CA 1
ATOM 5101 C C . ASP A 1 645 ? -52.261 -41.448 25.829 1.00 41.81 645 ASP A C 1
ATOM 5103 O O . ASP A 1 645 ? -52.301 -41.159 27.024 1.00 41.81 645 ASP A O 1
ATOM 5107 N N . VAL A 1 646 ? -52.448 -42.698 25.396 1.00 29.89 646 VAL A N 1
ATOM 5108 C CA . VAL A 1 646 ? -52.307 -43.875 26.268 1.00 29.89 646 VAL A CA 1
ATOM 5109 C C . VAL A 1 646 ? -51.788 -45.048 25.437 1.00 29.89 646 VAL A C 1
ATOM 5111 O O . VAL A 1 646 ? -52.345 -45.388 24.397 1.00 29.89 646 VAL A O 1
ATOM 5114 N N . GLY A 1 647 ? -50.692 -45.654 25.895 1.00 35.75 647 GLY A N 1
ATOM 5115 C CA . GLY A 1 647 ? -50.053 -46.790 25.238 1.00 35.75 647 GLY A CA 1
ATOM 5116 C C . GLY A 1 647 ? -50.482 -48.167 25.753 1.00 35.75 647 GLY A C 1
ATOM 5117 O O . GLY A 1 647 ? -51.351 -48.294 26.612 1.00 35.75 647 GLY A O 1
ATOM 5118 N N . VAL A 1 648 ? -49.702 -49.149 25.283 1.00 26.62 648 VAL A N 1
ATOM 5119 C CA . VAL A 1 648 ? -49.417 -50.498 25.819 1.00 26.62 648 VAL A CA 1
ATOM 5120 C C . VAL A 1 648 ? -49.945 -51.687 24.984 1.00 26.62 648 VAL A C 1
ATOM 5122 O O . VAL A 1 648 ? -51.129 -51.993 24.956 1.00 26.62 648 VAL A O 1
ATOM 5125 N N . GLU A 1 649 ? -48.943 -52.376 24.413 1.00 26.92 649 GLU A N 1
ATOM 5126 C CA . GLU A 1 649 ? -48.771 -53.820 24.140 1.00 26.92 649 GLU A CA 1
ATOM 5127 C C . GLU A 1 649 ? -49.490 -54.571 23.003 1.00 26.92 649 GLU A C 1
ATOM 5129 O O . GLU A 1 649 ? -50.646 -54.340 22.676 1.00 26.92 649 GLU A O 1
ATOM 5134 N N . ALA A 1 650 ? -48.737 -55.584 22.525 1.00 27.56 650 ALA A N 1
ATOM 5135 C CA . ALA A 1 650 ? -49.106 -56.831 21.827 1.00 27.56 650 ALA A CA 1
ATOM 5136 C C . ALA A 1 650 ? -48.678 -56.890 20.341 1.00 27.56 650 ALA A C 1
ATOM 5138 O O . ALA A 1 650 ? -49.279 -56.262 19.481 1.00 27.56 650 ALA A O 1
ATOM 5139 N N . THR A 1 651 ? -47.497 -57.419 19.989 1.00 22.70 651 THR A N 1
ATOM 5140 C CA . THR A 1 651 ? -46.997 -58.822 19.937 1.00 22.70 651 THR A CA 1
ATOM 5141 C C . THR A 1 651 ? -47.111 -59.519 18.565 1.00 22.70 651 THR A C 1
ATOM 5143 O O . THR A 1 651 ? -48.170 -59.966 18.154 1.00 22.70 651 THR A O 1
ATOM 5146 N N . VAL A 1 652 ? -45.925 -59.688 17.957 1.00 32.31 652 VAL A N 1
ATOM 5147 C CA . VAL A 1 652 ? -45.328 -60.887 17.317 1.00 32.31 652 VAL A CA 1
ATOM 5148 C C . VAL A 1 652 ? -46.045 -61.582 16.143 1.00 32.31 652 VAL A C 1
ATOM 5150 O O . VAL A 1 652 ? -47.090 -62.198 16.300 1.00 32.31 652 VAL A O 1
ATOM 5153 N N . SER A 1 653 ? -45.346 -61.691 15.005 1.00 28.39 653 SER A N 1
ATOM 5154 C CA . SER A 1 653 ? -45.095 -62.995 14.350 1.00 28.39 653 SER A CA 1
ATOM 5155 C C . SER A 1 653 ? -44.013 -62.896 13.269 1.00 28.39 653 SER A C 1
ATOM 5157 O O . SER A 1 653 ? -44.229 -62.409 12.165 1.00 28.39 653 SER A O 1
ATOM 5159 N N . HIS A 1 654 ? -42.820 -63.392 13.604 1.00 32.97 654 HIS A N 1
ATOM 5160 C CA . HIS A 1 654 ? -41.860 -63.877 12.617 1.00 32.97 654 HIS A CA 1
ATOM 5161 C C . HIS A 1 654 ? -42.379 -65.186 12.010 1.00 32.97 654 HIS A C 1
ATOM 5163 O O . HIS A 1 654 ? -42.841 -66.050 12.754 1.00 32.97 654 HIS A O 1
ATOM 5169 N N . ALA A 1 655 ? -42.213 -65.369 10.700 1.00 25.14 655 ALA A N 1
ATOM 5170 C CA . ALA A 1 655 ? -41.943 -66.679 10.112 1.00 25.14 655 ALA A CA 1
ATOM 5171 C C . ALA A 1 655 ? -41.250 -66.515 8.753 1.00 25.14 655 ALA A C 1
ATOM 5173 O O . ALA A 1 655 ? -41.646 -65.703 7.919 1.00 25.14 655 ALA A O 1
ATOM 5174 N N . GLU A 1 656 ? -40.177 -67.282 8.607 1.00 32.56 656 GLU A N 1
ATOM 5175 C CA . GLU A 1 656 ? -39.197 -67.310 7.527 1.00 32.56 656 GLU A CA 1
ATOM 5176 C C . GLU A 1 656 ? -39.718 -67.983 6.250 1.00 32.56 656 GLU A C 1
ATOM 5178 O O . GLU A 1 656 ? -40.550 -68.888 6.298 1.00 32.56 656 GLU A O 1
ATOM 5183 N N . ALA A 1 657 ? -39.107 -67.631 5.117 1.00 30.33 657 ALA A N 1
ATOM 5184 C CA . ALA A 1 657 ? -38.905 -68.562 4.012 1.00 30.33 657 ALA A CA 1
ATOM 5185 C C . ALA A 1 657 ? -37.583 -68.235 3.298 1.00 30.33 657 ALA A C 1
ATOM 5187 O O . ALA A 1 657 ? -37.394 -67.145 2.759 1.00 30.33 657 ALA A O 1
ATOM 5188 N N . SER A 1 658 ? -36.664 -69.196 3.347 1.00 34.06 658 SER A N 1
ATOM 5189 C CA . SER A 1 658 ? -35.388 -69.247 2.638 1.00 34.06 658 SER A CA 1
ATOM 5190 C C . SER A 1 658 ? -35.566 -69.678 1.176 1.00 34.06 658 SER A C 1
ATOM 5192 O O . SER A 1 658 ? -36.559 -70.321 0.850 1.00 34.06 658 SER A O 1
ATOM 5194 N N . ILE A 1 659 ? -34.582 -69.355 0.322 1.00 30.06 659 ILE A N 1
ATOM 5195 C CA . ILE A 1 659 ? -33.978 -70.228 -0.709 1.00 30.06 659 ILE A CA 1
ATOM 5196 C C . ILE A 1 659 ? -32.612 -69.629 -1.103 1.00 30.06 659 ILE A C 1
ATOM 5198 O O . ILE A 1 659 ? -32.489 -68.435 -1.372 1.00 30.06 659 ILE A O 1
ATOM 5202 N N . ASP A 1 660 ? -31.605 -70.503 -1.108 1.00 29.53 660 ASP A N 1
ATOM 5203 C CA . ASP A 1 660 ? -30.187 -70.294 -1.410 1.00 29.53 660 ASP A CA 1
ATOM 5204 C C . ASP A 1 660 ? -29.882 -69.833 -2.845 1.00 29.53 660 ASP A C 1
ATOM 5206 O O . ASP A 1 660 ? -30.392 -70.398 -3.813 1.00 29.53 660 ASP A O 1
ATOM 5210 N N . ALA A 1 661 ? -28.901 -68.932 -2.976 1.00 31.91 661 ALA A N 1
ATOM 5211 C CA . ALA A 1 661 ? -27.945 -68.941 -4.085 1.00 31.91 661 ALA A CA 1
ATOM 5212 C C . ALA A 1 661 ? -26.640 -68.222 -3.688 1.00 31.91 661 ALA A C 1
ATOM 5214 O O . ALA A 1 661 ? -26.607 -67.012 -3.469 1.00 31.91 661 ALA A O 1
ATOM 5215 N N . CYS A 1 662 ? -25.554 -68.993 -3.601 1.00 32.62 662 CYS A N 1
ATOM 5216 C CA . CYS A 1 662 ? -24.189 -68.528 -3.363 1.00 32.62 662 CYS A CA 1
ATOM 5217 C C . CYS A 1 662 ? -23.689 -67.585 -4.475 1.00 32.62 662 CYS A C 1
ATOM 5219 O O . CYS A 1 662 ? -24.006 -67.789 -5.649 1.00 32.62 662 CYS A O 1
ATOM 5221 N N . PRO A 1 663 ? -22.721 -66.711 -4.155 1.00 29.22 663 PRO A N 1
ATOM 5222 C CA . PRO A 1 663 ? -21.525 -66.694 -4.980 1.00 29.22 663 PRO A CA 1
ATOM 5223 C C . PRO A 1 663 ? -20.263 -66.887 -4.136 1.00 29.22 663 PRO A C 1
ATOM 5225 O O . PRO A 1 663 ? -19.980 -66.189 -3.168 1.00 29.22 663 PRO A O 1
ATOM 5228 N N . VAL A 1 664 ? -19.543 -67.914 -4.564 1.00 25.86 664 VAL A N 1
ATOM 5229 C CA . VAL A 1 664 ? -18.201 -68.374 -4.221 1.00 25.86 664 VAL A CA 1
ATOM 5230 C C . VAL A 1 664 ? -17.264 -67.292 -3.668 1.00 25.86 664 VAL A C 1
ATOM 5232 O O . VAL A 1 664 ? -16.899 -66.338 -4.351 1.00 25.86 664 VAL A O 1
ATOM 5235 N N . ALA A 1 665 ? -16.766 -67.550 -2.459 1.00 28.08 665 ALA A N 1
ATOM 5236 C CA . ALA A 1 665 ? -15.453 -67.105 -2.030 1.00 28.08 665 ALA A CA 1
ATOM 5237 C C . ALA A 1 665 ? -14.369 -67.861 -2.818 1.00 28.08 665 ALA A C 1
ATOM 5239 O O . ALA A 1 665 ? -14.339 -69.090 -2.809 1.00 28.08 665 ALA A O 1
ATOM 5240 N N . VAL A 1 666 ? -13.430 -67.135 -3.425 1.00 24.12 666 VAL A N 1
ATOM 5241 C CA . VAL A 1 666 ? -12.032 -67.580 -3.471 1.00 24.12 666 VAL A CA 1
ATOM 5242 C C . VAL A 1 666 ? -11.219 -66.543 -2.712 1.00 24.12 666 VAL A C 1
ATOM 5244 O O . VAL A 1 666 ? -11.118 -65.381 -3.094 1.00 24.12 666 VAL A O 1
ATOM 5247 N N . SER A 1 667 ? -10.677 -66.995 -1.592 1.00 42.84 667 SER A N 1
ATOM 5248 C CA . SER A 1 667 ? -9.653 -66.354 -0.785 1.00 42.84 667 SER A CA 1
ATOM 5249 C C . SER A 1 667 ? -8.357 -66.139 -1.570 1.00 42.84 667 SER A C 1
ATOM 5251 O O . SER A 1 667 ? -7.815 -67.117 -2.078 1.00 42.84 667 SER A O 1
ATOM 5253 N N . VAL A 1 668 ? -7.787 -64.931 -1.526 1.00 26.77 668 VAL A N 1
ATOM 5254 C CA . VAL A 1 668 ? -6.342 -64.741 -1.304 1.00 26.77 668 VAL A CA 1
ATOM 5255 C C . VAL A 1 668 ? -6.151 -63.515 -0.404 1.00 26.77 668 VAL A C 1
ATOM 5257 O O . VAL A 1 668 ? -6.654 -62.428 -0.668 1.00 26.77 668 VAL A O 1
ATOM 5260 N N . SER A 1 669 ? -5.455 -63.749 0.701 1.00 39.06 669 SER A N 1
ATOM 5261 C CA . SER A 1 669 ? -4.983 -62.810 1.717 1.00 39.06 669 SER A CA 1
ATOM 5262 C C . SER A 1 669 ? -4.127 -61.664 1.172 1.00 39.06 669 SER A C 1
ATOM 5264 O O . SER A 1 669 ? -3.287 -61.917 0.318 1.00 39.06 669 SER A O 1
ATOM 5266 N N . THR A 1 670 ? -4.173 -60.499 1.827 1.00 25.02 670 THR A N 1
ATOM 5267 C CA . THR A 1 670 ? -2.948 -59.843 2.331 1.00 25.02 670 THR A CA 1
ATOM 5268 C C . THR A 1 670 ? -3.300 -58.851 3.436 1.00 25.02 670 THR A C 1
ATOM 5270 O O . THR A 1 670 ? -4.093 -57.934 3.242 1.00 25.02 670 THR A O 1
ATOM 5273 N N . GLN A 1 671 ? -2.710 -59.084 4.604 1.00 36.44 671 GLN A N 1
ATOM 5274 C CA . GLN A 1 671 ? -2.634 -58.168 5.735 1.00 36.44 671 GLN A CA 1
ATOM 5275 C C . GLN A 1 671 ? -1.891 -56.887 5.327 1.00 36.44 671 GLN A C 1
ATOM 5277 O O . GLN A 1 671 ? -0.948 -56.964 4.541 1.00 36.44 671 GLN A O 1
ATOM 5282 N N . ILE A 1 672 ? -2.248 -55.738 5.909 1.00 30.88 672 ILE A N 1
ATOM 5283 C CA . ILE A 1 672 ? -1.298 -54.633 6.085 1.00 30.88 672 ILE A CA 1
ATOM 5284 C C . ILE A 1 672 ? -1.340 -54.215 7.553 1.00 30.88 672 ILE A C 1
ATOM 5286 O O . ILE A 1 672 ? -2.351 -53.734 8.063 1.00 30.88 672 ILE A O 1
ATOM 5290 N N . ASP A 1 673 ? -0.206 -54.480 8.192 1.00 28.55 673 ASP A N 1
ATOM 5291 C CA . ASP A 1 673 ? 0.207 -54.133 9.542 1.00 28.55 673 ASP A CA 1
ATOM 5292 C C . ASP A 1 673 ? 0.077 -52.633 9.842 1.00 28.55 673 ASP A C 1
ATOM 5294 O O . ASP A 1 673 ? 0.728 -51.797 9.219 1.00 28.55 673 ASP A O 1
ATOM 5298 N N . THR A 1 674 ? -0.673 -52.294 10.889 1.00 35.03 674 THR A N 1
ATOM 5299 C CA . THR A 1 674 ? -0.628 -50.980 11.558 1.00 35.03 674 THR A CA 1
ATOM 5300 C C . THR A 1 674 ? 0.317 -50.979 12.768 1.00 35.03 674 THR A C 1
ATOM 5302 O O . THR A 1 674 ? 0.136 -50.206 13.705 1.00 35.03 674 THR A O 1
ATOM 5305 N N . SER A 1 675 ? 1.329 -51.849 12.794 1.00 31.12 675 SER A N 1
ATOM 5306 C CA . SER A 1 675 ? 2.122 -52.134 13.999 1.00 31.12 675 SER A CA 1
ATOM 5307 C C . SER A 1 675 ? 3.458 -51.379 14.133 1.00 31.12 675 SER A C 1
ATOM 5309 O O . SER A 1 675 ? 4.156 -51.594 15.122 1.00 31.12 675 SER A O 1
ATOM 5311 N N . MET A 1 676 ? 3.837 -50.457 13.232 1.00 35.47 676 MET A N 1
ATOM 5312 C CA . MET A 1 676 ? 5.234 -49.971 13.203 1.00 35.47 676 MET A CA 1
ATOM 5313 C C . MET A 1 676 ? 5.596 -48.660 13.929 1.00 35.47 676 MET A C 1
ATOM 5315 O O . MET A 1 676 ? 6.758 -48.280 13.862 1.00 35.47 676 MET A O 1
ATOM 5319 N N . PHE A 1 677 ? 4.715 -47.984 14.677 1.00 35.91 677 PHE A N 1
ATOM 5320 C CA . PHE A 1 677 ? 5.142 -46.794 15.455 1.00 35.91 677 PHE A CA 1
ATOM 5321 C C . PHE A 1 677 ? 4.529 -46.672 16.853 1.00 35.91 677 PHE A C 1
ATOM 5323 O O . PHE A 1 677 ? 4.324 -45.575 17.368 1.00 35.91 677 PHE A O 1
ATOM 5330 N N . GLN A 1 678 ? 4.287 -47.801 17.519 1.00 34.94 678 GLN A N 1
ATOM 5331 C CA . GLN A 1 678 ? 3.803 -47.791 18.898 1.00 34.94 678 GLN A CA 1
ATOM 5332 C C . GLN A 1 678 ? 4.651 -48.701 19.788 1.00 34.94 678 GLN A C 1
ATOM 5334 O O . GLN A 1 678 ? 4.320 -49.867 19.985 1.00 34.94 678 GLN A O 1
ATOM 5339 N N . LYS A 1 679 ? 5.758 -48.142 20.308 1.00 27.94 679 LYS A N 1
ATOM 5340 C CA . LYS A 1 679 ? 6.265 -48.302 21.691 1.00 27.94 679 LYS A CA 1
ATOM 5341 C C . LYS A 1 679 ? 7.692 -47.745 21.841 1.00 27.94 679 LYS A C 1
ATOM 5343 O O . LYS A 1 679 ? 8.670 -48.433 21.579 1.00 27.94 679 LYS A O 1
ATOM 5348 N N . MET A 1 680 ? 7.796 -46.547 22.410 1.00 27.77 680 MET A N 1
ATOM 5349 C CA . MET A 1 680 ? 8.686 -46.305 23.549 1.00 27.77 680 MET A CA 1
ATOM 5350 C C . MET A 1 680 ? 7.815 -45.695 24.649 1.00 27.77 680 MET A C 1
ATOM 5352 O O . MET A 1 680 ? 7.082 -44.741 24.408 1.00 27.77 680 MET A O 1
ATOM 5356 N N . ALA A 1 681 ? 7.812 -46.342 25.810 1.00 28.33 681 ALA A N 1
ATOM 5357 C CA . ALA A 1 681 ? 6.988 -46.026 26.973 1.00 28.33 681 ALA A CA 1
ATOM 5358 C C . ALA A 1 681 ? 7.851 -45.464 28.119 1.00 28.33 681 ALA A C 1
ATOM 5360 O O . ALA A 1 681 ? 9.076 -45.465 28.003 1.00 28.33 681 ALA A O 1
ATOM 5361 N N . VAL A 1 682 ? 7.167 -45.137 29.233 1.00 26.78 682 VAL A N 1
ATOM 5362 C CA . VAL A 1 682 ? 7.611 -44.734 30.596 1.00 26.78 682 VAL A CA 1
ATOM 5363 C C . VAL A 1 682 ? 7.449 -43.214 30.825 1.00 26.78 682 VAL A C 1
ATOM 5365 O O . VAL A 1 682 ? 8.048 -42.435 30.100 1.00 26.78 682 VAL A O 1
ATOM 5368 N N . ALA A 1 683 ? 6.673 -42.686 31.787 1.00 26.44 683 ALA A N 1
ATOM 5369 C CA . ALA A 1 683 ? 5.882 -43.243 32.895 1.00 26.44 683 ALA A CA 1
ATOM 5370 C C . ALA A 1 683 ? 4.748 -42.275 33.316 1.00 26.44 683 ALA A C 1
ATOM 5372 O O . ALA A 1 683 ? 4.884 -41.060 33.191 1.00 26.44 683 ALA A O 1
ATOM 5373 N N . GLU A 1 684 ? 3.666 -42.835 33.866 1.00 28.20 684 GLU A N 1
ATOM 5374 C CA . GLU A 1 684 ? 2.559 -42.142 34.540 1.00 28.20 684 GLU A CA 1
ATOM 5375 C C . GLU A 1 684 ? 2.798 -41.934 36.047 1.00 28.20 684 GLU A C 1
ATOM 5377 O O . GLU A 1 684 ? 3.431 -42.761 36.707 1.00 28.20 684 GLU A O 1
ATOM 5382 N N . GLY A 1 685 ? 2.125 -40.910 36.590 1.00 26.39 685 GLY A N 1
ATOM 5383 C CA . GLY A 1 685 ? 1.480 -40.930 37.912 1.00 26.39 685 GLY A CA 1
ATOM 5384 C C . GLY A 1 685 ? 1.504 -39.581 38.653 1.00 26.39 685 GLY A C 1
ATOM 5385 O O . GLY A 1 685 ? 2.485 -38.853 38.530 1.00 26.39 685 GLY A O 1
ATOM 5386 N N . PRO A 1 686 ? 0.547 -39.285 39.561 1.00 30.03 686 PRO A N 1
ATOM 5387 C CA . PRO A 1 686 ? -0.910 -39.482 39.497 1.00 30.03 686 PRO A CA 1
ATOM 5388 C C . PRO A 1 686 ? -1.714 -38.217 39.928 1.00 30.03 686 PRO A C 1
ATOM 5390 O O . PRO A 1 686 ? -1.183 -37.299 40.549 1.00 30.03 686 PRO A O 1
ATOM 5393 N N . GLU A 1 687 ? -3.026 -38.188 39.644 1.00 35.34 687 GLU A N 1
ATOM 5394 C CA . GLU A 1 687 ? -3.995 -37.231 40.230 1.00 35.34 687 GLU A CA 1
ATOM 5395 C C . GLU A 1 687 ? -4.098 -37.343 41.773 1.00 35.34 687 GLU A C 1
ATOM 5397 O O . GLU A 1 687 ? -3.702 -38.365 42.346 1.00 35.34 687 GLU A O 1
ATOM 5402 N N . PRO A 1 688 ? -4.754 -36.379 42.465 1.00 32.56 688 PRO A N 1
ATOM 5403 C CA . PRO A 1 688 ? -6.160 -36.636 42.836 1.00 32.56 688 PRO A CA 1
ATOM 5404 C C . PRO A 1 688 ? -7.113 -35.407 42.849 1.00 32.56 688 PRO A C 1
ATOM 5406 O O . PRO A 1 688 ? -6.781 -34.360 43.391 1.00 32.56 688 PRO A O 1
ATOM 5409 N N . LYS A 1 689 ? -8.342 -35.613 42.327 1.00 26.45 689 LYS A N 1
ATOM 5410 C CA . LYS A 1 689 ? -9.666 -35.569 43.024 1.00 26.45 689 LYS A CA 1
ATOM 5411 C C . LYS A 1 689 ? -9.942 -34.377 43.982 1.00 26.45 689 LYS A C 1
ATOM 5413 O O . LYS A 1 689 ? -9.167 -34.127 44.886 1.00 26.45 689 LYS A O 1
ATOM 5418 N N . GLN A 1 690 ? -11.111 -33.719 44.020 1.00 28.45 690 GLN A N 1
ATOM 5419 C CA . GLN A 1 690 ? -12.480 -34.263 44.029 1.00 28.45 690 GLN A CA 1
ATOM 5420 C C . GLN A 1 690 ? -13.532 -33.126 44.165 1.00 28.45 690 GLN A C 1
ATOM 5422 O O . GLN A 1 690 ? -13.253 -32.157 44.856 1.00 28.45 690 GLN A O 1
ATOM 5427 N N . ARG A 1 691 ? -14.758 -33.382 43.652 1.00 24.31 691 ARG A N 1
ATOM 5428 C CA . ARG A 1 691 ? -16.116 -33.049 44.190 1.00 24.31 691 ARG A CA 1
ATOM 5429 C C . ARG A 1 691 ? -16.457 -31.579 44.507 1.00 24.31 691 ARG A C 1
ATOM 5431 O O . ARG A 1 691 ? -15.710 -30.884 45.162 1.00 24.31 691 ARG A O 1
ATOM 5438 N N . GLY A 1 692 ? -17.644 -31.053 44.213 1.00 24.02 692 GLY A N 1
ATOM 5439 C CA . GLY A 1 692 ? -18.955 -31.614 43.865 1.00 24.02 692 GLY A CA 1
ATOM 5440 C C . GLY A 1 692 ? -20.017 -30.622 44.387 1.00 24.02 692 GLY A C 1
ATOM 5441 O O . GLY A 1 692 ? -19.798 -30.005 45.420 1.00 24.02 692 GLY A O 1
ATOM 5442 N N . VAL A 1 693 ? -21.101 -30.344 43.658 1.00 25.55 693 VAL A N 1
ATOM 5443 C CA . VAL A 1 693 ? -22.505 -30.760 43.938 1.00 25.55 693 VAL A CA 1
ATOM 5444 C C . VAL A 1 693 ? -23.366 -29.478 43.757 1.00 25.55 693 VAL A C 1
ATOM 5446 O O . VAL A 1 693 ? -23.039 -28.470 44.365 1.00 25.55 693 VAL A O 1
ATOM 5449 N N . ARG A 1 694 ? -24.251 -29.370 42.739 1.00 23.28 694 ARG A N 1
ATOM 5450 C CA . ARG A 1 694 ? -25.706 -29.730 42.701 1.00 23.28 694 ARG A CA 1
ATOM 5451 C C . ARG A 1 694 ? -26.557 -28.732 43.533 1.00 23.28 694 ARG A C 1
ATOM 5453 O O . ARG A 1 694 ? -26.178 -28.463 44.659 1.00 23.28 694 ARG A O 1
ATOM 5460 N N . TRP A 1 695 ? -27.657 -28.099 43.099 1.00 23.98 695 TRP A N 1
ATOM 5461 C CA . TRP A 1 695 ? -28.946 -28.539 42.508 1.00 23.98 695 TRP A CA 1
ATOM 5462 C C . TRP A 1 695 ? -29.789 -27.259 42.196 1.00 23.98 695 TRP A C 1
ATOM 5464 O O . TRP A 1 695 ? -29.643 -26.285 42.922 1.00 23.98 695 TRP A O 1
ATOM 5474 N N . GLN A 1 696 ? -30.499 -27.101 41.066 1.00 24.97 696 GLN A N 1
ATOM 5475 C CA . GLN A 1 696 ? -31.873 -27.532 40.682 1.00 24.97 696 GLN A CA 1
ATOM 5476 C C . GLN A 1 696 ? -33.100 -26.723 41.196 1.00 24.97 696 GLN A C 1
ATOM 5478 O O . GLN A 1 696 ? -33.261 -26.509 42.389 1.00 24.97 696 GLN A O 1
ATOM 5483 N N . ASN A 1 697 ? -34.016 -26.489 40.232 1.00 22.34 697 ASN A N 1
ATOM 5484 C CA . ASN A 1 697 ? -35.499 -26.437 40.269 1.00 22.34 697 ASN A CA 1
ATOM 5485 C C . ASN A 1 697 ? -36.272 -25.140 40.651 1.00 22.34 697 ASN A C 1
ATOM 5487 O O . ASN A 1 697 ? -36.312 -24.744 41.807 1.00 22.34 697 ASN A O 1
ATOM 5491 N N . LYS A 1 698 ? -36.933 -24.531 39.633 1.00 24.53 698 LYS A N 1
ATOM 5492 C CA . LYS A 1 698 ? -38.409 -24.396 39.357 1.00 24.53 698 LYS A CA 1
ATOM 5493 C C . LYS A 1 698 ? -39.420 -24.643 40.525 1.00 24.53 698 LYS A C 1
ATOM 5495 O O . LYS A 1 698 ? -39.049 -25.434 41.384 1.00 24.53 698 LYS A O 1
ATOM 5500 N N . PRO A 1 699 ? -40.730 -24.211 40.503 1.00 38.22 699 PRO A N 1
ATOM 5501 C CA . PRO A 1 699 ? -41.546 -23.555 39.435 1.00 38.22 699 PRO A CA 1
ATOM 5502 C C . PRO A 1 699 ? -42.728 -22.579 39.863 1.00 38.22 699 PRO A C 1
ATOM 5504 O O . PRO A 1 699 ? -42.991 -22.378 41.039 1.00 38.22 699 PRO A O 1
ATOM 5507 N N . PHE A 1 700 ? -43.487 -22.077 38.857 1.00 24.75 700 PHE A N 1
ATOM 5508 C CA . PHE A 1 700 ? -44.979 -21.966 38.710 1.00 24.75 700 PHE A CA 1
ATOM 5509 C C . PHE A 1 700 ? -45.889 -20.853 39.344 1.00 24.75 700 PHE A C 1
ATOM 5511 O O . PHE A 1 700 ? -45.883 -20.639 40.549 1.00 24.75 700 PHE A O 1
ATOM 5518 N N . ILE A 1 701 ? -46.812 -20.331 38.487 1.00 25.59 701 ILE A N 1
ATOM 5519 C CA . ILE A 1 701 ? -48.231 -19.854 38.667 1.00 25.59 701 ILE A CA 1
ATOM 5520 C C . ILE A 1 701 ? -48.568 -18.386 38.238 1.00 25.59 701 ILE A C 1
ATOM 5522 O O . ILE A 1 701 ? -48.060 -17.417 38.790 1.00 25.59 701 ILE A O 1
ATOM 5526 N N . GLN A 1 702 ? -49.502 -18.265 37.272 1.00 27.83 702 GLN A N 1
ATOM 5527 C CA . GLN A 1 702 ? -50.310 -17.100 36.790 1.00 27.83 702 GLN A CA 1
ATOM 5528 C C . GLN A 1 702 ? -51.596 -16.936 37.661 1.00 27.83 702 GLN A C 1
ATOM 5530 O O . GLN A 1 702 ? -51.910 -17.931 38.312 1.00 27.83 702 GLN A O 1
ATOM 5535 N N . PRO A 1 703 ? -52.427 -15.843 37.675 1.00 41.47 703 PRO A N 1
ATOM 5536 C CA . PRO A 1 703 ? -53.190 -15.380 36.489 1.00 41.47 703 PRO A CA 1
ATOM 5537 C C . PRO A 1 703 ? -53.690 -13.891 36.423 1.00 41.47 703 PRO A C 1
ATOM 5539 O O . PRO A 1 703 ? -53.711 -13.161 37.402 1.00 41.47 703 PRO A O 1
ATOM 5542 N N . VAL A 1 704 ? -54.121 -13.488 35.211 1.00 30.73 704 VAL A N 1
ATOM 5543 C CA . VAL A 1 704 ? -55.288 -12.643 34.804 1.00 30.73 704 VAL A CA 1
ATOM 5544 C C . VAL A 1 704 ? -55.670 -11.374 35.612 1.00 30.73 704 VAL A C 1
ATOM 5546 O O . VAL A 1 704 ? -56.134 -11.491 36.734 1.00 30.73 704 VAL A O 1
ATOM 5549 N N . TYR A 1 705 ? -55.620 -10.181 34.980 1.00 28.05 705 TYR A N 1
ATOM 5550 C CA . TYR A 1 705 ? -56.736 -9.205 34.803 1.00 28.05 705 TYR A CA 1
ATOM 5551 C C . TYR A 1 705 ? -56.265 -7.930 34.040 1.00 28.05 705 TYR A C 1
ATOM 5553 O O . TYR A 1 705 ? -55.565 -7.072 34.565 1.00 28.05 705 TYR A O 1
ATOM 5561 N N . THR A 1 706 ? -56.660 -7.839 32.764 1.00 25.78 706 THR A N 1
ATOM 5562 C CA . THR A 1 706 ? -57.257 -6.675 32.060 1.00 25.78 706 THR A CA 1
ATOM 5563 C C . THR A 1 706 ? -56.748 -5.223 32.267 1.00 25.78 706 THR A C 1
ATOM 5565 O O . THR A 1 706 ? -57.014 -4.572 33.272 1.00 25.78 706 THR A O 1
ATOM 5568 N N . ILE A 1 707 ? -56.224 -4.634 31.186 1.00 33.16 707 ILE A N 1
ATOM 5569 C CA . ILE A 1 707 ? -56.884 -3.614 30.322 1.00 33.16 707 ILE A CA 1
ATOM 5570 C C . ILE A 1 707 ? -57.369 -2.248 30.895 1.00 33.16 707 ILE A C 1
ATOM 5572 O O . ILE A 1 707 ? -57.633 -1.363 30.091 1.00 33.16 707 ILE A O 1
ATOM 5576 N N . PHE A 1 708 ? -57.382 -1.928 32.193 1.00 32.41 708 PHE A N 1
ATOM 5577 C CA . PHE A 1 708 ? -57.979 -0.638 32.645 1.00 32.41 708 PHE A CA 1
ATOM 5578 C C . PHE A 1 708 ? -57.036 0.519 33.052 1.00 32.41 708 PHE A C 1
ATOM 5580 O O . PHE A 1 708 ? -57.512 1.560 33.500 1.00 32.41 708 PHE A O 1
ATOM 5587 N N . ALA A 1 709 ? -55.716 0.434 32.849 1.00 37.25 709 ALA A N 1
ATOM 5588 C CA . ALA A 1 709 ? -54.777 1.419 33.424 1.00 37.25 709 ALA A CA 1
ATOM 5589 C C . ALA A 1 709 ? -54.261 2.537 32.483 1.00 37.25 709 ALA A C 1
ATOM 5591 O O . ALA A 1 709 ? -53.449 3.359 32.913 1.00 37.25 709 ALA A O 1
ATOM 5592 N N . SER A 1 710 ? -54.710 2.617 31.225 1.00 33.94 710 SER A N 1
ATOM 5593 C CA . SER A 1 710 ? -54.170 3.597 30.254 1.00 33.94 710 SER A CA 1
ATOM 5594 C C . SER A 1 710 ? -54.915 4.938 30.216 1.00 33.94 710 SER A C 1
ATOM 5596 O O . SER A 1 710 ? -54.366 5.930 29.747 1.00 33.94 710 SER A O 1
ATOM 5598 N N . ILE A 1 711 ? -56.127 5.016 30.775 1.00 38.97 711 ILE A N 1
ATOM 5599 C CA . ILE A 1 711 ? -56.914 6.266 30.832 1.00 38.97 711 ILE A CA 1
ATOM 5600 C C . ILE A 1 711 ? -56.552 7.103 32.077 1.00 38.97 711 ILE A C 1
ATOM 5602 O O . ILE A 1 711 ? -56.676 8.325 32.080 1.00 38.97 711 ILE A O 1
ATOM 5606 N N . TYR A 1 712 ? -55.987 6.473 33.112 1.00 38.00 712 TYR A N 1
ATOM 5607 C CA . TYR A 1 712 ? -55.645 7.127 34.382 1.00 38.00 712 TYR A CA 1
ATOM 5608 C C . TYR A 1 712 ? -54.333 7.939 34.334 1.00 38.00 712 TYR A C 1
ATOM 5610 O O . TYR A 1 712 ? -54.113 8.831 35.152 1.00 38.00 712 TYR A O 1
ATOM 5618 N N . ARG A 1 713 ? -53.449 7.662 33.363 1.00 36.16 713 ARG A N 1
ATOM 5619 C CA . ARG A 1 713 ? -52.120 8.299 33.269 1.00 36.16 713 ARG A CA 1
ATOM 5620 C C . ARG A 1 713 ? -52.118 9.674 32.603 1.00 36.16 713 ARG A C 1
ATOM 5622 O O . ARG A 1 713 ? -51.218 10.459 32.881 1.00 36.16 713 ARG A O 1
ATOM 5629 N N . ILE A 1 714 ? -53.114 9.988 31.775 1.00 42.72 714 ILE A N 1
ATOM 5630 C CA . ILE A 1 714 ? -53.128 11.235 30.994 1.00 42.72 714 ILE A CA 1
ATOM 5631 C C . ILE A 1 714 ? -53.724 12.406 31.794 1.00 42.72 714 ILE A C 1
ATOM 5633 O O . ILE A 1 714 ? -53.255 13.530 31.659 1.00 42.72 714 ILE A O 1
ATOM 5637 N N . PHE A 1 715 ? -54.681 12.163 32.697 1.00 42.72 715 PHE A N 1
ATOM 5638 C CA . PHE A 1 715 ? -55.384 13.252 33.394 1.00 42.72 715 PHE A CA 1
ATOM 5639 C C . PHE A 1 715 ? -54.825 13.645 34.772 1.00 42.72 715 PHE A C 1
ATOM 5641 O O . PHE A 1 715 ? -55.187 14.702 35.279 1.00 42.72 715 PHE A O 1
ATOM 5648 N N . ILE A 1 716 ? -53.927 12.854 35.374 1.00 48.59 716 ILE A N 1
ATOM 5649 C CA . ILE A 1 716 ? -53.426 13.119 36.742 1.00 48.59 716 ILE A CA 1
ATOM 5650 C C . ILE A 1 716 ? -51.926 13.450 36.787 1.00 48.59 716 ILE A C 1
ATOM 5652 O O . ILE A 1 716 ? -51.500 14.192 37.667 1.00 48.59 716 ILE A O 1
ATOM 5656 N N . PHE A 1 717 ? -51.105 12.969 35.847 1.00 42.66 717 PHE A N 1
ATOM 5657 C CA . PHE A 1 717 ? -49.647 13.143 35.952 1.00 42.66 717 PHE A CA 1
ATOM 5658 C C . PHE A 1 717 ? -49.109 14.471 35.399 1.00 42.66 717 PHE A C 1
ATOM 5660 O O . PHE A 1 717 ? -48.051 14.922 35.837 1.00 42.66 717 PHE A O 1
ATOM 5667 N N . TYR A 1 718 ? -49.825 15.128 34.481 1.00 38.53 718 TYR A N 1
ATOM 5668 C CA . TYR A 1 718 ? -49.335 16.353 33.837 1.00 38.53 718 TYR A CA 1
ATOM 5669 C C . TYR A 1 718 ? -49.406 17.646 34.691 1.00 38.53 718 TYR A C 1
ATOM 5671 O O . TYR A 1 718 ? -48.596 18.536 34.436 1.00 38.53 718 TYR A O 1
ATOM 5679 N N . PRO A 1 719 ? -50.244 17.783 35.749 1.00 41.41 719 PRO A N 1
ATOM 5680 C CA . PRO A 1 719 ? -50.193 18.963 36.626 1.00 41.41 719 PRO A CA 1
ATOM 5681 C C . PRO A 1 719 ? -49.218 18.868 37.820 1.00 41.41 719 PRO A C 1
ATOM 5683 O O . PRO A 1 719 ? -49.093 19.840 38.560 1.00 41.41 719 PRO A O 1
ATOM 5686 N N . ILE A 1 720 ? -48.533 17.737 38.054 1.00 47.28 720 ILE A N 1
ATOM 5687 C CA . ILE A 1 720 ? -47.794 17.490 39.319 1.00 47.28 720 ILE A CA 1
ATOM 5688 C C . ILE A 1 720 ? -46.264 17.689 39.191 1.00 47.28 720 ILE A C 1
ATOM 5690 O O . ILE A 1 720 ? -45.576 17.835 40.199 1.00 47.28 720 ILE A O 1
ATOM 5694 N N . SER A 1 721 ? -45.695 17.772 37.982 1.00 46.31 721 SER A N 1
ATOM 5695 C CA . SER A 1 721 ? -44.228 17.846 37.786 1.00 46.31 721 SER A CA 1
ATOM 5696 C C . SER A 1 721 ? -43.641 19.264 37.661 1.00 46.31 721 SER A C 1
ATOM 5698 O O . SER A 1 721 ? -42.424 19.432 37.745 1.00 46.31 721 SER A O 1
ATOM 5700 N N . LEU A 1 722 ? -44.478 20.296 37.518 1.00 44.34 722 LEU A N 1
ATOM 5701 C CA . LEU A 1 722 ? -44.059 21.706 37.433 1.00 44.34 722 LEU A CA 1
ATOM 5702 C C . LEU A 1 722 ? -43.704 22.382 38.784 1.00 44.34 722 LEU A C 1
ATOM 5704 O O . LEU A 1 722 ? -42.803 23.223 38.776 1.00 44.34 722 LEU A O 1
ATOM 5708 N N . PRO A 1 723 ? -44.284 22.027 39.953 1.00 50.81 723 PRO A N 1
ATOM 5709 C CA . PRO A 1 723 ? -43.932 22.682 41.221 1.00 50.81 723 PRO A CA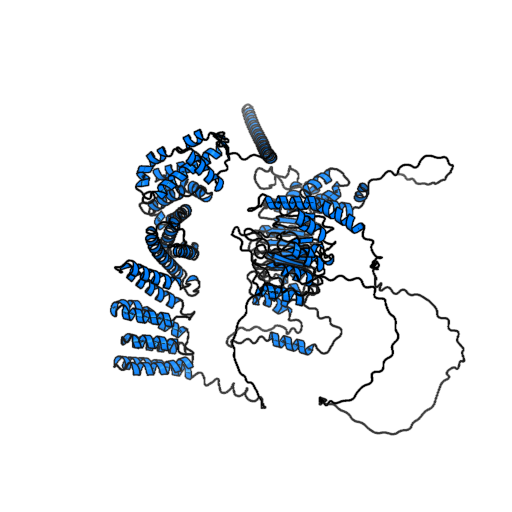 1
ATOM 5710 C C . PRO A 1 723 ? -42.561 22.272 41.788 1.00 50.81 723 PRO A C 1
ATOM 5712 O O . PRO A 1 723 ? -41.888 23.079 42.422 1.00 50.81 723 PRO A O 1
ATOM 5715 N N . SER A 1 724 ? -42.109 21.033 41.564 1.00 51.16 724 SER A N 1
ATOM 5716 C CA . SER A 1 724 ? -40.938 20.483 42.274 1.00 51.16 724 SER A CA 1
ATOM 5717 C C . SER A 1 724 ? -39.597 21.090 41.828 1.00 51.16 724 SER A C 1
ATOM 5719 O O . SER A 1 724 ? -38.706 21.285 42.653 1.00 51.16 724 SER A O 1
ATOM 5721 N N . ARG A 1 725 ? -39.461 21.477 40.550 1.00 50.50 725 ARG A N 1
ATOM 5722 C CA . ARG A 1 725 ? -38.231 22.102 40.021 1.00 50.50 725 ARG A CA 1
ATOM 5723 C C . ARG A 1 725 ? -38.036 23.552 40.474 1.00 50.50 725 ARG A C 1
ATOM 5725 O O . ARG A 1 725 ? -36.903 23.982 40.661 1.00 50.50 725 ARG A O 1
ATOM 5732 N N . VAL A 1 726 ? -39.124 24.298 40.673 1.00 55.19 726 VAL A N 1
ATOM 5733 C CA . VAL A 1 726 ? -39.069 25.702 41.124 1.00 55.19 726 VAL A CA 1
ATOM 5734 C C . VAL A 1 726 ? -38.833 25.786 42.637 1.00 55.19 726 VAL A C 1
ATOM 5736 O O . VAL A 1 726 ? -38.101 26.661 43.094 1.00 55.19 726 VAL A O 1
ATOM 5739 N N . VAL A 1 727 ? -39.381 24.840 43.409 1.00 56.69 727 VAL A N 1
ATOM 5740 C CA . VAL A 1 727 ? -39.179 24.758 44.867 1.00 56.69 727 VAL A CA 1
ATOM 5741 C C . VAL A 1 727 ? -37.726 24.410 45.221 1.00 56.69 727 VAL A C 1
ATOM 5743 O O . VAL A 1 727 ? -37.132 25.091 46.054 1.00 56.69 727 VAL A O 1
ATOM 5746 N N . ALA A 1 728 ? -37.102 23.450 44.527 1.00 57.00 728 ALA A N 1
ATOM 5747 C CA . ALA A 1 728 ? -35.708 23.071 44.788 1.00 57.00 728 ALA A CA 1
ATOM 5748 C C . ALA A 1 728 ? -34.709 24.224 44.539 1.00 57.00 728 ALA A C 1
ATOM 5750 O O . ALA A 1 728 ? -33.777 24.419 45.315 1.00 57.00 728 ALA A O 1
ATOM 5751 N N . LEU A 1 729 ? -34.919 25.044 43.503 1.00 59.12 729 LEU A N 1
ATOM 5752 C CA . LEU A 1 729 ? -34.058 26.199 43.199 1.00 59.12 729 LEU A CA 1
ATOM 5753 C C . LEU A 1 729 ? -34.105 27.291 44.286 1.00 59.12 729 LEU A C 1
ATOM 5755 O O . LEU A 1 729 ? -33.074 27.900 44.590 1.00 59.12 729 LEU A O 1
ATOM 5759 N N . LEU A 1 730 ? -35.281 27.522 44.880 1.00 61.12 730 LEU A N 1
ATOM 5760 C CA . LEU A 1 730 ? -35.482 28.468 45.986 1.00 61.12 730 LEU A CA 1
ATOM 5761 C C . LEU A 1 730 ? -34.832 27.971 47.286 1.00 61.12 730 LEU A C 1
ATOM 5763 O O . LEU A 1 730 ? -34.141 28.740 47.956 1.00 61.12 730 LEU A O 1
ATOM 5767 N N . GLU A 1 731 ? -34.974 26.684 47.606 1.00 67.75 731 GLU A N 1
ATOM 5768 C CA . GLU A 1 731 ? -34.353 26.071 48.790 1.00 67.75 731 GLU A CA 1
ATOM 5769 C C . GLU A 1 731 ? -32.819 26.090 48.711 1.00 67.75 731 GLU A C 1
ATOM 5771 O O . GLU A 1 731 ? -32.145 26.455 49.676 1.00 67.75 731 GLU A O 1
ATOM 5776 N N . VAL A 1 732 ? -32.248 25.803 47.536 1.00 71.69 732 VAL A N 1
ATOM 5777 C CA . VAL A 1 732 ? -30.791 25.827 47.309 1.00 71.69 732 VAL A CA 1
ATOM 5778 C C . VAL A 1 732 ? -30.231 27.256 47.357 1.00 71.69 732 VAL A C 1
ATOM 5780 O O . VAL A 1 732 ? -29.049 27.447 47.643 1.00 71.69 732 VAL A O 1
ATOM 5783 N N . ALA A 1 733 ? -31.032 28.284 47.061 1.00 70.88 733 ALA A N 1
ATOM 5784 C CA . ALA A 1 733 ? -30.619 29.686 47.185 1.00 70.88 733 ALA A CA 1
ATOM 5785 C C . ALA A 1 733 ? -30.647 30.191 48.639 1.00 70.88 733 ALA A C 1
ATOM 5787 O O . ALA A 1 733 ? -29.832 31.041 48.994 1.00 70.88 733 ALA A O 1
ATOM 5788 N N . ALA A 1 734 ? -31.532 29.646 49.479 1.00 75.94 734 ALA A N 1
ATOM 5789 C CA . ALA A 1 734 ? -31.625 29.990 50.897 1.00 75.94 734 ALA A CA 1
ATOM 5790 C C . ALA A 1 734 ? -30.589 29.250 51.768 1.00 75.94 734 ALA A C 1
ATOM 5792 O O . ALA A 1 734 ? -30.027 29.847 52.686 1.00 75.94 734 ALA A O 1
ATOM 5793 N N . LEU A 1 735 ? -30.301 27.978 51.464 1.00 78.19 735 LEU A N 1
ATOM 5794 C CA . LEU A 1 735 ? -29.418 27.127 52.277 1.00 78.19 735 LEU A CA 1
ATOM 5795 C C . LEU A 1 735 ? -27.921 27.415 52.112 1.00 78.19 735 LEU A C 1
ATOM 5797 O O . LEU A 1 735 ? -27.177 27.248 53.073 1.00 78.19 735 LEU A O 1
ATOM 5801 N N . LEU A 1 736 ? -27.462 27.874 50.942 1.00 81.31 736 LEU A N 1
ATOM 5802 C CA . LEU A 1 736 ? -26.048 28.223 50.727 1.00 81.31 736 LEU A CA 1
ATOM 5803 C C . LEU A 1 736 ? -25.533 29.303 51.701 1.00 81.31 736 LEU A C 1
ATOM 5805 O O . LEU A 1 736 ? -24.569 29.033 52.409 1.00 81.31 736 LEU A O 1
ATOM 5809 N N . PRO A 1 737 ? -26.182 30.475 51.848 1.00 80.88 737 PRO A N 1
ATOM 5810 C CA . PRO A 1 737 ? -25.726 31.484 52.804 1.00 80.88 737 PRO A CA 1
ATOM 5811 C C . PRO A 1 737 ? -25.907 31.069 54.276 1.00 80.88 737 PRO A C 1
ATOM 5813 O O . PRO A 1 737 ? -25.242 31.621 55.154 1.00 80.88 737 PRO A O 1
ATOM 5816 N N . GLU A 1 738 ? -26.802 30.123 54.583 1.00 81.19 738 GLU A N 1
ATOM 5817 C CA . GLU A 1 738 ? -26.905 29.532 55.925 1.00 81.19 738 GLU A CA 1
ATOM 5818 C C . GLU A 1 738 ? -25.721 28.596 56.207 1.00 81.19 738 GLU A C 1
ATOM 5820 O O . GLU A 1 738 ? -25.097 28.696 57.266 1.00 81.19 738 GLU A O 1
ATOM 5825 N N . ALA A 1 739 ? -25.365 27.746 55.241 1.00 77.88 739 ALA A N 1
ATOM 5826 C CA . ALA A 1 739 ? -24.185 26.891 55.304 1.00 77.88 739 ALA A CA 1
ATOM 5827 C C . ALA A 1 739 ? -22.892 27.721 55.397 1.00 77.88 739 ALA A C 1
ATOM 5829 O O . ALA A 1 739 ? -22.052 27.416 56.242 1.00 77.88 739 ALA A O 1
ATOM 5830 N N . ASP A 1 740 ? -22.781 28.832 54.657 1.00 81.12 740 ASP A N 1
ATOM 5831 C CA . ASP A 1 740 ? -21.652 29.772 54.745 1.00 81.12 740 ASP A CA 1
ATOM 5832 C C . ASP A 1 740 ? -21.483 30.340 56.162 1.00 81.12 740 ASP A C 1
ATOM 5834 O O . ASP A 1 740 ? -20.368 30.454 56.680 1.00 81.12 740 ASP A O 1
ATOM 5838 N N . LYS A 1 741 ? -22.594 30.727 56.807 1.00 83.12 741 LYS A N 1
ATOM 5839 C CA . LYS A 1 741 ? -22.584 31.258 58.179 1.00 83.12 741 LYS A CA 1
ATOM 5840 C C . LYS A 1 741 ? -22.189 30.181 59.185 1.00 83.12 741 LYS A C 1
ATOM 5842 O O . LYS A 1 741 ? -21.406 30.464 60.090 1.00 83.12 741 LYS A O 1
ATOM 5847 N N . LEU A 1 742 ? -22.698 28.961 59.018 1.00 81.19 742 LEU A N 1
ATOM 5848 C CA . LEU A 1 742 ? -22.377 27.828 59.887 1.00 81.19 742 LEU A CA 1
ATOM 5849 C C . LEU A 1 742 ? -20.908 27.408 59.751 1.00 81.19 742 LEU A C 1
ATOM 5851 O O . LEU A 1 742 ? -20.231 27.248 60.770 1.00 81.19 742 LEU A O 1
ATOM 5855 N N . ALA A 1 743 ? -20.385 27.355 58.524 1.00 78.31 743 ALA A N 1
ATOM 5856 C CA . ALA A 1 743 ? -18.974 27.096 58.252 1.00 78.31 743 ALA A CA 1
ATOM 5857 C C . ALA A 1 743 ? -18.072 28.166 58.894 1.00 78.31 743 ALA A C 1
ATOM 5859 O O . ALA A 1 743 ? -17.133 27.830 59.614 1.00 78.31 743 ALA A O 1
ATOM 5860 N N . LYS A 1 744 ? -18.414 29.457 58.750 1.00 80.62 744 LYS A N 1
ATOM 5861 C CA . LYS A 1 744 ? -17.681 30.568 59.394 1.00 80.62 744 LYS A CA 1
ATOM 5862 C C . LYS A 1 744 ? -17.791 30.576 60.922 1.00 80.62 744 LYS A C 1
ATOM 5864 O O . LYS A 1 744 ? -16.905 31.101 61.586 1.00 80.62 744 LYS A O 1
ATOM 5869 N N . SER A 1 745 ? -18.849 29.990 61.484 1.00 80.06 745 SER A N 1
ATOM 5870 C CA . SER A 1 745 ? -19.032 29.845 62.937 1.00 80.06 745 SER A CA 1
ATOM 5871 C C . SER A 1 745 ? -18.260 28.668 63.557 1.00 80.06 745 SER A C 1
ATOM 5873 O O . SER A 1 745 ? -18.403 28.413 64.751 1.00 80.06 745 SER A O 1
ATOM 5875 N N . GLY A 1 746 ? -17.453 27.943 62.769 1.00 77.50 746 GLY A N 1
ATOM 5876 C CA . GLY A 1 746 ? -16.657 26.797 63.229 1.00 77.50 746 GLY A CA 1
ATOM 5877 C C . GLY A 1 746 ? -17.413 25.462 63.260 1.00 77.50 746 GLY A C 1
ATOM 5878 O O . GLY A 1 746 ? -16.856 24.455 63.687 1.00 77.50 746 GLY A O 1
ATOM 5879 N N . LYS A 1 747 ? -18.665 25.422 62.784 1.00 83.31 747 LYS A N 1
ATOM 5880 C CA . LYS A 1 747 ? -19.513 24.217 62.713 1.00 83.31 747 LYS A CA 1
ATOM 5881 C C . LYS A 1 747 ? -19.509 23.623 61.302 1.00 83.31 747 LYS A C 1
ATOM 5883 O O . LYS A 1 747 ? -20.542 23.552 60.637 1.00 83.31 747 LYS A O 1
ATOM 5888 N N . LEU A 1 748 ? -18.329 23.217 60.834 1.00 82.81 748 LEU A N 1
ATOM 5889 C CA . LEU A 1 748 ? -18.118 22.753 59.458 1.00 82.81 748 LEU A CA 1
ATOM 5890 C C . LEU A 1 748 ? -18.912 21.477 59.131 1.00 82.81 748 LEU A C 1
ATOM 5892 O O . LEU A 1 748 ? -19.587 21.425 58.107 1.00 82.81 748 LEU A O 1
ATOM 5896 N N . GLN A 1 749 ? -18.895 20.483 60.023 1.00 84.06 749 GLN A N 1
ATOM 5897 C CA . GLN A 1 749 ? -19.572 19.203 59.793 1.00 84.06 749 GLN A CA 1
ATOM 5898 C C . GLN A 1 749 ? -21.095 19.368 59.656 1.00 84.06 749 GLN A C 1
ATOM 5900 O O . GLN A 1 749 ? -21.692 18.855 58.715 1.00 84.06 749 GLN A O 1
ATOM 5905 N N . GLU A 1 750 ? -21.710 20.171 60.536 1.00 83.38 750 GLU A N 1
ATOM 5906 C CA . GLU A 1 750 ? -23.149 20.472 60.486 1.00 83.38 750 GLU A CA 1
ATOM 5907 C C . GLU A 1 750 ? -23.543 21.184 59.176 1.00 83.38 750 GLU A C 1
ATOM 5909 O O . GLU A 1 750 ? -24.634 20.960 58.647 1.00 83.38 750 GLU A O 1
ATOM 5914 N N . ALA A 1 751 ? -22.662 22.036 58.636 1.00 83.94 751 ALA A N 1
ATOM 5915 C CA . ALA A 1 751 ? -22.881 22.713 57.360 1.00 83.94 751 ALA A CA 1
ATOM 5916 C C . ALA A 1 751 ? -22.795 21.737 56.172 1.00 83.94 751 ALA A C 1
ATOM 5918 O O . ALA A 1 751 ? -23.664 21.755 55.297 1.00 83.94 751 ALA A O 1
ATOM 5919 N N . LEU A 1 752 ? -21.792 20.852 56.156 1.00 85.38 752 LEU A N 1
ATOM 5920 C CA . LEU A 1 752 ? -21.624 19.854 55.095 1.00 85.38 752 LEU A CA 1
ATOM 5921 C C . LEU A 1 752 ? -22.748 18.815 55.092 1.00 85.38 752 LEU A C 1
ATOM 5923 O O . LEU A 1 752 ? -23.250 18.480 54.019 1.00 85.38 752 LEU A O 1
ATOM 5927 N N . ASP A 1 753 ? -23.200 18.354 56.260 1.00 87.06 753 ASP A N 1
ATOM 5928 C CA . ASP A 1 753 ? -24.301 17.391 56.368 1.00 87.06 753 ASP A CA 1
ATOM 5929 C C . ASP A 1 753 ? -25.597 17.957 55.768 1.00 87.06 753 ASP A C 1
ATOM 5931 O O . ASP A 1 753 ? -26.270 17.280 54.983 1.00 87.06 753 ASP A O 1
ATOM 5935 N N . LYS A 1 754 ? -25.907 19.234 56.042 1.00 85.25 754 LYS A N 1
ATOM 5936 C CA . LYS A 1 754 ? -27.043 19.937 55.417 1.00 85.25 754 LYS A CA 1
ATOM 5937 C C . LYS A 1 754 ? -26.911 19.994 53.892 1.00 85.25 754 LYS A C 1
ATOM 5939 O O . LYS A 1 754 ? -27.879 19.714 53.180 1.00 85.25 754 LYS A O 1
ATOM 5944 N N . LEU A 1 755 ? -25.719 20.311 53.379 1.00 87.50 755 LEU A N 1
ATOM 5945 C CA . LEU A 1 755 ? -25.464 20.374 51.936 1.00 87.50 755 LEU A CA 1
ATOM 5946 C C . LEU A 1 755 ? -25.538 18.992 51.267 1.00 87.50 755 LEU A C 1
ATOM 5948 O O . LEU A 1 755 ? -26.101 18.876 50.179 1.00 87.50 755 LEU A O 1
ATOM 5952 N N . PHE A 1 756 ? -25.046 17.930 51.911 1.00 88.81 756 PHE A N 1
ATOM 5953 C CA . PHE A 1 756 ? -25.106 16.564 51.381 1.00 88.81 756 PHE A CA 1
ATOM 5954 C C . PHE A 1 756 ? -26.532 16.010 51.289 1.00 88.81 756 PHE A C 1
ATOM 5956 O O . PHE A 1 756 ? -26.830 15.244 50.364 1.00 88.81 756 PHE A O 1
ATOM 5963 N N . VAL A 1 757 ? -27.417 16.383 52.218 1.00 89.06 757 VAL A N 1
ATOM 5964 C CA . VAL A 1 757 ? -28.837 15.995 52.174 1.00 89.06 757 VAL A CA 1
ATOM 5965 C C . VAL A 1 757 ? -29.524 16.618 50.958 1.00 89.06 757 VAL A C 1
ATOM 5967 O O . VAL A 1 757 ? -30.174 15.904 50.191 1.00 89.06 757 VAL A O 1
ATOM 5970 N N . LEU A 1 758 ? -29.330 17.921 50.738 1.00 86.19 758 LEU A N 1
ATOM 5971 C CA . LEU A 1 758 ? -29.930 18.633 49.607 1.00 86.19 758 LEU A CA 1
ATOM 5972 C C . LEU A 1 758 ? -29.298 18.222 48.266 1.00 86.19 758 LEU A C 1
ATOM 5974 O O . LEU A 1 758 ? -29.986 18.096 47.252 1.00 86.19 758 LEU A O 1
ATOM 5978 N N . GLU A 1 759 ? -27.996 17.924 48.254 1.00 88.81 759 GLU A N 1
ATOM 5979 C CA . GLU A 1 759 ? -27.302 17.361 47.089 1.00 88.81 759 GLU A CA 1
ATOM 5980 C C . GLU A 1 759 ? -27.920 16.019 46.688 1.00 88.81 759 GLU A C 1
ATOM 5982 O O . GLU A 1 759 ? -28.212 15.804 45.515 1.00 88.81 759 GLU A O 1
ATOM 5987 N N . LYS A 1 760 ? -28.224 15.142 47.654 1.00 88.94 760 LYS A N 1
ATOM 5988 C CA . LYS A 1 760 ? -28.905 13.867 47.387 1.00 88.94 760 LYS A CA 1
ATOM 5989 C C . LYS A 1 760 ? -30.302 14.073 46.793 1.00 88.94 760 LYS A C 1
ATOM 5991 O O . LYS A 1 760 ? -30.674 13.343 45.877 1.00 88.94 760 LYS A O 1
ATOM 5996 N N . GLN A 1 761 ? -31.066 15.042 47.297 1.00 85.19 761 GLN A N 1
ATOM 5997 C CA . GLN A 1 761 ? -32.413 15.342 46.798 1.00 85.19 761 GLN A CA 1
ATOM 5998 C C . GLN A 1 761 ? -32.383 15.899 45.367 1.00 85.19 761 GLN A C 1
ATOM 6000 O O . GLN A 1 761 ? -33.071 15.375 44.493 1.00 85.19 761 GLN A O 1
ATOM 6005 N N . THR A 1 762 ? -31.535 16.897 45.106 1.00 83.88 762 THR A N 1
ATOM 6006 C CA . THR A 1 762 ? -31.384 17.515 43.772 1.00 83.88 762 THR A CA 1
ATOM 6007 C C . THR A 1 762 ? -30.826 16.536 42.737 1.00 83.88 762 THR A C 1
ATOM 6009 O O . THR A 1 762 ? -31.286 16.515 41.595 1.00 83.88 762 THR A O 1
ATOM 6012 N N . ARG A 1 763 ? -29.915 15.648 43.154 1.00 85.62 763 ARG A N 1
ATOM 6013 C CA . ARG A 1 763 ? -29.370 14.574 42.317 1.00 85.62 763 ARG A CA 1
ATOM 6014 C C . ARG A 1 763 ? -30.424 13.533 41.953 1.00 85.62 763 ARG A C 1
ATOM 6016 O O . ARG A 1 763 ? -30.529 13.166 40.787 1.00 85.62 763 ARG A O 1
ATOM 6023 N N . ASN A 1 764 ? -31.241 13.103 42.917 1.00 86.25 764 ASN A N 1
ATOM 6024 C CA . ASN A 1 764 ? -32.367 12.200 42.654 1.00 86.25 764 ASN A CA 1
ATOM 6025 C C . ASN A 1 764 ? -33.431 12.847 41.746 1.00 86.25 764 ASN A C 1
ATOM 6027 O O . ASN A 1 764 ? -34.101 12.142 40.998 1.00 86.25 764 ASN A O 1
ATOM 6031 N N . ALA A 1 765 ? -33.562 14.177 41.784 1.00 83.38 765 ALA A N 1
ATOM 6032 C CA . ALA A 1 765 ? -34.429 14.955 40.896 1.00 83.38 765 ALA A CA 1
ATOM 6033 C C . ALA A 1 765 ? -33.802 15.267 39.516 1.00 83.38 765 ALA A C 1
ATOM 6035 O O . ALA A 1 765 ? -34.448 15.911 38.685 1.00 83.38 765 ALA A O 1
ATOM 6036 N N . ALA A 1 766 ? -32.563 14.823 39.266 1.00 82.06 766 ALA A N 1
ATOM 6037 C CA . ALA A 1 766 ? -31.788 15.080 38.050 1.00 82.06 766 ALA A CA 1
ATOM 6038 C C . ALA A 1 766 ? -31.631 16.578 37.688 1.00 82.06 766 ALA A C 1
ATOM 6040 O O . ALA A 1 766 ? -31.578 16.934 36.508 1.00 82.06 766 ALA A O 1
ATOM 6041 N N . ASP A 1 767 ? -31.543 17.469 38.686 1.00 85.62 767 ASP A N 1
ATOM 6042 C CA . ASP A 1 767 ? -31.292 18.904 38.475 1.00 85.62 767 ASP A CA 1
ATOM 6043 C C . ASP A 1 767 ? -29.788 19.219 38.434 1.00 85.62 767 ASP A C 1
ATOM 6045 O O . ASP A 1 767 ? -29.126 19.392 39.458 1.00 85.62 767 ASP A O 1
ATOM 6049 N N . LEU A 1 768 ? -29.247 19.351 37.220 1.00 86.56 768 LEU A N 1
ATOM 6050 C CA . LEU A 1 768 ? -27.824 19.611 37.000 1.00 86.56 768 LEU A CA 1
ATOM 6051 C C . LEU A 1 768 ? -27.328 20.918 37.632 1.00 86.56 768 LEU A C 1
ATOM 6053 O O . LEU A 1 768 ? -26.215 20.954 38.164 1.00 86.56 768 LEU A O 1
ATOM 6057 N N . SER A 1 769 ? -28.119 21.988 37.559 1.00 86.50 769 SER A N 1
ATOM 6058 C CA . SER A 1 769 ? -27.679 23.326 37.961 1.00 86.50 769 SER A CA 1
ATOM 6059 C C . SER A 1 769 ? -27.475 23.411 39.476 1.00 86.50 769 SER A C 1
ATOM 6061 O O . SER A 1 769 ? -26.409 23.821 39.949 1.00 86.50 769 SER A O 1
ATOM 6063 N N . SER A 1 770 ? -28.459 22.923 40.231 1.00 87.06 770 SER A N 1
ATOM 6064 C CA . SER A 1 770 ? -28.443 22.916 41.690 1.00 87.06 770 SER A CA 1
ATOM 6065 C C . SER A 1 770 ? -27.444 21.907 42.245 1.00 87.06 770 SER A C 1
ATOM 6067 O O . SER A 1 770 ? -26.659 22.263 43.125 1.00 87.06 770 SER A O 1
ATOM 6069 N N . THR A 1 771 ? -27.387 20.682 41.701 1.00 87.94 771 THR A N 1
ATOM 6070 C CA . THR A 1 771 ? -26.416 19.666 42.145 1.00 87.94 771 THR A CA 1
ATOM 6071 C C . THR A 1 771 ? -24.974 20.120 41.908 1.00 87.94 771 THR A C 1
ATOM 6073 O O . THR A 1 771 ? -24.130 19.944 42.784 1.00 87.94 771 THR A O 1
ATOM 6076 N N . THR A 1 772 ? -24.684 20.779 40.778 1.00 90.19 772 THR A N 1
ATOM 6077 C CA . THR A 1 772 ? -23.341 21.326 40.509 1.00 90.19 772 THR A CA 1
ATOM 6078 C C . THR A 1 772 ? -22.972 22.423 41.507 1.00 90.19 772 THR A C 1
ATOM 6080 O O . THR A 1 772 ? -21.860 22.425 42.036 1.00 90.19 772 THR A O 1
ATOM 6083 N N . ARG A 1 773 ? -23.902 23.341 41.803 1.00 89.00 773 ARG A N 1
ATOM 6084 C CA . ARG A 1 773 ? -23.669 24.439 42.752 1.00 89.00 773 ARG A CA 1
ATOM 6085 C C . ARG A 1 773 ? -23.427 23.924 44.172 1.00 89.00 773 ARG A C 1
ATOM 6087 O O . ARG A 1 773 ? -22.499 24.383 44.830 1.00 89.00 773 ARG A O 1
ATOM 6094 N N . LEU A 1 774 ? -24.212 22.939 44.610 1.00 88.88 774 LEU A N 1
ATOM 6095 C CA . LEU A 1 774 ? -24.053 22.293 45.915 1.00 88.88 774 LEU A CA 1
ATOM 6096 C C . LEU A 1 774 ? -22.739 21.510 46.019 1.00 88.88 774 LEU A C 1
ATOM 6098 O O . LEU A 1 774 ? -22.029 21.655 47.009 1.00 88.88 774 LEU A O 1
ATOM 6102 N N . ALA A 1 775 ? -22.374 20.735 44.993 1.00 89.06 775 ALA A N 1
ATOM 6103 C CA . ALA A 1 775 ? -21.119 19.983 44.981 1.00 89.06 775 ALA A CA 1
ATOM 6104 C C . ALA A 1 775 ? -19.884 20.903 45.039 1.00 89.06 775 ALA A C 1
ATOM 6106 O O . ALA A 1 775 ? -18.945 20.612 45.779 1.00 89.06 775 ALA A O 1
ATOM 6107 N N . LYS A 1 776 ? -19.905 22.037 44.321 1.00 90.94 776 LYS A N 1
ATOM 6108 C CA . LYS A 1 776 ? -18.851 23.062 44.415 1.00 90.94 776 LYS A CA 1
ATOM 6109 C C . LYS A 1 776 ? -18.769 23.686 45.807 1.00 90.94 776 LYS A C 1
ATOM 6111 O O . LYS A 1 776 ? -17.671 23.831 46.332 1.00 90.94 776 LYS A O 1
ATOM 6116 N N . ALA A 1 777 ? -19.907 24.017 46.418 1.00 88.94 777 ALA A N 1
ATOM 6117 C CA . ALA A 1 777 ? -19.944 24.615 47.753 1.00 88.94 777 ALA A CA 1
ATOM 6118 C C . ALA A 1 777 ? -19.392 23.672 48.837 1.00 88.94 777 ALA A C 1
ATOM 6120 O O . ALA A 1 777 ? -18.596 24.099 49.665 1.00 88.94 777 ALA A O 1
ATOM 6121 N N . ILE A 1 778 ? -19.742 22.379 48.789 1.00 89.19 778 ILE A N 1
ATOM 6122 C CA . ILE A 1 778 ? -19.220 21.353 49.714 1.00 89.19 778 ILE A CA 1
ATOM 6123 C C . ILE A 1 778 ? -17.685 21.345 49.715 1.00 89.19 778 ILE A C 1
ATOM 6125 O O . ILE A 1 778 ? -17.055 21.367 50.770 1.00 89.19 778 ILE A O 1
ATOM 6129 N N . ILE A 1 779 ? -17.083 21.347 48.526 1.00 90.88 779 ILE A N 1
ATOM 6130 C CA . ILE A 1 779 ? -15.629 21.283 48.352 1.00 90.88 779 ILE A CA 1
ATOM 6131 C C . ILE A 1 779 ? -14.980 22.639 48.691 1.00 90.88 779 ILE A C 1
ATOM 6133 O O . ILE A 1 779 ? -13.935 22.665 49.338 1.00 90.88 779 ILE A O 1
ATOM 6137 N N . GLN A 1 780 ? -15.617 23.763 48.341 1.00 90.56 780 GLN A N 1
ATOM 6138 C CA . GLN A 1 780 ? -15.148 25.107 48.701 1.00 90.56 780 GLN A CA 1
ATOM 6139 C C . GLN A 1 780 ? -15.079 25.301 50.222 1.00 90.56 780 GLN A C 1
ATOM 6141 O O . GLN A 1 780 ? -14.081 25.808 50.718 1.00 90.56 780 GLN A O 1
ATOM 6146 N N . HIS A 1 781 ? -16.087 24.861 50.980 1.00 87.25 781 HIS A N 1
ATOM 6147 C CA . HIS A 1 781 ? -16.080 25.005 52.440 1.00 87.25 781 HIS A CA 1
ATOM 6148 C C . HIS A 1 781 ? -14.995 24.178 53.123 1.00 87.25 781 HIS A C 1
ATOM 6150 O O . HIS A 1 781 ? -14.387 24.654 54.080 1.00 87.25 781 HIS A O 1
ATOM 6156 N N . ALA A 1 782 ? -14.729 22.968 52.625 1.00 85.88 782 ALA A N 1
ATOM 6157 C CA . ALA A 1 782 ? -13.621 22.158 53.120 1.00 85.88 782 ALA A CA 1
ATOM 6158 C C . ALA A 1 782 ? -12.261 22.823 52.826 1.00 85.88 782 ALA A C 1
ATOM 6160 O O . ALA A 1 782 ? -11.386 22.848 53.692 1.00 85.88 782 ALA A O 1
ATOM 6161 N N . TYR A 1 783 ? -12.110 23.435 51.645 1.00 87.38 783 TYR A N 1
ATOM 6162 C CA . TYR A 1 783 ? -10.912 24.194 51.276 1.00 87.38 783 TYR A CA 1
ATOM 6163 C C . TYR A 1 783 ? -10.728 25.467 52.125 1.00 87.38 783 TYR A C 1
ATOM 6165 O O . TYR A 1 783 ? -9.646 25.692 52.669 1.00 87.38 783 TYR A O 1
ATOM 6173 N N . ASP A 1 784 ? -11.783 26.268 52.309 1.00 86.31 784 ASP A N 1
ATOM 6174 C CA . ASP A 1 784 ? -11.744 27.514 53.092 1.00 86.31 784 ASP A CA 1
ATOM 6175 C C . ASP A 1 784 ? -11.423 27.256 54.574 1.00 86.31 784 ASP A C 1
ATOM 6177 O O . ASP A 1 784 ? -10.713 28.040 55.209 1.00 86.31 784 ASP A O 1
ATOM 6181 N N . ALA A 1 785 ? -11.913 26.136 55.119 1.00 83.56 785 ALA A N 1
ATOM 6182 C CA . ALA A 1 785 ? -11.621 25.688 56.479 1.00 83.56 785 ALA A CA 1
ATOM 6183 C C . ALA A 1 785 ? -10.210 25.095 56.649 1.00 83.56 785 ALA A C 1
ATOM 6185 O O . ALA A 1 785 ? -9.798 24.829 57.778 1.00 83.56 785 ALA A O 1
ATOM 6186 N N . ARG A 1 786 ? -9.459 24.925 55.549 1.00 83.88 786 ARG A N 1
ATOM 6187 C CA . ARG A 1 786 ? -8.112 24.328 55.496 1.00 83.88 786 ARG A CA 1
ATOM 6188 C C . ARG A 1 786 ? -8.041 22.882 55.996 1.00 83.88 786 ARG A C 1
ATOM 6190 O O . ARG A 1 786 ? -6.974 22.422 56.399 1.00 83.88 786 ARG A O 1
ATOM 6197 N N . ASP A 1 787 ? -9.156 22.160 55.942 1.00 85.06 787 ASP A N 1
ATOM 6198 C CA . ASP A 1 787 ? -9.210 20.741 56.283 1.00 85.06 787 ASP A CA 1
ATOM 6199 C C . ASP A 1 787 ? -9.071 19.897 55.006 1.00 85.06 787 ASP A C 1
ATOM 6201 O O . ASP A 1 787 ? -10.044 19.569 54.321 1.00 85.06 787 ASP A O 1
ATOM 6205 N N . PHE A 1 788 ? -7.822 19.584 54.650 1.00 85.25 788 PHE A N 1
ATOM 6206 C CA . PHE A 1 788 ? -7.500 18.841 53.428 1.00 85.25 788 PHE A CA 1
ATOM 6207 C C . PHE A 1 788 ? -7.910 17.362 53.495 1.00 85.25 788 PHE A C 1
ATOM 6209 O O . PHE A 1 788 ? -8.208 16.764 52.461 1.00 85.25 788 PHE A O 1
ATOM 6216 N N . GLU A 1 789 ? -7.984 16.769 54.688 1.00 87.56 789 GLU A N 1
ATOM 6217 C CA . GLU A 1 789 ? -8.465 15.392 54.861 1.00 87.56 789 GLU A CA 1
ATOM 6218 C C . GLU A 1 789 ? -9.969 15.315 54.576 1.00 87.56 789 GLU A C 1
ATOM 6220 O O . GLU A 1 789 ? -10.442 14.448 53.824 1.00 87.56 789 GLU A O 1
ATOM 6225 N N . LEU A 1 790 ? -10.722 16.285 55.099 1.00 88.25 790 LEU A N 1
ATOM 6226 C CA . LEU A 1 790 ? -12.146 16.422 54.820 1.00 88.25 790 LEU A CA 1
ATOM 6227 C C . LEU A 1 790 ? -12.412 16.785 53.352 1.00 88.25 790 LEU A C 1
ATOM 6229 O O . LEU A 1 790 ? -13.363 16.279 52.751 1.00 88.25 790 LEU A O 1
ATOM 6233 N N . LEU A 1 791 ? -11.551 17.600 52.739 1.00 89.06 791 LEU A N 1
ATOM 6234 C CA . LEU A 1 791 ? -11.611 17.920 51.312 1.00 89.06 791 LEU A CA 1
ATOM 6235 C C . LEU A 1 791 ? -11.439 16.661 50.448 1.00 89.06 791 LEU A C 1
ATOM 6237 O O . LEU A 1 791 ? -12.293 16.354 49.612 1.00 89.06 791 LEU A O 1
ATOM 6241 N N . ASN A 1 792 ? -10.370 15.901 50.684 1.00 90.50 792 ASN A N 1
ATOM 6242 C CA . ASN A 1 792 ? -10.039 14.693 49.930 1.00 90.50 792 ASN A CA 1
ATOM 6243 C C . ASN A 1 792 ? -11.127 13.619 50.070 1.00 90.50 792 ASN A C 1
ATOM 6245 O O . ASN A 1 792 ? -11.572 13.036 49.074 1.00 90.50 792 ASN A O 1
ATOM 6249 N N . SER A 1 793 ? -11.614 13.394 51.293 1.00 90.88 793 SER A N 1
ATOM 6250 C CA . SER A 1 793 ? -12.710 12.455 51.554 1.00 90.88 793 SER A CA 1
ATOM 6251 C C . SER A 1 793 ? -14.031 12.907 50.916 1.00 90.88 793 SER A C 1
ATOM 6253 O O . SER A 1 793 ? -14.756 12.075 50.359 1.00 90.88 793 SER A O 1
ATOM 6255 N N . SER A 1 794 ? -14.322 14.212 50.896 1.00 89.62 794 SER A N 1
ATOM 6256 C CA . SER A 1 794 ? -15.510 14.771 50.234 1.00 89.62 794 SER A CA 1
ATOM 6257 C C . SER A 1 794 ? -15.462 14.594 48.716 1.00 89.62 794 SER A C 1
ATOM 6259 O O . SER A 1 794 ? -16.453 14.155 48.122 1.00 89.62 794 SER A O 1
ATOM 6261 N N . ILE A 1 795 ? -14.310 14.849 48.083 1.00 91.75 795 ILE A N 1
ATOM 6262 C CA . ILE A 1 795 ? -14.103 14.637 46.639 1.00 91.75 795 ILE A CA 1
ATOM 6263 C C . ILE A 1 795 ? -14.284 13.152 46.289 1.00 91.75 795 ILE A C 1
ATOM 6265 O O . ILE A 1 795 ? -15.019 12.820 45.352 1.00 91.75 795 ILE A O 1
ATOM 6269 N N . GLN A 1 796 ? -13.675 12.241 47.057 1.00 91.56 796 GLN A N 1
ATOM 6270 C CA . GLN A 1 796 ? -13.835 10.798 46.842 1.00 91.56 796 GLN A CA 1
ATOM 6271 C C . GLN A 1 796 ? -15.290 10.349 47.010 1.00 91.56 796 GLN A C 1
ATOM 6273 O O . GLN A 1 796 ? -15.800 9.578 46.191 1.00 91.56 796 GLN A O 1
ATOM 6278 N N . THR A 1 797 ? -15.975 10.855 48.036 1.00 90.38 797 THR A N 1
ATOM 6279 C CA . THR A 1 797 ? -17.368 10.502 48.327 1.00 90.38 797 THR A CA 1
ATOM 6280 C C . THR A 1 797 ? -18.295 10.979 47.213 1.00 90.38 797 THR A C 1
ATOM 6282 O O . THR A 1 797 ? -19.038 10.171 46.656 1.00 90.38 797 THR A O 1
ATOM 6285 N N . LEU A 1 798 ? -18.225 12.256 46.821 1.00 89.81 798 LEU A N 1
ATOM 6286 C CA . LEU A 1 798 ? -19.042 12.820 45.736 1.00 89.81 798 LEU A CA 1
ATOM 6287 C C . LEU A 1 798 ? -18.800 12.114 44.395 1.00 89.81 798 LEU A C 1
ATOM 6289 O O . LEU A 1 798 ? -19.741 11.916 43.627 1.00 89.81 798 LEU A O 1
ATOM 6293 N N . SER A 1 799 ? -17.559 11.697 44.138 1.00 90.00 799 SER A N 1
ATOM 6294 C CA . SER A 1 799 ? -17.147 10.987 42.925 1.00 90.00 799 SER A CA 1
ATOM 6295 C C . SER A 1 799 ? -17.664 9.541 42.836 1.00 90.00 799 SER A C 1
ATOM 6297 O O . SER A 1 799 ? -17.900 9.053 41.724 1.00 90.00 799 SER A O 1
ATOM 6299 N N . LYS A 1 800 ? -17.833 8.854 43.978 1.00 89.06 800 LYS A N 1
ATOM 6300 C CA . LYS A 1 800 ? -18.278 7.447 44.067 1.00 89.06 800 LYS A CA 1
ATOM 6301 C C . LYS A 1 800 ? -19.797 7.277 44.229 1.00 89.06 800 LYS A C 1
ATOM 6303 O O . LYS A 1 800 ? -20.288 6.154 44.127 1.00 89.06 800 LYS A O 1
ATOM 6308 N N . LYS A 1 801 ? -20.566 8.348 44.472 1.00 87.50 801 LYS A N 1
ATOM 6309 C CA . LYS A 1 801 ? -22.032 8.264 44.640 1.00 87.50 801 LYS A CA 1
ATOM 6310 C C . LYS A 1 801 ? -22.721 7.726 43.373 1.00 87.50 801 LYS A C 1
ATOM 6312 O O . LYS A 1 801 ? -22.601 8.300 42.292 1.00 87.50 801 LYS A O 1
ATOM 6317 N N . HIS A 1 802 ? -23.507 6.657 43.529 1.00 80.56 802 HIS A N 1
ATOM 6318 C CA . HIS A 1 802 ? -24.281 6.045 42.443 1.00 80.56 802 HIS A CA 1
ATOM 6319 C C . HIS A 1 802 ? -25.338 7.013 41.898 1.00 80.56 802 HIS A C 1
ATOM 6321 O O . HIS A 1 802 ? -26.214 7.424 42.654 1.00 80.56 802 HIS A O 1
ATOM 6327 N N . GLY A 1 803 ? -25.268 7.357 40.609 1.00 80.94 803 GLY A N 1
ATOM 6328 C CA . GLY A 1 803 ? -26.192 8.294 39.958 1.00 80.94 803 GLY A CA 1
ATOM 6329 C C . GLY A 1 803 ? -25.770 9.766 40.040 1.00 80.94 803 GLY A C 1
ATOM 6330 O O . GLY A 1 803 ? -26.630 10.639 40.012 1.00 80.94 803 GLY A O 1
ATOM 6331 N N . GLN A 1 804 ? -24.476 10.064 40.209 1.00 86.69 804 GLN A N 1
ATOM 6332 C CA . GLN A 1 804 ? -23.969 11.438 40.116 1.00 86.69 804 GLN A CA 1
ATOM 6333 C C . GLN A 1 804 ? -23.862 11.923 38.663 1.00 86.69 804 GLN A C 1
ATOM 6335 O O . GLN A 1 804 ? -23.469 11.173 37.767 1.00 86.69 804 GLN A O 1
ATOM 6340 N N . LEU A 1 805 ? -24.194 13.196 38.431 1.00 89.06 805 LEU A N 1
ATOM 6341 C CA . LEU A 1 805 ? -24.186 13.804 37.099 1.00 89.06 805 LEU A CA 1
ATOM 6342 C C . LEU A 1 805 ? -22.750 14.075 36.620 1.00 89.06 805 LEU A C 1
ATOM 6344 O O . LEU A 1 805 ? -21.955 14.700 37.322 1.00 89.06 805 LEU A O 1
ATOM 6348 N N . LYS A 1 806 ? -22.426 13.658 35.387 1.00 90.75 806 LYS A N 1
ATOM 6349 C CA . LYS A 1 806 ? -21.071 13.772 34.803 1.00 90.75 806 LYS A CA 1
ATOM 6350 C C . LYS A 1 806 ? -20.540 15.212 34.811 1.00 90.75 806 LYS A C 1
ATOM 6352 O O . LYS A 1 806 ? -19.410 15.447 35.232 1.00 90.75 806 LYS A O 1
ATOM 6357 N N . ALA A 1 807 ? -21.374 16.173 34.412 1.00 89.31 807 ALA A N 1
ATOM 6358 C CA . ALA A 1 807 ? -21.010 17.588 34.367 1.00 89.31 807 ALA A CA 1
ATOM 6359 C C . ALA A 1 807 ? -20.776 18.197 35.765 1.00 89.31 807 ALA A C 1
ATOM 6361 O O . ALA A 1 807 ? -19.892 19.037 35.917 1.00 89.31 807 ALA A O 1
ATOM 6362 N N . ALA A 1 808 ? -21.479 17.725 36.805 1.00 90.00 808 ALA A N 1
ATOM 6363 C CA . ALA A 1 808 ? -21.208 18.149 38.180 1.00 90.00 808 ALA A CA 1
ATOM 6364 C C . ALA A 1 808 ? -19.810 17.690 38.634 1.00 90.00 808 ALA A C 1
ATOM 6366 O O . ALA A 1 808 ? -19.068 18.479 39.216 1.00 90.00 808 ALA A O 1
ATOM 6367 N N . ILE A 1 809 ? -19.419 16.453 38.291 1.00 90.62 809 ILE A N 1
ATOM 6368 C CA . ILE A 1 809 ? -18.084 15.908 38.588 1.00 90.62 809 ILE A CA 1
ATOM 6369 C C . ILE A 1 809 ? -16.984 16.702 37.879 1.00 90.62 809 ILE A C 1
ATOM 6371 O O . ILE A 1 809 ? -16.010 17.093 38.518 1.00 90.62 809 ILE A O 1
ATOM 6375 N N . GLN A 1 810 ? -17.144 16.994 36.585 1.00 91.06 810 GLN A N 1
ATOM 6376 C CA . GLN A 1 810 ? -16.185 17.825 35.841 1.00 91.06 810 GLN A CA 1
ATOM 6377 C C . GLN A 1 810 ? -15.994 19.198 36.486 1.00 91.06 810 GLN A C 1
ATOM 6379 O O . GLN A 1 810 ? -14.868 19.679 36.602 1.00 91.06 810 GLN A O 1
ATOM 6384 N N . ALA A 1 811 ? -17.088 19.814 36.934 1.00 90.25 811 ALA A N 1
ATOM 6385 C CA . ALA A 1 811 ? -17.071 21.176 37.434 1.00 90.25 811 ALA A CA 1
ATOM 6386 C C . ALA A 1 811 ? -16.347 21.319 38.783 1.00 90.25 811 ALA A C 1
ATOM 6388 O O . ALA A 1 811 ? -15.619 22.295 38.960 1.00 90.25 811 ALA A O 1
ATOM 6389 N N . PHE A 1 812 ? -16.528 20.383 39.725 1.00 90.56 812 PHE A N 1
ATOM 6390 C CA . PHE A 1 812 ? -15.816 20.453 41.008 1.00 90.56 812 PHE A CA 1
ATOM 6391 C C . PHE A 1 812 ? -14.378 19.922 40.927 1.00 90.56 812 PHE A C 1
ATOM 6393 O O . PHE A 1 812 ? -13.510 20.434 41.626 1.00 90.56 812 PHE A O 1
ATOM 6400 N N . VAL A 1 813 ? -14.094 18.941 40.056 1.00 92.25 813 VAL A N 1
ATOM 6401 C CA . VAL A 1 813 ? -12.712 18.484 39.807 1.00 92.25 813 VAL A CA 1
ATOM 6402 C C . VAL A 1 813 ? -11.895 19.599 39.150 1.00 92.25 813 VAL A C 1
ATOM 6404 O O . VAL A 1 813 ? -10.755 19.822 39.543 1.00 92.25 813 VAL A O 1
ATOM 6407 N N . GLY A 1 814 ? -12.481 20.338 38.199 1.00 90.25 814 GLY A N 1
ATOM 6408 C CA . GLY A 1 814 ? -11.836 21.506 37.591 1.00 90.25 814 GLY A CA 1
ATOM 6409 C C . GLY A 1 814 ? -11.468 22.574 38.624 1.00 90.25 814 GLY A C 1
ATOM 6410 O O . GLY A 1 814 ? -10.332 23.034 38.643 1.00 90.25 814 GLY A O 1
ATOM 6411 N N . GLN A 1 815 ? -12.386 22.879 39.545 1.00 90.38 815 GLN A N 1
ATOM 6412 C CA . GLN A 1 815 ? -12.147 23.826 40.638 1.00 90.38 815 GLN A CA 1
ATOM 6413 C C . GLN A 1 815 ? -11.034 23.357 41.593 1.00 90.38 815 GLN A C 1
ATOM 6415 O O . GLN A 1 815 ? -10.188 24.153 41.984 1.00 90.38 815 GLN A O 1
ATOM 6420 N N . ALA A 1 816 ? -10.976 22.063 41.925 1.00 90.81 816 ALA A N 1
ATOM 6421 C CA . ALA A 1 816 ? -9.912 21.522 42.774 1.00 90.81 816 ALA A CA 1
ATOM 6422 C C . ALA A 1 816 ? -8.514 21.617 42.126 1.00 90.81 816 ALA A C 1
ATOM 6424 O O . ALA A 1 816 ? -7.521 21.804 42.827 1.00 90.81 816 ALA A O 1
ATOM 6425 N N . ILE A 1 817 ? -8.425 21.515 40.793 1.00 89.38 817 ILE A N 1
ATOM 6426 C CA . ILE A 1 817 ? -7.160 21.652 40.050 1.00 89.38 817 ILE A CA 1
ATOM 6427 C C . ILE A 1 817 ? -6.646 23.098 40.074 1.00 89.38 817 ILE A C 1
ATOM 6429 O O . ILE A 1 817 ? -5.435 23.301 40.164 1.00 89.38 817 ILE A O 1
ATOM 6433 N N . GLU A 1 818 ? -7.536 24.094 40.042 1.00 91.06 818 GLU A N 1
ATOM 6434 C CA . GLU A 1 818 ? -7.166 25.518 40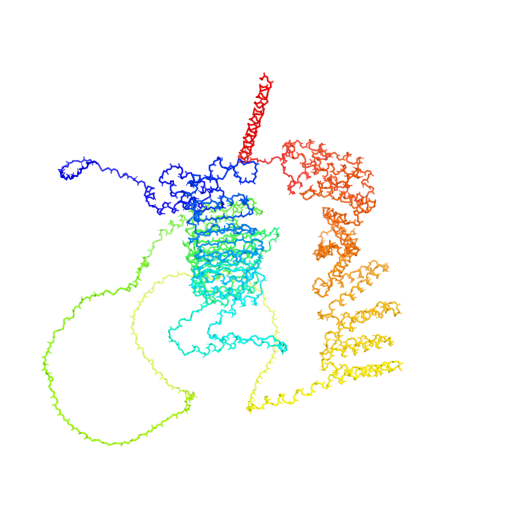.106 1.00 91.06 818 GLU A CA 1
ATOM 6435 C C . GLU A 1 818 ? -6.436 25.879 41.411 1.00 91.06 818 GLU A C 1
ATOM 6437 O O . GLU A 1 818 ? -5.565 26.744 41.400 1.00 91.06 818 GLU A O 1
ATOM 6442 N N . TRP A 1 819 ? -6.711 25.175 42.514 1.00 90.94 819 TRP A N 1
ATOM 6443 C CA . TRP A 1 819 ? -6.060 25.420 43.808 1.00 90.94 819 TRP A CA 1
ATOM 6444 C C . TRP A 1 819 ? -4.674 24.788 43.952 1.00 90.94 819 TRP A C 1
ATOM 6446 O O . TRP A 1 819 ? -3.928 25.158 44.859 1.00 90.94 819 TRP A O 1
ATOM 6456 N N . LEU A 1 820 ? -4.292 23.847 43.081 1.00 87.75 820 LEU A N 1
ATOM 6457 C CA . LEU A 1 820 ? -3.017 23.127 43.195 1.00 87.75 820 LEU A CA 1
ATOM 6458 C C . LEU A 1 820 ? -1.784 24.057 43.248 1.00 87.75 820 LEU A C 1
ATOM 6460 O O . LEU A 1 820 ? -0.927 23.832 44.107 1.00 87.75 820 LEU A O 1
ATOM 6464 N N . PRO A 1 821 ? -1.652 25.100 42.402 1.00 87.00 821 PRO A N 1
ATOM 6465 C CA . PRO A 1 821 ? -0.510 26.015 42.467 1.00 87.00 821 PRO A CA 1
ATOM 6466 C C . PRO A 1 821 ? -0.463 26.821 43.776 1.00 87.00 821 PRO A C 1
ATOM 6468 O O . PRO A 1 821 ? 0.613 27.034 44.341 1.00 87.00 821 PRO A O 1
ATOM 6471 N N . GLU A 1 822 ? -1.624 27.237 44.285 1.00 87.31 822 GLU A N 1
ATOM 6472 C CA . GLU A 1 822 ? -1.736 28.013 45.525 1.00 87.31 822 GLU A CA 1
ATOM 6473 C C . GLU A 1 822 ? -1.389 27.163 46.753 1.00 87.31 822 GLU A C 1
ATOM 6475 O O . GLU A 1 822 ? -0.596 27.585 47.594 1.00 87.31 822 GLU A O 1
ATOM 6480 N N . ILE A 1 823 ? -1.895 25.928 46.824 1.00 86.62 823 ILE A N 1
ATOM 6481 C CA . ILE A 1 823 ? -1.599 24.986 47.918 1.00 86.62 823 ILE A CA 1
ATOM 6482 C C . ILE A 1 823 ? -0.099 24.679 47.969 1.00 86.62 823 ILE A C 1
ATOM 6484 O O . ILE A 1 823 ? 0.501 24.700 49.044 1.00 86.62 823 ILE A O 1
ATOM 6488 N N . LYS A 1 824 ? 0.535 24.469 46.806 1.00 85.56 824 LYS A N 1
ATOM 6489 C CA . LYS A 1 824 ? 1.970 24.158 46.720 1.00 85.56 824 LYS A CA 1
ATOM 6490 C C . LYS A 1 824 ? 2.855 25.260 47.306 1.00 85.56 824 LYS A C 1
ATOM 6492 O O . LYS A 1 824 ? 3.904 24.962 47.870 1.00 85.56 824 LYS A O 1
ATOM 6497 N N . THR A 1 825 ? 2.452 26.521 47.149 1.00 86.94 825 THR A N 1
ATOM 6498 C CA . THR A 1 825 ? 3.219 27.680 47.636 1.00 86.94 825 THR A CA 1
ATOM 6499 C C . THR A 1 825 ? 2.898 28.042 49.084 1.00 86.94 825 THR A C 1
ATOM 6501 O O . THR A 1 825 ? 3.806 28.433 49.814 1.00 86.94 825 THR A O 1
ATOM 6504 N N . ARG A 1 826 ? 1.637 27.902 49.511 1.00 84.25 826 ARG A N 1
ATOM 6505 C CA . ARG A 1 826 ? 1.167 28.330 50.837 1.00 84.25 826 ARG A CA 1
ATOM 6506 C C . ARG A 1 826 ? 1.273 27.247 51.912 1.00 84.25 826 ARG A C 1
ATOM 6508 O O . ARG A 1 826 ? 1.769 27.533 52.996 1.00 84.25 826 ARG A O 1
ATOM 6515 N N . ASP A 1 827 ? 0.781 26.042 51.626 1.00 78.38 827 ASP A N 1
ATOM 6516 C CA . ASP A 1 827 ? 0.518 24.997 52.632 1.00 78.38 827 ASP A CA 1
ATOM 6517 C C . ASP A 1 827 ? 1.542 23.843 52.588 1.00 78.38 827 ASP A C 1
ATOM 6519 O O . ASP A 1 827 ? 1.553 22.980 53.463 1.00 78.38 827 ASP A O 1
ATOM 6523 N N . GLY A 1 828 ? 2.441 23.852 51.598 1.00 83.62 828 GLY A N 1
ATOM 6524 C CA . GLY A 1 828 ? 3.566 22.924 51.487 1.00 83.62 828 GLY A CA 1
ATOM 6525 C C . GLY A 1 828 ? 3.348 21.768 50.504 1.00 83.62 828 GLY A C 1
ATOM 6526 O O . GLY A 1 828 ? 2.249 21.507 50.014 1.00 83.62 828 GLY A O 1
ATOM 6527 N N . ILE A 1 829 ? 4.443 21.069 50.190 1.00 86.38 829 ILE A N 1
ATOM 6528 C CA . ILE A 1 829 ? 4.484 20.027 49.149 1.00 86.38 829 ILE A CA 1
ATOM 6529 C C . ILE A 1 829 ? 3.727 18.759 49.576 1.00 86.38 829 ILE A C 1
ATOM 6531 O O . ILE A 1 829 ? 3.108 18.116 48.735 1.00 86.38 829 ILE A O 1
ATOM 6535 N N . GLU A 1 830 ? 3.729 18.414 50.866 1.00 85.25 830 GLU A N 1
ATOM 6536 C CA . GLU A 1 830 ? 3.079 17.197 51.381 1.00 85.25 830 GLU A CA 1
ATOM 6537 C C . GLU A 1 830 ? 1.558 17.231 51.175 1.00 85.25 830 GLU A C 1
ATOM 6539 O O . GLU A 1 830 ? 0.987 16.318 50.582 1.00 85.25 830 GLU A O 1
ATOM 6544 N N . LYS A 1 831 ? 0.905 18.338 51.553 1.00 86.50 831 LYS A N 1
ATOM 6545 C CA . LYS A 1 831 ? -0.540 18.524 51.338 1.00 86.50 831 LYS A CA 1
ATOM 6546 C C . LYS A 1 831 ? -0.910 18.658 49.865 1.00 86.50 831 LYS A C 1
ATOM 6548 O O . LYS A 1 831 ? -1.972 18.200 49.447 1.00 86.50 831 LYS A O 1
ATOM 6553 N N . TRP A 1 832 ? -0.011 19.217 49.058 1.00 91.12 832 TRP A N 1
ATOM 6554 C CA . TRP A 1 832 ? -0.163 19.228 47.608 1.00 91.12 832 TRP A CA 1
ATOM 6555 C C . TRP A 1 832 ? -0.136 17.809 47.009 1.00 91.12 832 TRP A C 1
ATOM 6557 O O . TRP A 1 832 ? -0.985 17.496 46.175 1.00 91.12 832 TRP A O 1
ATOM 6567 N N . LEU A 1 833 ? 0.777 16.937 47.456 1.00 89.31 833 LEU A N 1
ATOM 6568 C CA . LEU A 1 833 ? 0.868 15.543 46.997 1.00 89.31 833 LEU A CA 1
ATOM 6569 C C . LEU A 1 833 ? -0.385 14.733 47.358 1.00 89.31 833 LEU A C 1
ATOM 6571 O O . LEU A 1 833 ? -0.933 14.066 46.482 1.00 89.31 833 LEU A O 1
ATOM 6575 N N . GLU A 1 834 ? -0.888 14.854 48.593 1.00 89.94 834 GLU A N 1
ATOM 6576 C CA . GLU A 1 834 ? -2.126 14.184 49.032 1.00 89.94 834 GLU A CA 1
ATOM 6577 C C . GLU A 1 834 ? -3.319 14.529 48.112 1.00 89.94 834 GLU A C 1
ATOM 6579 O O . GLU A 1 834 ? -4.077 13.653 47.681 1.00 89.94 834 GLU A O 1
ATOM 6584 N N . LEU A 1 835 ? -3.481 15.809 47.755 1.00 88.56 835 LEU A N 1
ATOM 6585 C CA . LEU A 1 835 ? -4.551 16.245 46.852 1.00 88.56 835 LEU A CA 1
ATOM 6586 C C . LEU A 1 835 ? -4.323 15.767 45.404 1.00 88.56 835 LEU A C 1
ATOM 6588 O O . LEU A 1 835 ? -5.262 15.354 44.725 1.00 88.56 835 LEU A O 1
ATOM 6592 N N . VAL A 1 836 ? -3.082 15.777 44.914 1.00 90.94 836 VAL A N 1
ATOM 6593 C CA . VAL A 1 836 ? -2.746 15.273 43.570 1.00 90.94 836 VAL A CA 1
ATOM 6594 C C . VAL A 1 836 ? -3.062 13.781 43.441 1.00 90.94 836 VAL A C 1
ATOM 6596 O O . VAL A 1 836 ? -3.676 13.367 42.454 1.00 90.94 836 VAL A O 1
ATOM 6599 N N . GLU A 1 837 ? -2.696 12.966 44.430 1.00 90.19 837 GLU A N 1
ATOM 6600 C CA . GLU A 1 837 ? -2.971 11.524 44.428 1.00 90.19 837 GLU A CA 1
ATOM 6601 C C . GLU A 1 837 ? -4.470 11.223 44.492 1.00 90.19 837 GLU A C 1
ATOM 6603 O O . GLU A 1 837 ? -4.974 10.375 43.747 1.00 90.19 837 GLU A O 1
ATOM 6608 N N . THR A 1 838 ? -5.215 11.963 45.316 1.00 90.31 838 THR A N 1
ATOM 6609 C CA . THR A 1 838 ? -6.671 11.792 45.414 1.00 90.31 838 THR A CA 1
ATOM 6610 C C . THR A 1 838 ? -7.378 12.179 44.114 1.00 90.31 838 THR A C 1
ATOM 6612 O O . THR A 1 838 ? -8.266 11.446 43.670 1.00 90.31 838 THR A O 1
ATOM 6615 N N . LEU A 1 839 ? -6.945 13.250 43.437 1.00 91.25 839 LEU A N 1
ATOM 6616 C CA . LEU A 1 839 ? -7.447 13.627 42.111 1.00 91.25 839 LEU A CA 1
ATOM 6617 C C . LEU A 1 839 ? -7.103 12.580 41.041 1.00 91.25 839 LEU A C 1
ATOM 6619 O O . LEU A 1 839 ? -7.957 12.257 40.209 1.00 91.25 839 LEU A O 1
ATOM 6623 N N . ARG A 1 840 ? -5.899 11.990 41.067 1.00 90.81 840 ARG A N 1
ATOM 6624 C CA . ARG A 1 840 ? -5.527 10.897 40.146 1.00 90.81 840 ARG A CA 1
ATOM 6625 C C . ARG A 1 840 ? -6.391 9.652 40.359 1.00 90.81 840 ARG A C 1
ATOM 6627 O O . ARG A 1 840 ? -6.880 9.099 39.379 1.00 90.81 840 ARG A O 1
ATOM 6634 N N . SER A 1 841 ? -6.658 9.271 41.609 1.00 90.69 841 SER A N 1
ATOM 6635 C CA . SER A 1 841 ? -7.550 8.146 41.934 1.00 90.69 841 SER A CA 1
ATOM 6636 C C . SER A 1 841 ? -9.001 8.403 41.501 1.00 90.69 841 SER A C 1
ATOM 6638 O O . SER A 1 841 ? -9.674 7.523 40.971 1.00 90.69 841 SER A O 1
ATOM 6640 N N . VAL A 1 842 ? -9.500 9.629 41.678 1.00 89.56 842 VAL A N 1
ATOM 6641 C CA . VAL A 1 842 ? -10.887 10.005 41.345 1.00 89.56 842 VAL A CA 1
ATOM 6642 C C . VAL A 1 842 ? -11.147 10.079 39.840 1.00 89.56 842 VAL A C 1
ATOM 6644 O O . VAL A 1 842 ? -12.276 9.835 39.402 1.00 89.56 842 VAL A O 1
ATOM 6647 N N . THR A 1 843 ? -10.123 10.430 39.064 1.00 89.31 843 THR A N 1
ATOM 6648 C CA . THR A 1 843 ? -10.195 10.556 37.601 1.00 89.31 843 THR A CA 1
ATOM 6649 C C . THR A 1 843 ? -9.911 9.242 36.867 1.00 89.31 843 THR A C 1
ATOM 6651 O O . THR A 1 843 ? -10.091 9.164 35.651 1.00 89.31 843 THR A O 1
ATOM 6654 N N . GLU A 1 844 ? -9.518 8.187 37.580 1.00 85.25 844 GLU A N 1
ATOM 6655 C CA . GLU A 1 844 ? -9.218 6.887 36.994 1.00 85.25 844 GLU A CA 1
ATOM 6656 C C . GLU A 1 844 ? -10.459 6.189 36.410 1.00 85.25 844 GLU A C 1
ATOM 6658 O O . GLU A 1 844 ? -11.524 6.143 37.026 1.00 85.25 844 GLU A O 1
ATOM 6663 N N . GLY A 1 845 ? -10.333 5.668 35.183 1.00 81.31 845 GLY A N 1
ATOM 6664 C CA . GLY A 1 845 ? -11.395 4.930 34.485 1.00 81.31 845 GLY A CA 1
ATOM 6665 C C . GLY A 1 845 ? -12.576 5.777 33.987 1.00 81.31 845 GLY A C 1
ATOM 6666 O O . GLY A 1 845 ? -13.558 5.224 33.494 1.00 81.31 845 GLY A O 1
ATOM 6667 N N . LYS A 1 846 ? -12.516 7.114 34.103 1.00 87.31 846 LYS A N 1
ATOM 6668 C CA . LYS A 1 846 ? -13.602 8.027 33.704 1.00 87.31 846 LYS A CA 1
ATOM 6669 C C . LYS A 1 846 ? -13.241 8.806 32.437 1.00 87.31 846 LYS A C 1
ATOM 6671 O O . LYS A 1 846 ? -12.577 9.834 32.521 1.00 87.31 846 LYS A O 1
ATOM 6676 N N . ILE A 1 847 ? -13.781 8.379 31.291 1.00 84.44 847 ILE A N 1
ATOM 6677 C CA . ILE A 1 847 ? -13.502 8.949 29.951 1.00 84.44 847 ILE A CA 1
ATOM 6678 C C . ILE A 1 847 ? -13.673 10.482 29.913 1.00 84.44 847 ILE A C 1
ATOM 6680 O O . ILE A 1 847 ? -12.863 11.222 29.373 1.00 84.44 847 ILE A O 1
ATOM 6684 N N . PHE A 1 848 ? -14.710 11.006 30.569 1.00 87.12 848 PHE A N 1
ATOM 6685 C CA . PHE A 1 848 ? -15.006 12.443 30.572 1.00 87.12 848 PHE A CA 1
ATOM 6686 C C . PHE A 1 848 ? -14.075 13.292 31.476 1.00 87.12 848 PHE A C 1
ATOM 6688 O O . PHE A 1 848 ? -14.243 14.511 31.536 1.00 87.12 848 PHE A O 1
ATOM 6695 N N . LEU A 1 849 ? -13.128 12.674 32.198 1.00 89.31 849 LEU A N 1
ATOM 6696 C CA . LEU A 1 849 ? -12.123 13.327 33.058 1.00 89.31 849 LEU A CA 1
ATOM 6697 C C . LEU A 1 849 ? -10.677 13.049 32.608 1.00 89.31 849 LEU A C 1
ATOM 6699 O O . LEU A 1 849 ? -9.737 13.315 33.361 1.00 89.31 849 LEU A O 1
ATOM 6703 N N . GLU A 1 850 ? -10.479 12.563 31.384 1.00 89.62 850 GLU A N 1
ATOM 6704 C CA . GLU A 1 850 ? -9.151 12.256 30.840 1.00 89.62 850 GLU A CA 1
ATOM 6705 C C . GLU A 1 850 ? -8.243 13.494 30.744 1.00 89.62 850 GLU A C 1
ATOM 6707 O O . GLU A 1 850 ? -7.082 13.442 31.152 1.00 89.62 850 GLU A O 1
ATOM 6712 N N . THR A 1 851 ? -8.770 14.644 30.303 1.00 90.06 851 THR A N 1
ATOM 6713 C CA . THR A 1 851 ? -7.986 15.891 30.202 1.00 90.06 851 THR A CA 1
ATOM 6714 C C . THR A 1 851 ? -7.526 16.418 31.577 1.00 90.06 851 THR A C 1
ATOM 6716 O O . THR A 1 851 ? -6.327 16.648 31.747 1.00 90.06 851 THR A O 1
ATOM 6719 N N . PRO A 1 852 ? -8.402 16.553 32.600 1.00 90.44 852 PRO A N 1
ATOM 6720 C CA . PRO A 1 852 ? -7.974 16.831 33.976 1.00 90.44 852 PRO A CA 1
ATOM 6721 C C . PRO A 1 852 ? -6.916 15.855 34.513 1.00 90.44 852 PRO A C 1
ATOM 6723 O O . PRO A 1 852 ? -5.935 16.290 35.118 1.00 90.44 852 PRO A O 1
ATOM 6726 N N . ARG A 1 853 ? -7.073 14.546 34.258 1.00 90.94 853 ARG A N 1
ATOM 6727 C CA . ARG A 1 853 ? -6.109 13.516 34.682 1.00 90.94 853 ARG A CA 1
ATOM 6728 C C . ARG A 1 853 ? -4.726 13.747 34.075 1.00 90.94 853 ARG A C 1
ATOM 6730 O O . ARG A 1 853 ? -3.723 13.650 34.788 1.00 90.94 853 ARG A O 1
ATOM 6737 N N . ALA A 1 854 ? -4.673 14.064 32.782 1.00 91.25 854 ALA A N 1
ATOM 6738 C CA . ALA A 1 854 ? -3.426 14.339 32.077 1.00 91.25 854 ALA A CA 1
ATOM 6739 C C . ALA A 1 854 ? -2.687 15.539 32.691 1.00 91.25 854 ALA A C 1
ATOM 6741 O O . ALA A 1 854 ? -1.514 15.422 33.042 1.00 91.25 854 ALA A O 1
ATOM 6742 N N . ARG A 1 855 ? -3.391 16.656 32.924 1.00 91.12 855 ARG A N 1
ATOM 6743 C CA . ARG A 1 855 ? -2.822 17.882 33.520 1.00 91.12 855 ARG A CA 1
ATOM 6744 C C . ARG A 1 855 ? -2.254 17.660 34.920 1.00 91.12 855 ARG A C 1
ATOM 6746 O O . ARG A 1 855 ? -1.143 18.094 35.209 1.00 91.12 855 ARG A O 1
ATOM 6753 N N . VAL A 1 856 ? -2.981 16.948 35.782 1.00 91.88 856 VAL A N 1
ATOM 6754 C CA . VAL A 1 856 ? -2.510 16.631 37.143 1.00 91.88 856 VAL A CA 1
ATOM 6755 C C . VAL A 1 856 ? -1.277 15.722 37.104 1.00 91.88 856 VAL A C 1
ATOM 6757 O O . VAL A 1 856 ? -0.334 15.918 37.870 1.00 91.88 856 VAL A O 1
ATOM 6760 N N . THR A 1 857 ? -1.246 14.758 36.182 1.00 91.75 857 THR A N 1
ATOM 6761 C CA . THR A 1 857 ? -0.101 13.847 36.027 1.00 91.75 857 THR A CA 1
ATOM 6762 C C . THR A 1 857 ? 1.142 14.572 35.500 1.00 91.75 857 THR A C 1
ATOM 6764 O O . THR A 1 857 ? 2.237 14.288 35.977 1.00 91.75 857 THR A O 1
ATOM 6767 N N . LEU A 1 858 ? 0.984 15.558 34.607 1.00 91.19 858 LEU A N 1
ATOM 6768 C CA . LEU A 1 858 ? 2.081 16.419 34.142 1.00 91.19 858 LEU A CA 1
ATOM 6769 C C . LEU A 1 858 ? 2.709 17.236 35.282 1.00 91.19 858 LEU A C 1
ATOM 6771 O O . LEU A 1 858 ? 3.928 17.360 35.389 1.00 91.19 858 LEU A O 1
ATOM 6775 N N . LEU A 1 859 ? 1.888 17.777 36.184 1.00 90.12 859 LEU A N 1
ATOM 6776 C CA . LEU A 1 859 ? 2.404 18.498 37.351 1.00 90.12 859 LEU A CA 1
ATOM 6777 C C . LEU A 1 859 ? 3.203 17.578 38.285 1.00 90.12 859 LEU A C 1
ATOM 6779 O O . LEU A 1 859 ? 4.226 17.991 38.840 1.00 90.12 859 LEU A O 1
ATOM 6783 N N . LEU A 1 860 ? 2.751 16.332 38.446 1.00 90.44 860 LEU A N 1
ATOM 6784 C CA . LEU A 1 860 ? 3.450 15.321 39.234 1.00 90.44 860 LEU A CA 1
ATOM 6785 C C . LEU A 1 860 ? 4.775 14.901 38.578 1.00 90.44 860 LEU A C 1
ATOM 6787 O O . LEU A 1 860 ? 5.788 14.808 39.272 1.00 90.44 860 LEU A O 1
ATOM 6791 N N . SER A 1 861 ? 4.813 14.711 37.256 1.00 91.62 861 SER A N 1
ATOM 6792 C CA . SER A 1 861 ? 6.055 14.370 36.550 1.00 91.62 861 SER A CA 1
ATOM 6793 C C . SER A 1 861 ? 7.096 15.485 36.654 1.00 91.62 861 SER A C 1
ATOM 6795 O O . SER A 1 861 ? 8.254 15.196 36.948 1.00 91.62 861 SER A O 1
ATOM 6797 N N . HIS A 1 862 ? 6.700 16.758 36.532 1.00 90.56 862 HIS A N 1
ATOM 6798 C CA . HIS A 1 862 ? 7.613 17.889 36.750 1.00 90.56 862 HIS A CA 1
ATOM 6799 C C . HIS A 1 862 ? 8.137 17.968 38.188 1.00 90.56 862 HIS A C 1
ATOM 6801 O O . HIS A 1 862 ? 9.280 18.369 38.412 1.00 90.56 862 HIS A O 1
ATOM 6807 N N . HIS A 1 863 ? 7.329 17.577 39.177 1.00 89.69 863 HIS A N 1
ATOM 6808 C CA . HIS A 1 863 ? 7.797 17.486 40.558 1.00 89.69 863 HIS A CA 1
ATOM 6809 C C . HIS A 1 863 ? 8.903 16.427 40.706 1.00 89.69 863 HIS A C 1
ATOM 6811 O O . HIS A 1 863 ? 9.963 16.730 41.255 1.00 89.69 863 HIS A O 1
ATOM 6817 N N . HIS A 1 864 ? 8.708 15.225 40.154 1.00 88.69 864 HIS A N 1
ATOM 6818 C CA . HIS A 1 864 ? 9.730 14.170 40.159 1.00 88.69 864 HIS A CA 1
ATOM 6819 C C . HIS A 1 864 ? 10.981 14.533 39.339 1.00 88.69 864 HIS A C 1
ATOM 6821 O O . HIS A 1 864 ? 12.098 14.214 39.747 1.00 88.69 864 HIS A O 1
ATOM 6827 N N . GLU A 1 865 ? 10.830 15.262 38.232 1.00 88.69 865 GLU A N 1
ATOM 6828 C CA . GLU A 1 865 ? 11.960 15.814 37.473 1.00 88.69 865 GLU A CA 1
ATOM 6829 C C . GLU A 1 865 ? 12.761 16.833 38.309 1.00 88.69 865 GLU A C 1
ATOM 6831 O O . GLU A 1 865 ? 13.994 16.818 38.313 1.00 88.69 865 GLU A O 1
ATOM 6836 N N . GLY A 1 866 ? 12.076 17.696 39.067 1.00 86.69 866 GLY A N 1
ATOM 6837 C CA . GLY A 1 866 ? 12.705 18.627 40.006 1.00 86.69 866 GLY A CA 1
ATOM 6838 C C . GLY A 1 866 ? 13.481 17.911 41.115 1.00 86.69 866 GLY A C 1
ATOM 6839 O O . GLY A 1 866 ? 14.615 18.291 41.411 1.00 86.69 866 GLY A O 1
ATOM 6840 N N . LEU A 1 867 ? 12.916 16.833 41.669 1.00 86.12 867 LEU A N 1
ATOM 6841 C CA . LEU A 1 867 ? 13.603 15.972 42.637 1.00 86.12 867 LEU A CA 1
ATOM 6842 C C . LEU A 1 867 ? 14.843 15.310 42.034 1.00 86.12 867 LEU A C 1
ATOM 6844 O O . LEU A 1 867 ? 15.872 15.239 42.700 1.00 86.12 867 LEU A O 1
ATOM 6848 N N . SER A 1 868 ? 14.783 14.892 40.767 1.00 84.44 868 SER A N 1
ATOM 6849 C CA . SER A 1 868 ? 15.942 14.336 40.063 1.00 84.44 868 SER A CA 1
ATOM 6850 C C . SER A 1 868 ? 17.092 15.346 39.965 1.00 84.44 868 SER A C 1
ATOM 6852 O O . SER A 1 868 ? 18.238 15.004 40.252 1.00 84.44 868 SER A O 1
ATOM 6854 N N . LYS A 1 869 ? 16.790 16.615 39.650 1.00 82.69 869 LYS A N 1
ATOM 6855 C CA . LYS A 1 869 ? 17.791 17.699 39.581 1.00 82.69 869 LYS A CA 1
ATOM 6856 C C . LYS A 1 869 ? 18.364 18.077 40.953 1.00 82.69 869 LYS A C 1
ATOM 6858 O O . LYS A 1 869 ? 19.510 18.510 41.026 1.00 82.69 869 LYS A O 1
ATOM 6863 N N . ALA A 1 870 ? 17.577 17.933 42.020 1.00 81.44 870 ALA A N 1
ATOM 6864 C CA . ALA A 1 870 ? 17.977 18.249 43.392 1.00 81.44 870 ALA A CA 1
ATOM 6865 C C . ALA A 1 870 ? 18.644 17.072 44.136 1.00 81.44 870 ALA A C 1
ATOM 6867 O O . ALA A 1 870 ? 19.227 17.271 45.204 1.00 81.44 870 ALA A O 1
ATOM 6868 N N . ALA A 1 871 ? 18.558 15.850 43.606 1.00 78.44 871 ALA A N 1
ATOM 6869 C CA . ALA A 1 871 ? 19.072 14.653 44.258 1.00 78.44 871 ALA A CA 1
ATOM 6870 C C . ALA A 1 871 ? 20.608 14.655 44.343 1.00 78.44 871 ALA A C 1
ATOM 6872 O O . ALA A 1 871 ? 21.316 14.847 43.358 1.00 78.44 871 ALA A O 1
ATOM 6873 N N . SER A 1 872 ? 21.136 14.369 45.537 1.00 69.12 872 SER A N 1
ATOM 6874 C CA . SER A 1 872 ? 22.583 14.332 45.802 1.00 69.12 872 SER A CA 1
ATOM 6875 C C . SER A 1 872 ? 23.264 13.051 45.299 1.00 69.12 872 SER A C 1
ATOM 6877 O O . SER A 1 872 ? 24.486 13.002 45.181 1.00 69.12 872 SER A O 1
ATOM 6879 N N . THR A 1 873 ? 22.488 11.997 45.031 1.00 73.56 873 THR A N 1
ATOM 6880 C CA . THR A 1 873 ? 22.980 10.666 44.646 1.00 73.56 873 THR A CA 1
ATOM 6881 C C . THR A 1 873 ? 22.498 10.323 43.230 1.00 73.56 873 THR A C 1
ATOM 6883 O O . THR A 1 873 ? 21.298 10.443 42.974 1.00 73.56 873 THR A O 1
ATOM 6886 N N . PRO A 1 874 ? 23.372 9.845 42.318 1.00 72.12 874 PRO A N 1
ATOM 6887 C CA . PRO A 1 874 ? 23.003 9.567 40.924 1.00 72.12 874 PRO A CA 1
ATOM 6888 C C . PRO A 1 874 ? 21.903 8.501 40.779 1.00 72.12 874 PRO A C 1
ATOM 6890 O O . PRO A 1 874 ? 21.098 8.580 39.858 1.00 72.12 874 PRO A O 1
ATOM 6893 N N . GLN A 1 875 ? 21.814 7.554 41.721 1.00 76.25 875 GLN A N 1
ATOM 6894 C CA . GLN A 1 875 ? 20.765 6.529 41.739 1.00 76.25 875 GLN A CA 1
ATOM 6895 C C . GLN A 1 875 ? 19.380 7.119 42.054 1.00 76.25 875 GLN A C 1
ATOM 6897 O O . GLN A 1 875 ? 18.436 6.903 41.306 1.00 76.25 875 GLN A O 1
ATOM 6902 N N . ASN A 1 876 ? 19.270 7.949 43.096 1.00 78.19 876 ASN A N 1
ATOM 6903 C CA . ASN A 1 876 ? 18.003 8.601 43.451 1.00 78.19 876 ASN A CA 1
ATOM 6904 C C . ASN A 1 876 ? 17.536 9.571 42.353 1.00 78.19 876 ASN A C 1
ATOM 6906 O O . ASN A 1 876 ? 16.334 9.710 42.110 1.00 78.19 876 ASN A O 1
ATOM 6910 N N . ALA A 1 877 ? 18.487 10.222 41.672 1.00 79.25 877 ALA A N 1
ATOM 6911 C CA . ALA A 1 877 ? 18.200 11.060 40.514 1.00 79.25 877 ALA A CA 1
ATOM 6912 C C . ALA A 1 877 ? 17.588 10.240 39.369 1.00 79.25 877 ALA A C 1
ATOM 6914 O O . ALA A 1 877 ? 16.597 10.662 38.770 1.00 79.25 877 ALA A O 1
ATOM 6915 N N . LYS A 1 878 ? 18.142 9.053 39.100 1.00 81.25 878 LYS A N 1
ATOM 6916 C CA . LYS A 1 878 ? 17.653 8.119 38.081 1.00 81.25 878 LYS A CA 1
ATOM 6917 C C . LYS A 1 878 ? 16.268 7.576 38.415 1.00 81.25 878 LYS A C 1
ATOM 6919 O O . LYS A 1 878 ? 15.390 7.647 37.563 1.00 81.25 878 LYS A O 1
ATOM 6924 N N . ASP A 1 879 ? 16.055 7.100 39.638 1.00 85.62 879 ASP A N 1
ATOM 6925 C CA . ASP A 1 879 ? 14.778 6.504 40.049 1.00 85.62 879 ASP A CA 1
ATOM 6926 C C . ASP A 1 879 ? 13.646 7.543 39.996 1.00 85.62 879 ASP A C 1
ATOM 6928 O O . ASP A 1 879 ? 12.553 7.263 39.499 1.00 85.62 879 ASP A O 1
ATOM 6932 N N . SER A 1 880 ? 13.934 8.785 40.402 1.00 86.62 880 SER A N 1
ATOM 6933 C CA . SER A 1 880 ? 12.985 9.902 40.293 1.00 86.62 880 SER A CA 1
ATOM 6934 C C . SER A 1 880 ? 12.672 10.255 38.835 1.00 86.62 880 SER A C 1
ATOM 6936 O O . SER A 1 880 ? 11.513 10.479 38.489 1.00 86.62 880 SER A O 1
ATOM 6938 N N . LEU A 1 881 ? 13.682 10.271 37.959 1.00 87.69 881 LEU A N 1
ATOM 6939 C CA . LEU A 1 881 ? 13.505 10.571 36.535 1.00 87.69 881 LEU A CA 1
ATOM 6940 C C . LEU A 1 881 ? 12.747 9.453 35.800 1.00 87.69 881 LEU A C 1
ATOM 6942 O O . LEU A 1 881 ? 11.889 9.728 34.964 1.00 87.69 881 LEU A O 1
ATOM 6946 N N . GLN A 1 882 ? 13.037 8.196 36.133 1.00 88.81 882 GLN A N 1
ATOM 6947 C CA . GLN A 1 882 ? 12.345 7.039 35.579 1.00 88.81 882 GLN A CA 1
ATOM 6948 C C . GLN A 1 882 ? 10.879 7.027 36.020 1.00 88.81 882 GLN A C 1
ATOM 6950 O O . GLN A 1 882 ? 10.002 6.895 35.174 1.00 88.81 882 GLN A O 1
ATOM 6955 N N . THR A 1 883 ? 10.609 7.321 37.296 1.00 89.81 883 THR A N 1
ATOM 6956 C CA . THR A 1 883 ? 9.239 7.508 37.798 1.00 89.81 883 THR A CA 1
ATOM 6957 C C . THR A 1 883 ? 8.512 8.613 37.024 1.00 89.81 883 THR A C 1
ATOM 6959 O O . THR A 1 883 ? 7.382 8.413 36.589 1.00 89.81 883 THR A O 1
ATOM 6962 N N . ALA A 1 884 ? 9.155 9.763 36.783 1.00 90.69 884 ALA A N 1
ATOM 6963 C CA . ALA A 1 884 ? 8.561 10.847 35.995 1.00 90.69 884 ALA A CA 1
ATOM 6964 C C . ALA A 1 884 ? 8.218 10.415 34.557 1.00 90.69 884 ALA A C 1
ATOM 6966 O O . ALA A 1 884 ? 7.149 10.755 34.046 1.00 90.69 884 ALA A O 1
ATOM 6967 N N . SER A 1 885 ? 9.117 9.660 33.919 1.00 91.00 885 SER A N 1
ATOM 6968 C CA . SER A 1 885 ? 8.932 9.141 32.563 1.00 91.00 885 SER A CA 1
ATOM 6969 C C . SER A 1 885 ? 7.803 8.112 32.488 1.00 91.00 885 SER A C 1
ATOM 6971 O O . SER A 1 885 ? 6.982 8.188 31.577 1.00 91.00 885 SER A O 1
ATOM 6973 N N . ASP A 1 886 ? 7.746 7.165 33.425 1.00 90.62 886 ASP A N 1
ATOM 6974 C CA . ASP A 1 886 ? 6.735 6.103 33.438 1.00 90.62 886 ASP A CA 1
ATOM 6975 C C . ASP A 1 886 ? 5.333 6.701 33.653 1.00 90.62 886 ASP A C 1
ATOM 6977 O O . ASP A 1 886 ? 4.416 6.424 32.880 1.00 90.62 886 ASP A O 1
ATOM 6981 N N . LEU A 1 887 ? 5.204 7.654 34.587 1.00 89.88 887 LEU A N 1
ATOM 6982 C CA . LEU A 1 887 ? 3.950 8.370 34.852 1.00 89.88 887 LEU A CA 1
ATOM 6983 C C . LEU A 1 887 ? 3.363 9.061 33.612 1.00 89.88 887 LEU A C 1
ATOM 6985 O O . LEU A 1 887 ? 2.147 9.031 33.416 1.00 89.88 887 LEU A O 1
ATOM 6989 N N . LEU A 1 888 ? 4.200 9.713 32.796 1.00 89.25 888 LEU A N 1
ATOM 6990 C CA . LEU A 1 888 ? 3.743 10.355 31.562 1.00 89.25 888 LEU A CA 1
ATOM 6991 C C . LEU A 1 888 ? 3.581 9.365 30.407 1.00 89.25 888 LEU A C 1
ATOM 6993 O O . LEU A 1 888 ? 2.704 9.579 29.573 1.00 89.25 888 LEU A O 1
ATOM 6997 N N . SER A 1 889 ? 4.390 8.304 30.338 1.00 86.25 889 SER A N 1
ATOM 6998 C CA . SER A 1 889 ? 4.315 7.295 29.273 1.00 86.25 889 SER A CA 1
ATOM 6999 C C . SER A 1 889 ? 3.059 6.423 29.363 1.00 86.25 889 SER A C 1
ATOM 7001 O O . SER A 1 889 ? 2.620 5.918 28.330 1.00 86.25 889 SER A O 1
ATOM 7003 N N . ASP A 1 890 ? 2.481 6.255 30.554 1.00 86.50 890 ASP A N 1
ATOM 7004 C CA . ASP A 1 890 ? 1.226 5.519 30.759 1.00 86.50 890 ASP A CA 1
ATOM 7005 C C . ASP A 1 890 ? 0.003 6.251 30.176 1.00 86.50 890 ASP A C 1
ATOM 7007 O O . ASP A 1 890 ? -1.039 5.645 29.915 1.00 86.50 890 ASP A O 1
ATOM 7011 N N . LEU A 1 891 ? 0.108 7.565 29.950 1.00 87.81 891 LEU A N 1
ATOM 7012 C CA . LEU A 1 891 ? -0.964 8.366 29.368 1.00 87.81 891 LEU A CA 1
ATOM 7013 C C . LEU A 1 891 ? -0.911 8.325 27.834 1.00 87.81 891 LEU A C 1
ATOM 7015 O O . LEU A 1 891 ? -0.013 8.890 27.209 1.00 87.81 891 LEU A O 1
ATOM 7019 N N . GLN A 1 892 ? -1.933 7.736 27.212 1.00 85.12 892 GLN A N 1
ATOM 7020 C CA . GLN A 1 892 ? -2.109 7.711 25.752 1.00 85.12 892 GLN A CA 1
ATOM 7021 C C . GLN A 1 892 ? -2.806 8.984 25.246 1.00 85.12 892 GLN A C 1
ATOM 7023 O O . GLN A 1 892 ? -3.923 8.951 24.725 1.00 85.12 892 GLN A O 1
ATOM 7028 N N . VAL A 1 893 ? -2.142 10.128 25.425 1.00 84.44 893 VAL A N 1
ATOM 7029 C CA . VAL A 1 893 ? -2.682 11.478 25.171 1.00 84.44 893 VAL A CA 1
ATOM 7030 C C . VAL A 1 893 ? -3.138 11.686 23.715 1.00 84.44 893 VAL A C 1
ATOM 7032 O O . VAL A 1 893 ? -4.026 12.498 23.440 1.00 84.44 893 VAL A O 1
ATOM 7035 N N . GLU A 1 894 ? -2.595 10.916 22.771 1.00 82.88 894 GLU A N 1
ATOM 7036 C CA . GLU A 1 894 ? -3.021 10.909 21.370 1.00 82.88 894 GLU A CA 1
ATOM 7037 C C . GLU A 1 894 ? -4.499 10.521 21.179 1.00 82.88 894 GLU A C 1
ATOM 7039 O O . GLU A 1 894 ? -5.159 11.066 20.288 1.00 82.88 894 GLU A O 1
ATOM 7044 N N . THR A 1 895 ? -5.038 9.654 22.044 1.00 85.31 895 THR A N 1
ATOM 7045 C CA . THR A 1 895 ? -6.408 9.119 21.941 1.00 85.31 895 THR A CA 1
ATOM 7046 C C . THR A 1 895 ? -7.478 10.076 22.473 1.00 85.31 895 THR A C 1
ATOM 7048 O O . THR A 1 895 ? -8.644 9.971 22.095 1.00 85.31 895 THR A O 1
ATOM 7051 N N . TYR A 1 896 ? -7.096 11.059 23.295 1.00 86.25 896 TYR A N 1
ATOM 7052 C CA . TYR A 1 896 ? -8.042 11.947 23.974 1.00 86.25 896 TYR A CA 1
ATOM 7053 C C . TYR A 1 896 ? -8.708 12.917 22.999 1.00 86.25 896 TYR A C 1
ATOM 7055 O O . TYR A 1 896 ? -8.120 13.922 22.604 1.00 86.25 896 TYR A O 1
ATOM 7063 N N . SER A 1 897 ? -9.951 12.662 22.601 1.00 83.69 897 SER A N 1
ATOM 7064 C CA . SER A 1 897 ? -10.671 13.506 21.634 1.00 83.69 897 SER A CA 1
ATOM 7065 C C . SER A 1 897 ? -10.960 14.923 22.150 1.00 83.69 897 SER A C 1
ATOM 7067 O O . SER A 1 897 ? -10.995 15.862 21.358 1.00 83.69 897 SER A O 1
ATOM 7069 N N . SER A 1 898 ? -11.104 15.096 23.468 1.00 84.38 898 SER A N 1
ATOM 7070 C CA . SER A 1 898 ? -11.466 16.363 24.119 1.00 84.38 898 SER A CA 1
ATOM 7071 C C . SER A 1 898 ? -10.319 17.365 24.282 1.00 84.38 898 SER A C 1
ATOM 7073 O O . SER A 1 898 ? -10.563 18.496 24.695 1.00 84.38 898 SER A O 1
ATOM 7075 N N . MET A 1 899 ? -9.074 16.963 24.013 1.00 86.88 899 MET A N 1
ATOM 7076 C CA . MET A 1 899 ? -7.891 17.782 24.284 1.00 86.88 899 MET A CA 1
ATOM 7077 C C . MET A 1 899 ? -7.437 18.574 23.051 1.00 86.88 899 MET A C 1
ATOM 7079 O O . MET A 1 899 ? -7.444 18.058 21.930 1.00 86.88 899 MET A O 1
ATOM 7083 N N . GLU A 1 900 ? -7.008 19.821 23.257 1.00 88.00 900 GLU A N 1
ATOM 7084 C CA . GLU A 1 900 ? -6.539 20.693 22.177 1.00 88.00 900 GLU A CA 1
ATOM 7085 C C . GLU A 1 900 ? -5.278 20.121 21.507 1.00 88.00 900 GLU A C 1
ATOM 7087 O O . GLU A 1 900 ? -4.383 19.594 22.168 1.00 88.00 900 GLU A O 1
ATOM 7092 N N . ARG A 1 901 ? -5.173 20.251 20.177 1.00 85.56 901 ARG A N 1
ATOM 7093 C CA . ARG A 1 901 ? -4.033 19.733 19.396 1.00 85.56 901 ARG A CA 1
ATOM 7094 C C . ARG A 1 901 ? -2.682 20.298 19.851 1.00 85.56 901 ARG A C 1
ATOM 7096 O O . ARG A 1 901 ? -1.687 19.571 19.851 1.00 85.56 901 ARG A O 1
ATOM 7103 N N . ARG A 1 902 ? -2.643 21.570 20.263 1.00 85.25 902 ARG A N 1
ATOM 7104 C CA . ARG A 1 902 ? -1.428 22.204 20.788 1.00 85.25 902 ARG A CA 1
ATOM 7105 C C . ARG A 1 902 ? -0.994 21.582 22.110 1.00 85.25 902 ARG A C 1
ATOM 7107 O O . ARG A 1 902 ? 0.146 21.144 22.216 1.00 85.25 902 ARG A O 1
ATOM 7114 N N . GLU A 1 903 ? -1.923 21.476 23.058 1.00 87.94 903 GLU A N 1
ATOM 7115 C CA . GLU A 1 903 ? -1.688 20.833 24.354 1.00 87.94 903 GLU A CA 1
ATOM 7116 C C . GLU A 1 903 ? -1.213 19.384 24.141 1.00 87.94 903 GLU A C 1
ATOM 7118 O O . GLU A 1 903 ? -0.202 18.976 24.697 1.00 87.94 903 GLU A O 1
ATOM 7123 N N . LYS A 1 904 ? -1.842 18.622 23.232 1.00 89.88 904 LYS A N 1
ATOM 7124 C CA . LYS A 1 904 ? -1.378 17.266 22.864 1.00 89.88 904 LYS A CA 1
ATOM 7125 C C . LYS A 1 904 ? 0.072 17.234 22.408 1.00 89.88 904 LYS A C 1
ATOM 7127 O O . LYS A 1 904 ? 0.821 16.353 22.820 1.00 89.88 904 LYS A O 1
ATOM 7132 N N . THR A 1 905 ? 0.459 18.183 21.563 1.00 88.81 905 THR A N 1
ATOM 7133 C CA . THR A 1 905 ? 1.831 18.263 21.057 1.00 88.81 905 THR A CA 1
ATOM 7134 C C . THR A 1 905 ? 2.806 18.539 22.200 1.00 88.81 905 THR A C 1
ATOM 7136 O O . THR A 1 905 ? 3.815 17.853 22.303 1.00 88.81 905 THR A O 1
ATOM 7139 N N . GLU A 1 906 ? 2.481 19.463 23.105 1.00 88.94 906 GLU A N 1
ATOM 7140 C CA . GLU A 1 906 ? 3.297 19.765 24.288 1.00 88.94 906 GLU A CA 1
ATOM 7141 C C . GLU A 1 906 ? 3.513 18.533 25.180 1.00 88.94 906 GLU A C 1
ATOM 7143 O O . GLU A 1 906 ? 4.652 18.221 25.529 1.00 88.94 906 GLU A O 1
ATOM 7148 N N . PHE A 1 907 ? 2.452 17.770 25.458 1.00 91.69 907 PHE A N 1
ATOM 7149 C CA . PHE A 1 907 ? 2.543 16.525 26.228 1.00 91.69 907 PHE A CA 1
ATOM 7150 C C . PHE A 1 907 ? 3.451 15.483 25.561 1.00 91.69 907 PHE A C 1
ATOM 7152 O O . PHE A 1 907 ? 4.282 14.871 26.233 1.00 91.69 907 PHE A O 1
ATOM 7159 N N . ILE A 1 908 ? 3.330 15.297 24.243 1.00 91.31 908 ILE A N 1
ATOM 7160 C CA . ILE A 1 908 ? 4.178 14.355 23.496 1.00 91.31 908 ILE A CA 1
ATOM 7161 C C . ILE A 1 908 ? 5.646 14.813 23.522 1.00 91.31 908 ILE A C 1
ATOM 7163 O O . ILE A 1 908 ? 6.548 13.988 23.675 1.00 91.31 908 ILE A O 1
ATOM 7167 N N . LEU A 1 909 ? 5.909 16.120 23.422 1.00 91.12 909 LEU A N 1
ATOM 7168 C CA . LEU A 1 909 ? 7.267 16.666 23.503 1.00 91.12 909 LEU A CA 1
ATOM 7169 C C . LEU A 1 909 ? 7.889 16.481 24.892 1.00 91.12 909 LEU A C 1
ATOM 7171 O O . LEU A 1 909 ? 9.075 16.161 24.977 1.00 91.12 909 LEU A O 1
ATOM 7175 N N . GLU A 1 910 ? 7.117 16.644 25.967 1.00 91.25 910 GLU A N 1
ATOM 7176 C CA . GLU A 1 910 ? 7.585 16.357 27.331 1.00 91.25 910 GLU A CA 1
ATOM 7177 C C . GLU A 1 910 ? 7.861 14.863 27.546 1.00 91.25 910 GLU A C 1
ATOM 7179 O O . GLU A 1 910 ? 8.906 14.506 28.094 1.00 91.25 910 GLU A O 1
ATOM 7184 N N . GLN A 1 911 ? 6.998 13.977 27.032 1.00 92.12 911 GLN A N 1
ATOM 7185 C CA . GLN A 1 911 ? 7.254 12.531 27.029 1.00 92.12 911 GLN A CA 1
ATOM 7186 C C . GLN A 1 911 ? 8.583 12.205 26.331 1.00 92.12 911 GLN A C 1
ATOM 7188 O O . GLN A 1 911 ? 9.419 11.488 26.882 1.00 92.12 911 GLN A O 1
ATOM 7193 N N . MET A 1 912 ? 8.813 12.761 25.136 1.00 92.69 912 MET A N 1
ATOM 7194 C CA . MET A 1 912 ? 10.065 12.569 24.395 1.00 92.69 912 MET A CA 1
ATOM 7195 C C . MET A 1 912 ? 11.276 13.113 25.160 1.00 92.69 912 MET A C 1
ATOM 7197 O O . MET A 1 912 ? 12.315 12.457 25.206 1.00 92.69 912 MET A O 1
ATOM 7201 N N . HIS A 1 913 ? 11.150 14.290 25.774 1.00 92.50 913 HIS A N 1
ATOM 7202 C CA . HIS A 1 913 ? 12.222 14.912 26.545 1.00 92.50 913 HIS A CA 1
ATOM 7203 C C . HIS A 1 913 ? 12.646 14.056 27.751 1.00 92.50 913 HIS A C 1
ATOM 7205 O O . HIS A 1 913 ? 13.840 13.786 27.912 1.00 92.50 913 HIS A O 1
ATOM 7211 N N . LEU A 1 914 ? 11.691 13.564 28.550 1.00 91.69 914 LEU A N 1
ATOM 7212 C CA . LEU A 1 914 ? 11.993 12.687 29.687 1.00 91.69 914 LEU A CA 1
ATOM 7213 C C . LEU A 1 914 ? 12.604 11.356 29.240 1.00 91.69 914 LEU A C 1
ATOM 7215 O O . LEU A 1 914 ? 13.587 10.913 29.833 1.00 91.69 914 LEU A O 1
ATOM 7219 N N . LEU A 1 915 ? 12.089 10.755 28.163 1.00 91.31 915 LEU A N 1
ATOM 7220 C CA . LEU A 1 915 ? 12.649 9.521 27.609 1.00 91.31 915 LEU A CA 1
ATOM 7221 C C . LEU A 1 915 ? 14.111 9.700 27.174 1.00 91.31 915 LEU A C 1
ATOM 7223 O O . LEU A 1 915 ? 14.941 8.852 27.493 1.00 91.31 915 LEU A O 1
ATOM 7227 N N . ILE A 1 916 ? 14.455 10.814 26.514 1.00 91.00 916 ILE A N 1
ATOM 7228 C CA . ILE A 1 916 ? 15.846 11.130 26.136 1.00 91.00 916 ILE A CA 1
ATOM 7229 C C . ILE A 1 916 ? 16.730 11.298 27.378 1.00 91.00 916 ILE A C 1
ATOM 7231 O O . ILE A 1 916 ? 17.864 10.810 27.405 1.00 91.00 916 ILE A O 1
ATOM 7235 N N . ALA A 1 917 ? 16.233 11.980 28.412 1.00 89.12 917 ALA A N 1
ATOM 7236 C CA . ALA A 1 917 ? 16.975 12.164 29.655 1.00 89.12 917 ALA A CA 1
ATOM 7237 C C . ALA A 1 917 ? 17.256 10.819 30.353 1.00 89.12 917 ALA A C 1
ATOM 7239 O O . ALA A 1 917 ? 18.391 10.580 30.773 1.00 89.12 917 ALA A O 1
ATOM 7240 N N . VAL A 1 918 ? 16.266 9.917 30.410 1.00 88.56 918 VAL A N 1
ATOM 7241 C CA . VAL A 1 918 ? 16.426 8.561 30.967 1.00 88.56 918 VAL A CA 1
ATOM 7242 C C . VAL A 1 918 ? 17.424 7.760 30.131 1.00 88.56 918 VAL A C 1
ATOM 7244 O O . VAL A 1 918 ? 18.329 7.139 30.694 1.00 88.56 918 VAL A O 1
ATOM 7247 N N . ALA A 1 919 ? 17.291 7.805 28.803 1.00 87.06 919 ALA A N 1
ATOM 7248 C CA . ALA A 1 919 ? 18.148 7.071 27.879 1.00 87.06 919 ALA A CA 1
ATOM 7249 C C . ALA A 1 919 ? 19.628 7.435 28.075 1.00 87.06 919 ALA A C 1
ATOM 7251 O O . ALA A 1 919 ? 20.461 6.561 28.299 1.00 87.06 919 ALA A O 1
ATOM 7252 N N . ARG A 1 920 ? 19.943 8.735 28.143 1.00 86.19 920 ARG A N 1
ATOM 7253 C CA . ARG A 1 920 ? 21.316 9.226 28.356 1.00 86.19 920 ARG A CA 1
ATOM 7254 C C . ARG A 1 920 ? 21.940 8.766 29.667 1.00 86.19 920 ARG A C 1
ATOM 7256 O O . ARG A 1 920 ? 23.135 8.477 29.701 1.00 86.19 920 ARG A O 1
ATOM 7263 N N . ILE A 1 921 ? 21.169 8.733 30.756 1.00 84.19 921 ILE A N 1
ATOM 7264 C CA . ILE A 1 921 ? 21.675 8.242 32.046 1.00 84.19 921 ILE A CA 1
ATOM 7265 C C . ILE A 1 921 ? 22.024 6.755 31.927 1.00 84.19 921 ILE A C 1
ATOM 7267 O O . ILE A 1 921 ? 23.107 6.353 32.353 1.00 84.19 921 ILE A O 1
ATOM 7271 N N . LYS A 1 922 ? 21.152 5.961 31.293 1.00 83.62 922 LYS A N 1
ATOM 7272 C CA . LYS A 1 922 ? 21.386 4.529 31.060 1.00 83.62 922 LYS A CA 1
ATOM 7273 C C . LYS A 1 922 ? 22.603 4.284 30.156 1.00 83.62 922 LYS A C 1
ATOM 7275 O O . LYS A 1 922 ? 23.419 3.419 30.469 1.00 83.62 922 LYS A O 1
ATOM 7280 N N . ASP A 1 923 ? 22.787 5.084 29.108 1.00 80.69 923 ASP A N 1
ATOM 7281 C CA . ASP A 1 923 ? 23.928 4.962 28.187 1.00 80.69 923 ASP A CA 1
ATOM 7282 C C . ASP A 1 923 ? 25.267 5.315 28.859 1.00 80.69 923 ASP A C 1
ATOM 7284 O O . ASP A 1 923 ? 26.268 4.616 28.683 1.00 80.69 923 ASP A O 1
ATOM 7288 N N . ASN A 1 924 ? 25.286 6.358 29.698 1.00 77.56 924 ASN A N 1
ATOM 7289 C CA . ASN A 1 924 ? 26.478 6.763 30.452 1.00 77.56 924 ASN A CA 1
ATOM 7290 C C . ASN A 1 924 ? 26.925 5.712 31.487 1.00 77.56 924 ASN A C 1
ATOM 7292 O O . ASN A 1 924 ? 28.114 5.623 31.804 1.00 77.56 924 ASN A O 1
ATOM 7296 N N . GLU A 1 925 ? 25.998 4.921 32.031 1.00 71.19 925 GLU A N 1
ATOM 7297 C CA . GLU A 1 925 ? 26.313 3.804 32.932 1.00 71.19 925 GLU A CA 1
ATOM 7298 C C . GLU A 1 925 ? 26.897 2.601 32.175 1.00 71.19 925 GLU A C 1
ATOM 7300 O O . GLU A 1 925 ? 27.828 1.954 32.667 1.00 71.19 925 GLU A O 1
ATOM 7305 N N . GLN A 1 926 ? 26.390 2.325 30.970 1.00 62.81 926 GLN A N 1
ATOM 7306 C CA . GLN A 1 926 ? 26.834 1.211 30.129 1.00 62.81 926 GLN A CA 1
ATOM 7307 C C . GLN A 1 926 ? 28.272 1.406 29.626 1.00 62.81 926 GLN A C 1
ATOM 7309 O O . GLN A 1 926 ? 29.043 0.449 29.608 1.00 62.81 926 GLN A O 1
ATOM 7314 N N . GLY A 1 927 ? 28.674 2.647 29.319 1.00 53.47 927 GLY A N 1
ATOM 7315 C CA . GLY A 1 927 ? 30.038 2.994 28.887 1.00 53.47 927 GLY A CA 1
ATOM 7316 C C . GLY A 1 927 ? 31.161 2.655 29.885 1.00 53.47 927 GLY A C 1
ATOM 7317 O O . GLY A 1 927 ? 32.329 2.862 29.574 1.00 53.47 927 GLY A O 1
ATOM 7318 N N . LYS A 1 928 ? 30.832 2.134 31.080 1.00 52.66 928 LYS A N 1
ATOM 7319 C CA . LYS A 1 928 ? 31.783 1.614 32.082 1.00 52.66 928 LYS A CA 1
ATOM 7320 C C . LYS A 1 928 ? 31.859 0.080 32.156 1.00 52.66 928 LYS A C 1
ATOM 7322 O O . LYS A 1 928 ? 32.680 -0.432 32.916 1.00 52.66 928 LYS A O 1
ATOM 7327 N N . LYS A 1 929 ? 31.016 -0.664 31.431 1.00 48.91 929 LYS A N 1
ATOM 7328 C CA . LYS A 1 929 ? 31.033 -2.137 31.391 1.00 48.91 929 LYS A CA 1
ATOM 7329 C C . LYS A 1 929 ? 31.362 -2.608 29.976 1.00 48.91 929 LYS A C 1
ATOM 7331 O O . LYS A 1 929 ? 30.478 -2.768 29.142 1.00 48.91 929 LYS A O 1
ATOM 7336 N N . ASP A 1 930 ? 32.646 -2.835 29.728 1.00 40.69 930 ASP A N 1
ATOM 7337 C CA . ASP A 1 930 ? 33.146 -3.355 28.458 1.00 40.69 930 ASP A CA 1
ATOM 7338 C C . ASP A 1 930 ? 32.561 -4.738 28.109 1.00 40.69 930 ASP A C 1
ATOM 7340 O O . ASP A 1 930 ? 32.609 -5.679 28.904 1.00 40.69 930 ASP A O 1
ATOM 7344 N N . GLY A 1 931 ? 32.106 -4.879 26.860 1.00 47.31 931 GLY A N 1
ATOM 7345 C CA . GLY A 1 931 ? 32.432 -6.065 26.062 1.00 47.31 931 GLY A CA 1
ATOM 7346 C C . GLY A 1 931 ? 31.481 -7.266 26.063 1.00 47.31 931 GLY A C 1
ATOM 7347 O O . GLY A 1 931 ? 31.966 -8.395 25.971 1.00 47.31 931 GLY A O 1
ATOM 7348 N N . LYS A 1 932 ? 30.152 -7.088 26.094 1.00 37.38 932 LYS A N 1
ATOM 7349 C CA . LYS A 1 932 ? 29.242 -8.169 25.663 1.00 37.38 932 LYS A CA 1
ATOM 7350 C C . LYS A 1 932 ? 27.954 -7.646 25.031 1.00 37.38 932 LYS A C 1
ATOM 7352 O O . LYS A 1 932 ? 27.130 -7.050 25.720 1.00 37.38 932 LYS A O 1
ATOM 7357 N N . ASP A 1 933 ? 27.798 -7.930 23.736 1.00 45.00 933 ASP A N 1
ATOM 7358 C CA . ASP A 1 933 ? 26.595 -7.710 22.930 1.00 45.00 933 ASP A CA 1
ATOM 7359 C C . ASP A 1 933 ? 25.366 -8.310 23.620 1.00 45.00 933 ASP A C 1
ATOM 7361 O O . ASP A 1 933 ? 25.053 -9.497 23.521 1.00 45.00 933 ASP A O 1
ATOM 7365 N N . THR A 1 934 ? 24.677 -7.462 24.366 1.00 40.03 934 THR A N 1
ATOM 7366 C CA . THR A 1 934 ? 23.333 -7.688 24.872 1.00 40.03 934 THR A CA 1
ATOM 7367 C C . THR A 1 934 ? 22.577 -6.403 24.604 1.00 40.03 934 THR A C 1
ATOM 7369 O O . THR A 1 934 ? 23.134 -5.316 24.731 1.00 40.03 934 THR A O 1
ATOM 7372 N N . LEU A 1 935 ? 21.326 -6.545 24.177 1.00 49.69 935 LEU A N 1
ATOM 7373 C CA . LEU A 1 935 ? 20.347 -5.485 23.956 1.00 49.69 935 LEU A CA 1
ATOM 7374 C C . LEU A 1 935 ? 20.057 -4.773 25.300 1.00 49.69 935 LEU A C 1
ATOM 7376 O O . LEU A 1 935 ? 19.019 -4.974 25.922 1.00 49.69 935 LEU A O 1
ATOM 7380 N N . GLY A 1 936 ? 21.042 -4.052 25.822 1.00 46.72 936 GLY A N 1
ATOM 7381 C CA . GLY A 1 936 ? 21.082 -3.501 27.168 1.00 46.72 936 GLY A CA 1
ATOM 7382 C C . GLY A 1 936 ? 21.803 -2.163 27.120 1.00 46.72 936 GLY A C 1
ATOM 7383 O O . GLY A 1 936 ? 22.976 -2.096 26.772 1.00 46.72 936 GLY A O 1
ATOM 7384 N N . GLY A 1 937 ? 21.049 -1.110 27.398 1.00 62.38 937 GLY A N 1
ATOM 7385 C CA . GLY A 1 937 ? 21.391 0.299 27.224 1.00 62.38 937 GLY A CA 1
ATOM 7386 C C . GLY A 1 937 ? 20.084 1.086 27.105 1.00 62.38 937 GLY A C 1
ATOM 7387 O O . GLY A 1 937 ? 19.018 0.469 27.003 1.00 62.38 937 GLY A O 1
ATOM 7388 N N . GLY A 1 938 ? 20.125 2.419 27.101 1.00 74.50 938 GLY A N 1
ATOM 7389 C CA . GLY A 1 938 ? 18.943 3.282 26.946 1.00 74.50 938 GLY A CA 1
ATOM 7390 C C . GLY A 1 938 ? 18.222 3.152 25.593 1.00 74.50 938 GLY A C 1
ATOM 7391 O O . GLY A 1 938 ? 17.354 3.956 25.266 1.00 74.50 938 GLY A O 1
ATOM 7392 N N . GLU A 1 939 ? 18.579 2.155 24.777 1.00 82.62 939 GLU A N 1
ATOM 7393 C CA . GLU A 1 939 ? 18.051 1.901 23.437 1.00 82.62 939 GLU A CA 1
ATOM 7394 C C . GLU A 1 939 ? 16.531 1.694 23.434 1.00 82.62 939 GLU A C 1
ATOM 7396 O O . GLU A 1 939 ? 15.837 2.167 22.534 1.00 82.62 939 GLU A O 1
ATOM 7401 N N . ALA A 1 940 ? 15.979 1.046 24.467 1.00 84.44 940 ALA A N 1
ATOM 7402 C CA . ALA A 1 940 ? 14.532 0.879 24.598 1.00 84.44 940 ALA A CA 1
ATOM 7403 C C . ALA A 1 940 ? 13.817 2.240 24.685 1.00 84.44 940 ALA A C 1
ATOM 7405 O O . ALA A 1 940 ? 12.774 2.449 24.059 1.00 84.44 940 ALA A O 1
ATOM 7406 N N . GLU A 1 941 ? 14.393 3.184 25.425 1.00 87.81 941 GLU A N 1
ATOM 7407 C CA . GLU A 1 941 ? 13.898 4.550 25.543 1.00 87.81 941 GLU A CA 1
ATOM 7408 C C . GLU A 1 941 ? 14.099 5.339 24.245 1.00 87.81 941 GLU A C 1
ATOM 7410 O O . GLU A 1 941 ? 13.164 6.006 23.802 1.00 87.81 941 GLU A O 1
ATOM 7415 N N . TRP A 1 942 ? 15.244 5.205 23.567 1.00 89.31 942 TRP A N 1
ATOM 7416 C CA . TRP A 1 942 ? 15.470 5.829 22.256 1.00 89.31 942 TRP A CA 1
ATOM 7417 C C . TRP A 1 942 ? 14.459 5.366 21.196 1.00 89.31 942 TRP A C 1
ATOM 7419 O O . TRP A 1 942 ? 13.947 6.183 20.423 1.00 89.31 942 TRP A O 1
ATOM 7429 N N . VAL A 1 943 ? 14.083 4.082 21.196 1.00 88.94 943 VAL A N 1
ATOM 7430 C CA . VAL A 1 943 ? 13.022 3.562 20.318 1.00 88.94 943 VAL A CA 1
ATOM 7431 C C . VAL A 1 943 ? 11.668 4.193 20.654 1.00 88.94 943 VAL A C 1
ATOM 7433 O O . VAL A 1 943 ? 10.934 4.569 19.734 1.00 88.94 943 VAL A O 1
ATOM 7436 N N . LYS A 1 944 ? 11.339 4.371 21.942 1.00 89.06 944 LYS A N 1
ATOM 7437 C CA . LYS A 1 944 ? 10.110 5.070 22.364 1.00 89.06 944 LYS A CA 1
ATOM 7438 C C . LYS A 1 944 ? 10.100 6.531 21.901 1.00 89.06 944 LYS A C 1
ATOM 7440 O O . LYS A 1 944 ? 9.065 6.995 21.425 1.00 89.06 944 LYS A O 1
ATOM 7445 N N . VAL A 1 945 ? 11.240 7.227 21.939 1.00 90.94 945 VAL A N 1
ATOM 7446 C CA . VAL A 1 945 ? 11.379 8.600 21.409 1.00 90.94 945 VAL A CA 1
ATOM 7447 C C . VAL A 1 945 ? 11.064 8.644 19.915 1.00 90.94 945 VAL A C 1
ATOM 7449 O O . VAL A 1 945 ? 10.308 9.508 19.475 1.00 90.94 945 VAL A O 1
ATOM 7452 N N . ARG A 1 946 ? 11.570 7.682 19.130 1.00 90.25 946 ARG A N 1
ATOM 7453 C CA . ARG A 1 946 ? 11.261 7.577 17.693 1.00 90.25 946 ARG A CA 1
ATOM 7454 C C . ARG A 1 946 ? 9.768 7.388 17.433 1.00 90.25 946 ARG A C 1
ATOM 7456 O O . ARG A 1 946 ? 9.234 7.967 16.489 1.00 90.25 946 ARG A O 1
ATOM 7463 N N . VAL A 1 947 ? 9.099 6.566 18.245 1.00 89.44 947 VAL A N 1
ATOM 7464 C CA . VAL A 1 947 ? 7.645 6.362 18.154 1.00 89.44 947 VAL A CA 1
ATOM 7465 C C . VAL A 1 947 ? 6.906 7.652 18.513 1.00 89.44 947 VAL A C 1
ATOM 7467 O O . VAL A 1 947 ? 6.030 8.058 17.755 1.00 89.44 947 VAL A O 1
ATOM 7470 N N . GLY A 1 948 ? 7.302 8.338 19.590 1.00 87.75 948 GLY A N 1
ATOM 7471 C CA . GLY A 1 948 ? 6.760 9.649 19.970 1.00 87.75 948 GLY A CA 1
ATOM 7472 C C . GLY A 1 948 ? 6.912 10.695 18.863 1.00 87.75 948 GLY A C 1
ATOM 7473 O O . GLY A 1 948 ? 5.949 11.380 18.526 1.00 87.75 948 GLY A O 1
ATOM 7474 N N . GLY A 1 949 ? 8.070 10.730 18.198 1.00 87.81 949 GLY A N 1
ATOM 7475 C CA . GLY A 1 949 ? 8.336 11.640 17.084 1.00 87.81 949 GLY A CA 1
ATOM 7476 C C . GLY A 1 949 ? 7.395 11.461 15.886 1.00 87.81 949 GLY A C 1
ATOM 7477 O O . GLY A 1 949 ? 7.091 12.446 15.218 1.00 87.81 949 GLY A O 1
ATOM 7478 N N . ARG A 1 950 ? 6.888 10.239 15.643 1.00 89.06 950 ARG A N 1
ATOM 7479 C CA . ARG A 1 950 ? 5.891 9.941 14.591 1.00 89.06 950 ARG A CA 1
ATOM 7480 C C . ARG A 1 950 ? 4.464 10.345 14.969 1.00 89.06 950 ARG A C 1
ATOM 7482 O O . ARG A 1 950 ? 3.630 10.470 14.078 1.00 89.06 950 ARG A O 1
ATOM 7489 N N . LYS A 1 951 ? 4.171 10.521 16.264 1.00 89.12 951 LYS A N 1
ATOM 7490 C CA . LYS A 1 951 ? 2.846 10.952 16.744 1.00 89.12 951 LYS A CA 1
ATOM 7491 C C . LYS A 1 951 ? 2.603 12.450 16.522 1.00 89.12 951 LYS A C 1
ATOM 7493 O O . LYS A 1 951 ? 1.454 12.880 16.499 1.00 89.12 951 LYS A O 1
ATOM 7498 N N . VAL A 1 952 ? 3.664 13.246 16.369 1.00 88.00 952 VAL A N 1
ATOM 7499 C CA . VAL A 1 952 ? 3.570 14.692 16.124 1.00 88.00 952 VAL A CA 1
ATOM 7500 C C . VAL A 1 952 ? 3.301 14.953 14.641 1.00 88.00 952 VAL A C 1
ATOM 7502 O O . VAL A 1 952 ? 4.048 14.498 13.779 1.00 88.00 952 VAL A O 1
ATOM 7505 N N . ASN A 1 953 ? 2.249 15.715 14.330 1.00 84.50 953 ASN A N 1
ATOM 7506 C CA . ASN A 1 953 ? 1.951 16.113 12.955 1.00 84.50 953 ASN A CA 1
ATOM 7507 C C . ASN A 1 953 ? 2.802 17.327 12.545 1.00 84.50 953 ASN A C 1
ATOM 7509 O O . ASN A 1 953 ? 2.614 18.427 13.064 1.00 84.50 953 ASN A O 1
ATOM 7513 N N . GLU A 1 954 ? 3.703 17.148 11.579 1.00 81.94 954 GLU A N 1
ATOM 7514 C CA . GLU A 1 954 ? 4.579 18.221 11.091 1.00 81.94 954 GLU A CA 1
ATOM 7515 C C . GLU A 1 954 ? 3.815 19.367 10.406 1.00 81.94 954 GLU A C 1
ATOM 7517 O O . GLU A 1 954 ? 4.260 20.511 10.476 1.00 81.94 954 GLU A O 1
ATOM 7522 N N . GLN A 1 955 ? 2.657 19.094 9.789 1.00 82.44 955 GLN A N 1
ATOM 7523 C CA . GLN A 1 955 ? 1.853 20.126 9.117 1.00 82.44 955 GLN A CA 1
ATOM 7524 C C . GLN A 1 955 ? 1.313 21.152 10.117 1.00 82.44 955 GLN A C 1
ATOM 7526 O O . GLN A 1 955 ? 1.361 22.353 9.858 1.00 82.44 955 GLN A O 1
ATOM 7531 N N . PHE A 1 956 ? 0.896 20.686 11.296 1.00 80.19 956 PHE A N 1
ATOM 7532 C CA . PHE A 1 956 ? 0.410 21.547 12.374 1.00 80.19 956 PHE A CA 1
ATOM 7533 C C . PHE A 1 956 ? 1.493 22.527 12.860 1.00 80.19 956 PHE A C 1
ATOM 7535 O O . PHE A 1 956 ? 1.206 23.684 13.147 1.00 80.19 956 PHE A O 1
ATOM 7542 N N . LEU A 1 957 ? 2.765 22.108 12.866 1.00 75.12 957 LEU A N 1
ATOM 7543 C CA . LEU A 1 957 ? 3.899 22.967 13.236 1.00 75.12 957 LEU A CA 1
ATOM 7544 C C . LEU A 1 957 ? 4.231 24.041 12.180 1.00 75.12 957 LEU A C 1
ATOM 7546 O O . LEU A 1 957 ? 5.069 24.906 12.435 1.00 75.12 957 LEU A O 1
ATOM 7550 N N . THR A 1 958 ? 3.627 23.975 10.988 1.00 70.69 958 THR A N 1
ATOM 7551 C CA . THR A 1 958 ? 3.844 24.929 9.883 1.00 70.69 958 THR A CA 1
ATOM 7552 C C . THR A 1 958 ? 2.694 25.921 9.683 1.00 70.69 958 THR A C 1
ATOM 7554 O O . THR A 1 958 ? 2.789 26.799 8.825 1.00 70.69 958 THR A O 1
ATOM 7557 N N . GLU A 1 959 ? 1.618 25.817 10.469 1.00 74.38 959 GLU A N 1
ATOM 7558 C CA . GLU A 1 959 ? 0.460 26.713 10.385 1.00 74.38 959 GLU A CA 1
ATOM 7559 C C . GLU A 1 959 ? 0.805 28.144 10.847 1.00 74.38 959 GLU A C 1
ATOM 7561 O O . GLU A 1 959 ? 1.350 28.361 11.931 1.00 74.38 959 GLU A O 1
ATOM 7566 N N . LYS A 1 960 ? 0.457 29.143 10.021 1.00 62.75 960 LYS A N 1
ATOM 7567 C CA . LYS A 1 960 ? 0.828 30.558 10.226 1.00 62.75 960 LYS A CA 1
ATOM 7568 C C . LYS A 1 960 ? 0.060 31.266 11.349 1.00 62.75 960 LYS A C 1
ATOM 7570 O O . LYS A 1 960 ? 0.551 32.248 11.890 1.00 62.75 960 LYS A O 1
ATOM 7575 N N . GLU A 1 961 ? -1.133 30.797 11.718 1.00 57.75 961 GLU A N 1
ATOM 7576 C CA . GLU A 1 961 ? -2.028 31.520 12.643 1.00 57.75 961 GLU A CA 1
ATOM 7577 C C . GLU A 1 961 ? -1.521 31.589 14.101 1.00 57.75 961 GLU A C 1
ATOM 7579 O O . GLU A 1 961 ? -2.018 32.397 14.878 1.00 57.75 961 GLU A O 1
ATOM 7584 N N . ASN A 1 962 ? -0.495 30.810 14.476 1.00 52.22 962 ASN A N 1
ATOM 7585 C CA . ASN A 1 962 ? -0.002 30.686 15.860 1.00 52.22 962 ASN A CA 1
ATOM 7586 C C . ASN A 1 962 ? 1.534 30.819 15.994 1.00 52.22 962 ASN A C 1
ATOM 7588 O O . ASN A 1 962 ? 2.130 30.375 16.983 1.00 52.22 962 ASN A O 1
ATOM 7592 N N . GLU A 1 963 ? 2.175 31.439 15.001 1.00 54.53 963 GLU A N 1
ATOM 7593 C CA . GLU A 1 963 ? 3.615 31.375 14.715 1.00 54.53 963 GLU A CA 1
ATOM 7594 C C . GLU A 1 963 ? 4.520 31.714 15.915 1.00 54.53 963 GLU A C 1
ATOM 7596 O O . GLU A 1 963 ? 5.454 30.973 16.201 1.00 54.53 963 GLU A O 1
ATOM 7601 N N . ALA A 1 964 ? 4.223 32.754 16.701 1.00 56.12 964 ALA A N 1
ATOM 7602 C CA . ALA A 1 964 ? 5.086 33.154 17.822 1.00 56.12 964 ALA A CA 1
ATOM 7603 C C . ALA A 1 964 ? 5.123 32.139 18.980 1.00 56.12 964 ALA A C 1
ATOM 7605 O O . ALA A 1 964 ? 6.156 31.992 19.632 1.00 56.12 964 ALA A O 1
ATOM 7606 N N . LYS A 1 965 ? 4.006 31.447 19.245 1.00 57.25 965 LYS A N 1
ATOM 7607 C CA . LYS A 1 965 ? 3.954 30.405 20.275 1.00 57.25 965 LYS A CA 1
ATOM 7608 C C . LYS A 1 965 ? 4.527 29.113 19.706 1.00 57.25 965 LYS A C 1
ATOM 7610 O O . LYS A 1 965 ? 5.590 28.724 20.167 1.00 57.25 965 LYS A O 1
ATOM 7615 N N . LEU A 1 966 ? 3.941 28.600 18.615 1.00 61.72 966 LEU A N 1
ATOM 7616 C CA . LEU A 1 966 ? 4.323 27.340 17.953 1.00 61.72 966 LEU A CA 1
ATOM 7617 C C . LEU A 1 966 ? 5.789 27.264 17.515 1.00 61.72 966 LEU A C 1
ATOM 7619 O O . LEU A 1 966 ? 6.331 26.164 17.404 1.00 61.72 966 LEU A O 1
ATOM 7623 N N . THR A 1 967 ? 6.452 28.398 17.264 1.00 69.19 967 THR A N 1
ATOM 7624 C CA . THR A 1 967 ? 7.887 28.406 16.944 1.00 69.19 967 THR A CA 1
ATOM 7625 C C . THR A 1 967 ? 8.705 27.779 18.071 1.00 69.19 967 THR A C 1
ATOM 7627 O O . THR A 1 967 ? 9.645 27.039 17.791 1.00 69.19 967 THR A O 1
ATOM 7630 N N . PHE A 1 968 ? 8.342 27.997 19.337 1.00 78.06 968 PHE A N 1
ATOM 7631 C CA . PHE A 1 968 ? 9.066 27.394 20.453 1.00 78.06 968 PHE A CA 1
ATOM 7632 C C . PHE A 1 968 ? 8.887 25.869 20.493 1.00 78.06 968 PHE A C 1
ATOM 7634 O O . PHE A 1 968 ? 9.883 25.144 20.560 1.00 78.06 968 PHE A O 1
ATOM 7641 N N . GLU A 1 969 ? 7.652 25.366 20.381 1.00 80.75 969 GLU A N 1
ATOM 7642 C CA . GLU A 1 969 ? 7.378 23.922 20.347 1.00 80.75 969 GLU A CA 1
ATOM 7643 C C . GLU A 1 969 ? 8.013 23.257 19.113 1.00 80.75 969 GLU A C 1
ATOM 7645 O O . GLU A 1 969 ? 8.571 22.165 19.223 1.00 80.75 969 GLU A O 1
ATOM 7650 N N . LYS A 1 970 ? 8.022 23.934 17.955 1.00 84.00 970 LYS A N 1
ATOM 7651 C CA . LYS A 1 970 ? 8.685 23.470 16.726 1.00 84.00 970 LYS A CA 1
ATOM 7652 C C . LYS A 1 970 ? 10.199 23.336 16.911 1.00 84.00 970 LYS A C 1
ATOM 7654 O O . LYS A 1 970 ? 10.777 22.326 16.510 1.00 84.00 970 LYS A O 1
ATOM 7659 N N . LEU A 1 971 ? 10.850 24.330 17.517 1.00 86.25 971 LEU A N 1
ATOM 7660 C CA . LEU A 1 971 ? 12.290 24.278 17.787 1.00 86.25 971 LEU A CA 1
ATOM 7661 C C . LEU A 1 971 ? 12.633 23.181 18.792 1.00 86.25 971 LEU A C 1
ATOM 7663 O O . LEU A 1 971 ? 13.588 22.439 18.570 1.00 86.25 971 LEU A O 1
ATOM 7667 N N . LYS A 1 972 ? 11.822 23.030 19.843 1.00 88.62 972 LYS A N 1
ATOM 7668 C CA . LYS A 1 972 ? 11.971 21.946 20.817 1.00 88.62 972 LYS A CA 1
ATOM 7669 C C . LYS A 1 972 ? 11.818 20.576 20.155 1.00 88.62 972 LYS A C 1
ATOM 7671 O O . LYS A 1 972 ? 12.648 19.706 20.382 1.00 88.62 972 LYS A O 1
ATOM 7676 N N . TYR A 1 973 ? 10.818 20.394 19.292 1.00 91.38 973 TYR A N 1
ATOM 7677 C CA . TYR A 1 973 ? 10.628 19.153 18.538 1.00 91.38 973 TYR A CA 1
ATOM 7678 C C . TYR A 1 973 ? 11.862 18.783 17.711 1.00 91.38 973 TYR A C 1
ATOM 7680 O O . TYR A 1 973 ? 12.401 17.685 17.867 1.00 91.38 973 TYR A O 1
ATOM 7688 N N . TYR A 1 974 ? 12.337 19.696 16.857 1.00 91.38 974 TYR A N 1
ATOM 7689 C CA . TYR A 1 974 ? 13.485 19.400 16.002 1.00 91.38 974 TYR A CA 1
ATOM 7690 C C . TYR A 1 974 ? 14.773 19.207 16.799 1.00 91.38 974 TYR A C 1
ATOM 7692 O O . TYR A 1 974 ? 15.563 18.346 16.426 1.00 91.38 974 TYR A O 1
ATOM 7700 N N . ASP A 1 975 ? 14.967 19.917 17.912 1.00 91.75 975 ASP A N 1
ATOM 7701 C CA . ASP A 1 975 ? 16.105 19.682 18.805 1.00 91.75 975 ASP A CA 1
ATOM 7702 C C . ASP A 1 975 ? 16.098 18.251 19.376 1.00 91.75 975 ASP A C 1
ATOM 7704 O O . ASP A 1 975 ? 17.097 17.536 19.267 1.00 91.75 975 ASP A O 1
ATOM 7708 N N . LEU A 1 976 ? 14.955 17.767 19.879 1.00 93.31 976 LEU A N 1
ATOM 7709 C CA . LEU A 1 976 ? 14.823 16.387 20.373 1.00 93.31 976 LEU A CA 1
ATOM 7710 C C . LEU A 1 976 ? 15.057 15.353 19.254 1.00 93.31 976 LEU A C 1
ATOM 7712 O O . LEU A 1 976 ? 15.741 14.346 19.465 1.00 93.31 976 LEU A O 1
ATOM 7716 N N . MET A 1 977 ? 14.552 15.616 18.045 1.00 93.12 977 MET A N 1
ATOM 7717 C CA . MET A 1 977 ? 14.758 14.746 16.880 1.00 93.12 977 MET A CA 1
ATOM 7718 C C . MET A 1 977 ? 16.219 14.717 16.414 1.00 93.12 977 MET A C 1
ATOM 7720 O O . MET A 1 977 ? 16.727 13.652 16.052 1.00 93.12 977 MET A O 1
ATOM 7724 N N . ILE A 1 978 ? 16.919 15.854 16.468 1.00 92.62 978 ILE A N 1
ATOM 7725 C CA . ILE A 1 978 ? 18.356 15.953 16.184 1.00 92.62 978 ILE A CA 1
ATOM 7726 C C . ILE A 1 978 ? 19.148 15.130 17.201 1.00 92.62 978 ILE A C 1
ATOM 7728 O O . ILE A 1 978 ? 20.006 14.341 16.804 1.00 92.62 978 ILE A O 1
ATOM 7732 N N . GLN A 1 979 ? 18.837 15.248 18.494 1.00 90.94 979 GLN A N 1
ATOM 7733 C CA . GLN A 1 979 ? 19.502 14.472 19.545 1.00 90.94 979 GLN A CA 1
ATOM 7734 C C . GLN A 1 979 ? 19.342 12.958 19.325 1.00 90.94 979 GLN A C 1
ATOM 7736 O O . GLN A 1 979 ? 20.324 12.219 19.411 1.00 90.94 979 GLN A O 1
ATOM 7741 N N . HIS A 1 980 ? 18.136 12.506 18.970 1.00 92.00 980 HIS A N 1
ATOM 7742 C CA . HIS A 1 980 ? 17.872 11.107 18.619 1.00 92.00 980 HIS A CA 1
ATOM 7743 C C . HIS A 1 980 ? 18.641 10.657 17.362 1.00 92.00 980 HIS A C 1
ATOM 7745 O O . HIS A 1 980 ? 19.231 9.573 17.339 1.00 92.00 980 HIS A O 1
ATOM 7751 N N . ALA A 1 981 ? 18.650 11.466 16.299 1.00 90.00 981 ALA A N 1
ATOM 7752 C CA . ALA A 1 981 ? 19.318 11.109 15.047 1.00 90.00 981 ALA A CA 1
ATOM 7753 C C . ALA A 1 981 ? 20.853 11.090 15.182 1.00 90.00 981 ALA A C 1
ATOM 7755 O O . ALA A 1 981 ? 21.512 10.237 14.583 1.00 90.00 981 ALA A O 1
ATOM 7756 N N . LEU A 1 982 ? 21.424 11.965 16.017 1.00 88.94 982 LEU A N 1
ATOM 7757 C CA . LEU A 1 982 ? 22.855 11.970 16.331 1.00 88.94 982 LEU A CA 1
ATOM 7758 C C . LEU A 1 982 ? 23.299 10.708 17.075 1.00 88.94 982 LEU A C 1
ATOM 7760 O O . LEU A 1 982 ? 24.373 10.192 16.765 1.00 88.94 982 LEU A O 1
ATOM 7764 N N . HIS A 1 983 ? 22.476 10.182 17.990 1.00 86.62 983 HIS A N 1
ATOM 7765 C CA . HIS A 1 983 ? 22.752 8.917 18.681 1.00 86.62 983 HIS A CA 1
ATOM 7766 C C . HIS A 1 983 ? 22.953 7.764 17.681 1.00 86.62 983 HIS A C 1
ATOM 7768 O O . HIS A 1 983 ? 23.976 7.083 17.692 1.00 86.62 983 HIS A O 1
ATOM 7774 N N . HIS A 1 984 ? 22.041 7.638 16.714 1.00 85.31 984 HIS A N 1
ATOM 7775 C CA . HIS A 1 984 ? 22.089 6.608 15.670 1.00 85.31 984 HIS A CA 1
ATOM 7776 C C . HIS A 1 984 ? 23.064 6.925 14.521 1.00 85.31 984 HIS A C 1
ATOM 7778 O O . HIS A 1 984 ? 23.137 6.175 13.550 1.00 85.31 984 HIS A O 1
ATOM 7784 N N . SER A 1 985 ? 23.816 8.032 14.601 1.00 85.94 985 SER A N 1
ATOM 7785 C CA . SER A 1 985 ? 24.713 8.506 13.532 1.00 85.94 985 SER A CA 1
ATOM 7786 C C . SER A 1 985 ? 24.001 8.714 12.175 1.00 85.94 985 SER A C 1
ATOM 7788 O O . SER A 1 985 ? 24.612 8.614 11.111 1.00 85.94 985 SER A O 1
ATOM 7790 N N . ALA A 1 986 ? 22.700 9.029 12.197 1.00 91.44 986 ALA A N 1
ATOM 7791 C CA . ALA A 1 986 ? 21.871 9.269 11.015 1.00 91.44 986 ALA A CA 1
ATOM 7792 C C . ALA A 1 986 ? 22.033 10.717 10.510 1.00 91.44 986 ALA A C 1
ATOM 7794 O O . ALA A 1 986 ? 21.130 11.548 10.612 1.00 91.44 986 ALA A O 1
ATOM 7795 N N . TYR A 1 987 ? 23.214 11.040 9.973 1.00 92.50 987 TYR A N 1
ATOM 7796 C CA . TYR A 1 987 ? 23.596 12.418 9.627 1.00 92.50 987 TYR A CA 1
ATOM 7797 C C . TYR A 1 987 ? 22.693 13.090 8.582 1.00 92.50 987 TYR A C 1
ATOM 7799 O O . TYR A 1 987 ? 22.472 14.297 8.652 1.00 92.50 987 TYR A O 1
ATOM 7807 N N . LEU A 1 988 ? 22.131 12.327 7.639 1.00 93.56 988 LEU A N 1
ATOM 7808 C CA . LEU A 1 988 ? 21.230 12.883 6.626 1.00 93.56 988 LEU A CA 1
ATOM 7809 C C . LEU A 1 988 ? 19.946 13.442 7.256 1.00 93.56 988 LEU A C 1
ATOM 7811 O O . LEU A 1 988 ? 19.509 14.532 6.896 1.00 93.56 988 LEU A O 1
ATOM 7815 N N . ASP A 1 989 ? 19.373 12.724 8.223 1.00 92.50 989 ASP A N 1
ATOM 7816 C CA . ASP A 1 989 ? 18.157 13.155 8.915 1.00 92.50 989 ASP A CA 1
ATOM 7817 C C . ASP A 1 989 ? 18.432 14.371 9.798 1.00 92.50 989 ASP A C 1
ATOM 7819 O O . ASP A 1 989 ? 17.652 15.321 9.798 1.00 92.50 989 ASP A O 1
ATOM 7823 N N . VAL A 1 990 ? 19.592 14.402 10.464 1.00 93.38 990 VAL A N 1
ATOM 7824 C CA . VAL A 1 990 ? 20.054 15.580 11.215 1.00 93.38 990 VAL A CA 1
ATOM 7825 C C . VAL A 1 990 ? 20.105 16.814 10.312 1.00 93.38 990 VAL A C 1
ATOM 7827 O O . VAL A 1 990 ? 19.579 17.867 10.672 1.00 93.38 990 VAL A O 1
ATOM 7830 N N . ALA A 1 991 ? 20.688 16.690 9.119 1.00 93.12 991 ALA A N 1
ATOM 7831 C CA . ALA A 1 991 ? 20.759 17.796 8.174 1.00 93.12 991 ALA A CA 1
ATOM 7832 C C . ALA A 1 991 ? 19.369 18.252 7.690 1.00 93.12 991 ALA A C 1
ATOM 7834 O O . ALA A 1 991 ? 19.131 19.456 7.595 1.00 93.12 991 ALA A O 1
ATOM 7835 N N . LYS A 1 992 ? 18.428 17.323 7.461 1.00 92.69 992 LYS A N 1
ATOM 7836 C CA . LYS A 1 992 ? 17.028 17.649 7.130 1.00 92.69 992 LYS A CA 1
ATOM 7837 C C . LYS A 1 992 ? 16.326 18.395 8.269 1.00 92.69 992 LYS A C 1
ATOM 7839 O O . LYS A 1 992 ? 15.626 19.373 8.012 1.00 92.69 992 LYS A O 1
ATOM 7844 N N . TYR A 1 993 ? 16.516 17.976 9.521 1.00 92.69 993 TYR A N 1
ATOM 7845 C CA . TYR A 1 993 ? 15.933 18.670 10.673 1.00 92.69 993 TYR A CA 1
ATOM 7846 C C . TYR A 1 993 ? 16.513 20.076 10.833 1.00 92.69 993 TYR A C 1
ATOM 7848 O O . TYR A 1 993 ? 15.748 21.027 10.987 1.00 92.69 993 TYR A O 1
ATOM 7856 N N . TYR A 1 994 ? 17.833 20.249 10.698 1.00 91.31 994 TYR A N 1
ATOM 7857 C CA . TYR A 1 994 ? 18.431 21.586 10.695 1.00 91.31 994 TYR A CA 1
ATOM 7858 C C . TYR A 1 994 ? 17.959 22.446 9.517 1.00 91.31 994 TYR A C 1
ATOM 7860 O O . TYR A 1 994 ? 17.774 23.648 9.697 1.00 91.31 994 TYR A O 1
ATOM 7868 N N . TYR A 1 995 ? 17.699 21.858 8.346 1.00 91.06 995 TYR A N 1
ATOM 7869 C CA . TYR A 1 995 ? 17.115 22.577 7.210 1.00 91.06 995 TYR A CA 1
ATOM 7870 C C . TYR A 1 995 ? 15.711 23.108 7.534 1.00 91.06 995 TYR A C 1
ATOM 7872 O O . TYR A 1 995 ? 15.435 24.285 7.317 1.00 91.06 995 TYR A O 1
ATOM 7880 N N . LYS A 1 996 ? 14.857 22.290 8.163 1.00 89.31 996 LYS A N 1
ATOM 7881 C CA . LYS A 1 996 ? 13.521 22.709 8.630 1.00 89.31 996 LYS A CA 1
ATOM 7882 C C . LYS A 1 996 ? 13.577 23.775 9.733 1.00 89.31 996 LYS A C 1
ATOM 7884 O O . LYS A 1 996 ? 12.700 24.639 9.813 1.00 89.31 996 LYS A O 1
ATOM 7889 N N . VAL A 1 997 ? 14.601 23.728 10.587 1.00 88.38 997 VAL A N 1
ATOM 7890 C CA . VAL A 1 997 ? 14.880 24.780 11.578 1.00 88.38 997 VAL A CA 1
ATOM 7891 C C . VAL A 1 997 ? 15.267 26.078 10.867 1.00 88.38 997 VAL A C 1
ATOM 7893 O O . VAL A 1 997 ? 14.668 27.115 11.144 1.00 88.38 997 VAL A O 1
ATOM 7896 N N . TRP A 1 998 ? 16.191 26.017 9.907 1.00 87.25 998 TRP A N 1
ATOM 7897 C CA . TRP A 1 998 ? 16.652 27.169 9.127 1.00 87.25 998 TRP A CA 1
ATOM 7898 C C . TRP A 1 998 ? 15.551 27.813 8.268 1.00 87.25 998 TRP A C 1
ATOM 7900 O O . TRP A 1 998 ? 15.513 29.033 8.134 1.00 87.25 998 TRP A O 1
ATOM 7910 N N . GLU A 1 999 ? 14.616 27.023 7.735 1.00 85.62 999 GLU A N 1
ATOM 7911 C CA . GLU A 1 999 ? 13.473 27.525 6.959 1.00 85.62 999 GLU A CA 1
ATOM 7912 C C . GLU A 1 999 ? 12.501 28.377 7.798 1.00 85.62 999 GLU A C 1
ATOM 7914 O O . GLU A 1 999 ? 11.722 29.158 7.252 1.00 85.62 999 GLU A O 1
ATOM 7919 N N . THR A 1 1000 ? 12.557 28.272 9.130 1.00 83.75 1000 THR A N 1
ATOM 7920 C CA . THR A 1 1000 ? 11.681 29.031 10.029 1.00 83.75 1000 THR A CA 1
ATOM 7921 C C . THR A 1 1000 ? 11.961 30.539 9.915 1.00 83.75 1000 THR A C 1
ATOM 7923 O O . THR A 1 1000 ? 13.110 30.943 10.118 1.00 83.75 1000 THR A O 1
ATOM 7926 N N . PRO A 1 1001 ? 10.946 31.393 9.654 1.00 80.69 1001 PRO A N 1
ATOM 7927 C CA . PRO A 1 1001 ? 11.143 32.822 9.381 1.00 80.69 1001 PRO A CA 1
ATOM 7928 C C . PRO A 1 1001 ? 11.969 33.556 10.441 1.00 80.69 1001 PRO A C 1
ATOM 7930 O O . PRO A 1 1001 ? 12.925 34.242 10.094 1.00 80.69 1001 PRO A O 1
ATOM 7933 N N . SER A 1 1002 ? 11.708 33.309 11.732 1.00 76.94 1002 SER A N 1
ATOM 7934 C CA . SER A 1 1002 ? 12.455 33.930 12.838 1.00 76.94 1002 SER A CA 1
ATOM 7935 C C . SER A 1 1002 ? 13.956 33.617 12.832 1.00 76.94 1002 SER A C 1
ATOM 7937 O O . SER A 1 1002 ? 14.749 34.408 13.329 1.00 76.94 1002 SER A O 1
ATOM 7939 N N . ILE A 1 1003 ? 14.357 32.461 12.294 1.00 79.25 1003 ILE A N 1
ATOM 7940 C CA . ILE A 1 1003 ? 15.766 32.043 12.193 1.00 79.25 1003 ILE A CA 1
ATOM 7941 C C . ILE A 1 1003 ? 16.377 32.515 10.877 1.00 79.25 1003 ILE A C 1
ATOM 7943 O O . ILE A 1 1003 ? 17.555 32.860 10.829 1.00 79.25 1003 ILE A O 1
ATOM 7947 N N . LYS A 1 1004 ? 15.575 32.559 9.813 1.00 77.31 1004 LYS A N 1
ATOM 7948 C CA . LYS A 1 1004 ? 15.997 33.029 8.495 1.00 77.31 1004 LYS A CA 1
ATOM 7949 C C . LYS A 1 1004 ? 16.258 34.540 8.471 1.00 77.31 1004 LYS A C 1
ATOM 7951 O O . LYS A 1 1004 ? 17.147 34.989 7.749 1.00 77.31 1004 LYS A O 1
ATOM 7956 N N . GLU A 1 1005 ? 15.510 35.304 9.267 1.00 75.50 1005 GLU A N 1
ATOM 7957 C CA . GLU A 1 1005 ? 15.700 36.746 9.473 1.00 75.50 1005 GLU A CA 1
ATOM 7958 C C . GLU A 1 1005 ? 16.897 37.063 10.391 1.00 75.50 1005 GLU A C 1
ATOM 7960 O O . GLU A 1 1005 ? 17.563 38.081 10.198 1.00 75.50 1005 GLU A O 1
ATOM 7965 N N . ASP A 1 1006 ? 17.232 36.173 11.335 1.00 73.25 1006 ASP A N 1
ATOM 7966 C CA . ASP A 1 1006 ? 18.411 36.283 12.209 1.00 73.25 1006 ASP A CA 1
ATOM 7967 C C . ASP A 1 1006 ? 19.681 35.774 11.497 1.00 73.25 1006 ASP A C 1
ATOM 7969 O O . ASP A 1 1006 ? 20.193 34.671 11.721 1.00 73.25 1006 ASP A O 1
ATOM 7973 N N . VAL A 1 1007 ? 20.178 36.607 10.577 1.00 62.50 1007 VAL A N 1
ATOM 7974 C CA . VAL A 1 1007 ? 21.316 36.311 9.688 1.00 62.50 1007 VAL A CA 1
ATOM 7975 C C . VAL A 1 1007 ? 22.653 36.206 10.443 1.00 62.50 1007 VAL A C 1
ATOM 7977 O O . VAL A 1 1007 ? 23.603 35.619 9.925 1.00 62.50 1007 VAL A O 1
ATOM 7980 N N . THR A 1 1008 ? 22.754 36.765 11.651 1.00 61.75 1008 THR A N 1
ATOM 7981 C CA . THR A 1 1008 ? 24.033 36.959 12.351 1.00 61.75 1008 THR A CA 1
ATOM 7982 C C . THR A 1 1008 ? 24.514 35.739 13.134 1.00 61.75 1008 THR A C 1
ATOM 7984 O O . THR A 1 1008 ? 25.656 35.328 12.926 1.00 61.75 1008 THR A O 1
ATOM 7987 N N . ASP A 1 1009 ? 23.659 35.107 13.947 1.00 72.25 1009 ASP A N 1
ATOM 7988 C CA . ASP A 1 1009 ? 24.101 34.042 14.865 1.00 72.25 1009 ASP A CA 1
ATOM 7989 C C . ASP A 1 1009 ? 23.369 32.708 14.638 1.00 72.25 1009 ASP A C 1
ATOM 7991 O O . ASP A 1 1009 ? 23.990 31.690 14.304 1.00 72.25 1009 ASP A O 1
ATOM 7995 N N . LYS A 1 1010 ? 22.038 32.677 14.778 1.00 75.62 1010 LYS A N 1
ATOM 7996 C CA . LYS A 1 1010 ? 21.263 31.420 14.742 1.00 75.62 1010 LYS A CA 1
ATOM 7997 C C . LYS A 1 1010 ? 21.075 30.869 13.330 1.00 75.62 1010 LYS A C 1
ATOM 7999 O O . LYS A 1 1010 ? 21.258 29.672 13.115 1.00 75.62 1010 LYS A O 1
ATOM 8004 N N . GLY A 1 1011 ? 20.767 31.729 12.358 1.00 79.06 1011 GLY A N 1
ATOM 8005 C CA . GLY A 1 1011 ? 20.636 31.316 10.960 1.00 79.06 1011 GLY A CA 1
ATOM 8006 C C . GLY A 1 1011 ? 21.960 30.808 10.388 1.00 79.06 1011 GLY A C 1
ATOM 8007 O O . GLY A 1 1011 ? 21.992 29.785 9.702 1.00 79.06 1011 GLY A O 1
ATOM 8008 N N . LYS A 1 1012 ? 23.070 31.470 10.744 1.00 83.38 1012 LYS A N 1
ATOM 8009 C CA . LYS A 1 1012 ? 24.423 31.058 10.355 1.00 83.38 1012 LYS A CA 1
ATOM 8010 C C . LYS A 1 1012 ? 24.787 29.697 10.943 1.00 83.38 1012 LYS A C 1
ATOM 8012 O O . LYS A 1 1012 ? 25.146 28.796 10.194 1.00 83.38 1012 LYS A O 1
ATOM 8017 N N . THR A 1 1013 ? 24.653 29.521 12.257 1.00 85.19 1013 THR A N 1
ATOM 8018 C CA . THR A 1 1013 ? 24.976 28.243 12.916 1.00 85.19 1013 THR A CA 1
ATOM 8019 C C . THR A 1 1013 ? 24.127 27.084 12.392 1.00 85.19 1013 THR A C 1
ATOM 8021 O O . THR A 1 1013 ? 24.662 25.997 12.180 1.00 85.19 1013 THR A O 1
ATOM 8024 N N . ALA A 1 1014 ? 22.838 27.297 12.111 1.00 86.31 1014 ALA A N 1
ATOM 8025 C CA . ALA A 1 1014 ? 21.997 26.285 11.472 1.00 86.31 1014 ALA A CA 1
ATOM 8026 C C . ALA A 1 1014 ? 22.530 25.896 10.082 1.00 86.31 1014 ALA A C 1
ATOM 8028 O O . ALA A 1 1014 ? 22.701 24.709 9.811 1.00 86.31 1014 ALA A O 1
ATOM 8029 N N . LEU A 1 1015 ? 22.871 26.875 9.235 1.00 87.44 1015 LEU A N 1
ATOM 8030 C CA . LEU A 1 1015 ? 23.410 26.629 7.893 1.00 87.44 1015 LEU A CA 1
ATOM 8031 C C . LEU A 1 1015 ? 24.760 25.890 7.928 1.00 87.44 1015 LEU A C 1
ATOM 8033 O O . LEU A 1 1015 ? 24.985 24.971 7.141 1.00 87.44 1015 LEU A O 1
ATOM 8037 N N . GLU A 1 1016 ? 25.634 26.241 8.874 1.00 88.50 1016 GLU A N 1
ATOM 8038 C CA . GLU A 1 1016 ? 26.901 25.537 9.090 1.00 88.50 1016 GLU A CA 1
ATOM 8039 C C . GLU A 1 1016 ? 26.672 24.066 9.462 1.00 88.50 1016 GLU A C 1
ATOM 8041 O O . GLU A 1 1016 ? 27.272 23.176 8.853 1.00 88.50 1016 GLU A O 1
ATOM 8046 N N . HIS A 1 1017 ? 25.770 23.795 10.413 1.00 89.75 1017 HIS A N 1
ATOM 8047 C CA . HIS A 1 1017 ? 25.431 22.429 10.817 1.00 89.75 1017 HIS A CA 1
ATOM 8048 C C . HIS A 1 1017 ? 24.846 21.612 9.665 1.00 89.75 1017 HIS A C 1
ATOM 8050 O O . HIS A 1 1017 ? 25.234 20.455 9.503 1.00 89.75 1017 HIS A O 1
ATOM 8056 N N . ILE A 1 1018 ? 23.982 22.206 8.832 1.00 92.12 1018 ILE A N 1
ATOM 8057 C CA . ILE A 1 1018 ? 23.466 21.542 7.628 1.00 92.12 1018 ILE A CA 1
ATOM 8058 C C . ILE A 1 1018 ? 24.645 21.077 6.771 1.00 92.12 1018 ILE A C 1
ATOM 8060 O O . ILE A 1 1018 ? 24.778 19.881 6.526 1.00 92.12 1018 ILE A O 1
ATOM 8064 N N . VAL A 1 1019 ? 25.553 21.980 6.389 1.00 91.50 1019 VAL A N 1
ATOM 8065 C CA . VAL A 1 1019 ? 26.697 21.638 5.525 1.00 91.50 1019 VAL A CA 1
ATOM 8066 C C . VAL A 1 1019 ? 27.535 20.503 6.114 1.00 91.50 1019 VAL A C 1
ATOM 8068 O O . VAL A 1 1019 ? 27.863 19.550 5.405 1.00 91.50 1019 VAL A O 1
ATOM 8071 N N . TYR A 1 1020 ? 27.853 20.561 7.408 1.00 91.38 1020 TYR A N 1
ATOM 8072 C CA . TYR A 1 1020 ? 28.667 19.530 8.052 1.00 91.38 1020 TYR A CA 1
ATOM 8073 C C . TYR A 1 1020 ? 27.997 18.153 8.012 1.00 91.38 1020 TYR A C 1
ATOM 8075 O O . TYR A 1 1020 ? 28.633 17.172 7.625 1.00 91.38 1020 TYR A O 1
ATOM 8083 N N . TYR A 1 1021 ? 26.712 18.068 8.362 1.00 92.75 1021 TYR A N 1
ATOM 8084 C CA . TYR A 1 1021 ? 26.007 16.790 8.420 1.00 92.75 1021 TYR A CA 1
ATOM 8085 C C . TYR A 1 1021 ? 25.659 16.226 7.037 1.00 92.75 1021 TYR A C 1
ATOM 8087 O O . TYR A 1 1021 ? 25.689 15.007 6.864 1.00 92.75 1021 TYR A O 1
ATOM 8095 N N . VAL A 1 1022 ? 25.427 17.070 6.023 1.00 94.06 1022 VAL A N 1
ATOM 8096 C CA . VAL A 1 1022 ? 25.248 16.593 4.638 1.00 94.06 1022 VAL A CA 1
ATOM 8097 C C . VAL A 1 1022 ? 26.524 15.972 4.083 1.00 94.06 1022 VAL A C 1
ATOM 8099 O O . VAL A 1 1022 ? 26.461 14.959 3.386 1.00 94.06 1022 VAL A O 1
ATOM 8102 N N . VAL A 1 1023 ? 27.683 16.555 4.394 1.00 91.88 1023 VAL A N 1
ATOM 8103 C CA . VAL A 1 1023 ? 28.979 16.021 3.955 1.00 91.88 1023 VAL A CA 1
ATOM 8104 C C . VAL A 1 1023 ? 29.330 14.723 4.694 1.00 91.88 1023 VAL A C 1
ATOM 8106 O O . VAL A 1 1023 ? 29.902 13.815 4.094 1.00 91.88 1023 VAL A O 1
ATOM 8109 N N . LEU A 1 1024 ? 28.963 14.603 5.974 1.00 92.06 1024 LEU A N 1
ATOM 8110 C CA . LEU A 1 1024 ? 29.156 13.378 6.764 1.00 92.06 1024 LEU A CA 1
ATOM 8111 C C . LEU A 1 1024 ? 28.217 12.232 6.352 1.00 92.06 1024 LEU A C 1
ATOM 8113 O O . LEU A 1 1024 ? 28.543 11.054 6.546 1.00 92.06 1024 LEU A O 1
ATOM 8117 N N . ALA A 1 1025 ? 27.053 12.550 5.784 1.00 93.06 1025 ALA A N 1
ATOM 8118 C CA . ALA A 1 1025 ? 26.080 11.556 5.360 1.00 93.06 1025 ALA A CA 1
ATOM 8119 C C . ALA A 1 1025 ? 26.627 10.650 4.234 1.00 93.06 1025 ALA A C 1
ATOM 8121 O O . ALA A 1 1025 ? 27.314 11.126 3.326 1.00 93.06 1025 ALA A O 1
ATOM 8122 N N . PRO A 1 1026 ? 26.332 9.335 4.266 1.00 90.50 1026 PRO A N 1
ATOM 8123 C CA . PRO A 1 1026 ? 26.690 8.433 3.177 1.00 90.50 1026 PRO A CA 1
ATOM 8124 C C . PRO A 1 1026 ? 25.987 8.843 1.880 1.00 90.50 1026 PRO A C 1
ATOM 8126 O O . PRO A 1 1026 ? 24.890 9.406 1.891 1.00 90.50 1026 PRO A O 1
ATOM 8129 N N . HIS A 1 1027 ? 26.617 8.538 0.747 1.00 89.06 1027 HIS A N 1
ATOM 8130 C CA . HIS A 1 1027 ? 26.071 8.915 -0.549 1.00 89.06 1027 HIS A CA 1
ATOM 8131 C C . HIS A 1 1027 ? 24.776 8.156 -0.860 1.00 89.06 1027 HIS A C 1
ATOM 8133 O O . HIS A 1 1027 ? 24.772 6.932 -1.001 1.00 89.06 1027 HIS A O 1
ATOM 8139 N N . ASN A 1 1028 ? 23.702 8.912 -1.042 1.00 89.44 1028 ASN A N 1
ATOM 8140 C CA . ASN A 1 1028 ? 22.402 8.453 -1.511 1.00 89.44 1028 ASN A CA 1
ATOM 8141 C C . ASN A 1 1028 ? 21.820 9.526 -2.448 1.00 89.44 1028 ASN A C 1
ATOM 8143 O O . ASN A 1 1028 ? 22.280 10.669 -2.439 1.00 89.44 1028 ASN A O 1
ATOM 8147 N N . ASN A 1 1029 ? 20.793 9.187 -3.223 1.00 90.62 1029 ASN A N 1
ATOM 8148 C CA . ASN A 1 1029 ? 20.135 10.125 -4.135 1.00 90.62 1029 ASN A CA 1
ATOM 8149 C C . ASN A 1 1029 ? 19.626 11.373 -3.393 1.00 90.62 1029 ASN A C 1
ATOM 8151 O O . ASN A 1 1029 ? 19.845 12.486 -3.855 1.00 90.62 1029 ASN A O 1
ATOM 8155 N N . GLU A 1 1030 ? 19.040 11.196 -2.204 1.00 91.50 1030 GLU A N 1
ATOM 8156 C CA . GLU A 1 1030 ? 18.570 12.304 -1.356 1.00 91.50 1030 GLU A CA 1
ATOM 8157 C C . GLU A 1 1030 ? 19.708 13.220 -0.881 1.00 91.50 1030 GLU A C 1
ATOM 8159 O O . GLU A 1 1030 ? 19.564 14.439 -0.844 1.00 91.50 1030 GLU A O 1
ATOM 8164 N N . GLN A 1 1031 ? 20.857 12.637 -0.530 1.00 93.94 1031 GLN A N 1
ATOM 8165 C CA . GLN A 1 1031 ? 22.031 13.388 -0.090 1.00 93.94 1031 GLN A CA 1
ATOM 8166 C C . GLN A 1 1031 ? 22.615 14.216 -1.244 1.00 93.94 1031 GLN A C 1
ATOM 8168 O O . GLN A 1 1031 ? 22.953 15.383 -1.049 1.00 93.94 1031 GLN A O 1
ATOM 8173 N N . SER A 1 1032 ? 22.678 13.635 -2.448 1.00 91.06 1032 SER A N 1
ATOM 8174 C CA . SER A 1 1032 ? 23.142 14.326 -3.655 1.00 91.06 1032 SER A CA 1
ATOM 8175 C C . SER A 1 1032 ? 22.213 15.475 -4.048 1.00 91.06 1032 SER A C 1
ATOM 8177 O O . SER A 1 1032 ? 22.699 16.547 -4.403 1.00 91.06 1032 SER A O 1
ATOM 8179 N N . ASP A 1 1033 ? 20.896 15.270 -3.980 1.00 93.56 1033 ASP A N 1
ATOM 8180 C CA . ASP A 1 1033 ? 19.903 16.301 -4.294 1.00 93.56 1033 ASP A CA 1
ATOM 8181 C C . ASP A 1 1033 ? 20.008 17.486 -3.322 1.00 93.56 1033 ASP A C 1
ATOM 8183 O O . ASP A 1 1033 ? 20.146 18.638 -3.738 1.00 93.56 1033 ASP A O 1
ATOM 8187 N N . MET A 1 1034 ? 20.095 17.201 -2.017 1.00 92.19 1034 MET A N 1
ATOM 8188 C CA . MET A 1 1034 ? 20.250 18.245 -1.004 1.00 92.19 1034 MET A CA 1
ATOM 8189 C C . MET A 1 1034 ? 21.572 19.013 -1.140 1.00 92.19 1034 MET A C 1
ATOM 8191 O O . MET A 1 1034 ? 21.579 20.234 -0.993 1.00 92.19 1034 MET A O 1
ATOM 8195 N N . LEU A 1 1035 ? 22.684 18.345 -1.479 1.00 91.94 1035 LEU A N 1
ATOM 8196 C CA . LEU A 1 1035 ? 23.952 19.025 -1.782 1.00 91.94 1035 LEU A CA 1
ATOM 8197 C C . LEU A 1 1035 ? 23.823 19.993 -2.963 1.00 91.94 1035 LEU A C 1
ATOM 8199 O O . LEU A 1 1035 ? 24.303 21.124 -2.876 1.00 91.94 1035 LEU A O 1
ATOM 8203 N N . HIS A 1 1036 ? 23.186 19.567 -4.058 1.00 92.19 1036 HIS A N 1
ATOM 8204 C CA . HIS A 1 1036 ? 22.987 20.423 -5.227 1.00 92.19 1036 HIS A CA 1
ATOM 8205 C C . HIS A 1 1036 ? 22.060 21.601 -4.921 1.00 92.19 1036 HIS A C 1
ATOM 8207 O O . HIS A 1 1036 ? 22.347 22.716 -5.356 1.00 92.19 1036 HIS A O 1
ATOM 8213 N N . HIS A 1 1037 ? 21.004 21.386 -4.135 1.00 91.00 1037 HIS A N 1
ATOM 8214 C CA . HIS A 1 1037 ? 20.111 22.459 -3.705 1.00 91.00 1037 HIS A CA 1
ATOM 8215 C C . HIS A 1 1037 ? 20.840 23.488 -2.828 1.00 91.00 1037 HIS A C 1
ATOM 8217 O O . HIS A 1 1037 ? 20.735 24.689 -3.069 1.00 91.00 1037 HIS A O 1
ATOM 8223 N N . LEU A 1 1038 ? 21.632 23.036 -1.848 1.00 89.19 1038 LEU A N 1
ATOM 8224 C CA . LEU A 1 1038 ? 22.427 23.919 -0.984 1.00 89.19 1038 LEU A CA 1
ATOM 8225 C C . LEU A 1 1038 ? 23.495 24.690 -1.766 1.00 89.19 1038 LEU A C 1
ATOM 8227 O O . LEU A 1 1038 ? 23.751 25.852 -1.467 1.00 89.19 1038 LEU A O 1
ATOM 8231 N N . TYR A 1 1039 ? 24.101 24.070 -2.782 1.00 90.00 1039 TYR A N 1
ATOM 8232 C CA . TYR A 1 1039 ? 25.108 24.717 -3.625 1.00 90.00 1039 TYR A CA 1
ATOM 8233 C C . TYR A 1 1039 ? 24.548 25.898 -4.437 1.00 90.00 1039 TYR A C 1
ATOM 8235 O O . TYR A 1 1039 ? 25.277 26.850 -4.713 1.00 90.00 1039 TYR A O 1
ATOM 8243 N N . VAL A 1 1040 ? 23.263 25.850 -4.805 1.00 90.06 1040 VAL A N 1
ATOM 8244 C CA . VAL A 1 1040 ? 22.573 26.924 -5.544 1.00 90.06 1040 VAL A CA 1
ATOM 8245 C C . VAL A 1 1040 ? 22.098 28.055 -4.615 1.00 90.06 1040 VAL A C 1
ATOM 8247 O O . VAL A 1 1040 ? 21.829 29.160 -5.088 1.00 90.06 1040 VAL A O 1
ATOM 8250 N N . ASP A 1 1041 ? 22.016 27.823 -3.302 1.00 86.94 1041 ASP A N 1
ATOM 8251 C CA . ASP A 1 1041 ? 21.451 28.783 -2.351 1.00 86.94 1041 ASP A CA 1
ATOM 8252 C C . ASP A 1 1041 ? 22.353 30.029 -2.153 1.00 86.94 1041 ASP A C 1
ATOM 8254 O O . ASP A 1 1041 ? 23.517 29.904 -1.748 1.00 86.94 1041 ASP A O 1
ATOM 8258 N N . PRO A 1 1042 ? 21.839 31.262 -2.368 1.00 85.69 1042 PRO A N 1
ATOM 8259 C CA . PRO A 1 1042 ? 22.609 32.492 -2.171 1.00 85.69 1042 PRO A CA 1
ATOM 8260 C C . PRO A 1 1042 ? 23.057 32.723 -0.719 1.00 85.69 1042 PRO A C 1
ATOM 8262 O O . PRO A 1 1042 ? 24.019 33.461 -0.491 1.00 85.69 1042 PRO A O 1
ATOM 8265 N N . ALA A 1 1043 ? 22.392 32.122 0.275 1.00 82.62 1043 ALA A N 1
ATOM 8266 C CA . ALA A 1 1043 ? 22.797 32.232 1.676 1.00 82.62 1043 ALA A CA 1
ATOM 8267 C C . ALA A 1 1043 ? 24.147 31.546 1.939 1.00 82.62 1043 ALA A C 1
ATOM 8269 O O . ALA A 1 1043 ? 24.943 32.054 2.731 1.00 82.62 1043 ALA A O 1
ATOM 8270 N N . LEU A 1 1044 ? 24.436 30.448 1.231 1.00 84.38 1044 LEU A N 1
ATOM 8271 C CA . LEU A 1 1044 ? 25.683 29.699 1.379 1.00 84.38 1044 LEU A CA 1
ATOM 8272 C C . LEU A 1 1044 ? 26.877 30.425 0.746 1.00 84.38 1044 LEU A C 1
ATOM 8274 O O . LEU A 1 1044 ? 27.985 30.328 1.263 1.00 84.38 1044 LEU A O 1
ATOM 8278 N N . VAL A 1 1045 ? 26.658 31.216 -0.310 1.00 85.12 1045 VAL A N 1
ATOM 8279 C CA . VAL A 1 1045 ? 27.715 32.013 -0.968 1.00 85.12 1045 VAL A CA 1
ATOM 8280 C C . VAL A 1 1045 ? 28.362 33.013 -0.001 1.00 85.12 1045 VAL A C 1
ATOM 8282 O O . VAL A 1 1045 ? 29.548 33.308 -0.120 1.00 85.12 1045 VAL A O 1
ATOM 8285 N N . LYS A 1 1046 ? 27.615 33.490 1.005 1.00 84.25 1046 LYS A N 1
ATOM 8286 C CA . LYS A 1 1046 ? 28.143 34.367 2.066 1.00 84.25 1046 LYS A CA 1
ATOM 8287 C C . LYS A 1 1046 ? 29.146 33.653 2.986 1.00 84.25 1046 LYS A C 1
ATOM 8289 O O . LYS A 1 1046 ? 29.936 34.317 3.651 1.00 84.25 1046 LYS A O 1
ATOM 8294 N N . LEU A 1 1047 ? 29.110 32.319 3.043 1.00 84.06 1047 LEU A N 1
ATOM 8295 C CA . LEU A 1 1047 ? 30.024 31.473 3.809 1.00 84.06 1047 LEU A CA 1
ATOM 8296 C C . LEU A 1 1047 ? 31.033 30.811 2.862 1.00 84.06 1047 LEU A C 1
ATOM 8298 O O . LEU A 1 1047 ? 30.906 29.640 2.506 1.00 84.06 1047 LEU A O 1
ATOM 8302 N N . GLU A 1 1048 ? 32.064 31.559 2.465 1.00 84.00 1048 GLU A N 1
ATOM 8303 C CA . GLU A 1 1048 ? 33.030 31.131 1.440 1.00 84.00 1048 GLU A CA 1
ATOM 8304 C C . GLU A 1 1048 ? 33.692 29.773 1.739 1.00 84.00 1048 GLU A C 1
ATOM 8306 O O . GLU A 1 1048 ? 33.845 28.943 0.842 1.00 84.00 1048 GLU A O 1
ATOM 8311 N N . LEU A 1 1049 ? 34.058 29.505 3.000 1.00 85.88 1049 LEU A N 1
ATOM 8312 C CA . LEU A 1 1049 ? 34.693 28.240 3.395 1.00 85.88 1049 LEU A CA 1
ATOM 8313 C C . LEU A 1 1049 ? 33.747 27.040 3.236 1.00 85.88 1049 LEU A C 1
ATOM 8315 O O . LEU A 1 1049 ? 34.148 26.008 2.698 1.00 85.88 1049 LEU A O 1
ATOM 8319 N N . HIS A 1 1050 ? 32.491 27.172 3.667 1.00 88.69 1050 HIS A N 1
ATOM 8320 C CA . HIS A 1 1050 ? 31.473 26.122 3.560 1.00 88.69 1050 HIS A CA 1
ATOM 8321 C C . HIS A 1 1050 ? 31.038 25.903 2.117 1.00 88.69 1050 HIS A C 1
ATOM 8323 O O . HIS A 1 1050 ? 30.898 24.760 1.689 1.00 88.69 1050 HIS A O 1
ATOM 8329 N N . TYR A 1 1051 ? 30.896 26.984 1.350 1.00 90.19 1051 TYR A N 1
ATOM 8330 C CA . TYR A 1 1051 ? 30.611 26.921 -0.078 1.00 90.19 1051 TYR A CA 1
ATOM 8331 C C . TYR A 1 1051 ? 31.703 26.158 -0.835 1.00 90.19 1051 TYR A C 1
ATOM 8333 O O . TYR A 1 1051 ? 31.399 25.266 -1.627 1.00 90.19 1051 TYR A O 1
ATOM 8341 N N . ASN A 1 1052 ? 32.978 26.449 -0.555 1.00 89.88 1052 ASN A N 1
ATOM 8342 C CA . ASN A 1 1052 ? 34.099 25.736 -1.166 1.00 89.88 1052 ASN A CA 1
ATOM 8343 C C . ASN A 1 1052 ? 34.137 24.257 -0.756 1.00 89.88 1052 ASN A C 1
ATOM 8345 O O . ASN A 1 1052 ? 34.409 23.406 -1.602 1.00 89.88 1052 ASN A O 1
ATOM 8349 N N . LEU A 1 1053 ? 33.795 23.931 0.496 1.00 90.12 1053 LEU A N 1
ATOM 8350 C CA . LEU A 1 1053 ? 33.683 22.542 0.944 1.00 90.12 1053 LEU A CA 1
ATOM 8351 C C . LEU A 1 1053 ? 32.570 21.793 0.193 1.00 90.12 1053 LEU A C 1
ATOM 8353 O O . LEU A 1 1053 ? 32.811 20.701 -0.314 1.00 90.12 1053 LEU A O 1
ATOM 8357 N N . VAL A 1 1054 ? 31.376 22.383 0.065 1.00 91.44 1054 VAL A N 1
ATOM 8358 C CA . VAL A 1 1054 ? 30.264 21.795 -0.707 1.00 91.44 1054 VAL A CA 1
ATOM 8359 C C . VAL A 1 1054 ? 30.648 21.641 -2.177 1.00 91.44 1054 VAL A C 1
ATOM 8361 O O . VAL A 1 1054 ? 30.425 20.581 -2.761 1.00 91.44 1054 VAL A O 1
ATOM 8364 N N . LYS A 1 1055 ? 31.299 22.655 -2.761 1.00 92.06 1055 LYS A N 1
ATOM 8365 C CA . LYS A 1 1055 ? 31.793 22.620 -4.141 1.00 92.06 1055 LYS A CA 1
ATOM 8366 C C . LYS A 1 1055 ? 32.676 21.398 -4.390 1.00 92.06 1055 LYS A C 1
ATOM 8368 O O . LYS A 1 1055 ? 32.480 20.733 -5.400 1.00 92.06 1055 LYS A O 1
ATOM 8373 N N . CYS A 1 1056 ? 33.582 21.071 -3.467 1.00 90.50 1056 CYS A N 1
ATOM 8374 C CA . CYS A 1 1056 ? 34.460 19.908 -3.582 1.00 90.50 1056 CYS A CA 1
ATOM 8375 C C . CYS A 1 1056 ? 33.708 18.564 -3.671 1.00 90.50 1056 CYS A C 1
ATOM 8377 O O . CYS A 1 1056 ? 34.191 17.658 -4.337 1.00 90.50 1056 CYS A O 1
ATOM 8379 N N . PHE A 1 1057 ? 32.539 18.423 -3.033 1.00 91.06 1057 PHE A N 1
ATOM 8380 C CA . PHE A 1 1057 ? 31.728 17.195 -3.103 1.00 91.06 1057 PHE A CA 1
ATOM 8381 C C . PHE A 1 1057 ? 30.725 17.183 -4.266 1.00 91.06 1057 PHE A C 1
ATOM 8383 O O . PHE A 1 1057 ? 30.247 16.111 -4.644 1.00 91.06 1057 PHE A O 1
ATOM 8390 N N . VAL A 1 1058 ? 30.402 18.356 -4.818 1.00 91.94 1058 VAL A N 1
ATOM 8391 C CA . VAL A 1 1058 ? 29.499 18.536 -5.966 1.00 91.94 1058 VAL A CA 1
ATOM 8392 C C . VAL A 1 1058 ? 30.239 18.370 -7.294 1.00 91.94 1058 VAL A C 1
ATOM 8394 O O . VAL A 1 1058 ? 29.688 17.811 -8.246 1.00 91.94 1058 VAL A O 1
ATOM 8397 N N . THR A 1 1059 ? 31.483 18.846 -7.390 1.00 91.19 1059 THR A N 1
ATOM 8398 C CA . THR A 1 1059 ? 32.301 18.644 -8.589 1.00 91.19 1059 THR A CA 1
ATOM 8399 C C . THR A 1 1059 ? 32.736 17.186 -8.700 1.00 91.19 1059 THR A C 1
ATOM 8401 O O . THR A 1 1059 ? 32.995 16.500 -7.717 1.00 91.19 1059 THR A O 1
ATOM 8404 N N . LYS A 1 1060 ? 32.824 16.683 -9.934 1.00 90.62 1060 LYS A N 1
ATOM 8405 C CA . LYS A 1 1060 ? 33.277 15.313 -10.214 1.00 90.62 1060 LYS A CA 1
ATOM 8406 C C . LYS A 1 1060 ? 34.803 15.251 -10.320 1.00 90.62 1060 LYS A C 1
ATOM 8408 O O . LYS A 1 1060 ? 35.332 14.791 -11.333 1.00 90.62 1060 LYS A O 1
ATOM 8413 N N . GLU A 1 1061 ? 35.496 15.754 -9.301 1.00 90.88 1061 GLU A N 1
ATOM 8414 C CA . GLU A 1 1061 ? 36.958 15.856 -9.254 1.00 90.88 1061 GLU A CA 1
ATOM 8415 C C . GLU A 1 1061 ? 37.555 15.069 -8.081 1.00 90.88 1061 GLU A C 1
ATOM 8417 O O . GLU A 1 1061 ? 36.968 14.948 -7.013 1.00 90.88 1061 GLU A O 1
ATOM 8422 N N . LEU A 1 1062 ? 38.753 14.516 -8.281 1.00 90.75 1062 LEU A N 1
ATOM 8423 C CA . LEU A 1 1062 ? 39.455 13.762 -7.243 1.00 90.75 1062 LEU A CA 1
ATOM 8424 C C . LEU A 1 1062 ? 39.967 14.689 -6.139 1.00 90.75 1062 LEU A C 1
ATOM 8426 O O . LEU A 1 1062 ? 40.655 15.674 -6.409 1.00 90.75 1062 LEU A O 1
ATOM 8430 N N . MET A 1 1063 ? 39.735 14.297 -4.890 1.00 90.50 1063 MET A N 1
ATOM 8431 C CA . MET A 1 1063 ? 40.175 15.034 -3.712 1.00 90.50 1063 MET A CA 1
ATOM 8432 C C . MET A 1 1063 ? 41.271 14.289 -2.952 1.00 90.50 1063 MET A C 1
ATOM 8434 O O . MET A 1 1063 ? 41.103 13.142 -2.546 1.00 90.50 1063 MET A O 1
ATOM 8438 N N . ARG A 1 1064 ? 42.399 14.951 -2.692 1.00 89.19 1064 ARG A N 1
ATOM 8439 C CA . ARG A 1 1064 ? 43.483 14.387 -1.871 1.00 89.19 1064 ARG A CA 1
ATOM 8440 C C . ARG A 1 1064 ? 43.217 14.698 -0.402 1.00 89.19 1064 ARG A C 1
ATOM 8442 O O . ARG A 1 1064 ? 43.116 15.872 -0.042 1.00 89.19 1064 ARG A O 1
ATOM 8449 N N . TRP A 1 1065 ? 43.165 13.674 0.449 1.00 90.06 1065 TRP A N 1
ATOM 8450 C CA . TRP A 1 1065 ? 42.911 13.854 1.883 1.00 90.06 1065 TRP A CA 1
ATOM 8451 C C . TRP A 1 1065 ? 43.890 14.831 2.568 1.00 90.06 1065 TRP A C 1
ATOM 8453 O O . TRP A 1 1065 ? 43.416 15.740 3.255 1.00 90.06 1065 TRP A O 1
ATOM 8463 N N . PRO A 1 1066 ? 45.218 14.775 2.316 1.00 88.38 1066 PRO A N 1
ATOM 8464 C CA . PRO A 1 1066 ? 46.155 15.741 2.900 1.00 88.38 1066 PRO A CA 1
ATOM 8465 C C . PRO A 1 1066 ? 45.859 17.204 2.531 1.00 88.38 1066 PRO A C 1
ATOM 8467 O O . PRO A 1 1066 ? 46.142 18.107 3.316 1.00 88.38 1066 PRO A O 1
ATOM 8470 N N . GLY A 1 1067 ? 45.269 17.448 1.354 1.00 86.62 1067 GLY A N 1
ATOM 8471 C CA . GLY A 1 1067 ? 44.867 18.786 0.912 1.00 86.62 1067 GLY A CA 1
ATOM 8472 C C . GLY A 1 1067 ? 43.623 19.303 1.638 1.00 86.62 1067 GLY A C 1
ATOM 8473 O O . GLY A 1 1067 ? 43.573 20.464 2.031 1.00 86.62 1067 GLY A O 1
ATOM 8474 N N . ILE A 1 1068 ? 42.635 18.438 1.887 1.00 87.38 1068 ILE A N 1
ATOM 8475 C CA . ILE A 1 1068 ? 41.450 18.804 2.682 1.00 87.38 1068 ILE A CA 1
ATOM 8476 C C . ILE A 1 1068 ? 41.850 19.091 4.131 1.00 87.38 1068 ILE A C 1
ATOM 8478 O O . ILE A 1 1068 ? 41.383 20.063 4.727 1.00 87.38 1068 ILE A O 1
ATOM 8482 N N . GLN A 1 1069 ? 42.747 18.277 4.689 1.00 87.12 1069 GLN A N 1
ATOM 8483 C CA . GLN A 1 1069 ? 43.218 18.445 6.058 1.00 87.12 1069 GLN A CA 1
ATOM 8484 C C . GLN A 1 1069 ? 43.982 19.762 6.256 1.00 87.12 1069 GLN A C 1
ATOM 8486 O O . GLN A 1 1069 ? 43.791 20.413 7.284 1.00 87.12 1069 GLN A O 1
ATOM 8491 N N . SER A 1 1070 ? 44.811 20.177 5.294 1.00 88.00 1070 SER A N 1
ATOM 8492 C CA . SER A 1 1070 ? 45.573 21.428 5.397 1.00 88.00 1070 SER A CA 1
ATOM 8493 C C . SER A 1 1070 ? 44.698 22.674 5.237 1.00 88.00 1070 SER A C 1
ATOM 8495 O O . SER A 1 1070 ? 44.880 23.633 5.984 1.00 88.00 1070 SER A O 1
ATOM 8497 N N . ILE A 1 1071 ? 43.731 22.651 4.313 1.00 87.12 1071 ILE A N 1
ATOM 8498 C CA . ILE A 1 1071 ? 42.865 23.803 4.011 1.00 87.12 1071 ILE A CA 1
ATOM 8499 C C . ILE A 1 1071 ? 41.761 23.961 5.065 1.00 87.12 1071 ILE A C 1
ATOM 8501 O O . ILE A 1 1071 ? 41.547 25.059 5.575 1.00 87.12 1071 ILE A O 1
ATOM 8505 N N . TYR A 1 1072 ? 41.067 22.874 5.417 1.00 86.62 1072 TYR A N 1
ATOM 8506 C CA . TYR A 1 1072 ? 39.864 22.936 6.256 1.00 86.62 1072 TYR A CA 1
ATOM 8507 C C . TYR A 1 1072 ? 40.089 22.463 7.698 1.00 86.62 1072 TYR A C 1
ATOM 8509 O O . TYR A 1 1072 ? 39.312 22.818 8.584 1.00 86.62 1072 TYR A O 1
ATOM 8517 N N . GLY A 1 1073 ? 41.145 21.695 7.984 1.00 81.62 1073 GLY A N 1
ATOM 8518 C CA . GLY A 1 1073 ? 41.314 21.042 9.287 1.00 81.62 1073 GLY A CA 1
ATOM 8519 C C . GLY A 1 1073 ? 41.466 21.997 10.469 1.00 81.62 1073 GLY A C 1
ATOM 8520 O O . GLY A 1 1073 ? 40.878 21.755 11.523 1.00 81.62 1073 GLY A O 1
ATOM 8521 N N . GLY A 1 1074 ? 42.181 23.114 10.295 1.00 83.56 1074 GLY A N 1
ATOM 8522 C CA . GLY A 1 1074 ? 42.338 24.127 11.347 1.00 83.56 1074 GLY A CA 1
ATOM 8523 C C . GLY A 1 1074 ? 41.040 24.865 11.701 1.00 83.56 1074 GLY A C 1
ATOM 8524 O O . GLY A 1 1074 ? 40.908 25.363 12.820 1.00 83.56 1074 GLY A O 1
ATOM 8525 N N . PHE A 1 1075 ? 40.086 24.924 10.768 1.00 83.94 1075 PHE A N 1
ATOM 8526 C CA . PHE A 1 1075 ? 38.771 25.533 10.966 1.00 83.94 1075 PHE A CA 1
ATOM 8527 C C . PHE A 1 1075 ? 37.765 24.511 11.506 1.00 83.94 1075 PHE A C 1
ATOM 8529 O O . PHE A 1 1075 ? 37.194 24.722 12.572 1.00 83.94 1075 PHE A O 1
ATOM 8536 N N . LEU A 1 1076 ? 37.619 23.363 10.836 1.00 83.62 1076 LEU A N 1
ATOM 8537 C CA . LEU A 1 1076 ? 36.631 22.341 11.188 1.00 83.62 1076 LEU A CA 1
ATOM 8538 C C . LEU A 1 1076 ? 36.852 21.772 12.596 1.00 83.62 1076 LEU A C 1
ATOM 8540 O O . LEU A 1 1076 ? 35.883 21.608 13.330 1.00 83.62 1076 LEU A O 1
ATOM 8544 N N . ARG A 1 1077 ? 38.104 21.551 13.028 1.00 83.38 1077 ARG A N 1
ATOM 8545 C CA . ARG A 1 1077 ? 38.393 21.026 14.380 1.00 83.38 1077 ARG A CA 1
ATOM 8546 C C . ARG A 1 1077 ? 38.060 21.987 15.524 1.00 83.38 1077 ARG A C 1
ATOM 8548 O O . ARG A 1 1077 ? 37.997 21.548 16.669 1.00 83.38 1077 ARG A O 1
ATOM 8555 N N . LYS A 1 1078 ? 37.855 23.279 15.247 1.00 83.50 1078 LYS A N 1
ATOM 8556 C CA . LYS A 1 1078 ? 37.385 24.241 16.259 1.00 83.50 1078 LYS A CA 1
ATOM 8557 C C . LYS A 1 1078 ? 35.876 24.128 16.499 1.00 83.50 1078 LYS A C 1
ATOM 8559 O O . LYS A 1 1078 ? 35.397 24.564 17.542 1.00 83.50 1078 LYS A O 1
ATOM 8564 N N . THR A 1 1079 ? 35.138 23.540 15.561 1.00 82.12 1079 THR A N 1
ATOM 8565 C CA . THR A 1 1079 ? 33.683 23.393 15.615 1.00 82.12 1079 THR A CA 1
ATOM 8566 C C . THR A 1 1079 ? 33.272 22.213 16.497 1.00 82.12 1079 THR A C 1
ATOM 8568 O O . THR A 1 1079 ? 33.921 21.168 16.500 1.00 82.12 1079 THR A O 1
ATOM 8571 N N . GLN A 1 1080 ? 32.143 22.343 17.203 1.00 75.75 1080 GLN A N 1
ATOM 8572 C CA . GLN A 1 1080 ? 31.625 21.307 18.109 1.00 75.75 1080 GLN A CA 1
ATOM 8573 C C . GLN A 1 1080 ? 31.386 19.951 17.421 1.00 75.75 1080 GLN A C 1
ATOM 8575 O O . GLN A 1 1080 ? 31.597 18.909 18.034 1.00 75.75 1080 GLN A O 1
ATOM 8580 N N . VAL A 1 1081 ? 31.009 19.952 16.137 1.00 79.44 1081 VAL A N 1
ATOM 8581 C CA . VAL A 1 1081 ? 30.698 18.732 15.369 1.00 79.44 1081 VAL A CA 1
ATOM 8582 C C . VAL A 1 1081 ? 31.928 17.848 15.133 1.00 79.44 1081 VAL A C 1
ATOM 8584 O O . VAL A 1 1081 ? 31.847 16.635 15.298 1.00 79.44 1081 VAL A O 1
ATOM 8587 N N . PHE A 1 1082 ? 33.072 18.440 14.777 1.00 80.81 1082 PHE A N 1
ATOM 8588 C CA . PHE A 1 1082 ? 34.299 17.705 14.421 1.00 80.81 1082 PHE A CA 1
ATOM 8589 C C . PHE A 1 1082 ? 35.317 17.630 15.563 1.00 80.81 1082 PHE A C 1
ATOM 8591 O O . PHE A 1 1082 ? 36.453 17.199 15.359 1.00 80.81 1082 PHE A O 1
ATOM 8598 N N . LYS A 1 1083 ? 34.928 18.058 16.769 1.00 80.81 1083 LYS A N 1
ATOM 8599 C CA . LYS A 1 1083 ? 35.730 17.862 17.980 1.00 80.81 1083 LYS A CA 1
ATOM 8600 C C . LYS A 1 1083 ? 35.830 16.380 18.347 1.00 80.81 1083 LYS A C 1
ATOM 8602 O O . LYS A 1 1083 ? 36.838 15.955 18.902 1.00 80.81 1083 LYS A O 1
ATOM 8607 N N . ALA A 1 1084 ? 34.786 15.612 18.049 1.00 80.69 1084 ALA A N 1
ATOM 8608 C CA . ALA A 1 1084 ? 34.763 14.178 18.267 1.00 80.69 1084 ALA A CA 1
ATOM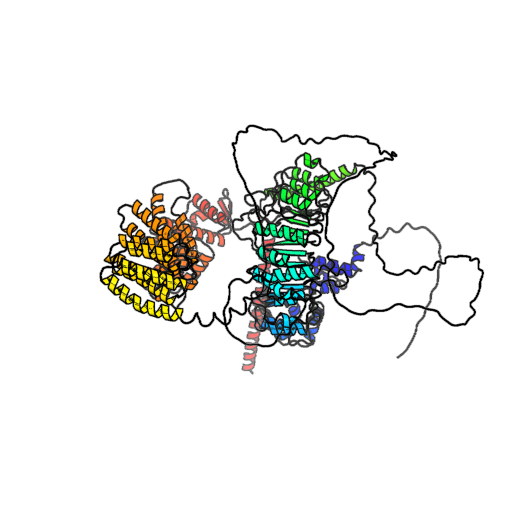 8609 C C . ALA A 1 1084 ? 35.487 13.436 17.128 1.00 80.69 1084 ALA A C 1
ATOM 8611 O O . ALA A 1 1084 ? 35.309 13.732 15.945 1.00 80.69 1084 ALA A O 1
ATOM 8612 N N . GLU A 1 1085 ? 36.337 12.479 17.511 1.00 83.12 1085 GLU A N 1
ATOM 8613 C CA . GLU A 1 1085 ? 37.246 11.779 16.595 1.00 83.12 1085 GLU A CA 1
ATOM 8614 C C . GLU A 1 1085 ? 36.490 10.923 15.571 1.00 83.12 1085 GLU A C 1
ATOM 8616 O O . GLU A 1 1085 ? 36.843 10.917 14.395 1.00 83.12 1085 GLU A O 1
ATOM 8621 N N . LYS A 1 1086 ? 35.361 10.332 15.980 1.00 86.06 1086 LYS A N 1
ATOM 8622 C CA . LYS A 1 1086 ? 34.477 9.545 15.112 1.00 86.06 1086 LYS A CA 1
ATOM 8623 C C . LYS A 1 1086 ? 34.003 10.332 13.880 1.00 86.06 1086 LYS A C 1
ATOM 8625 O O . LYS A 1 1086 ? 34.156 9.871 12.756 1.00 86.06 1086 LYS A O 1
ATOM 8630 N N . GLN A 1 1087 ? 33.493 11.551 14.063 1.00 86.56 1087 GLN A N 1
ATOM 8631 C CA . GLN A 1 1087 ? 33.012 12.400 12.965 1.00 86.56 1087 GLN A CA 1
ATOM 8632 C C . GLN A 1 1087 ? 34.156 12.826 12.034 1.00 86.56 1087 GLN A C 1
ATOM 8634 O O . GLN A 1 1087 ? 33.950 13.040 10.839 1.00 86.56 1087 GLN A O 1
ATOM 8639 N N . TRP A 1 1088 ? 35.375 12.953 12.564 1.00 88.94 1088 TRP A N 1
ATOM 8640 C CA . TRP A 1 1088 ? 36.555 13.251 11.757 1.00 88.94 1088 TRP A CA 1
ATOM 8641 C C . TRP A 1 1088 ? 36.958 12.062 10.869 1.00 88.94 1088 TRP A C 1
ATOM 8643 O O . TRP A 1 1088 ? 37.287 12.248 9.694 1.00 88.94 1088 TRP A O 1
ATOM 8653 N N . GLU A 1 1089 ? 36.893 10.841 11.402 1.00 88.69 1089 GLU A N 1
ATOM 8654 C CA . GLU A 1 1089 ? 37.118 9.603 10.644 1.00 88.69 1089 GLU A CA 1
ATOM 8655 C C . GLU A 1 1089 ? 36.021 9.344 9.603 1.00 88.69 1089 GLU A C 1
ATOM 8657 O O . GLU A 1 1089 ? 36.315 8.929 8.475 1.00 88.69 1089 GLU A O 1
ATOM 8662 N N . ASP A 1 1090 ? 34.767 9.653 9.937 1.00 89.62 1090 ASP A N 1
ATOM 8663 C CA . ASP A 1 1090 ? 33.648 9.568 9.000 1.00 89.62 1090 ASP A CA 1
ATOM 8664 C C . ASP A 1 1090 ? 33.851 10.523 7.819 1.00 89.62 1090 ASP A C 1
ATOM 8666 O O . ASP A 1 1090 ? 33.701 10.110 6.668 1.00 89.62 1090 ASP A O 1
ATOM 8670 N N . LEU A 1 1091 ? 34.295 11.763 8.062 1.00 90.94 1091 LEU A N 1
ATOM 8671 C CA . LEU A 1 1091 ? 34.631 12.707 6.990 1.00 90.94 1091 LEU A CA 1
ATOM 8672 C C . LEU A 1 1091 ? 35.722 12.152 6.061 1.00 90.94 1091 LEU A C 1
ATOM 8674 O O . LEU A 1 1091 ? 35.578 12.214 4.838 1.00 90.94 1091 LEU A O 1
ATOM 8678 N N . HIS A 1 1092 ? 36.792 11.579 6.621 1.00 91.12 1092 HIS A N 1
ATOM 8679 C CA . HIS A 1 1092 ? 37.854 10.947 5.832 1.00 91.12 1092 HIS A CA 1
ATOM 8680 C C . HIS A 1 1092 ? 37.305 9.809 4.967 1.00 91.12 1092 HIS A C 1
ATOM 8682 O O . HIS A 1 1092 ? 37.580 9.735 3.766 1.00 91.12 1092 HIS A O 1
ATOM 8688 N N . THR A 1 1093 ? 36.456 8.971 5.560 1.00 90.44 1093 THR A N 1
ATOM 8689 C CA . THR A 1 1093 ? 35.783 7.877 4.861 1.00 90.44 1093 THR A CA 1
ATOM 8690 C C . THR A 1 1093 ? 34.940 8.397 3.694 1.00 90.44 1093 THR A C 1
ATOM 8692 O O . THR A 1 1093 ? 35.054 7.871 2.587 1.00 90.44 1093 THR A O 1
ATOM 8695 N N . ARG A 1 1094 ? 34.165 9.475 3.873 1.00 91.56 1094 ARG A N 1
ATOM 8696 C CA . ARG A 1 1094 ? 33.342 10.062 2.796 1.00 91.56 1094 ARG A CA 1
ATOM 8697 C C . ARG A 1 1094 ? 34.166 10.615 1.638 1.00 91.56 1094 ARG A C 1
ATOM 8699 O O . ARG A 1 1094 ? 33.766 10.450 0.485 1.00 91.56 1094 ARG A O 1
ATOM 8706 N N . VAL A 1 1095 ? 35.327 11.212 1.913 1.00 92.69 1095 VAL A N 1
ATOM 8707 C CA . VAL A 1 1095 ? 36.260 11.673 0.866 1.00 92.69 1095 VAL A CA 1
ATOM 8708 C C . VAL A 1 1095 ? 36.768 10.491 0.034 1.00 92.69 1095 VAL A C 1
ATOM 8710 O O . VAL A 1 1095 ? 36.765 10.549 -1.197 1.00 92.69 1095 VAL A O 1
ATOM 8713 N N . ILE A 1 1096 ? 37.153 9.390 0.687 1.00 91.81 1096 ILE A N 1
ATOM 8714 C CA . ILE A 1 1096 ? 37.610 8.168 0.006 1.00 91.81 1096 ILE A CA 1
ATOM 8715 C C . ILE A 1 1096 ? 36.485 7.575 -0.853 1.00 91.81 1096 ILE A C 1
ATOM 8717 O O . ILE A 1 1096 ? 36.706 7.230 -2.015 1.00 91.81 1096 ILE A O 1
ATOM 8721 N N . GLU A 1 1097 ? 35.269 7.485 -0.314 1.00 91.25 1097 GLU A N 1
ATOM 8722 C CA . GLU A 1 1097 ? 34.104 6.953 -1.029 1.00 91.25 1097 GLU A CA 1
ATOM 8723 C C . GLU A 1 1097 ? 33.735 7.814 -2.243 1.00 91.25 1097 GLU A C 1
ATOM 8725 O O . GLU A 1 1097 ? 33.438 7.282 -3.314 1.00 91.25 1097 GLU A O 1
ATOM 8730 N N . HIS A 1 1098 ? 33.799 9.141 -2.114 1.00 92.31 1098 HIS A N 1
ATOM 8731 C CA . HIS A 1 1098 ? 33.621 10.065 -3.233 1.00 92.31 1098 HIS A CA 1
ATOM 8732 C C . HIS A 1 1098 ? 34.661 9.825 -4.340 1.00 92.31 1098 HIS A C 1
ATOM 8734 O O . HIS A 1 1098 ? 34.288 9.659 -5.503 1.00 92.31 1098 HIS A O 1
ATOM 8740 N N . ASN A 1 1099 ? 35.942 9.695 -3.983 1.00 93.50 1099 ASN A N 1
ATOM 8741 C CA . ASN A 1 1099 ? 36.998 9.389 -4.949 1.00 93.50 1099 ASN A CA 1
ATOM 8742 C C . ASN A 1 1099 ? 36.764 8.055 -5.669 1.00 93.50 1099 ASN A C 1
ATOM 8744 O O . ASN A 1 1099 ? 36.925 7.987 -6.885 1.00 93.50 1099 ASN A O 1
ATOM 8748 N N . ILE A 1 1100 ? 36.364 6.996 -4.956 1.00 92.25 1100 ILE A N 1
ATOM 8749 C CA . ILE A 1 1100 ? 36.085 5.687 -5.572 1.00 92.25 1100 ILE A CA 1
ATOM 8750 C C . ILE A 1 1100 ? 34.913 5.782 -6.559 1.00 92.25 1100 ILE A C 1
ATOM 8752 O O . ILE A 1 1100 ? 35.002 5.214 -7.648 1.00 92.25 1100 ILE A O 1
ATOM 8756 N N . ARG A 1 1101 ? 33.850 6.530 -6.228 1.00 91.81 1101 ARG A N 1
ATOM 8757 C CA . ARG A 1 1101 ? 32.712 6.757 -7.139 1.00 91.81 1101 ARG A CA 1
ATOM 8758 C C . ARG A 1 1101 ? 33.139 7.469 -8.421 1.00 91.81 1101 ARG A C 1
ATOM 8760 O O . ARG A 1 1101 ? 32.787 7.025 -9.509 1.00 91.81 1101 ARG A O 1
ATOM 8767 N N . ILE A 1 1102 ? 33.948 8.519 -8.295 1.00 93.19 1102 ILE A N 1
ATOM 8768 C CA . ILE A 1 1102 ? 34.507 9.244 -9.443 1.00 93.19 1102 ILE A CA 1
ATOM 8769 C C . ILE A 1 1102 ? 35.381 8.323 -10.293 1.00 93.19 1102 ILE A C 1
ATOM 8771 O O . ILE A 1 1102 ? 35.242 8.279 -11.515 1.00 93.19 1102 ILE A O 1
ATOM 8775 N N . ILE A 1 1103 ? 36.265 7.549 -9.663 1.00 93.81 1103 ILE A N 1
ATOM 8776 C CA . ILE A 1 1103 ? 37.136 6.613 -10.381 1.00 93.81 1103 ILE A CA 1
ATOM 8777 C C . ILE A 1 1103 ? 36.297 5.582 -11.138 1.00 93.81 1103 ILE A C 1
ATOM 8779 O O . ILE A 1 1103 ? 36.627 5.282 -12.279 1.00 93.81 1103 ILE A O 1
ATOM 8783 N N . ALA A 1 1104 ? 35.208 5.082 -10.556 1.00 92.38 1104 ALA A N 1
ATOM 8784 C CA . ALA A 1 1104 ? 34.324 4.130 -11.222 1.00 92.38 1104 ALA A CA 1
ATOM 8785 C C . ALA A 1 1104 ? 33.595 4.723 -12.443 1.00 92.38 1104 ALA A C 1
ATOM 8787 O O . ALA A 1 1104 ? 33.345 4.000 -13.408 1.00 92.38 1104 ALA A O 1
ATOM 8788 N N . GLU A 1 1105 ? 33.281 6.025 -12.431 1.00 91.69 1105 GLU A N 1
ATOM 8789 C CA . GLU A 1 1105 ? 32.661 6.713 -13.572 1.00 91.69 1105 GLU A CA 1
ATOM 8790 C C . GLU A 1 1105 ? 33.652 6.883 -14.740 1.00 91.69 1105 GLU A C 1
ATOM 8792 O O . GLU A 1 1105 ? 33.304 6.628 -15.896 1.00 91.69 1105 GLU A O 1
ATOM 8797 N N . TYR A 1 1106 ? 34.903 7.259 -14.449 1.00 92.44 1106 TYR A N 1
ATOM 8798 C CA . TYR A 1 1106 ? 35.896 7.579 -15.484 1.00 92.44 1106 TYR A CA 1
ATOM 8799 C C . TYR A 1 1106 ? 36.781 6.395 -15.915 1.00 92.44 1106 TYR A C 1
ATOM 8801 O O . TYR A 1 1106 ? 37.194 6.327 -17.076 1.00 92.44 1106 TYR A O 1
ATOM 8809 N N . TYR A 1 1107 ? 37.085 5.444 -15.026 1.00 92.81 1107 TYR A N 1
ATOM 8810 C CA . TYR A 1 1107 ? 37.972 4.313 -15.312 1.00 92.81 1107 TYR A CA 1
ATOM 8811 C C . TYR A 1 1107 ? 37.190 3.027 -15.573 1.00 92.81 1107 TYR A C 1
ATOM 8813 O O . TYR A 1 1107 ? 36.369 2.592 -14.778 1.00 92.81 1107 TYR A O 1
ATOM 8821 N N . SER A 1 1108 ? 37.526 2.334 -16.663 1.00 90.75 1108 SER A N 1
ATOM 8822 C CA . SER A 1 1108 ? 37.026 0.974 -16.914 1.00 90.75 1108 SER A CA 1
ATOM 8823 C C . SER A 1 1108 ? 37.852 -0.089 -16.184 1.00 90.75 1108 SER A C 1
ATOM 8825 O O . SER A 1 1108 ? 37.291 -1.011 -15.587 1.00 90.75 1108 SER A O 1
ATOM 8827 N N . ARG A 1 1109 ? 39.182 0.057 -16.232 1.00 92.88 1109 ARG A N 1
ATOM 8828 C CA . ARG A 1 1109 ? 40.171 -0.775 -15.541 1.00 92.88 1109 ARG A CA 1
ATOM 8829 C C . ARG A 1 1109 ? 41.230 0.110 -14.897 1.00 92.88 1109 ARG A C 1
ATOM 8831 O O . ARG A 1 1109 ? 41.695 1.060 -15.526 1.00 92.88 1109 ARG A O 1
ATOM 8838 N N . ILE A 1 1110 ? 41.655 -0.229 -13.685 1.00 94.88 1110 ILE A N 1
ATOM 8839 C CA . ILE A 1 1110 ? 42.749 0.458 -12.988 1.00 94.88 1110 ILE A CA 1
ATOM 8840 C C . ILE A 1 1110 ? 43.642 -0.555 -12.266 1.00 94.88 1110 ILE A C 1
ATOM 8842 O O . ILE A 1 1110 ? 43.164 -1.571 -11.764 1.00 94.88 1110 ILE A O 1
ATOM 8846 N N . LYS A 1 1111 ? 44.951 -0.286 -12.209 1.00 94.31 1111 LYS A N 1
ATOM 8847 C CA . LYS A 1 1111 ? 45.873 -1.062 -11.367 1.00 94.31 1111 LYS A CA 1
ATOM 8848 C C . LYS A 1 1111 ? 45.654 -0.715 -9.895 1.00 94.31 1111 LYS A C 1
ATOM 8850 O O . LYS A 1 1111 ? 45.542 0.465 -9.557 1.00 94.31 1111 LYS A O 1
ATOM 8855 N N . LEU A 1 1112 ? 45.677 -1.715 -9.020 1.00 90.88 1112 LEU A N 1
ATOM 8856 C CA . LEU A 1 1112 ? 45.466 -1.547 -7.581 1.00 90.88 1112 LEU A CA 1
ATOM 8857 C C . LEU A 1 1112 ? 46.516 -0.617 -6.946 1.00 90.88 1112 LEU A C 1
ATOM 8859 O O . LEU A 1 1112 ? 46.173 0.220 -6.118 1.00 90.88 1112 LEU A O 1
ATOM 8863 N N . GLU A 1 1113 ? 47.772 -0.665 -7.403 1.00 91.50 1113 GLU A N 1
ATOM 8864 C CA . GLU A 1 1113 ? 48.828 0.266 -6.966 1.00 91.50 1113 GLU A CA 1
ATOM 8865 C C . GLU A 1 1113 ? 48.512 1.727 -7.302 1.00 91.50 1113 GLU A C 1
ATOM 8867 O O . GLU A 1 1113 ? 48.768 2.632 -6.503 1.00 91.50 1113 GLU A O 1
ATOM 8872 N N . ARG A 1 1114 ? 47.923 1.968 -8.481 1.00 92.00 1114 ARG A N 1
ATOM 8873 C CA . ARG A 1 1114 ? 47.512 3.311 -8.886 1.00 92.00 1114 ARG A CA 1
ATOM 8874 C C . ARG A 1 1114 ? 46.319 3.770 -8.057 1.00 92.00 1114 ARG A C 1
ATOM 8876 O O . ARG A 1 1114 ? 46.338 4.905 -7.588 1.00 92.00 1114 ARG A O 1
ATOM 8883 N N . LEU A 1 1115 ? 45.336 2.897 -7.832 1.00 91.69 1115 LEU A N 1
ATOM 8884 C CA . LEU A 1 1115 ? 44.177 3.185 -6.984 1.00 91.69 1115 LEU A CA 1
ATOM 8885 C C . LEU A 1 1115 ? 44.611 3.557 -5.558 1.00 91.69 1115 LEU A C 1
ATOM 8887 O O . LEU A 1 1115 ? 44.216 4.604 -5.053 1.00 91.69 1115 LEU A O 1
ATOM 8891 N N . ARG A 1 1116 ? 45.526 2.777 -4.971 1.00 90.69 1116 ARG A N 1
ATOM 8892 C CA . ARG A 1 1116 ? 46.172 3.075 -3.685 1.00 90.69 1116 ARG A CA 1
ATOM 8893 C C . ARG A 1 1116 ? 46.797 4.466 -3.674 1.00 90.69 1116 ARG A C 1
ATOM 8895 O O . ARG A 1 1116 ? 46.575 5.235 -2.745 1.00 90.69 1116 ARG A O 1
ATOM 8902 N N . SER A 1 1117 ? 47.571 4.787 -4.716 1.00 90.50 1117 SER A N 1
ATOM 8903 C CA . SER A 1 1117 ? 48.245 6.082 -4.805 1.00 90.50 1117 SER A CA 1
ATOM 8904 C C . SER A 1 1117 ? 47.267 7.246 -4.855 1.00 90.50 1117 SER A C 1
ATOM 8906 O O . SER A 1 1117 ? 47.612 8.283 -4.325 1.00 90.50 1117 SER A O 1
ATOM 8908 N N . LEU A 1 1118 ? 46.081 7.085 -5.458 1.00 90.31 1118 LEU A N 1
ATOM 8909 C CA . LEU A 1 1118 ? 45.068 8.140 -5.574 1.00 90.31 1118 LEU A CA 1
ATOM 8910 C C . LEU A 1 1118 ? 44.299 8.353 -4.266 1.00 90.31 1118 LEU A C 1
ATOM 8912 O O . LEU A 1 1118 ? 43.974 9.494 -3.947 1.00 90.31 1118 LEU A O 1
ATOM 8916 N N . LEU A 1 1119 ? 44.046 7.275 -3.519 1.00 89.50 1119 LEU A N 1
ATOM 8917 C CA . LEU A 1 1119 ? 43.304 7.303 -2.256 1.00 89.50 1119 LEU A CA 1
ATOM 8918 C C . LEU A 1 1119 ? 44.182 7.594 -1.027 1.00 89.50 1119 LEU A C 1
ATOM 8920 O O . LEU A 1 1119 ? 43.637 7.845 0.038 1.00 89.50 1119 LEU A O 1
ATOM 8924 N N . ASP A 1 1120 ? 45.512 7.559 -1.166 1.00 88.12 1120 ASP A N 1
ATOM 8925 C CA . ASP A 1 1120 ? 46.485 7.730 -0.071 1.00 88.12 1120 ASP A CA 1
ATOM 8926 C C . ASP A 1 1120 ? 46.323 6.701 1.073 1.00 88.12 1120 ASP A C 1
ATOM 8928 O O . ASP A 1 1120 ? 46.581 6.986 2.240 1.00 88.12 1120 ASP A O 1
ATOM 8932 N N . LEU A 1 1121 ? 45.932 5.468 0.729 1.00 89.69 1121 LEU A N 1
ATOM 8933 C CA . LEU A 1 1121 ? 45.704 4.365 1.674 1.00 89.69 1121 LEU A CA 1
ATOM 8934 C C . LEU A 1 1121 ? 46.751 3.247 1.548 1.00 89.69 1121 LEU A C 1
ATOM 8936 O O . LEU A 1 1121 ? 47.577 3.219 0.631 1.00 89.69 1121 LEU A O 1
ATOM 8940 N N . SER A 1 1122 ? 46.718 2.274 2.463 1.00 91.94 1122 SER A N 1
ATOM 8941 C CA . SER A 1 1122 ? 47.426 1.000 2.270 1.00 91.94 1122 SER A CA 1
ATOM 8942 C C . SER A 1 1122 ? 46.684 0.094 1.274 1.00 91.94 1122 SER A C 1
ATOM 8944 O O . SER A 1 1122 ? 45.485 0.260 1.036 1.00 91.94 1122 SER A O 1
ATOM 8946 N N . LEU A 1 1123 ? 47.381 -0.890 0.688 1.00 88.00 1123 LEU A N 1
ATOM 8947 C CA . LEU A 1 1123 ? 46.756 -1.863 -0.227 1.00 88.00 1123 LEU A CA 1
ATOM 8948 C C . LEU A 1 1123 ? 45.598 -2.607 0.450 1.00 88.00 1123 LEU A C 1
ATOM 8950 O O . LEU A 1 1123 ? 44.512 -2.692 -0.111 1.00 88.00 1123 LEU A O 1
ATOM 8954 N N . LYS A 1 1124 ? 45.816 -3.068 1.687 1.00 90.25 1124 LYS A N 1
ATOM 8955 C CA . LYS A 1 1124 ? 44.825 -3.824 2.459 1.00 90.25 1124 LYS A CA 1
ATOM 8956 C C . LYS A 1 1124 ? 43.568 -2.997 2.748 1.00 90.25 1124 LYS A C 1
ATOM 8958 O O . LYS A 1 1124 ? 42.467 -3.464 2.488 1.00 90.25 1124 LYS A O 1
ATOM 8963 N N . GLN A 1 1125 ? 43.732 -1.751 3.200 1.00 89.56 1125 GLN A N 1
ATOM 8964 C CA . GLN A 1 1125 ? 42.602 -0.845 3.452 1.00 89.56 1125 GLN A CA 1
ATOM 8965 C C . GLN A 1 1125 ? 41.854 -0.486 2.163 1.00 89.56 1125 GLN A C 1
ATOM 8967 O O . GLN A 1 1125 ? 40.633 -0.375 2.167 1.00 89.56 1125 GLN A O 1
ATOM 8972 N N . THR A 1 1126 ? 42.575 -0.332 1.047 1.00 90.38 1126 THR A N 1
ATOM 8973 C CA . THR A 1 1126 ? 41.960 -0.055 -0.259 1.00 90.38 1126 THR A CA 1
ATOM 8974 C C . THR A 1 1126 ? 41.068 -1.217 -0.707 1.00 90.38 1126 THR A C 1
ATOM 8976 O O . THR A 1 1126 ? 39.945 -0.984 -1.149 1.00 90.38 1126 THR A O 1
ATOM 8979 N N . GLU A 1 1127 ? 41.540 -2.462 -0.570 1.00 90.94 1127 GLU A N 1
ATOM 8980 C CA . GLU A 1 1127 ? 40.749 -3.665 -0.873 1.00 90.94 1127 GLU A CA 1
ATOM 8981 C C . GLU A 1 1127 ? 39.512 -3.776 0.029 1.00 90.94 1127 GLU A C 1
ATOM 8983 O O . GLU A 1 1127 ? 38.419 -4.070 -0.456 1.00 90.94 1127 GLU A O 1
ATOM 8988 N N . GLU A 1 1128 ? 39.670 -3.515 1.326 1.00 91.62 1128 GLU A N 1
ATOM 8989 C CA . GLU A 1 1128 ? 38.598 -3.609 2.320 1.00 91.62 1128 GLU A CA 1
ATOM 8990 C C . GLU A 1 1128 ? 37.485 -2.580 2.077 1.00 91.62 1128 GLU A C 1
ATOM 8992 O O . GLU A 1 1128 ? 36.312 -2.946 1.986 1.00 91.62 1128 GLU A O 1
ATOM 8997 N N . ILE A 1 1129 ? 37.844 -1.307 1.876 1.00 89.25 1129 ILE A N 1
ATOM 8998 C CA . ILE A 1 1129 ? 36.874 -0.234 1.606 1.00 89.25 1129 ILE A CA 1
ATOM 8999 C C . ILE A 1 1129 ? 36.167 -0.467 0.268 1.00 89.25 1129 ILE A C 1
ATOM 9001 O O . ILE A 1 1129 ? 34.948 -0.315 0.184 1.00 89.25 1129 ILE A O 1
ATOM 9005 N N . LEU A 1 1130 ? 36.901 -0.879 -0.772 1.00 91.38 1130 LEU A N 1
ATOM 9006 C CA . LEU A 1 1130 ? 36.295 -1.192 -2.065 1.00 91.38 1130 LEU A CA 1
ATOM 9007 C C . LEU A 1 1130 ? 35.321 -2.373 -1.949 1.00 91.38 1130 LEU A C 1
ATOM 9009 O O . LEU A 1 1130 ? 34.223 -2.307 -2.493 1.00 91.38 1130 LEU A O 1
ATOM 9013 N N . SER A 1 1131 ? 35.682 -3.418 -1.201 1.00 89.88 1131 SER A N 1
ATOM 9014 C CA . SER A 1 1131 ? 34.805 -4.573 -0.966 1.00 89.88 1131 SER A CA 1
ATOM 9015 C C . SER A 1 1131 ? 33.536 -4.170 -0.217 1.00 89.88 1131 SER A C 1
ATOM 9017 O O . SER A 1 1131 ? 32.440 -4.555 -0.624 1.00 89.88 1131 SER A O 1
ATOM 9019 N N . ARG A 1 1132 ? 33.660 -3.326 0.817 1.00 90.94 1132 ARG A N 1
ATOM 9020 C CA . ARG A 1 1132 ? 32.516 -2.774 1.557 1.00 90.94 1132 ARG A CA 1
ATOM 9021 C C . ARG A 1 1132 ? 31.558 -2.011 0.638 1.00 90.94 1132 ARG A C 1
ATOM 9023 O O . ARG A 1 1132 ? 30.353 -2.213 0.735 1.00 90.94 1132 ARG A O 1
ATOM 9030 N N . LEU A 1 1133 ? 32.086 -1.192 -0.276 1.00 90.12 1133 LEU A N 1
ATOM 9031 C CA . LEU A 1 1133 ? 31.284 -0.411 -1.231 1.00 90.12 1133 LEU A CA 1
ATOM 9032 C C . LEU A 1 1133 ? 30.601 -1.252 -2.317 1.00 90.12 1133 LEU A C 1
ATOM 9034 O O . LEU A 1 1133 ? 29.543 -0.870 -2.821 1.00 90.12 1133 LEU A O 1
ATOM 9038 N N . VAL A 1 1134 ? 31.202 -2.384 -2.688 1.00 91.44 1134 VAL A N 1
ATOM 9039 C CA . VAL A 1 1134 ? 30.587 -3.342 -3.616 1.00 91.44 1134 VAL A CA 1
ATOM 9040 C C . VAL A 1 1134 ? 29.454 -4.100 -2.929 1.00 91.44 1134 VAL A C 1
ATOM 9042 O O . VAL A 1 1134 ? 28.387 -4.257 -3.517 1.00 91.44 1134 VAL A O 1
ATOM 9045 N N . VAL A 1 1135 ? 29.649 -4.519 -1.674 1.00 91.81 1135 VAL A N 1
ATOM 9046 C CA . VAL A 1 1135 ? 28.610 -5.195 -0.877 1.00 91.81 1135 VAL A CA 1
ATOM 9047 C C . VAL A 1 1135 ? 27.443 -4.255 -0.560 1.00 91.81 1135 VAL A C 1
ATOM 9049 O O . VAL A 1 1135 ? 26.294 -4.680 -0.636 1.00 91.81 1135 VAL A O 1
ATOM 9052 N N . SER A 1 1136 ? 27.706 -2.973 -0.277 1.00 84.12 1136 SER A N 1
ATOM 9053 C CA . SER A 1 1136 ? 26.652 -1.970 -0.058 1.00 84.12 1136 SER A CA 1
ATOM 9054 C C . SER A 1 1136 ? 25.887 -1.584 -1.330 1.00 84.12 1136 SER A C 1
ATOM 9056 O O . SER A 1 1136 ? 24.910 -0.843 -1.249 1.00 84.12 1136 SER A O 1
ATOM 9058 N N . GLY A 1 1137 ? 26.326 -2.042 -2.509 1.00 86.19 1137 GLY A N 1
ATOM 9059 C CA . GLY A 1 1137 ? 25.703 -1.723 -3.795 1.00 86.19 1137 GLY A CA 1
ATOM 9060 C C . GLY A 1 1137 ? 25.953 -0.292 -4.283 1.00 86.19 1137 GLY A C 1
ATOM 9061 O O . GLY A 1 1137 ? 25.326 0.136 -5.249 1.00 86.19 1137 GLY A O 1
ATOM 9062 N N . THR A 1 1138 ? 26.862 0.458 -3.651 1.00 86.50 1138 THR A N 1
ATOM 9063 C CA . THR A 1 1138 ? 27.159 1.850 -4.029 1.00 86.50 1138 THR A CA 1
ATOM 9064 C C . THR A 1 1138 ? 27.937 1.928 -5.343 1.00 86.50 1138 THR A C 1
ATOM 9066 O O . THR A 1 1138 ? 27.715 2.836 -6.142 1.00 86.50 1138 THR A O 1
ATOM 9069 N N . VAL A 1 1139 ? 28.860 0.989 -5.570 1.00 90.12 1139 VAL A N 1
ATOM 9070 C CA . VAL A 1 1139 ? 29.678 0.906 -6.789 1.00 90.12 1139 VAL A CA 1
ATOM 9071 C C . VAL A 1 1139 ? 29.807 -0.552 -7.210 1.00 90.12 1139 VAL A C 1
ATOM 9073 O O . VAL A 1 1139 ? 30.026 -1.428 -6.380 1.00 90.12 1139 VAL A O 1
ATOM 9076 N N . TRP A 1 1140 ? 29.737 -0.825 -8.512 1.00 92.25 1140 TRP A N 1
ATOM 9077 C CA . TRP A 1 1140 ? 30.085 -2.139 -9.045 1.00 92.25 1140 TRP A CA 1
ATOM 9078 C C . TRP A 1 1140 ? 31.590 -2.208 -9.333 1.00 92.25 1140 TRP A C 1
ATOM 9080 O O . TRP A 1 1140 ? 32.121 -1.384 -10.077 1.00 92.25 1140 TRP A O 1
ATOM 9090 N N . ALA A 1 1141 ? 32.283 -3.204 -8.779 1.00 93.25 1141 ALA A N 1
ATOM 9091 C CA . ALA A 1 1141 ? 33.680 -3.479 -9.099 1.00 93.25 1141 ALA A CA 1
ATOM 9092 C C . ALA A 1 1141 ? 34.011 -4.972 -8.952 1.00 93.25 1141 ALA A C 1
ATOM 9094 O O . ALA A 1 1141 ? 33.416 -5.681 -8.140 1.00 93.25 1141 ALA A O 1
ATOM 9095 N N . ARG A 1 1142 ? 34.993 -5.456 -9.719 1.00 91.19 1142 ARG A N 1
ATOM 9096 C CA . ARG A 1 1142 ? 35.612 -6.782 -9.545 1.00 91.19 1142 ARG A CA 1
ATOM 9097 C C . ARG A 1 1142 ? 37.124 -6.650 -9.428 1.00 91.19 1142 ARG A C 1
ATOM 9099 O O . ARG A 1 1142 ? 37.750 -6.027 -10.286 1.00 91.19 1142 ARG A O 1
ATOM 9106 N N . ILE A 1 1143 ? 37.688 -7.263 -8.391 1.00 91.00 1143 ILE A N 1
ATOM 9107 C CA . ILE A 1 1143 ? 39.124 -7.250 -8.098 1.00 91.00 1143 ILE A CA 1
ATOM 9108 C C . ILE A 1 1143 ? 39.740 -8.563 -8.589 1.00 91.00 1143 ILE A C 1
ATOM 9110 O O . ILE A 1 1143 ? 39.340 -9.641 -8.153 1.00 91.00 1143 ILE A O 1
ATOM 9114 N N . ASP A 1 1144 ? 40.722 -8.468 -9.479 1.00 91.69 1144 ASP A N 1
ATOM 9115 C CA . ASP A 1 1144 ? 41.624 -9.562 -9.834 1.00 91.69 1144 ASP A CA 1
ATOM 9116 C C . ASP A 1 1144 ? 42.895 -9.425 -8.987 1.00 91.69 1144 ASP A C 1
ATOM 9118 O O . ASP A 1 1144 ? 43.765 -8.596 -9.271 1.00 91.69 1144 ASP A O 1
ATOM 9122 N N . ARG A 1 1145 ? 42.953 -10.181 -7.884 1.00 87.69 1145 ARG A N 1
ATOM 9123 C CA . ARG A 1 1145 ? 43.996 -10.035 -6.859 1.00 87.69 1145 ARG A CA 1
ATOM 9124 C C . ARG A 1 1145 ? 45.391 -10.459 -7.350 1.00 87.69 1145 ARG A C 1
ATOM 9126 O O . ARG A 1 1145 ? 46.320 -9.693 -7.113 1.00 87.69 1145 ARG A O 1
ATOM 9133 N N . PRO A 1 1146 ? 45.571 -11.592 -8.065 1.00 89.81 1146 PRO A N 1
ATOM 9134 C CA . PRO A 1 1146 ? 46.872 -11.956 -8.634 1.00 89.81 1146 PRO A CA 1
ATOM 9135 C C . PRO A 1 1146 ? 47.370 -10.979 -9.705 1.00 89.81 1146 PRO A C 1
ATOM 9137 O O . PRO A 1 1146 ? 48.558 -10.668 -9.738 1.00 89.81 1146 PRO A O 1
ATOM 9140 N N . ALA A 1 1147 ? 46.480 -10.474 -10.569 1.00 87.88 1147 ALA A N 1
ATOM 9141 C CA . ALA A 1 1147 ? 46.866 -9.517 -11.610 1.00 87.88 1147 ALA A CA 1
ATOM 9142 C C . ALA A 1 1147 ? 46.990 -8.070 -11.092 1.00 87.88 1147 ALA A C 1
ATOM 9144 O O . ALA A 1 1147 ? 47.546 -7.211 -11.779 1.00 87.88 1147 ALA A O 1
ATOM 9145 N N . GLY A 1 1148 ? 46.442 -7.776 -9.908 1.00 89.88 1148 GLY A N 1
ATOM 9146 C CA . GLY A 1 1148 ? 46.395 -6.434 -9.330 1.00 89.88 1148 GLY A CA 1
ATOM 9147 C C . GLY A 1 1148 ? 45.530 -5.458 -10.135 1.00 89.88 1148 GLY A C 1
ATOM 9148 O O . GLY A 1 1148 ? 45.841 -4.265 -10.181 1.00 89.88 1148 GLY A O 1
ATOM 9149 N N . ILE A 1 1149 ? 44.475 -5.940 -10.804 1.00 93.19 1149 ILE A N 1
ATOM 9150 C CA . ILE A 1 1149 ? 43.602 -5.130 -11.673 1.00 93.19 1149 ILE A CA 1
ATOM 9151 C C . ILE A 1 1149 ? 42.195 -5.062 -11.080 1.00 93.19 1149 ILE A C 1
ATOM 9153 O O . ILE A 1 1149 ? 41.588 -6.079 -10.755 1.00 93.19 1149 ILE A O 1
ATOM 9157 N N . VAL A 1 1150 ? 41.646 -3.852 -11.002 1.00 93.88 1150 VAL A N 1
ATOM 9158 C CA . VAL A 1 1150 ? 40.253 -3.597 -10.628 1.00 93.88 1150 VAL A CA 1
ATOM 9159 C C . VAL A 1 1150 ? 39.468 -3.207 -11.876 1.00 93.88 1150 VAL A C 1
ATOM 9161 O O . VAL A 1 1150 ? 39.851 -2.278 -12.591 1.00 93.88 1150 VAL A O 1
ATOM 9164 N N . ASN A 1 1151 ? 38.368 -3.911 -12.137 1.00 93.06 1151 ASN A N 1
ATOM 9165 C CA . ASN A 1 1151 ? 37.434 -3.626 -13.226 1.00 93.06 1151 ASN A CA 1
ATOM 9166 C C . ASN A 1 1151 ? 36.157 -2.992 -12.662 1.00 93.06 1151 ASN A C 1
ATOM 9168 O O . ASN A 1 1151 ? 35.502 -3.616 -11.833 1.00 93.06 1151 ASN A O 1
ATOM 9172 N N . PHE A 1 1152 ? 35.765 -1.817 -13.161 1.00 93.12 1152 PHE A N 1
ATOM 9173 C CA . PHE A 1 1152 ? 34.523 -1.122 -12.770 1.00 93.12 1152 PHE A CA 1
ATOM 9174 C C . PHE A 1 1152 ? 33.371 -1.308 -13.772 1.00 93.12 1152 PHE A C 1
ATOM 9176 O O . PHE A 1 1152 ? 32.258 -0.851 -13.539 1.00 93.12 1152 PHE A O 1
ATOM 9183 N N . ARG A 1 1153 ? 33.604 -2.002 -14.896 1.00 86.81 1153 ARG A N 1
ATOM 9184 C CA . ARG A 1 1153 ? 32.556 -2.328 -15.880 1.00 86.81 1153 ARG A CA 1
ATOM 9185 C C . ARG A 1 1153 ? 32.053 -3.758 -15.742 1.00 86.81 1153 ARG A C 1
ATOM 9187 O O . ARG A 1 1153 ? 32.851 -4.696 -15.833 1.00 86.81 1153 ARG A O 1
ATOM 9194 N N . SER A 1 1154 ? 30.736 -3.912 -15.621 1.00 85.38 1154 SER A N 1
ATOM 9195 C CA . SER A 1 1154 ? 30.069 -5.210 -15.701 1.00 85.38 1154 SER A CA 1
ATOM 9196 C C . SER A 1 1154 ? 30.329 -5.884 -17.049 1.00 85.38 1154 SER A C 1
ATOM 9198 O O . SER A 1 1154 ? 30.584 -5.233 -18.068 1.00 85.38 1154 SER A O 1
ATOM 9200 N N . LYS A 1 1155 ? 30.310 -7.224 -17.053 1.00 82.62 1155 LYS A N 1
ATOM 9201 C CA . 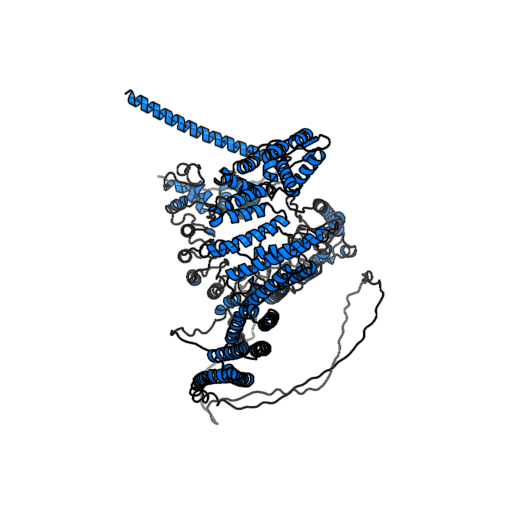LYS A 1 1155 ? 30.348 -7.985 -18.305 1.00 82.62 1155 LYS A CA 1
ATOM 9202 C C . LYS A 1 1155 ? 29.060 -7.675 -19.060 1.00 82.62 1155 LYS A C 1
ATOM 9204 O O . LYS A 1 1155 ? 27.994 -8.059 -18.596 1.00 82.62 1155 LYS A O 1
ATOM 9209 N N . ARG A 1 1156 ? 29.186 -6.986 -20.192 1.00 82.31 1156 ARG A N 1
ATOM 9210 C CA . ARG A 1 1156 ? 28.048 -6.652 -21.047 1.00 82.31 1156 ARG A CA 1
ATOM 9211 C C . ARG A 1 1156 ? 27.575 -7.888 -21.795 1.00 82.31 1156 ARG A C 1
ATOM 9213 O O . ARG A 1 1156 ? 28.406 -8.637 -22.320 1.00 82.31 1156 ARG A O 1
ATOM 9220 N N . SER A 1 1157 ? 26.265 -8.088 -21.857 1.00 87.69 1157 SER A N 1
ATOM 9221 C CA . SER A 1 1157 ? 25.677 -9.109 -22.725 1.00 87.69 1157 SER A CA 1
ATOM 9222 C C . SER A 1 1157 ? 25.719 -8.653 -24.190 1.00 87.69 1157 SER A C 1
ATOM 9224 O O . SER A 1 1157 ? 25.834 -7.461 -24.487 1.00 87.69 1157 SER A O 1
ATOM 9226 N N . ALA A 1 1158 ? 25.625 -9.596 -25.132 1.00 88.25 1158 ALA A N 1
ATOM 9227 C CA . ALA A 1 1158 ? 25.540 -9.253 -26.554 1.00 88.25 1158 ALA A CA 1
ATOM 9228 C C . ALA A 1 1158 ? 24.301 -8.385 -26.864 1.00 88.25 1158 ALA A C 1
ATOM 9230 O O . ALA A 1 1158 ? 24.348 -7.524 -27.739 1.00 88.25 1158 ALA A O 1
ATOM 9231 N N . GLU A 1 1159 ? 23.219 -8.577 -26.106 1.00 88.25 1159 GLU A N 1
ATOM 9232 C CA . GLU A 1 1159 ? 21.976 -7.812 -26.217 1.00 88.25 1159 GLU A CA 1
ATOM 9233 C C . GLU A 1 1159 ? 22.153 -6.360 -25.756 1.00 88.25 1159 GLU A C 1
ATOM 9235 O O . GLU A 1 1159 ? 21.745 -5.439 -26.459 1.00 88.25 1159 GLU A O 1
ATOM 9240 N N . GLU A 1 1160 ? 22.821 -6.132 -24.621 1.00 86.75 1160 GLU A N 1
ATOM 9241 C CA . GLU A 1 1160 ? 23.118 -4.783 -24.117 1.00 86.75 1160 GLU A CA 1
ATOM 9242 C C . GLU A 1 1160 ? 23.978 -3.987 -25.102 1.00 86.75 1160 GLU A C 1
ATOM 9244 O O . GLU A 1 1160 ? 23.688 -2.825 -25.380 1.00 86.75 1160 GLU A O 1
ATOM 9249 N N . VAL A 1 1161 ? 24.999 -4.620 -25.691 1.00 91.19 1161 VAL A N 1
ATOM 9250 C CA . VAL A 1 1161 ? 25.846 -3.980 -26.712 1.00 91.19 1161 VAL A CA 1
ATOM 9251 C C . VAL A 1 1161 ? 25.032 -3.612 -27.955 1.00 91.19 1161 VAL A C 1
ATOM 9253 O O . VAL A 1 1161 ? 25.228 -2.538 -28.525 1.00 91.19 1161 VAL A O 1
ATOM 9256 N N . MET A 1 1162 ? 24.099 -4.474 -28.369 1.00 86.50 1162 MET A N 1
ATOM 9257 C CA . MET A 1 1162 ? 23.218 -4.199 -29.505 1.00 86.50 1162 MET A CA 1
ATOM 9258 C C . MET A 1 1162 ? 22.238 -3.056 -29.207 1.00 86.50 1162 MET A C 1
ATOM 9260 O O . MET A 1 1162 ? 21.991 -2.222 -30.079 1.00 86.50 1162 MET A O 1
ATOM 9264 N N . ASN A 1 1163 ? 21.721 -2.980 -27.980 1.00 92.00 1163 ASN A N 1
ATOM 9265 C CA . ASN A 1 1163 ? 20.830 -1.907 -27.539 1.00 92.00 1163 ASN A CA 1
ATOM 9266 C C . ASN A 1 1163 ? 21.551 -0.553 -27.465 1.00 92.00 1163 ASN A C 1
ATOM 9268 O O . ASN A 1 1163 ? 21.023 0.435 -27.981 1.00 92.00 1163 ASN A O 1
ATOM 9272 N N . ASP A 1 1164 ? 22.765 -0.510 -26.902 1.00 89.94 1164 ASP A N 1
ATOM 9273 C CA . ASP A 1 1164 ? 23.624 0.685 -26.893 1.00 89.94 1164 ASP A CA 1
ATOM 9274 C C . ASP A 1 1164 ? 23.878 1.168 -28.330 1.00 89.94 1164 ASP A C 1
ATOM 9276 O O . ASP A 1 1164 ? 23.643 2.332 -28.658 1.00 89.94 1164 ASP A O 1
ATOM 9280 N N . TRP A 1 1165 ? 24.273 0.250 -29.220 1.00 94.19 1165 TRP A N 1
ATOM 9281 C CA . TRP A 1 1165 ? 24.527 0.567 -30.625 1.00 94.19 1165 TRP A CA 1
ATOM 9282 C C . TRP A 1 1165 ? 23.271 1.065 -31.351 1.00 94.19 1165 TRP A C 1
ATOM 9284 O O . TRP A 1 1165 ? 23.330 2.033 -32.111 1.00 94.19 1165 TRP A O 1
ATOM 9294 N N . SER A 1 1166 ? 22.114 0.452 -31.089 1.00 92.75 1166 SER A N 1
ATOM 9295 C CA . SER A 1 1166 ? 20.831 0.906 -31.631 1.00 92.75 1166 SER A CA 1
ATOM 9296 C C . SER A 1 1166 ? 20.476 2.313 -31.138 1.00 92.75 1166 SER A C 1
ATOM 9298 O O . SER A 1 1166 ? 20.008 3.136 -31.926 1.00 92.75 1166 SER A O 1
ATOM 9300 N N . SER A 1 1167 ? 20.711 2.611 -29.857 1.00 93.50 1167 SER A N 1
ATOM 9301 C CA . SER A 1 1167 ? 20.503 3.946 -29.278 1.00 93.50 1167 SER A CA 1
ATOM 9302 C C . SER A 1 1167 ? 21.409 4.986 -29.937 1.00 93.50 1167 SER A C 1
ATOM 9304 O O . SER A 1 1167 ? 20.949 6.059 -30.331 1.00 93.50 1167 SER A O 1
ATOM 9306 N N . ASP A 1 1168 ? 22.682 4.658 -30.146 1.00 94.31 1168 ASP A N 1
ATOM 9307 C CA . ASP A 1 1168 ? 23.627 5.559 -30.802 1.00 94.31 1168 ASP A CA 1
ATOM 9308 C C . ASP A 1 1168 ? 23.303 5.765 -32.288 1.00 94.31 1168 ASP A C 1
ATOM 9310 O O . ASP A 1 1168 ? 23.392 6.892 -32.778 1.00 94.31 1168 ASP A O 1
ATOM 9314 N N . MET A 1 1169 ? 22.817 4.736 -32.991 1.00 92.88 1169 MET A N 1
ATOM 9315 C CA . MET A 1 1169 ? 22.314 4.873 -34.362 1.00 92.88 1169 MET A CA 1
ATOM 9316 C C . MET A 1 1169 ? 21.082 5.788 -34.424 1.00 92.88 1169 MET A C 1
ATOM 9318 O O . MET A 1 1169 ? 20.989 6.646 -35.303 1.00 92.88 1169 MET A O 1
ATOM 9322 N N . GLN A 1 1170 ? 20.154 5.667 -33.470 1.00 92.44 1170 GLN A N 1
ATOM 9323 C CA . GLN A 1 1170 ? 19.001 6.569 -33.369 1.00 92.44 1170 GLN A CA 1
ATOM 9324 C C . GLN A 1 1170 ? 19.431 8.016 -33.097 1.00 92.44 1170 GLN A C 1
ATOM 9326 O O . GLN A 1 1170 ? 18.927 8.934 -33.748 1.00 92.44 1170 GLN A O 1
ATOM 9331 N N . LYS A 1 1171 ? 20.391 8.236 -32.186 1.00 94.62 1171 LYS A N 1
ATOM 9332 C CA . LYS A 1 1171 ? 20.959 9.572 -31.932 1.00 94.62 1171 LYS A CA 1
ATOM 9333 C C . LYS A 1 1171 ? 21.640 10.131 -33.178 1.00 94.62 1171 LYS A C 1
ATOM 9335 O O . LYS A 1 1171 ? 21.427 11.300 -33.494 1.00 94.62 1171 LYS A O 1
ATOM 9340 N N . LEU A 1 1172 ? 22.417 9.316 -33.894 1.00 95.50 1172 LEU A N 1
ATOM 9341 C CA . LEU A 1 1172 ? 23.099 9.713 -35.125 1.00 95.50 1172 LEU A CA 1
ATOM 9342 C C . LEU A 1 1172 ? 22.095 10.140 -36.196 1.00 95.50 1172 LEU A C 1
ATOM 9344 O O . LEU A 1 1172 ? 22.215 11.235 -36.737 1.00 95.50 1172 LEU A O 1
ATOM 9348 N N . LEU A 1 1173 ? 21.075 9.322 -36.463 1.00 93.38 1173 LEU A N 1
ATOM 9349 C CA . LEU A 1 1173 ? 20.028 9.657 -37.431 1.00 93.38 1173 LEU A CA 1
ATOM 9350 C C . LEU A 1 1173 ? 19.269 10.924 -37.019 1.00 93.38 1173 LEU A C 1
ATOM 9352 O O . LEU A 1 1173 ? 19.048 11.803 -37.852 1.00 93.38 1173 LEU A O 1
ATOM 9356 N N . GLY A 1 1174 ? 18.958 11.075 -35.728 1.00 94.50 1174 GLY A N 1
ATOM 9357 C CA . GLY A 1 1174 ? 18.349 12.295 -35.199 1.00 94.50 1174 GLY A CA 1
ATOM 9358 C C . GLY A 1 1174 ? 19.240 13.536 -35.355 1.00 94.50 1174 GLY A C 1
ATOM 9359 O O . GLY A 1 1174 ? 18.739 14.624 -35.646 1.00 94.50 1174 GLY A O 1
ATOM 9360 N N . LEU A 1 1175 ? 20.561 13.400 -35.198 1.00 95.38 1175 LEU A N 1
ATOM 9361 C CA . LEU A 1 1175 ? 21.530 14.474 -35.448 1.00 95.38 1175 LEU A CA 1
ATOM 9362 C C . LEU A 1 1175 ? 21.642 14.803 -36.940 1.00 95.38 1175 LEU A C 1
ATOM 9364 O O . LEU A 1 1175 ? 21.676 15.984 -37.287 1.00 95.38 1175 LEU A O 1
ATOM 9368 N N . VAL A 1 1176 ? 21.643 13.801 -37.824 1.00 95.81 1176 VAL A N 1
ATOM 9369 C CA . VAL A 1 1176 ? 21.649 14.001 -39.282 1.00 95.81 1176 VAL A CA 1
ATOM 9370 C C . VAL A 1 1176 ? 20.395 14.752 -39.722 1.00 95.81 1176 VAL A C 1
ATOM 9372 O O . VAL A 1 1176 ? 20.502 15.740 -40.446 1.00 95.81 1176 VAL A O 1
ATOM 9375 N N . GLU A 1 1177 ? 19.218 14.366 -39.227 1.00 93.88 1177 GLU A N 1
ATOM 9376 C CA . GLU A 1 1177 ? 17.969 15.064 -39.541 1.00 93.88 1177 GLU A CA 1
ATOM 9377 C C . GLU A 1 1177 ? 17.988 16.511 -39.027 1.00 93.88 1177 GLU A C 1
ATOM 9379 O O . GLU A 1 1177 ? 17.681 17.441 -39.778 1.00 93.88 1177 GLU A O 1
ATOM 9384 N N . LYS A 1 1178 ? 18.415 16.738 -37.774 1.00 94.00 1178 LYS A N 1
ATOM 9385 C CA . LYS A 1 1178 ? 18.573 18.096 -37.220 1.00 94.00 1178 LYS A CA 1
ATOM 9386 C C . LYS A 1 1178 ? 19.529 18.946 -38.059 1.00 94.00 1178 LYS A C 1
ATOM 9388 O O . LYS A 1 1178 ? 19.218 20.108 -38.324 1.00 94.00 1178 LYS A O 1
ATOM 9393 N N . THR A 1 1179 ? 20.644 18.369 -38.501 1.00 94.56 1179 THR A N 1
ATOM 9394 C CA . THR A 1 1179 ? 21.642 19.051 -39.335 1.00 94.56 1179 THR A CA 1
ATOM 9395 C C . THR A 1 1179 ? 21.080 19.376 -40.716 1.00 94.56 1179 THR A C 1
ATOM 9397 O O . THR A 1 1179 ? 21.189 20.516 -41.155 1.00 94.56 1179 THR A O 1
ATOM 9400 N N . TRP A 1 1180 ? 20.388 18.432 -41.363 1.00 93.44 1180 TRP A N 1
ATOM 9401 C CA . TRP A 1 1180 ? 19.713 18.652 -42.648 1.00 93.44 1180 TRP A CA 1
ATOM 9402 C C . TRP A 1 1180 ? 18.672 19.775 -42.561 1.00 93.44 1180 TRP A C 1
ATOM 9404 O O . TRP A 1 1180 ? 18.658 20.685 -43.391 1.00 93.44 1180 TRP A O 1
ATOM 9414 N N . MET A 1 1181 ? 17.841 19.773 -41.513 1.00 89.56 1181 MET A N 1
ATOM 9415 C CA . MET A 1 1181 ? 16.874 20.850 -41.276 1.00 89.56 1181 MET A CA 1
ATOM 9416 C C . MET A 1 1181 ? 17.567 22.201 -41.047 1.00 89.56 1181 MET A C 1
ATOM 9418 O O . MET A 1 1181 ? 17.091 23.217 -41.553 1.00 89.56 1181 MET A O 1
ATOM 9422 N N . GLY A 1 1182 ? 18.680 22.219 -40.306 1.00 92.75 1182 GLY A N 1
ATOM 9423 C CA . GLY A 1 1182 ? 19.490 23.419 -40.084 1.00 92.75 1182 GLY A CA 1
ATOM 9424 C C . GLY A 1 1182 ? 20.124 23.957 -41.370 1.00 92.75 1182 GLY A C 1
ATOM 9425 O O . GLY A 1 1182 ? 20.034 25.152 -41.641 1.00 92.75 1182 GLY A O 1
ATOM 9426 N N . MET A 1 1183 ? 20.688 23.080 -42.204 1.00 92.81 1183 MET A N 1
ATOM 9427 C CA . MET A 1 1183 ? 21.277 23.443 -43.497 1.00 92.81 1183 MET A CA 1
ATOM 9428 C C . MET A 1 1183 ? 20.234 23.999 -44.465 1.00 92.81 1183 MET A C 1
ATOM 9430 O O . MET A 1 1183 ? 20.475 25.033 -45.081 1.00 92.81 1183 MET A O 1
ATOM 9434 N N . ASN A 1 1184 ? 19.057 23.377 -44.557 1.00 89.75 1184 ASN A N 1
ATOM 9435 C CA . ASN A 1 1184 ? 17.977 23.884 -45.406 1.00 89.75 1184 ASN A CA 1
ATOM 9436 C C . ASN A 1 1184 ? 17.462 25.246 -44.933 1.00 89.75 1184 ASN A C 1
ATOM 9438 O O . ASN A 1 1184 ? 17.204 26.124 -45.755 1.00 89.75 1184 ASN A O 1
ATOM 9442 N N . ALA A 1 1185 ? 17.344 25.452 -43.618 1.00 90.56 1185 ALA A N 1
ATOM 9443 C CA . ALA A 1 1185 ? 16.992 26.757 -43.068 1.00 90.56 1185 ALA A CA 1
ATOM 9444 C C . ALA A 1 1185 ? 18.057 27.819 -43.405 1.00 90.56 1185 ALA A C 1
ATOM 9446 O O . ALA A 1 1185 ? 17.706 28.928 -43.813 1.00 90.56 1185 ALA A O 1
ATOM 9447 N N . ALA A 1 1186 ? 19.344 27.471 -43.308 1.00 89.69 1186 ALA A N 1
ATOM 9448 C CA . ALA A 1 1186 ? 20.449 28.356 -43.675 1.00 89.69 1186 ALA A CA 1
ATOM 9449 C C . ALA A 1 1186 ? 20.477 28.673 -45.184 1.00 89.69 1186 ALA A C 1
ATOM 9451 O O . ALA A 1 1186 ? 20.630 29.834 -45.557 1.00 89.69 1186 ALA A O 1
ATOM 9452 N N . GLN A 1 1187 ? 20.259 27.682 -46.055 1.00 88.81 1187 GLN A N 1
ATOM 9453 C CA . GLN A 1 1187 ? 20.172 27.882 -47.508 1.00 88.81 1187 GLN A CA 1
ATOM 9454 C C . GLN A 1 1187 ? 18.975 28.756 -47.896 1.00 88.81 1187 GLN A C 1
ATOM 9456 O O . GLN A 1 1187 ? 19.117 29.659 -48.718 1.00 88.81 1187 GLN A O 1
ATOM 9461 N N . ALA A 1 1188 ? 17.812 28.549 -47.273 1.00 86.44 1188 ALA A N 1
ATOM 9462 C CA . ALA A 1 1188 ? 16.643 29.397 -47.491 1.00 86.44 1188 ALA A CA 1
ATOM 9463 C C . ALA A 1 1188 ? 16.896 30.849 -47.043 1.00 86.44 1188 ALA A C 1
ATOM 9465 O O . ALA A 1 1188 ? 16.488 31.787 -47.728 1.00 86.44 1188 ALA A O 1
ATOM 9466 N N . ALA A 1 1189 ? 17.606 31.049 -45.927 1.00 86.31 1189 ALA A N 1
ATOM 9467 C CA . ALA A 1 1189 ? 18.018 32.377 -45.480 1.00 86.31 1189 ALA A CA 1
ATOM 9468 C C . ALA A 1 1189 ? 19.005 33.033 -46.465 1.00 86.31 1189 ALA A C 1
ATOM 9470 O O . ALA A 1 1189 ? 18.806 34.185 -46.846 1.00 86.31 1189 ALA A O 1
ATOM 9471 N N . GLN A 1 1190 ? 20.011 32.298 -46.952 1.00 86.12 1190 GLN A N 1
ATOM 9472 C CA . GLN A 1 1190 ? 20.957 32.797 -47.958 1.00 86.12 1190 GLN A CA 1
ATOM 9473 C C . GLN A 1 1190 ? 20.274 33.143 -49.287 1.00 86.12 1190 GLN A C 1
ATOM 9475 O O . GLN A 1 1190 ? 20.574 34.181 -49.873 1.00 86.12 1190 GLN A O 1
ATOM 9480 N N . ALA A 1 1191 ? 19.326 32.322 -49.747 1.00 84.50 1191 ALA A N 1
ATOM 9481 C CA . ALA A 1 1191 ? 18.545 32.601 -50.950 1.00 84.50 1191 ALA A CA 1
ATOM 9482 C C . ALA A 1 1191 ? 17.719 33.890 -50.806 1.00 84.50 1191 ALA A C 1
ATOM 9484 O O . ALA A 1 1191 ? 17.684 34.697 -51.733 1.00 84.50 1191 ALA A O 1
ATOM 9485 N N . ARG A 1 1192 ? 17.122 34.132 -49.629 1.00 81.75 1192 ARG A N 1
ATOM 9486 C CA . ARG A 1 1192 ? 16.408 35.386 -49.328 1.00 81.75 1192 ARG A CA 1
ATOM 9487 C C . ARG A 1 1192 ? 17.333 36.601 -49.324 1.00 81.75 1192 ARG A C 1
ATOM 9489 O O . ARG A 1 1192 ? 16.970 37.621 -49.897 1.00 81.75 1192 ARG A O 1
ATOM 9496 N N . VAL A 1 1193 ? 18.526 36.493 -48.737 1.00 82.62 1193 VAL A N 1
ATOM 9497 C CA . VAL A 1 1193 ? 19.528 37.577 -48.757 1.00 82.62 1193 VAL A CA 1
ATOM 9498 C C . VAL A 1 1193 ? 19.994 37.866 -50.187 1.00 82.62 1193 VAL A C 1
ATOM 9500 O O . VAL A 1 1193 ? 20.095 39.026 -50.578 1.00 82.62 1193 VAL A O 1
ATOM 9503 N N . LYS A 1 1194 ? 20.216 36.828 -51.002 1.00 79.19 1194 LYS A N 1
ATOM 9504 C CA . LYS A 1 1194 ? 20.624 36.975 -52.407 1.00 79.19 1194 LYS A CA 1
ATOM 9505 C C . LYS A 1 1194 ? 19.521 37.605 -53.268 1.00 79.19 1194 LYS A C 1
ATOM 9507 O O . LYS A 1 1194 ? 19.821 38.464 -54.091 1.00 79.19 1194 LYS A O 1
ATOM 9512 N N . ALA A 1 1195 ? 18.260 37.233 -53.037 1.00 75.19 1195 ALA A N 1
ATOM 9513 C CA . ALA A 1 1195 ? 17.102 37.849 -53.684 1.00 75.19 1195 ALA A CA 1
ATOM 9514 C C . ALA A 1 1195 ? 16.918 39.321 -53.269 1.00 75.19 1195 ALA A C 1
ATOM 9516 O O . ALA A 1 1195 ? 16.654 40.165 -54.120 1.00 75.19 1195 ALA A O 1
ATOM 9517 N N . ALA A 1 1196 ? 17.125 39.648 -51.988 1.00 73.88 1196 ALA A N 1
ATOM 9518 C CA . ALA A 1 1196 ? 17.090 41.028 -51.502 1.00 73.88 1196 ALA A CA 1
ATOM 9519 C C . ALA A 1 1196 ? 18.211 41.890 -52.115 1.00 73.88 1196 ALA A C 1
ATOM 9521 O O . ALA A 1 1196 ? 17.959 43.022 -52.514 1.00 73.88 1196 ALA A O 1
ATOM 9522 N N . ALA A 1 1197 ? 19.422 41.340 -52.262 1.00 72.50 1197 ALA A N 1
ATOM 9523 C CA . ALA A 1 1197 ? 20.534 42.028 -52.919 1.00 72.50 1197 ALA A CA 1
ATOM 9524 C C . ALA A 1 1197 ? 20.275 42.277 -54.420 1.00 72.50 1197 ALA A C 1
ATOM 9526 O O . ALA A 1 1197 ? 20.578 43.359 -54.921 1.00 72.50 1197 ALA A O 1
ATOM 9527 N N . GLN A 1 1198 ? 19.669 41.318 -55.131 1.00 68.50 1198 GLN A N 1
ATOM 9528 C CA . GLN A 1 1198 ? 19.283 41.493 -56.539 1.00 68.50 1198 GLN A CA 1
ATOM 9529 C C . GLN A 1 1198 ? 18.201 42.566 -56.714 1.00 68.50 1198 GLN A C 1
ATOM 9531 O O . GLN A 1 1198 ? 18.333 43.404 -57.601 1.00 68.50 1198 GLN A O 1
ATOM 9536 N N . ALA A 1 1199 ? 17.200 42.595 -55.829 1.00 65.50 1199 ALA A N 1
ATOM 9537 C CA . ALA A 1 1199 ? 16.146 43.611 -55.832 1.00 65.50 1199 ALA A CA 1
ATOM 9538 C C . ALA A 1 1199 ? 16.648 45.029 -55.499 1.00 65.50 1199 ALA A C 1
ATOM 9540 O O . ALA A 1 1199 ? 15.994 45.996 -55.857 1.00 65.50 1199 ALA A O 1
ATOM 9541 N N . SER A 1 1200 ? 17.795 45.165 -54.821 1.00 61.81 1200 SER A N 1
ATOM 9542 C CA . SER A 1 1200 ? 18.442 46.467 -54.583 1.00 61.81 1200 SER A CA 1
ATOM 9543 C C . SER A 1 1200 ? 19.370 46.932 -55.714 1.00 61.81 1200 SER A C 1
ATOM 9545 O O . SER A 1 1200 ? 19.812 48.076 -55.702 1.00 61.81 1200 SER A O 1
ATOM 9547 N N . SER A 1 1201 ? 19.707 46.044 -56.659 1.00 53.28 1201 SER A N 1
ATOM 9548 C CA . SER A 1 1201 ? 20.576 46.339 -57.813 1.00 53.28 1201 SER A CA 1
ATOM 9549 C C . SER A 1 1201 ? 19.817 46.598 -59.121 1.00 53.28 1201 SER A C 1
ATOM 9551 O O . SER A 1 1201 ? 20.428 47.017 -60.103 1.00 53.28 1201 SER A O 1
ATOM 9553 N N . SER A 1 1202 ? 18.510 46.323 -59.128 1.00 44.25 1202 SER A N 1
ATOM 9554 C CA . SER A 1 1202 ? 17.529 46.733 -60.142 1.00 44.25 1202 SER A CA 1
ATOM 9555 C C . SER A 1 1202 ? 16.824 48.000 -59.692 1.00 44.25 1202 SER A C 1
ATOM 9557 O O . SER A 1 1202 ? 16.595 48.879 -60.548 1.00 44.25 1202 SER A O 1
#

Sequence (1202 aa):
MAKKTGRNNRHRGHYTITQRAPPKPVMMTPILNILHDQEATRKLLEVIVESSNGKRTLSRFARTCRAFCGPALDVLWRELDSLVPIIGLFPHNIMKKPRKPGFGLIRAPESEDWIDVIKYCDRVRRITYNEATNNLATVFPLLEDRPRAYILPNLEELTWKAQTASGLERASMFLNPTLKVINLQIESQLPQFGNFLADLASRTKLTGFSFTSPTFLPDNFTDLLHNQKGLEKVELVAPGALGSDIGKWSAKLPRLKSLQLDLTGHSAIAVEGFFDKIKQSGYDTPSSIGSHDSGIFSNEEFDYSEFKRSVIRLTDEDEESVYKRTGPFERLSKLQLTGDISNINVFLDHLSCDLTHLDLVIEDPPDRADWSDFCGLVCEKFGQTLQSLRITPTSKLVSKGEQTNVPLPLQGLSYLPALLRLDIDLPESCIFTPSDLERIGYACPSLEVLRLCPLARFQRTAPQISLEALGWLTRGCRNLQNLHVNVDAQPGTIPILQNRSLSSPSLQRLHFSNSWIEDPLQVSVLLSHLAPNLGSVKWFQDKNRPHYNETHDKNWQLVSETLPHLQAMRHIERSFIIEPPASVERILLDKCVDATVEKLNSGVQVKPQTISAIIQATPSLVSRDVDATVERHSICIDATPAMEDVGVEATVSHAEASIDACPVAVSVSTQIDTSMFQKMAVAEGPEPKQRGVRWQNKPFIQPVYTIFASIYRIFIFYPISLPSRVVALLEVAALLPEADKLAKSGKLQEALDKLFVLEKQTRNAADLSSTTRLAKAIIQHAYDARDFELLNSSIQTLSKKHGQLKAAIQAFVGQAIEWLPEIKTRDGIEKWLELVETLRSVTEGKIFLETPRARVTLLLSHHHEGLSKAASTPQNAKDSLQTASDLLSDLQVETYSSMERREKTEFILEQMHLLIAVARIKDNEQGKKDGKDTLGGGEAEWVKVRVGGRKVNEQFLTEKENEAKLTFEKLKYYDLMIQHALHHSAYLDVAKYYYKVWETPSIKEDVTDKGKTALEHIVYYVVLAPHNNEQSDMLHHLYVDPALVKLELHYNLVKCFVTKELMRWPGIQSIYGGFLRKTQVFKAEKQWEDLHTRVIEHNIRIIAEYYSRIKLERLRSLLDLSLKQTEEILSRLVVSGTVWARIDRPAGIVNFRSKRSAEEVMNDWSSDMQKLLGLVEKTWMGMNAAQAAQARVKAAAQASSS

pLDDT: mean 74.79, std 21.87, range [22.34, 96.31]

Radius of gyration: 45.68 Å; chains: 1; bounding box: 147×117×142 Å